Protein AF-A0A838ILA3-F1 (afdb_monomer_lite)

Radius of gyration: 37.64 Å; chains: 1; bounding box: 97×80×105 Å

Structure (mmCIF, N/CA/C/O backbone):
data_AF-A0A838ILA3-F1
#
_entry.id   AF-A0A838ILA3-F1
#
loop_
_atom_site.group_PDB
_atom_site.id
_atom_site.type_symbol
_atom_site.label_atom_id
_atom_site.label_alt_id
_atom_site.label_comp_id
_atom_site.label_asym_id
_atom_site.label_entity_id
_atom_site.label_seq_id
_atom_site.pdbx_PDB_ins_code
_atom_site.Cartn_x
_atom_site.Cartn_y
_atom_site.Cartn_z
_atom_site.occupancy
_atom_site.B_iso_or_equiv
_atom_site.auth_seq_id
_atom_site.auth_comp_id
_atom_site.auth_asym_id
_atom_site.auth_atom_id
_atom_site.pdbx_PDB_model_num
ATOM 1 N N . MET A 1 1 ? -50.253 -50.339 -22.399 1.00 36.72 1 MET A N 1
ATOM 2 C CA . MET A 1 1 ? -50.610 -49.166 -21.583 1.00 36.72 1 MET A CA 1
ATOM 3 C C . MET A 1 1 ? -50.387 -49.603 -20.140 1.00 36.72 1 MET A C 1
ATOM 5 O O . MET A 1 1 ? -51.309 -50.132 -19.540 1.00 36.72 1 MET A O 1
ATOM 9 N N . ALA A 1 2 ? -49.157 -49.682 -19.629 1.00 30.75 2 ALA A N 1
ATOM 10 C CA . ALA A 1 2 ? -47.952 -48.901 -19.946 1.00 30.75 2 ALA A CA 1
ATOM 11 C C . ALA A 1 2 ? -48.162 -47.395 -19.713 1.00 30.75 2 ALA A C 1
ATOM 13 O O . ALA A 1 2 ? -48.963 -46.805 -20.438 1.00 30.75 2 ALA A O 1
ATOM 14 N N . ASP A 1 3 ? -47.416 -46.892 -18.722 1.00 32.03 3 ASP A N 1
ATOM 15 C CA . ASP A 1 3 ? -46.972 -45.511 -18.454 1.00 32.03 3 ASP A CA 1
ATOM 16 C C . ASP A 1 3 ? -48.054 -44.461 -18.108 1.00 32.03 3 ASP A C 1
ATOM 18 O O . ASP A 1 3 ? -49.109 -44.419 -18.734 1.00 32.03 3 ASP A O 1
ATOM 22 N N . ALA A 1 4 ? -47.886 -43.556 -17.129 1.00 42.09 4 ALA A N 1
ATOM 23 C CA . ALA A 1 4 ? -46.901 -43.384 -16.035 1.00 42.09 4 ALA A CA 1
ATOM 24 C C . ALA A 1 4 ? -47.539 -42.500 -14.920 1.00 42.09 4 ALA A C 1
ATOM 26 O O . ALA A 1 4 ? -48.654 -42.011 -15.128 1.00 42.09 4 ALA A O 1
ATOM 27 N N . PRO A 1 5 ? -46.886 -42.271 -13.755 1.00 32.03 5 PRO A N 1
ATOM 28 C CA . PRO A 1 5 ? -46.449 -40.882 -13.493 1.00 32.03 5 PRO A CA 1
ATOM 29 C C . PRO A 1 5 ? -45.165 -40.671 -12.639 1.00 32.03 5 PRO A C 1
ATOM 31 O O . PRO A 1 5 ? -45.026 -41.237 -11.561 1.00 32.03 5 PRO A O 1
ATOM 34 N N . SER A 1 6 ? -44.349 -39.702 -13.092 1.00 36.19 6 SER A N 1
ATOM 35 C CA . SER A 1 6 ? -43.442 -38.763 -12.367 1.00 36.19 6 SER A CA 1
ATOM 36 C C . SER A 1 6 ? -42.241 -39.239 -11.492 1.00 36.19 6 SER A C 1
ATOM 38 O O . SER A 1 6 ? -42.327 -40.294 -10.872 1.00 36.19 6 SER A O 1
ATOM 40 N N . PRO A 1 7 ? -41.131 -38.450 -11.400 1.00 34.56 7 PRO A N 1
ATOM 41 C CA . PRO A 1 7 ? -39.802 -38.952 -10.987 1.00 34.56 7 PRO A CA 1
ATOM 42 C C . PRO A 1 7 ? -39.134 -38.307 -9.721 1.00 34.56 7 PRO A C 1
ATOM 44 O O . PRO A 1 7 ? -39.431 -37.169 -9.370 1.00 34.56 7 PRO A O 1
ATOM 47 N N . ASN A 1 8 ? -38.188 -39.002 -9.048 1.00 41.78 8 ASN A N 1
ATOM 48 C CA . ASN A 1 8 ? -37.448 -38.590 -7.813 1.00 41.78 8 ASN A CA 1
ATOM 49 C C . ASN A 1 8 ? -36.343 -37.537 -7.920 1.00 41.78 8 ASN A C 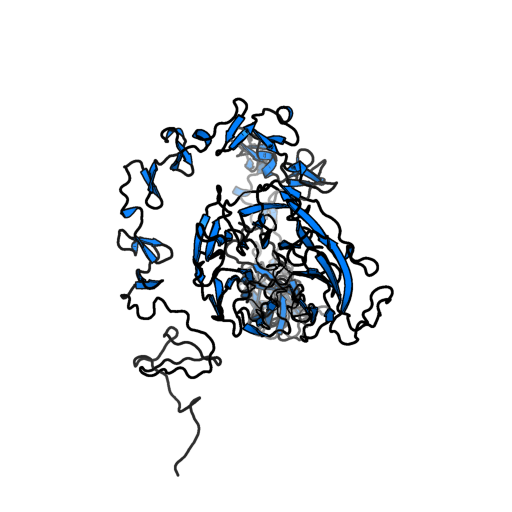1
ATOM 51 O O . ASN A 1 8 ? -35.285 -37.793 -7.374 1.00 41.78 8 ASN A O 1
ATOM 55 N N . ALA A 1 9 ? -36.538 -36.359 -8.511 1.00 45.72 9 ALA A N 1
ATOM 56 C CA . ALA A 1 9 ? -35.588 -35.260 -8.233 1.00 45.72 9 ALA A CA 1
ATOM 57 C C . ALA A 1 9 ? -34.081 -35.684 -8.298 1.00 45.72 9 ALA A C 1
ATOM 59 O O . ALA A 1 9 ? -33.320 -35.429 -7.373 1.00 45.72 9 ALA A O 1
ATOM 60 N N . CYS A 1 10 ? -33.644 -36.479 -9.287 1.00 43.34 10 CYS A N 1
ATOM 61 C CA . CYS A 1 10 ? -34.188 -36.567 -10.649 1.00 43.34 10 CYS A CA 1
ATOM 62 C C . CYS A 1 10 ? -35.048 -37.811 -11.093 1.00 43.34 10 CYS A C 1
ATOM 64 O O . CYS A 1 10 ? -35.648 -37.684 -12.159 1.00 43.34 10 CYS A O 1
ATOM 66 N N . GLY A 1 11 ? -35.136 -38.976 -10.389 1.00 33.31 11 GLY A N 1
ATOM 67 C CA . GLY A 1 11 ? -35.501 -40.366 -10.889 1.00 33.31 11 GLY A CA 1
ATOM 68 C C . GLY A 1 11 ? -36.721 -41.214 -10.322 1.00 33.31 11 GLY A C 1
ATOM 69 O O . GLY A 1 11 ? -37.777 -41.176 -10.939 1.00 33.31 11 GLY A O 1
ATOM 70 N N . GLY A 1 12 ? -36.680 -41.997 -9.206 1.00 32.03 12 GLY A N 1
ATOM 71 C CA . GLY A 1 12 ? -37.843 -42.645 -8.484 1.00 32.03 12 GLY A CA 1
ATOM 72 C C . GLY A 1 12 ? -37.699 -42.931 -6.935 1.00 32.03 12 GLY A C 1
ATOM 73 O O . GLY A 1 12 ? -36.648 -43.389 -6.515 1.00 32.03 12 GLY A O 1
ATOM 74 N N . GLN A 1 13 ? -38.715 -42.610 -6.080 1.00 37.53 13 GLN A N 1
ATOM 75 C CA . GLN A 1 13 ? -38.641 -42.368 -4.590 1.00 37.53 13 GLN A CA 1
ATOM 76 C C . GLN A 1 13 ? -37.921 -43.443 -3.714 1.00 37.53 13 GLN A C 1
ATOM 78 O O . GLN A 1 13 ? -38.191 -44.630 -3.884 1.00 37.53 13 GLN A O 1
ATOM 83 N N . GLY A 1 14 ? -37.129 -43.047 -2.689 1.00 42.78 14 GLY A N 1
ATOM 84 C CA . GLY A 1 14 ? -36.512 -43.966 -1.693 1.00 42.78 14 GLY A CA 1
ATOM 85 C C . GLY A 1 14 ? -35.517 -43.323 -0.690 1.00 42.78 14 GLY A C 1
ATOM 86 O O . GLY A 1 14 ? -35.202 -42.147 -0.827 1.00 42.78 14 GLY A O 1
ATOM 87 N N . VAL A 1 15 ? -35.035 -44.092 0.307 1.00 38.19 15 VAL A N 1
ATOM 88 C CA . VAL A 1 15 ? -33.986 -43.698 1.293 1.00 38.19 15 VAL A CA 1
ATOM 89 C C . VAL A 1 15 ? -32.590 -44.081 0.775 1.00 38.19 15 VAL A C 1
ATOM 91 O O . VAL A 1 15 ? -32.440 -45.136 0.157 1.00 38.19 15 VAL A O 1
ATOM 94 N N . LEU A 1 16 ? -31.579 -43.240 1.023 1.00 44.50 16 LEU A N 1
ATOM 95 C CA . LEU A 1 16 ? -30.204 -43.410 0.530 1.00 44.50 16 LEU A CA 1
ATOM 96 C C . LEU A 1 16 ? -29.299 -44.179 1.509 1.00 44.50 16 LEU A C 1
ATOM 98 O O . LEU A 1 16 ? -29.500 -44.150 2.723 1.00 44.50 16 LEU A O 1
ATOM 102 N N . HIS A 1 17 ? -28.292 -44.863 0.957 1.00 43.69 17 HIS A N 1
ATOM 103 C CA . HIS A 1 17 ? -27.387 -45.741 1.697 1.00 43.69 17 HIS A CA 1
ATOM 104 C C . HIS A 1 17 ? -25.912 -45.505 1.337 1.00 43.69 17 HIS A C 1
ATOM 106 O O . HIS A 1 17 ? -25.575 -45.460 0.155 1.00 43.69 17 HIS A O 1
ATOM 112 N N . PHE A 1 18 ? -25.036 -45.477 2.344 1.00 40.00 18 PHE A N 1
ATOM 113 C CA . PHE A 1 18 ? -23.575 -45.498 2.213 1.00 40.00 18 PHE A CA 1
ATOM 114 C C . PHE A 1 18 ? -23.039 -46.820 2.788 1.00 40.00 18 PHE A C 1
ATOM 116 O O . PHE A 1 18 ? -23.487 -47.268 3.843 1.00 40.00 18 PHE A O 1
ATOM 123 N N . ASN A 1 19 ? -22.158 -47.518 2.060 1.00 37.09 19 ASN A N 1
ATOM 124 C CA . ASN A 1 19 ? -21.635 -48.850 2.428 1.00 37.09 19 ASN A CA 1
ATOM 125 C C . ASN A 1 19 ? -22.693 -49.857 2.953 1.00 37.09 19 ASN A C 1
ATOM 127 O O . ASN A 1 19 ? -22.439 -50.665 3.844 1.00 37.09 19 ASN A O 1
ATOM 131 N N . SER A 1 20 ? -23.885 -49.867 2.343 1.00 41.88 20 SER A N 1
ATOM 132 C CA . SER A 1 20 ? -25.049 -50.708 2.709 1.00 41.88 20 SER A CA 1
ATOM 133 C C . SER A 1 20 ? -25.775 -50.354 4.024 1.00 41.88 20 SER A C 1
ATOM 135 O O . SER A 1 20 ? -26.730 -51.044 4.383 1.00 41.88 20 SER A O 1
ATOM 137 N N . ALA A 1 21 ? -25.401 -49.273 4.713 1.00 40.38 21 ALA A N 1
ATOM 138 C CA . ALA A 1 21 ? -26.119 -48.688 5.854 1.00 40.38 21 ALA A CA 1
ATOM 139 C C . ALA A 1 21 ? -26.796 -47.363 5.449 1.00 40.38 21 ALA A C 1
ATOM 141 O O . ALA A 1 21 ? -26.515 -46.850 4.374 1.00 40.38 21 ALA A O 1
ATOM 142 N N . ALA A 1 22 ? -27.737 -46.835 6.238 1.00 43.97 22 ALA A N 1
ATOM 143 C CA . ALA A 1 22 ? -28.327 -45.516 5.963 1.00 43.97 22 ALA A CA 1
ATOM 144 C C . ALA A 1 22 ? -27.333 -44.405 6.361 1.00 43.97 22 ALA A C 1
ATOM 146 O O . ALA A 1 22 ? -26.721 -44.512 7.423 1.00 43.97 22 ALA A O 1
ATOM 147 N N . ALA A 1 23 ? -27.164 -43.391 5.508 1.00 46.53 23 ALA A N 1
ATOM 148 C CA . ALA A 1 23 ? -26.164 -42.328 5.687 1.00 46.53 23 ALA A CA 1
ATOM 149 C C . ALA A 1 23 ? -26.545 -41.324 6.794 1.00 46.53 23 ALA A C 1
ATOM 151 O O . ALA A 1 23 ? -27.736 -41.092 7.027 1.00 46.53 23 ALA A O 1
ATOM 152 N N . ASN A 1 24 ? -25.547 -40.717 7.445 1.00 42.03 24 ASN A N 1
ATOM 153 C CA . ASN A 1 24 ? -25.726 -39.723 8.516 1.00 42.03 24 ASN A CA 1
ATOM 154 C C . ASN A 1 24 ? -24.882 -38.455 8.269 1.00 42.03 24 ASN A C 1
ATOM 156 O O . ASN A 1 24 ? -24.019 -38.416 7.395 1.00 42.03 24 ASN A O 1
ATOM 160 N N . THR A 1 25 ? -25.115 -37.404 9.058 1.00 34.28 25 THR A N 1
ATOM 161 C CA . THR A 1 25 ? -24.288 -36.187 9.058 1.00 34.28 25 THR A CA 1
ATOM 162 C C . THR A 1 25 ? -22.860 -36.510 9.510 1.00 34.28 25 THR A C 1
ATOM 164 O O . THR A 1 25 ? -22.650 -36.866 10.667 1.00 34.28 25 THR A O 1
ATOM 167 N N . GLY A 1 26 ? -21.892 -36.392 8.594 1.00 40.88 26 GLY A N 1
ATOM 168 C CA . GLY A 1 26 ? -20.470 -36.687 8.828 1.00 40.88 26 GLY A CA 1
ATOM 169 C C . GLY A 1 26 ? -19.815 -37.607 7.786 1.00 40.88 26 GLY A C 1
ATOM 170 O O . GLY A 1 26 ? -18.592 -37.707 7.766 1.00 40.88 26 GLY A O 1
ATOM 171 N N . ASP A 1 27 ? -20.592 -38.256 6.909 1.00 43.84 27 ASP A N 1
ATOM 172 C CA . ASP A 1 27 ? -20.051 -39.063 5.802 1.00 43.84 27 ASP A CA 1
ATOM 173 C C . ASP A 1 27 ? -19.407 -38.168 4.700 1.00 43.84 27 ASP A C 1
ATOM 175 O O . ASP A 1 27 ?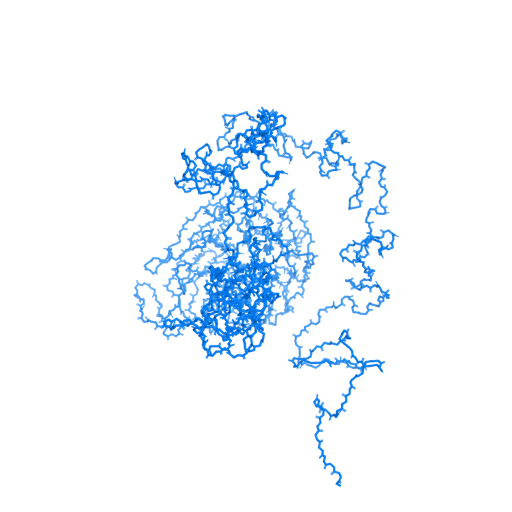 -19.895 -37.061 4.447 1.00 43.84 27 ASP A O 1
ATOM 179 N N . PRO A 1 28 ? -18.320 -38.608 4.024 1.00 41.19 28 PRO A N 1
ATOM 180 C CA . PRO A 1 28 ? -17.438 -37.735 3.239 1.00 41.19 28 PRO A CA 1
ATOM 181 C C . PRO A 1 28 ? -17.971 -37.444 1.827 1.00 41.19 28 PRO A C 1
ATOM 183 O O . PRO A 1 28 ? -17.522 -38.027 0.840 1.00 41.19 28 PRO A O 1
ATOM 186 N N . CYS A 1 29 ? -18.936 -36.533 1.713 1.00 36.94 29 CYS A N 1
ATOM 187 C CA . CYS A 1 29 ? -19.433 -36.032 0.430 1.00 36.94 29 CYS A CA 1
ATOM 188 C C . CYS A 1 29 ? -19.603 -34.498 0.479 1.00 36.94 29 CYS A C 1
ATOM 190 O O . CYS A 1 29 ? -20.035 -33.965 1.498 1.00 36.94 29 CYS A O 1
ATOM 192 N N . GLY A 1 30 ? -19.297 -33.790 -0.619 1.00 40.69 30 GLY A N 1
ATOM 193 C CA . GLY A 1 30 ? -19.411 -32.322 -0.737 1.00 40.69 30 GLY A CA 1
ATOM 194 C C . GLY A 1 30 ? -20.636 -31.844 -1.547 1.00 40.69 30 GLY A C 1
ATOM 195 O O . GLY A 1 30 ? -21.189 -32.629 -2.324 1.00 40.69 30 GLY A O 1
ATOM 196 N N . PRO A 1 31 ? -21.109 -30.593 -1.361 1.00 32.75 31 PRO A N 1
ATOM 197 C CA . PRO A 1 31 ? -22.347 -30.099 -1.971 1.00 32.75 31 PRO A CA 1
ATOM 198 C C . PRO A 1 31 ? -22.172 -29.569 -3.402 1.00 32.75 31 PRO A C 1
ATOM 200 O O . PRO A 1 31 ? -21.228 -28.844 -3.705 1.00 32.75 31 PRO A O 1
ATOM 203 N N . CYS A 1 32 ? -23.163 -29.829 -4.260 1.00 33.59 32 CYS A N 1
ATOM 204 C CA . CYS A 1 32 ? -23.430 -28.981 -5.427 1.00 33.59 32 CYS A CA 1
ATOM 205 C C . CYS A 1 32 ? -24.368 -27.821 -5.037 1.00 33.59 32 CYS A C 1
ATOM 207 O O . CYS A 1 32 ? -25.129 -27.945 -4.079 1.00 33.59 32 CYS A O 1
ATOM 209 N N . GLY A 1 33 ? -24.341 -26.721 -5.801 1.00 38.19 33 GLY A N 1
ATOM 210 C CA . GLY A 1 33 ? -24.884 -25.396 -5.436 1.00 38.19 33 GLY A CA 1
ATOM 211 C C . GLY A 1 33 ? -26.381 -25.243 -5.107 1.00 38.19 33 GLY A C 1
ATOM 212 O O . GLY A 1 33 ? -26.786 -24.132 -4.799 1.00 38.19 33 GLY A O 1
ATOM 213 N N . ASP A 1 34 ? -27.174 -26.320 -5.118 1.00 37.69 34 ASP A N 1
ATOM 214 C CA . ASP A 1 34 ? -28.575 -26.348 -4.651 1.00 37.69 34 ASP A CA 1
ATOM 215 C C . ASP A 1 34 ? -28.773 -27.221 -3.381 1.00 37.69 34 ASP A C 1
ATOM 217 O O . ASP A 1 34 ? -29.902 -27.469 -2.957 1.00 37.69 34 ASP A O 1
ATOM 221 N N . GLY A 1 35 ? -27.690 -27.701 -2.749 1.00 38.25 35 GLY A N 1
ATOM 222 C CA . GLY A 1 35 ? -27.714 -28.167 -1.355 1.00 38.25 35 GLY A CA 1
ATOM 223 C C . GLY A 1 35 ? -27.953 -29.660 -1.071 1.00 38.25 35 GLY A C 1
ATOM 224 O O . GLY A 1 35 ? -28.632 -29.957 -0.095 1.00 38.25 35 GLY A O 1
ATOM 225 N N . HIS A 1 36 ? -27.386 -30.607 -1.840 1.00 28.69 36 HIS A N 1
ATOM 226 C CA . HIS A 1 36 ? -27.116 -31.991 -1.368 1.00 28.69 36 HIS A CA 1
ATOM 227 C C . HIS A 1 36 ? -26.030 -32.727 -2.207 1.00 28.69 36 HIS A C 1
ATOM 229 O O . HIS A 1 36 ? -25.462 -32.148 -3.132 1.00 28.69 36 HIS A O 1
ATOM 235 N N . LEU A 1 37 ? -25.684 -33.969 -1.816 1.00 29.48 37 LEU A N 1
ATOM 236 C CA . LEU A 1 37 ? -24.356 -34.613 -1.965 1.00 29.48 37 LEU A CA 1
ATOM 237 C C . LEU A 1 37 ? -24.290 -35.825 -2.938 1.00 29.48 37 LEU A C 1
ATOM 239 O O . LEU A 1 37 ? -25.283 -36.539 -3.082 1.00 29.48 37 LEU A O 1
ATOM 243 N N . SER A 1 38 ? -23.108 -36.138 -3.510 1.00 31.05 38 SER A N 1
ATOM 244 C CA . SER A 1 38 ? -22.803 -37.417 -4.213 1.00 31.05 38 SER A CA 1
ATOM 245 C C . SER A 1 38 ? -21.288 -37.715 -4.330 1.00 31.05 38 SER A C 1
ATOM 247 O O . SER A 1 38 ? -20.500 -36.779 -4.411 1.00 31.05 38 SER A O 1
ATOM 249 N N . CYS A 1 39 ? -20.891 -38.999 -4.420 1.00 27.19 39 CYS A N 1
ATOM 250 C CA . CYS A 1 39 ? -19.508 -39.471 -4.668 1.00 27.19 39 CYS A CA 1
ATOM 251 C C . CYS A 1 39 ? -19.433 -40.645 -5.678 1.00 27.19 39 CYS A C 1
ATOM 253 O O . CYS A 1 39 ? -20.433 -41.318 -5.931 1.00 27.19 39 CYS A O 1
ATOM 255 N N . ASP A 1 40 ? -18.239 -40.866 -6.244 1.00 40.03 40 ASP A N 1
ATOM 256 C CA . ASP A 1 40 ? -17.980 -41.617 -7.488 1.00 40.03 40 ASP A CA 1
ATOM 257 C C . ASP A 1 40 ? -17.755 -43.141 -7.389 1.00 40.03 40 ASP A C 1
ATOM 259 O O . ASP A 1 40 ? -17.534 -43.721 -6.324 1.00 40.03 40 ASP A O 1
ATOM 263 N N . GLY A 1 41 ? -17.747 -43.785 -8.567 1.00 29.97 41 GLY A N 1
ATOM 264 C CA . GLY A 1 41 ? -17.206 -45.126 -8.805 1.00 29.97 41 GLY A CA 1
ATOM 265 C C . GLY A 1 41 ? -16.051 -45.103 -9.821 1.00 29.97 41 GLY A C 1
ATOM 266 O O . GLY A 1 41 ? -16.159 -44.464 -10.861 1.00 29.97 41 GLY A O 1
ATOM 267 N N . LEU A 1 42 ? -14.972 -45.820 -9.495 1.00 39.16 42 LEU A N 1
ATOM 268 C CA . LEU A 1 42 ? -13.641 -45.820 -10.134 1.00 39.16 42 LEU A CA 1
ATOM 269 C C . LEU A 1 42 ? -13.591 -45.998 -11.675 1.00 39.16 42 LEU A C 1
ATOM 271 O O . LEU A 1 42 ? -14.397 -46.723 -12.256 1.00 39.16 42 LEU A O 1
ATOM 275 N N . ASP A 1 43 ? -12.515 -45.448 -12.262 1.00 38.47 43 ASP A N 1
ATOM 276 C CA . ASP A 1 43 ? -11.960 -45.678 -13.616 1.00 38.47 43 ASP A CA 1
ATOM 277 C C . ASP A 1 43 ? -12.629 -45.011 -14.851 1.00 38.47 43 ASP A C 1
ATOM 279 O O . ASP A 1 43 ? -12.990 -45.709 -15.796 1.00 38.47 43 ASP A O 1
ATOM 283 N N . ASP A 1 44 ? -12.690 -43.668 -14.919 1.00 31.39 44 ASP A N 1
ATOM 284 C CA . ASP A 1 44 ? -12.236 -42.876 -16.099 1.00 31.39 44 ASP A CA 1
ATOM 285 C C . ASP A 1 44 ? -12.368 -41.355 -15.851 1.00 31.39 44 ASP A C 1
ATOM 287 O O . ASP A 1 44 ? -13.461 -40.867 -15.569 1.00 31.39 44 ASP A O 1
ATOM 291 N N . LEU A 1 45 ? -11.294 -40.573 -16.035 1.00 30.02 45 LEU A N 1
ATOM 292 C CA . LEU A 1 45 ? -11.382 -39.102 -16.051 1.00 30.02 45 LEU A CA 1
ATOM 293 C C . LEU A 1 45 ? -10.413 -38.493 -17.077 1.00 30.02 45 LEU A C 1
ATOM 295 O O . LEU A 1 45 ? -9.263 -38.158 -16.800 1.00 30.02 45 LEU A O 1
ATOM 299 N N . GLN A 1 46 ? -10.909 -38.352 -18.308 1.00 27.41 46 GLN A N 1
ATOM 300 C CA . GLN A 1 46 ? -10.365 -37.413 -19.290 1.00 27.41 46 GLN A CA 1
ATOM 301 C C . GLN A 1 46 ? -10.981 -36.036 -19.029 1.00 27.41 46 GLN A C 1
ATOM 303 O O . GLN A 1 46 ? -12.203 -35.896 -19.065 1.00 27.41 46 GLN A O 1
ATOM 308 N N . CYS A 1 47 ? -10.157 -35.010 -18.819 1.00 23.92 47 CYS A N 1
ATOM 309 C CA . CYS A 1 47 ? -10.645 -33.651 -18.595 1.00 23.92 47 CYS A CA 1
ATOM 310 C C . CYS A 1 47 ? -11.363 -33.104 -19.843 1.00 23.92 47 CYS A C 1
ATOM 312 O O . CYS A 1 47 ? -10.729 -32.832 -20.865 1.00 23.92 47 CYS A O 1
ATOM 314 N N . THR A 1 48 ? -12.675 -32.877 -19.752 1.00 26.41 48 THR A N 1
ATOM 315 C CA . THR A 1 48 ? -13.420 -32.044 -20.710 1.00 26.41 48 THR A CA 1
ATOM 316 C C . THR A 1 48 ? -13.749 -30.701 -20.075 1.00 26.41 48 THR A C 1
ATOM 318 O O . THR A 1 48 ? -14.342 -30.655 -19.003 1.00 26.41 48 THR A O 1
ATOM 321 N N . ALA A 1 49 ? -13.362 -29.614 -20.741 1.00 38.00 49 ALA A N 1
ATOM 322 C CA . ALA A 1 49 ? -13.400 -28.261 -20.194 1.00 38.00 49 ALA A CA 1
ATOM 323 C C . ALA A 1 49 ? -14.815 -27.769 -19.828 1.00 38.00 49 ALA A C 1
ATOM 325 O O . ALA A 1 49 ? -15.619 -27.536 -20.731 1.00 38.00 49 ALA A O 1
ATOM 326 N N . ALA A 1 50 ? -15.068 -27.554 -18.528 1.00 34.75 50 ALA A N 1
ATOM 327 C CA . ALA A 1 50 ? -16.089 -26.638 -17.988 1.00 34.75 50 ALA A CA 1
ATOM 328 C C . ALA A 1 50 ? -15.959 -26.398 -16.456 1.00 34.75 50 ALA A C 1
ATOM 330 O O . ALA A 1 50 ? -16.966 -26.302 -15.762 1.00 34.75 50 ALA A O 1
ATOM 331 N N . SER A 1 51 ? -14.741 -26.301 -15.913 1.00 28.52 51 SER A N 1
ATOM 332 C CA . SER A 1 51 ? -14.481 -25.873 -14.524 1.00 28.52 51 SER A CA 1
ATOM 333 C C . SER A 1 51 ? -13.034 -25.391 -14.421 1.00 28.52 51 SER A C 1
ATOM 335 O O . SER A 1 51 ? -12.130 -26.132 -14.808 1.00 28.52 51 SER A O 1
ATOM 337 N N . ILE A 1 52 ? -12.810 -24.153 -13.973 1.00 29.55 52 ILE A N 1
ATOM 338 C CA . ILE A 1 52 ? -11.484 -23.513 -13.980 1.00 29.55 52 ILE A CA 1
ATOM 339 C C . ILE A 1 52 ? -10.992 -23.339 -12.541 1.00 29.55 52 ILE A C 1
ATOM 341 O O . ILE A 1 52 ? -11.140 -22.279 -11.951 1.00 29.55 52 ILE A O 1
ATOM 345 N N . GLU A 1 53 ? -10.363 -24.389 -12.024 1.00 29.22 53 GLU A N 1
ATOM 346 C CA . GLU A 1 53 ? -9.250 -24.291 -11.078 1.00 29.22 53 GLU A CA 1
ATOM 347 C C . GLU A 1 53 ? -8.158 -25.250 -11.581 1.00 29.22 53 GLU A C 1
ATOM 349 O O . GLU A 1 53 ? -8.461 -26.410 -11.884 1.00 29.22 53 GLU A O 1
ATOM 354 N N . PRO A 1 54 ? -6.897 -24.810 -11.731 1.00 30.81 54 PRO A N 1
ATOM 355 C CA . PRO A 1 54 ? -5.788 -25.728 -11.935 1.00 30.81 54 PRO A CA 1
ATOM 356 C C . PRO A 1 54 ? -5.457 -26.395 -10.597 1.00 30.81 54 PRO A C 1
ATOM 358 O O . PRO A 1 54 ? -5.183 -25.713 -9.614 1.00 30.81 54 PRO A O 1
ATOM 361 N N . CYS A 1 55 ? -5.462 -27.728 -10.558 1.00 26.41 55 CYS A N 1
ATOM 362 C CA . CYS A 1 55 ? -5.133 -28.476 -9.348 1.00 26.41 55 CYS A CA 1
ATOM 363 C C . CYS A 1 55 ? -3.747 -28.074 -8.823 1.00 26.41 55 CYS A C 1
ATOM 365 O O . CYS A 1 55 ? -2.731 -28.389 -9.452 1.00 26.41 55 CYS A O 1
ATOM 367 N N . ALA A 1 56 ? -3.704 -27.444 -7.646 1.00 34.16 56 ALA A N 1
ATOM 368 C CA . ALA A 1 56 ? -2.500 -27.447 -6.830 1.00 34.16 56 ALA A CA 1
ATOM 369 C C . ALA A 1 56 ? -2.077 -28.908 -6.622 1.00 34.16 56 ALA A C 1
ATOM 371 O O . ALA A 1 56 ? -2.921 -29.787 -6.426 1.00 34.16 56 ALA A O 1
ATOM 372 N N . GLN A 1 57 ? -0.779 -29.184 -6.725 1.00 39.19 57 GLN A N 1
ATOM 373 C CA . GLN A 1 57 ? -0.283 -30.548 -6.619 1.00 39.19 57 GLN A CA 1
ATOM 374 C C . GLN A 1 57 ? -0.482 -31.021 -5.175 1.00 39.19 57 GLN A C 1
ATOM 376 O O . GLN A 1 57 ? 0.224 -30.578 -4.273 1.00 39.19 57 GLN A O 1
ATOM 381 N N . GLU A 1 58 ? -1.478 -31.878 -4.944 1.00 43.03 58 GLU A N 1
ATOM 382 C CA . GLU A 1 58 ? -1.772 -32.388 -3.609 1.00 43.03 58 GLU A CA 1
ATOM 383 C C . GLU A 1 58 ? -0.592 -33.259 -3.156 1.00 43.03 58 GLU A C 1
ATOM 385 O O . GLU A 1 58 ? -0.406 -34.374 -3.639 1.00 43.03 58 GLU A O 1
ATOM 390 N N . LEU A 1 59 ? 0.243 -32.740 -2.251 1.00 48.22 59 LEU A N 1
ATOM 391 C CA . LEU A 1 59 ? 1.464 -33.425 -1.801 1.00 48.22 59 LEU A CA 1
ATOM 392 C C . LEU A 1 59 ? 1.158 -34.710 -1.011 1.00 48.22 59 LEU A C 1
ATOM 394 O O . LEU A 1 59 ? 1.997 -35.601 -0.932 1.00 48.22 59 LEU A O 1
ATOM 398 N N . CYS A 1 60 ? -0.071 -34.835 -0.506 1.00 55.66 60 CYS A N 1
ATOM 399 C CA . CYS A 1 60 ? -0.630 -36.048 0.091 1.00 55.66 60 CYS A CA 1
ATOM 400 C C . CYS A 1 60 ? -1.358 -36.968 -0.908 1.00 55.66 60 CYS A C 1
ATOM 402 O O . CYS A 1 60 ? -1.806 -38.053 -0.530 1.00 55.66 60 CYS A O 1
ATOM 404 N N . GLY A 1 61 ? -1.451 -36.581 -2.183 1.00 47.25 61 GLY A N 1
ATOM 405 C CA . GLY A 1 61 ? -2.125 -37.335 -3.235 1.00 47.25 61 GLY A CA 1
ATOM 406 C C . GLY A 1 61 ? -1.444 -38.679 -3.498 1.00 47.25 61 GLY A C 1
ATOM 407 O O . GLY A 1 61 ? -0.452 -38.763 -4.223 1.00 47.25 61 GLY A O 1
ATOM 408 N N . GLY A 1 62 ? -1.997 -39.747 -2.916 1.00 60.44 62 GLY A N 1
ATOM 409 C CA . GLY A 1 62 ? -1.452 -41.108 -2.983 1.00 60.44 62 GLY A CA 1
ATOM 410 C C . GLY A 1 62 ? -0.596 -41.534 -1.782 1.00 60.44 62 GLY A C 1
ATOM 411 O O . GLY A 1 62 ? 0.034 -42.591 -1.846 1.00 60.44 62 GLY A O 1
ATOM 412 N N . VAL A 1 63 ? -0.573 -40.755 -0.696 1.00 62.91 63 VAL A N 1
ATOM 413 C CA . VAL A 1 63 ? 0.088 -41.120 0.567 1.00 62.91 63 VAL A CA 1
ATOM 414 C C . VAL A 1 63 ? -0.911 -41.846 1.482 1.00 62.91 63 VAL A C 1
ATOM 416 O O . VAL A 1 63 ? -1.758 -41.225 2.117 1.00 62.91 63 VAL A O 1
ATOM 419 N N . GLU A 1 64 ? -0.826 -43.180 1.548 1.00 76.06 64 GLU A N 1
ATOM 420 C CA . GLU A 1 64 ? -1.625 -43.997 2.479 1.00 76.06 64 GLU A CA 1
ATOM 421 C C . GLU A 1 64 ? -0.974 -44.043 3.875 1.00 76.06 64 GLU A C 1
ATOM 423 O O . GLU A 1 64 ? -0.077 -44.852 4.129 1.00 76.06 64 GLU A O 1
ATOM 428 N N . CYS A 1 65 ? -1.443 -43.189 4.787 1.00 76.81 65 CYS A N 1
ATOM 429 C CA . CYS A 1 65 ? -1.055 -43.219 6.200 1.00 76.81 65 CYS A CA 1
ATOM 430 C C . CYS A 1 65 ? -1.785 -44.322 6.992 1.00 76.81 65 CYS A C 1
ATOM 432 O O . CYS A 1 65 ? -2.815 -44.850 6.557 1.00 76.81 65 CYS A O 1
ATOM 434 N N . GLN A 1 66 ? -1.247 -44.706 8.152 1.00 78.62 66 GLN A N 1
ATOM 435 C CA . GLN A 1 66 ? -1.906 -45.652 9.058 1.00 78.62 66 GLN A CA 1
ATOM 436 C C . GLN A 1 66 ? -3.152 -45.025 9.718 1.00 78.62 66 GLN A C 1
ATOM 438 O O . GLN A 1 66 ? -3.294 -43.804 9.761 1.00 78.62 66 GLN A O 1
ATOM 443 N N . PRO A 1 67 ? -4.079 -45.833 10.269 1.00 62.97 67 PRO A N 1
ATOM 444 C CA . PRO A 1 67 ? -5.111 -45.307 11.160 1.00 62.97 67 PRO A CA 1
ATOM 445 C C . PRO A 1 67 ? -4.463 -44.543 12.326 1.00 62.97 67 PRO A C 1
ATOM 447 O O . PRO A 1 67 ? -3.494 -45.044 12.885 1.00 62.97 67 PRO A O 1
ATOM 450 N N . GLU A 1 68 ? -5.025 -43.382 12.686 1.00 66.81 68 GLU A N 1
ATOM 451 C CA . GLU A 1 68 ? -4.496 -42.420 13.684 1.00 66.81 68 GLU A CA 1
ATOM 452 C C . GLU A 1 68 ? -3.327 -41.530 13.188 1.00 66.81 68 GLU A C 1
ATOM 454 O O . GLU A 1 68 ? -2.862 -40.654 13.917 1.00 66.81 68 GLU A O 1
ATOM 459 N N . GLU A 1 69 ? -2.915 -41.658 11.920 1.00 75.88 69 GLU A N 1
ATOM 460 C CA . GLU A 1 69 ? -2.004 -40.720 11.250 1.00 75.88 69 GLU A CA 1
ATOM 461 C C . GLU A 1 69 ? -2.748 -39.788 10.273 1.00 75.88 69 GLU A C 1
ATOM 463 O O . GLU A 1 69 ? -3.674 -40.195 9.567 1.00 75.88 69 GLU A O 1
ATOM 468 N N . VAL A 1 70 ? -2.298 -38.536 10.182 1.00 74.31 70 VAL A N 1
ATOM 469 C CA . VAL A 1 70 ? -2.759 -37.529 9.215 1.00 74.31 70 VAL A CA 1
ATOM 470 C C . VAL A 1 70 ? -1.609 -37.204 8.264 1.00 74.31 70 VAL A C 1
ATOM 472 O O . VAL A 1 70 ? -0.471 -37.014 8.697 1.00 74.31 70 VAL A O 1
ATOM 475 N N . CYS A 1 71 ? -1.891 -37.134 6.960 1.00 67.25 71 CYS A N 1
ATOM 476 C CA . CYS A 1 71 ? -0.889 -36.684 5.999 1.00 67.25 71 CYS A CA 1
ATOM 477 C C . CYS A 1 71 ? -0.747 -35.159 6.036 1.00 67.25 71 CYS A C 1
ATOM 479 O O . CYS A 1 71 ? -1.725 -34.427 5.871 1.00 67.25 71 CYS A O 1
ATOM 481 N N . TYR A 1 72 ? 0.487 -34.692 6.192 1.00 60.81 72 TYR A N 1
ATOM 482 C CA . TYR A 1 72 ? 0.878 -33.294 6.098 1.00 60.81 72 TYR A CA 1
ATOM 483 C C . TYR A 1 72 ? 2.139 -33.200 5.236 1.00 60.81 72 TYR A C 1
ATOM 485 O O . TYR A 1 72 ? 3.115 -33.905 5.479 1.00 60.81 72 TYR A O 1
ATOM 493 N N . ASP A 1 73 ? 2.116 -32.353 4.205 1.00 60.25 73 ASP A N 1
ATOM 494 C CA . ASP A 1 73 ? 3.264 -32.115 3.312 1.00 60.25 73 ASP A CA 1
ATOM 495 C C . ASP A 1 73 ? 3.910 -33.411 2.757 1.00 60.25 73 ASP A C 1
ATOM 497 O O . ASP A 1 73 ? 5.126 -33.593 2.741 1.00 60.25 73 ASP A O 1
ATOM 501 N N . GLY A 1 74 ? 3.066 -34.378 2.371 1.00 66.62 74 GLY A N 1
ATOM 502 C CA . GLY A 1 74 ? 3.480 -35.679 1.829 1.00 66.62 74 GLY A CA 1
ATOM 503 C C . GLY A 1 74 ? 4.050 -36.682 2.838 1.00 66.62 74 GLY A C 1
ATOM 504 O O . GLY A 1 74 ? 4.511 -37.750 2.434 1.00 66.62 74 GLY A O 1
ATOM 505 N N . ASN A 1 75 ? 4.005 -36.376 4.137 1.00 66.69 75 ASN A N 1
ATOM 506 C CA . ASN A 1 75 ? 4.480 -37.236 5.218 1.00 66.69 75 ASN A CA 1
ATOM 507 C C . ASN A 1 75 ? 3.341 -37.557 6.198 1.00 66.69 75 ASN A C 1
ATOM 509 O O . ASN A 1 75 ? 2.440 -36.749 6.405 1.00 66.69 75 ASN A O 1
ATOM 513 N N . CYS A 1 76 ? 3.376 -38.744 6.801 1.00 79.44 76 CYS A N 1
ATOM 514 C CA . CYS A 1 76 ? 2.378 -39.182 7.777 1.00 79.44 76 CYS A CA 1
ATOM 515 C C . CYS A 1 76 ? 2.835 -38.843 9.196 1.00 79.44 76 CYS A C 1
ATOM 517 O O . CYS A 1 76 ? 3.922 -39.258 9.602 1.00 79.44 76 CYS A O 1
ATOM 519 N N . PHE A 1 77 ? 1.999 -38.131 9.950 1.00 80.12 77 PHE A N 1
ATOM 520 C CA . PHE A 1 77 ? 2.243 -37.798 11.353 1.00 80.12 77 PHE A CA 1
ATOM 521 C C . PHE A 1 77 ? 1.114 -38.343 12.220 1.00 80.12 77 PHE A C 1
ATOM 523 O O . PHE A 1 77 ? -0.054 -38.218 11.860 1.00 80.12 77 PHE A O 1
ATOM 530 N N . VAL A 1 78 ? 1.448 -38.906 13.381 1.00 83.75 78 VAL A N 1
ATOM 531 C CA . VAL A 1 78 ? 0.444 -39.244 14.400 1.00 83.75 78 VAL A CA 1
ATOM 532 C C . VAL A 1 78 ? -0.172 -37.940 14.907 1.00 83.75 78 VAL A C 1
ATOM 534 O O . VAL A 1 78 ? 0.559 -37.020 15.286 1.00 83.75 78 VAL A O 1
ATOM 537 N N . SER A 1 79 ? -1.502 -37.845 14.884 1.00 82.31 79 SER A N 1
ATOM 538 C CA . SER A 1 79 ? -2.214 -36.693 15.448 1.00 82.31 79 SER A CA 1
ATOM 539 C C . SER A 1 79 ? -2.198 -36.740 16.972 1.00 82.31 79 SER A C 1
ATOM 541 O O . SER A 1 79 ? -2.349 -37.819 17.543 1.00 82.31 79 SER A O 1
ATOM 543 N N . CYS A 1 80 ? -2.092 -35.585 17.621 1.00 80.12 80 CYS A N 1
ATOM 544 C CA . CYS A 1 80 ? -2.065 -35.484 19.078 1.00 80.12 80 CYS A CA 1
ATOM 545 C C . CYS A 1 80 ? -2.795 -34.239 19.600 1.00 80.12 80 CYS A C 1
ATOM 547 O O . CYS A 1 80 ? -2.993 -33.249 18.891 1.00 80.12 80 CYS A O 1
ATOM 549 N N . SER A 1 81 ? -3.151 -34.291 20.875 1.00 80.50 81 SER A N 1
ATOM 550 C CA . SER A 1 81 ? -3.742 -33.209 21.668 1.00 80.50 81 SER A CA 1
ATOM 551 C C . SER A 1 81 ? -2.796 -32.766 22.789 1.00 80.50 81 SER A C 1
ATOM 553 O O . SER A 1 81 ? -2.807 -31.602 23.181 1.00 80.50 81 SER A O 1
ATOM 555 N N . ASP A 1 82 ? -1.964 -33.692 23.279 1.00 80.94 82 ASP A N 1
ATOM 556 C CA . ASP A 1 82 ? -0.881 -33.472 24.237 1.00 80.94 82 ASP A CA 1
ATOM 557 C C . ASP A 1 82 ? 0.263 -34.489 24.029 1.00 80.94 82 ASP A C 1
ATOM 559 O O . ASP A 1 82 ? 0.121 -35.469 23.292 1.00 80.94 82 ASP A O 1
ATOM 563 N N . ASP A 1 83 ? 1.414 -34.253 24.669 1.00 75.88 83 ASP A N 1
ATOM 564 C CA . ASP A 1 83 ? 2.627 -35.082 24.540 1.00 75.88 83 ASP A CA 1
ATOM 565 C C . ASP A 1 83 ? 2.420 -36.562 24.908 1.00 75.88 83 ASP A C 1
ATOM 567 O O . ASP A 1 83 ? 3.173 -37.423 24.452 1.00 75.88 83 ASP A O 1
ATOM 571 N N . GLY A 1 84 ? 1.419 -36.882 25.733 1.00 78.69 84 GLY A N 1
ATOM 572 C CA . GLY A 1 84 ? 1.100 -38.245 26.155 1.00 78.69 84 GLY A CA 1
ATOM 573 C C . GLY A 1 84 ? 0.486 -39.111 25.054 1.00 78.69 84 GLY A C 1
ATOM 574 O O . GLY A 1 84 ? 0.495 -40.339 25.179 1.00 78.69 84 GLY A O 1
ATOM 575 N N . GLU A 1 85 ? -0.010 -38.496 23.977 1.00 81.81 85 GLU A N 1
ATOM 576 C CA . GLU A 1 85 ? -0.493 -39.187 22.774 1.00 81.81 85 GLU A CA 1
ATOM 577 C C . GLU A 1 85 ? 0.657 -39.507 21.796 1.00 81.81 85 GLU A C 1
ATOM 579 O O . GLU A 1 85 ? 0.519 -40.368 20.926 1.00 81.81 85 GLU A O 1
ATOM 584 N N . CYS A 1 86 ? 1.831 -38.891 21.981 1.00 81.44 86 CYS A N 1
ATOM 585 C CA . CYS A 1 86 ? 3.016 -39.139 21.169 1.00 81.44 86 CYS A CA 1
ATOM 586 C C . CYS A 1 86 ? 3.884 -40.281 21.709 1.00 81.44 86 CYS A C 1
ATOM 588 O O . CYS A 1 86 ? 4.042 -40.488 22.911 1.00 81.44 86 CYS A O 1
ATOM 590 N N . THR A 1 87 ? 4.498 -41.042 20.797 1.00 82.44 87 THR A N 1
ATOM 591 C CA . THR A 1 87 ? 5.481 -42.066 21.178 1.00 82.44 87 THR A CA 1
ATOM 592 C C . THR A 1 87 ? 6.842 -41.395 21.409 1.00 82.44 87 THR A C 1
ATOM 594 O O . THR A 1 87 ? 7.389 -40.843 20.455 1.00 82.44 87 THR A O 1
ATOM 597 N N . PRO A 1 88 ? 7.444 -41.462 22.615 1.00 74.44 88 PRO A N 1
ATOM 598 C CA . PRO A 1 88 ? 8.758 -40.864 22.859 1.00 74.44 88 PRO A CA 1
ATOM 599 C C . PRO A 1 88 ? 9.815 -41.449 21.903 1.00 74.44 88 PRO A C 1
ATOM 601 O O . PRO A 1 88 ? 9.859 -42.676 21.748 1.00 74.44 88 PRO A O 1
ATOM 604 N N . PRO A 1 89 ? 10.681 -40.629 21.276 1.00 69.94 89 PRO A N 1
ATOM 605 C CA . PRO A 1 89 ? 11.081 -39.270 21.668 1.00 69.94 89 PRO A CA 1
ATOM 606 C C . PRO A 1 89 ? 10.241 -38.107 21.097 1.00 69.94 89 PRO A C 1
ATOM 608 O O . PRO A 1 89 ? 10.675 -36.963 21.193 1.00 69.94 89 PRO A O 1
ATOM 611 N N . SER A 1 90 ? 9.084 -38.355 20.483 1.00 81.00 90 SER A N 1
ATOM 612 C CA . SER A 1 90 ? 8.257 -37.281 19.919 1.00 81.00 90 SER A CA 1
ATOM 613 C C . SER A 1 90 ? 7.428 -36.524 20.963 1.00 81.00 90 SER A C 1
ATOM 615 O O . SER A 1 90 ? 6.971 -37.120 21.938 1.00 81.00 90 SER A O 1
ATOM 617 N N . VAL A 1 91 ? 7.193 -35.235 20.707 1.00 81.19 91 VAL A N 1
ATOM 618 C CA . VAL A 1 91 ? 6.320 -34.320 21.469 1.00 81.19 91 VAL A CA 1
ATOM 619 C C . VAL A 1 91 ? 5.200 -33.785 20.578 1.00 81.19 91 VAL A C 1
ATOM 621 O O . VAL A 1 91 ? 5.304 -33.825 19.347 1.00 81.19 91 VAL A O 1
ATOM 624 N N . CYS A 1 92 ? 4.126 -33.291 21.186 1.00 79.00 92 CYS A N 1
ATOM 625 C CA . CYS A 1 92 ? 2.970 -32.781 20.472 1.00 79.00 92 CYS A CA 1
ATOM 626 C C . CYS A 1 92 ? 3.140 -31.300 20.120 1.00 79.00 92 CYS A C 1
ATOM 628 O O . CYS A 1 92 ? 3.085 -30.422 20.981 1.00 79.00 92 CYS A O 1
ATOM 630 N N . PHE A 1 93 ? 3.302 -31.006 18.831 1.00 69.75 93 PHE A N 1
ATOM 631 C CA . PHE A 1 93 ? 3.440 -29.644 18.324 1.00 69.75 93 PHE A CA 1
ATOM 632 C C . PHE A 1 93 ? 2.436 -29.395 17.197 1.00 69.75 93 PHE A C 1
ATOM 634 O O . PHE A 1 93 ? 2.405 -30.130 16.212 1.00 69.75 93 PHE A O 1
ATOM 641 N N . ASN A 1 94 ? 1.592 -28.365 17.338 1.00 63.88 94 ASN A N 1
ATOM 642 C CA . ASN A 1 94 ? 0.499 -28.060 16.400 1.00 63.88 94 ASN A CA 1
ATOM 643 C C . ASN A 1 94 ? -0.352 -29.297 16.034 1.00 63.88 94 ASN A C 1
ATOM 645 O O . ASN A 1 94 ? -0.647 -29.549 14.866 1.00 63.88 94 ASN A O 1
ATOM 649 N N . SER A 1 95 ? -0.720 -30.076 17.056 1.00 75.88 95 SER A N 1
ATOM 650 C CA . SER A 1 95 ? -1.487 -31.325 16.955 1.00 75.88 95 SER A CA 1
ATOM 651 C C . SER A 1 95 ? -0.851 -32.454 16.131 1.00 75.88 95 SER A C 1
ATOM 653 O O . SER A 1 95 ? -1.543 -33.385 15.715 1.00 75.88 95 SER A O 1
ATOM 655 N N . MET A 1 96 ? 0.468 -32.413 15.927 1.00 81.50 96 MET A N 1
ATOM 656 C CA . MET A 1 96 ? 1.249 -33.472 15.286 1.00 81.50 96 MET A CA 1
ATOM 657 C C . MET A 1 96 ? 2.398 -33.916 16.192 1.00 81.50 96 MET A C 1
ATOM 659 O O . MET A 1 96 ? 3.076 -33.089 16.804 1.00 81.50 96 MET A O 1
ATOM 663 N N . CYS A 1 97 ? 2.661 -35.220 16.240 1.00 81.12 97 CYS A N 1
ATOM 664 C CA . CYS A 1 97 ? 3.840 -35.748 16.915 1.00 81.12 97 CYS A CA 1
ATOM 665 C C . CYS A 1 97 ? 5.097 -35.504 16.074 1.00 81.12 97 CYS A C 1
ATOM 667 O O . CYS A 1 97 ? 5.309 -36.164 15.054 1.00 81.12 97 CYS A O 1
ATOM 669 N N . VAL A 1 98 ? 5.947 -34.582 16.523 1.00 80.56 98 VAL A N 1
ATOM 670 C CA . VAL A 1 98 ? 7.254 -34.274 15.920 1.00 80.56 98 VAL A CA 1
ATOM 671 C C . VAL A 1 98 ? 8.370 -34.804 16.819 1.00 80.56 98 VAL A C 1
ATOM 673 O O . VAL A 1 98 ? 8.200 -34.854 18.033 1.00 80.56 98 VAL A O 1
ATOM 676 N N . GLU A 1 99 ? 9.506 -35.243 16.266 1.00 79.31 99 GLU A N 1
ATOM 677 C CA . GLU A 1 99 ? 10.667 -35.584 17.106 1.00 79.31 99 GLU A CA 1
ATOM 678 C C . GLU A 1 99 ? 11.136 -34.338 17.866 1.00 79.31 99 GLU A C 1
ATOM 680 O O . GLU A 1 99 ? 11.425 -33.317 17.244 1.00 79.31 99 GLU A O 1
ATOM 685 N N . ASP A 1 100 ? 11.223 -34.421 19.196 1.00 75.62 100 ASP A N 1
ATOM 686 C CA . ASP A 1 100 ? 11.792 -33.346 20.003 1.00 75.62 100 ASP A CA 1
ATOM 687 C C . ASP A 1 100 ? 13.301 -33.230 19.704 1.00 75.62 100 ASP A C 1
ATOM 689 O O . ASP A 1 100 ? 14.049 -34.178 19.989 1.00 75.62 100 ASP A O 1
ATOM 693 N N . PRO A 1 101 ? 13.794 -32.084 19.185 1.00 68.94 101 PRO A N 1
ATOM 694 C CA . PRO A 1 101 ? 15.225 -31.861 18.979 1.00 68.94 101 PRO A CA 1
ATOM 695 C C . PRO A 1 101 ? 16.034 -32.048 20.272 1.00 68.94 101 PRO A C 1
ATOM 697 O O . PRO A 1 101 ? 17.215 -32.408 20.237 1.00 68.94 101 PRO A O 1
ATOM 700 N N . CYS A 1 102 ? 15.405 -31.844 21.430 1.00 72.62 102 CYS A N 1
ATOM 701 C CA . CYS A 1 102 ? 16.012 -32.013 22.738 1.00 72.62 102 CYS A CA 1
ATOM 702 C C . CYS A 1 102 ? 16.036 -33.459 23.254 1.00 72.62 102 CYS A C 1
ATOM 704 O O . CYS A 1 102 ? 16.950 -33.814 23.998 1.00 72.62 102 CYS A O 1
ATOM 706 N N . ALA A 1 103 ? 15.153 -34.345 22.793 1.00 70.69 103 ALA A N 1
ATOM 707 C CA . ALA A 1 103 ? 15.118 -35.742 23.231 1.00 70.69 103 ALA A CA 1
ATOM 708 C C . ALA A 1 103 ? 16.287 -36.594 22.690 1.00 70.69 103 ALA A C 1
ATOM 710 O O . ALA A 1 103 ? 16.615 -37.637 23.263 1.00 70.69 103 ALA A O 1
ATOM 711 N N . VAL A 1 104 ? 16.957 -36.141 21.624 1.00 68.50 104 VAL A N 1
ATOM 712 C CA . VAL A 1 104 ? 18.239 -36.699 21.142 1.00 68.50 104 VAL A CA 1
ATOM 713 C C . VAL A 1 104 ? 19.467 -35.928 21.648 1.00 68.50 104 VAL A C 1
ATOM 715 O O . VAL A 1 104 ? 20.600 -36.392 21.484 1.00 68.50 104 VAL A O 1
ATOM 718 N N . THR A 1 105 ? 19.262 -34.781 22.299 1.00 75.38 105 THR A N 1
ATOM 719 C CA . THR A 1 105 ? 20.322 -33.862 22.727 1.00 75.38 105 THR A CA 1
ATOM 720 C C . THR A 1 105 ? 20.650 -34.060 24.207 1.00 75.38 105 THR A C 1
ATOM 722 O O . THR A 1 105 ? 19.989 -33.555 25.110 1.00 75.38 105 THR A O 1
ATOM 725 N N . SER A 1 106 ? 21.718 -34.814 24.470 1.00 80.75 106 SER A N 1
ATOM 726 C CA . SER A 1 106 ? 22.212 -35.078 25.827 1.00 80.75 106 SER A CA 1
ATOM 727 C C . SER A 1 106 ? 22.953 -33.866 26.408 1.00 80.75 106 SER A C 1
ATOM 729 O O . SER A 1 106 ? 24.183 -33.819 26.348 1.00 80.75 106 SER A O 1
ATOM 731 N N . CYS A 1 107 ? 22.224 -32.926 27.008 1.00 80.94 107 CYS A N 1
ATOM 732 C CA . CYS A 1 107 ? 22.812 -31.829 27.781 1.00 80.94 107 CYS A CA 1
ATOM 733 C C . CYS A 1 107 ? 23.385 -32.289 29.133 1.00 80.94 107 CYS A C 1
ATOM 735 O O . CYS A 1 107 ? 23.003 -33.338 29.664 1.00 80.94 107 CYS A O 1
ATOM 737 N N . ASP A 1 108 ? 24.316 -31.510 29.693 1.00 82.62 108 ASP A N 1
ATOM 738 C CA . ASP A 1 108 ? 24.866 -31.778 31.026 1.00 82.62 108 ASP A CA 1
ATOM 739 C C . ASP A 1 108 ? 23.815 -31.525 32.136 1.00 82.62 108 ASP A C 1
ATOM 741 O O . ASP A 1 108 ? 22.858 -30.785 31.922 1.00 82.62 108 ASP A O 1
ATOM 745 N N . PRO A 1 109 ? 23.964 -32.084 33.358 1.00 77.50 109 PRO A N 1
ATOM 746 C CA . PRO A 1 109 ? 22.930 -32.022 34.408 1.00 77.50 109 PRO A CA 1
ATOM 747 C C . PRO A 1 109 ? 22.520 -30.627 34.916 1.00 77.50 109 PRO A C 1
ATOM 749 O O . PRO A 1 109 ? 21.579 -30.537 35.701 1.00 77.50 109 PRO A O 1
ATOM 752 N N . ASN A 1 110 ? 23.236 -29.576 34.510 1.00 74.00 110 ASN A N 1
ATOM 753 C CA . ASN A 1 110 ? 22.980 -28.174 34.858 1.00 74.00 110 ASN A CA 1
ATOM 754 C C . ASN A 1 110 ? 22.555 -27.342 33.628 1.00 74.00 110 ASN A C 1
ATOM 756 O O . ASN A 1 110 ? 22.572 -26.113 33.675 1.00 74.00 110 ASN A O 1
ATOM 760 N N . GLN A 1 111 ? 22.238 -28.006 32.516 1.00 83.00 111 GLN A N 1
ATOM 761 C CA . GLN A 1 111 ? 21.875 -27.385 31.251 1.00 83.00 111 GLN A CA 1
ATOM 762 C C . GLN A 1 111 ? 20.457 -27.772 30.852 1.00 83.00 111 GLN A C 1
ATOM 764 O O . GLN A 1 111 ? 20.066 -28.937 30.944 1.00 83.00 111 GLN A O 1
ATOM 769 N N . ALA A 1 112 ? 19.711 -26.797 30.349 1.00 80.44 112 ALA A N 1
ATOM 770 C CA . ALA A 1 112 ? 18.448 -27.032 29.675 1.00 80.44 112 ALA A CA 1
ATOM 771 C C . ALA A 1 112 ? 18.685 -27.037 28.164 1.00 80.44 112 ALA A C 1
ATOM 773 O O . ALA A 1 112 ? 19.422 -26.205 27.626 1.00 80.44 112 ALA A O 1
ATOM 774 N N . CYS A 1 113 ? 18.053 -27.984 27.476 1.00 78.50 113 CYS A N 1
ATOM 775 C CA . CYS A 1 113 ? 18.004 -27.947 26.027 1.00 78.50 113 CYS A CA 1
ATOM 776 C C . CYS A 1 113 ? 16.908 -26.982 25.573 1.00 78.50 113 CYS A C 1
ATOM 778 O O . CYS A 1 113 ? 15.778 -27.045 26.057 1.00 78.50 113 CYS A O 1
ATOM 780 N N . TYR A 1 114 ? 17.240 -26.132 24.609 1.00 74.50 114 TYR A N 1
ATOM 781 C CA . TYR A 1 114 ? 16.295 -25.325 23.855 1.00 74.50 114 TYR A CA 1
ATOM 782 C C . TYR A 1 114 ? 16.634 -25.464 22.372 1.00 74.50 114 TYR A C 1
ATOM 784 O O . TYR A 1 114 ? 17.767 -25.194 21.978 1.00 74.50 114 TYR A O 1
ATOM 792 N N . ASP A 1 115 ? 15.661 -25.902 21.571 1.00 69.56 115 ASP A N 1
ATOM 793 C CA . ASP A 1 115 ? 15.781 -26.051 20.111 1.00 69.56 115 ASP A CA 1
ATOM 794 C C . ASP A 1 115 ? 17.041 -26.835 19.669 1.00 69.56 115 ASP A C 1
ATOM 796 O O . ASP A 1 115 ? 17.853 -26.400 18.854 1.00 69.56 115 ASP A O 1
ATOM 800 N N . GLY A 1 116 ? 17.274 -27.988 20.312 1.00 75.00 116 GLY A N 1
ATOM 801 C CA . GLY A 1 116 ? 18.415 -28.870 20.030 1.00 75.00 116 GLY A CA 1
ATOM 802 C C . GLY A 1 116 ? 19.783 -28.351 20.501 1.00 75.00 116 GLY A C 1
ATOM 803 O O . GLY A 1 116 ? 20.802 -28.975 20.207 1.00 75.00 116 GLY A O 1
ATOM 804 N N . SER A 1 117 ? 19.831 -27.237 21.239 1.00 77.19 117 SER A N 1
ATOM 805 C CA . SER A 1 117 ? 21.061 -26.650 21.786 1.00 77.19 117 SER A CA 1
ATOM 806 C C . SER A 1 117 ? 21.027 -26.582 23.314 1.00 77.19 117 SER A C 1
ATOM 808 O O . SER A 1 117 ? 20.012 -26.234 23.913 1.00 77.19 117 SER A O 1
ATOM 810 N N . CYS A 1 118 ? 22.146 -26.913 23.960 1.00 84.56 118 CYS A N 1
ATOM 811 C CA . CYS A 1 118 ? 22.272 -26.900 25.418 1.00 84.56 118 CYS A CA 1
ATOM 812 C C . CYS A 1 118 ? 22.733 -25.533 25.926 1.00 84.56 118 CYS A C 1
ATOM 814 O O . CYS A 1 118 ? 23.776 -25.040 25.495 1.00 84.56 118 CYS A O 1
ATOM 816 N N . PHE A 1 119 ? 22.002 -24.972 26.887 1.00 84.50 119 PHE A N 1
ATOM 817 C CA . PHE A 1 119 ? 22.347 -23.723 27.565 1.00 84.50 119 PHE A CA 1
ATOM 818 C C . PHE A 1 119 ? 22.444 -23.962 29.071 1.00 84.50 119 PHE A C 1
ATOM 820 O O . PHE A 1 119 ? 21.603 -24.664 29.638 1.00 84.50 119 PHE A O 1
ATOM 827 N N . ASP A 1 120 ? 23.446 -23.369 29.722 1.00 87.12 120 ASP A N 1
ATOM 828 C CA . ASP A 1 120 ? 23.486 -23.307 31.186 1.00 87.12 120 ASP A CA 1
ATOM 829 C C . ASP A 1 120 ? 22.270 -22.493 31.663 1.00 87.12 120 ASP A C 1
ATOM 831 O O . ASP A 1 120 ? 22.013 -21.397 31.153 1.00 87.12 120 ASP A O 1
ATOM 835 N N . THR A 1 121 ? 21.497 -23.041 32.604 1.00 84.69 121 THR A N 1
ATOM 836 C CA . THR A 1 121 ? 20.343 -22.342 33.191 1.00 84.69 121 THR A CA 1
ATOM 837 C C . THR A 1 121 ? 20.794 -21.375 34.275 1.00 84.69 121 THR A C 1
ATOM 839 O O . THR A 1 121 ? 21.646 -21.737 35.089 1.00 84.69 121 THR A O 1
ATOM 842 N N . CYS A 1 122 ? 20.164 -20.210 34.354 1.00 85.94 122 CYS A N 1
ATOM 843 C CA . CYS A 1 122 ? 20.487 -19.169 35.327 1.00 85.94 122 CYS A CA 1
ATOM 844 C C . CYS A 1 122 ? 19.227 -18.499 35.880 1.00 85.94 122 CYS A C 1
ATOM 846 O O . CYS A 1 122 ? 18.163 -18.579 35.275 1.00 85.94 122 CYS A O 1
ATOM 848 N N . ASN A 1 123 ? 19.363 -17.817 37.015 1.00 82.88 123 ASN A N 1
ATOM 849 C CA . ASN A 1 123 ? 18.367 -16.881 37.550 1.00 82.88 123 ASN A CA 1
ATOM 850 C C . ASN A 1 123 ? 18.945 -15.457 37.641 1.00 82.88 123 ASN A C 1
ATOM 852 O O . ASN A 1 123 ? 18.199 -14.481 37.605 1.00 82.88 123 ASN A O 1
ATOM 856 N N . ASP A 1 124 ? 20.271 -15.342 37.765 1.00 82.31 124 ASP A N 1
ATOM 857 C CA . ASP A 1 124 ? 21.029 -14.096 37.667 1.00 82.31 124 ASP A CA 1
ATOM 858 C C . ASP A 1 124 ? 22.396 -14.327 36.990 1.00 82.31 124 ASP A C 1
ATOM 860 O O . ASP A 1 124 ? 22.820 -15.466 36.778 1.00 82.31 124 ASP A O 1
ATOM 864 N N . ASP A 1 125 ? 23.093 -13.245 36.627 1.00 77.56 125 ASP A N 1
ATOM 865 C CA . ASP A 1 125 ? 24.395 -13.291 35.936 1.00 77.56 125 ASP A CA 1
ATOM 866 C C . ASP A 1 125 ? 25.480 -14.072 36.702 1.00 77.56 125 ASP A C 1
ATOM 868 O O . ASP A 1 125 ? 26.462 -14.519 36.109 1.00 77.56 125 ASP A O 1
ATOM 872 N N . GLY A 1 126 ? 25.333 -14.240 38.020 1.00 81.25 126 GLY A N 1
ATOM 873 C CA . GLY A 1 126 ? 26.256 -14.987 38.871 1.00 81.25 126 GLY A CA 1
ATOM 874 C C . GLY A 1 126 ? 26.172 -16.506 38.701 1.00 81.25 126 GLY A C 1
ATOM 875 O O . GLY A 1 126 ? 27.134 -17.195 39.053 1.00 81.25 126 GLY A O 1
ATOM 876 N N . ASP A 1 127 ? 25.076 -17.020 38.136 1.00 83.94 127 ASP A N 1
ATOM 877 C CA . ASP A 1 127 ? 24.950 -18.423 37.720 1.00 83.94 127 ASP A CA 1
ATOM 878 C C . ASP A 1 127 ? 25.732 -18.702 36.417 1.00 83.94 127 ASP A C 1
ATOM 880 O O . ASP A 1 127 ? 26.096 -19.848 36.139 1.00 83.94 127 ASP A O 1
ATOM 884 N N . CYS A 1 128 ? 26.040 -17.663 35.631 1.00 83.94 128 CYS A N 1
ATOM 885 C CA . CYS A 1 128 ? 26.706 -17.778 34.338 1.00 83.94 128 CYS A CA 1
ATOM 886 C C . CYS A 1 128 ? 28.235 -17.713 34.432 1.00 83.94 128 CYS A C 1
ATOM 888 O O . CYS A 1 128 ? 28.822 -16.991 35.237 1.00 83.94 128 CYS A O 1
ATOM 890 N N . THR A 1 129 ? 28.920 -18.464 33.563 1.00 84.06 129 THR A N 1
ATOM 891 C CA . THR A 1 129 ? 30.384 -18.377 33.456 1.00 84.06 129 THR A CA 1
ATOM 892 C C . THR A 1 129 ? 30.759 -17.139 32.630 1.00 84.06 129 THR A C 1
ATOM 894 O O . THR A 1 129 ? 30.417 -17.103 31.448 1.00 84.06 129 THR A O 1
ATOM 897 N N . PRO A 1 130 ? 31.507 -16.152 33.169 1.00 76.00 130 PRO A N 1
ATOM 898 C CA . PRO A 1 130 ? 31.916 -14.979 32.396 1.00 76.00 130 PRO A CA 1
ATOM 899 C C . PRO A 1 130 ? 32.734 -15.400 31.161 1.00 76.00 130 PRO A C 1
ATOM 901 O O . PRO A 1 130 ? 33.663 -16.206 31.312 1.00 76.00 130 PRO A O 1
ATOM 904 N N . PRO A 1 131 ? 32.446 -14.877 29.954 1.00 70.94 131 PRO A N 1
ATOM 905 C CA . PRO A 1 131 ? 31.751 -13.615 29.662 1.00 70.94 131 PRO A CA 1
ATOM 906 C C . PRO A 1 131 ? 30.218 -13.671 29.513 1.00 70.94 131 PRO A C 1
ATOM 908 O O . PRO A 1 131 ? 29.641 -12.704 29.026 1.00 70.94 131 PRO A O 1
ATOM 911 N N . SER A 1 132 ? 29.550 -14.765 29.874 1.00 82.56 132 SER A N 1
ATOM 912 C CA . SER A 1 132 ? 28.096 -14.871 29.711 1.00 82.56 132 SER A CA 1
ATOM 913 C C . SER A 1 132 ? 27.303 -14.161 30.817 1.00 82.56 132 SER A C 1
ATOM 915 O O . SER A 1 132 ? 27.730 -14.153 31.971 1.00 82.56 132 SER A O 1
ATOM 917 N N . ILE A 1 133 ? 26.135 -13.630 30.452 1.00 81.94 133 ILE A N 1
ATOM 918 C CA . ILE A 1 133 ? 25.106 -13.033 31.325 1.00 81.94 133 ILE A CA 1
ATOM 919 C C . ILE A 1 133 ? 23.817 -13.857 31.274 1.00 81.94 133 ILE A C 1
ATOM 921 O O . ILE A 1 133 ? 23.627 -14.665 30.358 1.00 81.94 133 ILE A O 1
ATOM 925 N N . CYS A 1 134 ? 22.930 -13.652 32.243 1.00 81.19 134 CYS A N 1
ATOM 926 C CA . CYS A 1 134 ? 21.650 -14.334 32.317 1.00 81.19 134 CYS A CA 1
ATOM 927 C C . CYS A 1 134 ? 20.559 -13.574 31.556 1.00 81.19 134 CYS A C 1
ATOM 929 O O . CYS A 1 134 ? 20.233 -12.431 31.873 1.00 81.19 134 CYS A O 1
ATOM 931 N N . PHE A 1 135 ? 19.954 -14.225 30.564 1.00 75.56 135 PHE A N 1
ATOM 932 C CA . PHE A 1 135 ? 18.871 -13.657 29.768 1.00 75.56 135 PHE A CA 1
ATOM 933 C C . PHE A 1 135 ? 17.782 -14.704 29.516 1.00 75.56 135 PHE A C 1
ATOM 935 O O . PHE A 1 135 ? 18.039 -15.733 28.893 1.00 75.56 135 PHE A O 1
ATOM 942 N N . ASN A 1 136 ? 16.557 -14.436 29.987 1.00 73.06 136 ASN A N 1
ATOM 943 C CA . ASN A 1 136 ? 15.415 -15.361 29.921 1.00 73.06 136 ASN A CA 1
ATOM 944 C C . ASN A 1 136 ? 15.788 -16.787 30.380 1.00 73.06 136 ASN A C 1
ATOM 946 O O . ASN A 1 136 ? 15.657 -17.753 29.624 1.00 73.06 136 ASN A O 1
ATOM 950 N N . ASP A 1 137 ? 16.306 -16.869 31.609 1.00 83.06 137 ASP A N 1
ATOM 951 C CA . ASP A 1 137 ? 16.746 -18.077 32.323 1.00 83.06 137 ASP A CA 1
ATOM 952 C C . ASP A 1 137 ? 17.905 -18.867 31.670 1.00 83.06 137 ASP A C 1
ATOM 954 O O . ASP A 1 137 ? 18.182 -20.012 32.042 1.00 83.06 137 ASP A O 1
ATOM 958 N N . LYS A 1 138 ? 18.614 -18.263 30.702 1.00 84.31 138 LYS A N 1
ATOM 959 C CA . LYS A 1 138 ? 19.723 -18.878 29.948 1.00 84.31 138 LYS A CA 1
ATOM 960 C C . LYS A 1 138 ? 20.984 -18.027 29.987 1.00 84.31 138 LYS A C 1
ATOM 962 O O . LYS A 1 138 ? 20.926 -16.813 29.798 1.00 84.31 138 LYS A O 1
ATOM 967 N N . CYS A 1 139 ? 22.136 -18.674 30.113 1.00 84.00 139 CYS A N 1
ATOM 968 C CA . CYS A 1 139 ? 23.417 -18.007 29.925 1.00 84.00 139 CYS A CA 1
ATOM 969 C C . CYS A 1 139 ? 23.714 -17.777 28.439 1.00 84.00 139 CYS A C 1
ATOM 971 O O . CYS A 1 139 ? 23.865 -18.730 27.669 1.00 84.00 139 CYS A O 1
ATOM 973 N N . VAL A 1 140 ? 23.854 -16.511 28.051 1.00 81.94 140 VAL A N 1
ATOM 974 C CA . VAL A 1 140 ? 24.229 -16.061 26.698 1.00 81.94 140 VAL A CA 1
ATOM 975 C C . VAL A 1 140 ? 25.478 -15.183 26.777 1.00 81.94 140 VAL A C 1
ATOM 977 O O . VAL A 1 140 ? 25.678 -14.515 27.788 1.00 81.94 140 VAL A O 1
ATOM 980 N N . GLU A 1 141 ? 26.346 -15.182 25.759 1.00 81.06 141 GLU A N 1
ATOM 981 C CA . GLU A 1 141 ? 27.518 -14.287 25.762 1.00 81.06 141 GLU A CA 1
ATOM 982 C C . GLU A 1 141 ? 27.068 -12.820 25.830 1.00 81.06 141 GLU A C 1
ATOM 984 O O . GLU A 1 141 ? 26.218 -12.403 25.043 1.00 81.06 141 GLU A O 1
ATOM 989 N N . ASP A 1 142 ? 27.639 -12.038 26.753 1.00 75.25 142 ASP A N 1
ATOM 990 C CA . ASP A 1 142 ? 27.340 -10.611 26.878 1.00 75.25 142 ASP A CA 1
ATOM 991 C C . ASP A 1 142 ? 27.748 -9.860 25.594 1.00 75.25 142 ASP A C 1
ATOM 993 O O . ASP A 1 142 ? 28.947 -9.791 25.282 1.00 75.25 142 ASP A O 1
ATOM 997 N N . PRO A 1 143 ? 26.800 -9.235 24.862 1.00 67.06 143 PRO A N 1
ATOM 998 C CA . PRO A 1 143 ? 27.115 -8.442 23.676 1.00 67.06 143 PRO A CA 1
ATOM 999 C C . PRO A 1 143 ? 28.115 -7.311 23.960 1.00 67.06 143 PRO A C 1
ATOM 1001 O O . PRO A 1 143 ? 28.852 -6.895 23.067 1.00 67.06 143 PRO A O 1
ATOM 1004 N N . CYS A 1 144 ? 28.198 -6.836 25.205 1.00 71.94 144 CYS A N 1
ATOM 1005 C CA . CYS A 1 144 ? 29.139 -5.802 25.616 1.00 71.94 144 CYS A CA 1
ATOM 1006 C C . CYS A 1 144 ? 30.590 -6.277 25.777 1.00 71.94 144 CYS A C 1
ATOM 1008 O O . CYS A 1 144 ? 31.494 -5.443 25.823 1.00 71.94 144 CYS A O 1
ATOM 1010 N N . VAL A 1 145 ? 30.867 -7.584 25.782 1.00 70.12 145 VAL A N 1
ATOM 1011 C CA . VAL A 1 145 ? 32.246 -8.105 25.875 1.00 70.12 145 VAL A CA 1
ATOM 1012 C C . VAL A 1 145 ? 33.010 -7.981 24.551 1.00 70.12 145 VAL A C 1
ATOM 1014 O O . VAL A 1 145 ? 34.241 -7.878 24.555 1.00 70.12 145 VAL A O 1
ATOM 1017 N N . VAL A 1 146 ? 32.303 -7.928 23.418 1.00 63.81 146 VAL A N 1
ATOM 1018 C CA . VAL A 1 146 ? 32.892 -7.653 22.093 1.00 63.81 146 VAL A CA 1
ATOM 1019 C C . VAL A 1 146 ? 32.811 -6.175 21.685 1.00 63.81 146 VAL A C 1
ATOM 1021 O O . VAL A 1 146 ? 33.517 -5.762 20.763 1.00 63.81 146 VAL A O 1
ATOM 1024 N N . THR A 1 147 ? 32.014 -5.365 22.388 1.00 70.19 147 THR A N 1
ATOM 1025 C CA . THR A 1 147 ? 31.816 -3.935 22.104 1.00 70.19 147 THR A CA 1
ATOM 1026 C C . THR A 1 147 ? 32.789 -3.061 22.903 1.00 70.19 147 THR A C 1
ATOM 1028 O O . THR A 1 147 ? 32.670 -2.896 24.114 1.00 70.19 147 THR A O 1
ATOM 1031 N N . SER A 1 148 ? 33.756 -2.438 22.222 1.00 79.06 148 SER A N 1
ATOM 1032 C CA . SER A 1 148 ? 34.709 -1.517 22.856 1.00 79.06 148 SER A CA 1
ATOM 1033 C C . SER A 1 148 ? 34.198 -0.069 22.873 1.00 79.06 148 SER A C 1
ATOM 1035 O O . SER A 1 148 ? 34.374 0.653 21.889 1.00 79.06 148 SER A O 1
ATOM 1037 N N . CYS A 1 149 ? 33.615 0.360 23.991 1.00 78.69 149 CYS A N 1
ATOM 1038 C CA . CYS A 1 149 ? 33.208 1.753 24.213 1.00 78.69 149 CYS A CA 1
ATOM 1039 C C . CYS A 1 149 ? 34.372 2.654 24.674 1.00 78.69 149 CYS A C 1
ATOM 1041 O O . CYS A 1 149 ? 35.413 2.165 25.131 1.00 78.69 149 CYS A O 1
ATOM 1043 N N . ASP A 1 150 ? 34.207 3.976 24.556 1.00 81.25 150 ASP A N 1
ATOM 1044 C CA . ASP A 1 150 ? 35.158 4.946 25.120 1.00 81.25 150 ASP A CA 1
ATOM 1045 C C . ASP A 1 150 ? 35.154 4.886 26.667 1.00 81.25 150 ASP A C 1
ATOM 1047 O O . ASP A 1 150 ? 34.123 4.572 27.259 1.00 81.25 150 ASP A O 1
ATOM 1051 N N . PRO A 1 151 ? 36.262 5.192 27.373 1.00 75.94 151 PRO A N 1
ATOM 1052 C CA . PRO A 1 151 ? 36.273 5.299 28.836 1.00 75.94 151 PRO A CA 1
ATOM 1053 C C . PRO A 1 151 ? 35.228 6.225 29.491 1.00 75.94 151 PRO A C 1
ATOM 1055 O O . PRO A 1 151 ? 35.081 6.145 30.712 1.00 75.94 151 PRO A O 1
ATOM 1058 N N . THR A 1 152 ? 34.544 7.105 28.749 1.00 74.00 152 THR A N 1
ATOM 1059 C CA . THR A 1 152 ? 33.402 7.908 29.248 1.00 74.00 152 THR A CA 1
ATOM 1060 C C . THR A 1 152 ? 32.024 7.310 28.939 1.00 74.00 152 THR A C 1
ATOM 1062 O O . THR A 1 152 ? 31.010 7.958 29.190 1.00 74.00 152 THR A O 1
ATOM 1065 N N . GLN A 1 153 ? 31.978 6.097 28.387 1.00 81.81 153 GLN A N 1
ATOM 1066 C CA . GLN A 1 153 ? 30.764 5.440 27.913 1.00 81.81 153 GLN A CA 1
ATOM 1067 C C . GLN A 1 153 ? 30.514 4.113 28.629 1.00 81.81 153 GLN A C 1
ATOM 1069 O O . GLN A 1 153 ? 31.438 3.340 28.897 1.00 81.81 153 GLN A O 1
ATOM 1074 N N . ALA A 1 154 ? 29.243 3.824 28.891 1.00 79.31 154 ALA A N 1
ATOM 1075 C CA . ALA A 1 154 ? 28.781 2.506 29.301 1.00 79.31 154 ALA A CA 1
ATOM 1076 C C . ALA A 1 154 ? 28.288 1.735 28.072 1.00 79.31 154 ALA A C 1
ATOM 1078 O O . ALA A 1 154 ? 27.653 2.308 27.186 1.00 79.31 154 ALA A O 1
ATOM 1079 N N . CYS A 1 155 ? 28.558 0.432 28.026 1.00 76.44 155 CYS A N 1
ATOM 1080 C CA . CYS A 1 155 ? 27.884 -0.440 27.076 1.00 76.44 155 CYS A CA 1
ATOM 1081 C C . CYS A 1 155 ? 26.565 -0.932 27.676 1.00 76.44 155 CYS A C 1
ATOM 1083 O O . CYS A 1 155 ? 26.542 -1.391 28.818 1.00 76.44 155 CYS A O 1
ATOM 1085 N N . TYR A 1 156 ? 25.494 -0.876 26.891 1.00 72.12 156 TYR A N 1
ATOM 1086 C CA . TYR A 1 156 ? 24.205 -1.477 27.205 1.00 72.12 156 TYR A CA 1
ATOM 1087 C C . TYR A 1 156 ? 23.697 -2.234 25.973 1.00 72.12 156 TYR A C 1
ATOM 1089 O O . TYR A 1 156 ? 23.562 -1.655 24.895 1.00 72.12 156 TYR A O 1
ATOM 1097 N N . VAL A 1 157 ? 23.475 -3.547 26.118 1.00 65.75 157 VAL A N 1
ATOM 1098 C CA . VAL A 1 157 ? 22.991 -4.461 25.057 1.00 65.75 157 VAL A CA 1
ATOM 1099 C C . VAL A 1 157 ? 23.779 -4.310 23.737 1.00 65.75 157 VAL A C 1
ATOM 1101 O O . VAL A 1 157 ? 23.226 -4.242 22.645 1.00 65.75 157 VAL A O 1
ATOM 1104 N N . GLY A 1 158 ? 25.110 -4.225 23.837 1.00 71.38 158 GLY A N 1
ATOM 1105 C CA . GLY A 1 158 ? 26.013 -4.135 22.682 1.00 71.38 158 GLY A CA 1
ATOM 1106 C C . GLY A 1 158 ? 26.179 -2.740 22.062 1.00 71.38 158 GLY A C 1
ATOM 1107 O O . GLY A 1 158 ? 26.961 -2.615 21.118 1.00 71.38 158 GLY A O 1
ATOM 1108 N N . SER A 1 159 ? 25.530 -1.703 22.602 1.00 73.19 159 SER A N 1
ATOM 1109 C CA . SER A 1 159 ? 25.634 -0.302 22.156 1.00 73.19 159 SER A CA 1
ATOM 1110 C C . SER A 1 159 ? 26.282 0.590 23.218 1.00 73.19 159 SER A C 1
ATOM 1112 O O . SER A 1 159 ? 26.089 0.376 24.412 1.00 73.19 159 SER A O 1
ATOM 1114 N N . CYS A 1 160 ? 27.048 1.599 22.795 1.00 81.69 160 CYS A N 1
ATOM 1115 C CA . CYS A 1 160 ? 27.752 2.521 23.693 1.00 81.69 160 CYS A CA 1
ATOM 1116 C C . CYS A 1 160 ? 26.958 3.811 23.925 1.00 81.69 160 CYS A C 1
ATOM 1118 O O . CYS A 1 160 ? 26.608 4.488 22.961 1.00 81.69 160 CYS A O 1
ATOM 1120 N N . PHE A 1 161 ? 26.758 4.180 25.190 1.00 82.44 161 PHE A N 1
ATOM 1121 C CA . PHE A 1 161 ? 26.066 5.400 25.609 1.00 82.44 161 PHE A CA 1
ATOM 1122 C C . PHE A 1 161 ? 26.965 6.241 26.517 1.00 82.44 161 PHE A C 1
ATOM 1124 O O . PHE A 1 161 ? 27.652 5.697 27.386 1.00 82.44 161 PHE A O 1
ATOM 1131 N N . ASP A 1 162 ? 26.955 7.564 26.344 1.00 85.81 162 ASP A N 1
ATOM 1132 C CA . ASP A 1 162 ? 27.622 8.482 27.273 1.00 85.81 162 ASP A CA 1
ATOM 1133 C C . ASP A 1 162 ? 26.937 8.403 28.648 1.00 85.81 162 ASP A C 1
ATOM 1135 O O . ASP A 1 162 ? 25.708 8.415 28.741 1.00 85.81 162 ASP A O 1
ATOM 1139 N N . THR A 1 163 ? 27.720 8.294 29.724 1.00 84.44 163 THR A N 1
ATOM 1140 C CA . THR A 1 163 ? 27.170 8.218 31.089 1.00 84.44 163 THR A CA 1
ATOM 1141 C C . THR A 1 163 ? 26.889 9.603 31.660 1.00 84.44 163 THR A C 1
ATOM 1143 O O . THR A 1 163 ? 27.740 10.487 31.548 1.00 84.44 163 THR A O 1
ATOM 1146 N N . CYS A 1 164 ? 25.773 9.761 32.366 1.00 85.44 164 CYS A N 1
ATOM 1147 C CA . CYS A 1 164 ? 25.325 11.029 32.944 1.00 85.44 164 CYS A CA 1
ATOM 1148 C C . CYS A 1 164 ? 24.814 10.869 34.384 1.00 85.44 164 CYS A C 1
ATOM 1150 O O . CYS A 1 164 ? 24.495 9.767 34.831 1.00 85.44 164 CYS A O 1
ATOM 1152 N N . ASN A 1 165 ? 24.712 11.983 35.110 1.00 83.56 165 ASN A N 1
ATOM 1153 C CA . ASN A 1 165 ? 24.040 12.071 36.412 1.00 83.56 165 ASN A CA 1
ATOM 1154 C C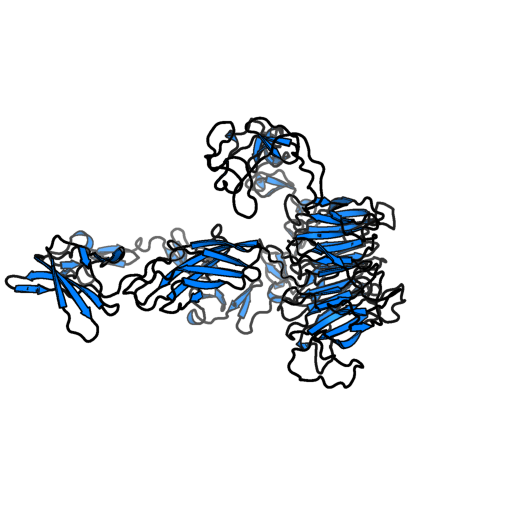 . ASN A 1 165 ? 22.837 13.025 36.368 1.00 83.56 165 ASN A C 1
ATOM 1156 O O . ASN A 1 165 ? 21.890 12.848 37.132 1.00 83.56 165 ASN A O 1
ATOM 1160 N N . ASP A 1 166 ? 22.890 14.030 35.491 1.00 83.50 166 ASP A N 1
ATOM 1161 C CA . ASP A 1 166 ? 21.793 14.930 35.140 1.00 83.50 166 ASP A CA 1
ATOM 1162 C C . ASP A 1 166 ? 21.896 15.349 33.661 1.00 83.50 166 ASP A C 1
ATOM 1164 O O . ASP A 1 166 ? 22.903 15.084 33.001 1.00 83.50 166 ASP A O 1
ATOM 1168 N N . ASP A 1 167 ? 20.852 15.988 33.124 1.00 78.31 167 ASP A N 1
ATOM 1169 C CA . ASP A 1 167 ? 20.768 16.393 31.708 1.00 78.31 167 ASP A CA 1
ATOM 1170 C C . ASP A 1 167 ? 21.912 17.322 31.263 1.00 78.31 167 ASP A C 1
ATOM 1172 O O . ASP A 1 167 ? 22.195 17.434 30.072 1.00 78.31 167 ASP A O 1
ATOM 1176 N N . GLY A 1 168 ? 22.588 17.998 32.200 1.00 80.31 168 GLY A N 1
ATOM 1177 C CA . GLY A 1 168 ? 23.729 18.867 31.924 1.00 80.31 168 GLY A CA 1
ATOM 1178 C C . GLY A 1 168 ? 25.025 18.120 31.594 1.00 80.31 168 GLY A C 1
ATOM 1179 O O . GLY A 1 168 ? 25.939 18.739 31.041 1.00 80.31 168 GLY A O 1
ATOM 1180 N N . ASP A 1 169 ? 25.104 16.820 31.898 1.00 83.25 169 ASP A N 1
ATOM 1181 C CA . ASP A 1 169 ? 26.183 15.936 31.440 1.00 83.25 169 ASP A CA 1
ATOM 1182 C C . ASP A 1 169 ? 25.986 15.513 29.966 1.00 83.25 169 ASP A C 1
ATOM 1184 O O . ASP A 1 169 ? 26.951 15.125 29.303 1.00 83.25 169 ASP A O 1
ATOM 1188 N N . CYS A 1 170 ? 24.763 15.619 29.431 1.00 82.75 170 CYS A N 1
ATOM 1189 C CA . CYS A 1 170 ? 24.418 15.221 28.068 1.00 82.75 170 CYS A CA 1
ATOM 1190 C C . CYS A 1 170 ? 24.560 16.369 27.058 1.00 82.75 170 CYS A C 1
ATOM 1192 O O . CYS A 1 170 ? 24.414 17.551 27.375 1.00 82.75 170 CYS A O 1
ATOM 1194 N N . THR A 1 171 ? 24.854 16.026 25.800 1.00 83.38 171 THR A N 1
ATOM 1195 C CA . THR A 1 171 ? 24.880 17.014 24.711 1.00 83.38 171 THR A CA 1
ATOM 1196 C C . THR A 1 171 ? 23.459 17.186 24.165 1.00 83.38 171 THR A C 1
ATOM 1198 O O . THR A 1 171 ? 22.919 16.214 23.645 1.00 83.38 171 THR A O 1
ATOM 1201 N N . PRO A 1 172 ? 22.845 18.386 24.213 1.00 74.94 172 PRO A N 1
ATOM 1202 C CA . PRO A 1 172 ? 21.494 18.584 23.685 1.00 74.94 172 PRO A CA 1
ATOM 1203 C C . PRO A 1 172 ? 21.408 18.195 22.196 1.00 74.94 172 PRO A C 1
ATOM 1205 O O . PRO A 1 172 ? 22.296 18.593 21.432 1.00 74.94 172 PRO A O 1
ATOM 1208 N N . PRO A 1 173 ? 20.358 17.474 21.755 1.00 69.19 173 PRO A N 1
ATOM 1209 C CA . PRO A 1 173 ? 19.055 17.300 22.410 1.00 69.19 173 PRO A CA 1
ATOM 1210 C C . PRO A 1 173 ? 18.943 16.151 23.430 1.00 69.19 173 PRO A C 1
ATOM 1212 O O . PRO A 1 173 ? 17.844 15.913 23.918 1.00 69.19 173 PRO A O 1
ATOM 1215 N N . SER A 1 174 ? 20.013 15.428 23.754 1.00 81.56 174 SER A N 1
ATOM 1216 C CA . SER A 1 174 ? 19.927 14.275 24.656 1.00 81.56 174 SER A CA 1
ATOM 1217 C C . SER A 1 174 ? 19.745 14.675 26.132 1.00 81.56 174 SER A C 1
ATOM 1219 O O . SER A 1 174 ? 20.332 15.656 26.592 1.00 81.56 174 SER A O 1
ATOM 1221 N N . ILE A 1 175 ? 18.954 13.890 26.869 1.00 82.25 175 ILE A N 1
ATOM 1222 C CA . ILE A 1 175 ? 18.669 13.995 28.312 1.00 82.25 175 ILE A CA 1
ATOM 1223 C C . ILE A 1 175 ? 19.242 12.795 29.070 1.00 82.25 175 ILE A C 1
ATOM 1225 O O . ILE A 1 175 ? 19.586 11.771 28.473 1.00 82.25 175 ILE A O 1
ATOM 1229 N N . CYS A 1 176 ? 19.336 12.906 30.393 1.00 80.94 176 CYS A N 1
ATOM 1230 C CA . CYS A 1 176 ? 19.859 11.849 31.241 1.00 80.94 176 CYS A CA 1
ATOM 1231 C C . CYS A 1 176 ? 18.753 10.905 31.726 1.00 80.94 176 CYS A C 1
ATOM 1233 O O . CYS A 1 176 ? 17.961 11.246 32.605 1.00 80.94 176 CYS A O 1
ATOM 1235 N N . PHE A 1 177 ? 18.736 9.679 31.205 1.00 76.50 177 PHE A N 1
ATOM 1236 C CA . PHE A 1 177 ? 17.781 8.642 31.591 1.00 76.50 177 PHE A CA 1
ATOM 1237 C C . PHE A 1 177 ? 18.516 7.388 32.072 1.00 76.50 177 PHE A C 1
ATOM 1239 O O . PHE A 1 177 ? 19.358 6.841 31.364 1.00 76.50 177 PHE A O 1
ATOM 1246 N N . ASN A 1 178 ? 18.225 6.926 33.293 1.00 72.56 178 ASN A N 1
ATOM 1247 C CA . ASN A 1 178 ? 18.904 5.780 33.922 1.00 72.56 178 ASN A CA 1
ATOM 1248 C C . ASN A 1 178 ? 20.448 5.845 33.839 1.00 72.56 178 ASN A C 1
ATOM 1250 O O . ASN A 1 178 ? 21.113 4.847 33.566 1.00 72.56 178 ASN A O 1
ATOM 1254 N N . ALA A 1 179 ? 21.009 7.034 34.093 1.00 77.81 179 ALA A N 1
ATOM 1255 C CA . ALA A 1 179 ? 22.442 7.350 34.018 1.00 77.81 179 ALA A CA 1
ATOM 1256 C C . ALA A 1 179 ? 23.094 7.208 32.622 1.00 77.81 179 ALA A C 1
ATOM 1258 O O . ALA A 1 179 ? 24.323 7.172 32.514 1.00 77.81 179 ALA A O 1
ATOM 1259 N N . MET A 1 180 ? 22.291 7.180 31.555 1.00 82.88 180 MET A N 1
ATOM 1260 C CA . MET A 1 180 ? 22.728 7.196 30.156 1.00 82.88 180 MET A CA 1
ATOM 1261 C C . MET A 1 180 ? 22.139 8.404 29.422 1.00 82.88 180 MET A C 1
ATOM 1263 O O . MET A 1 180 ? 20.975 8.752 29.623 1.00 82.88 180 MET A O 1
ATOM 1267 N N . CYS A 1 181 ? 22.922 9.027 28.544 1.00 82.12 181 CYS A N 1
ATOM 1268 C CA . CYS A 1 181 ? 22.402 10.036 27.631 1.00 82.12 181 CYS A CA 1
ATOM 1269 C C . CYS A 1 181 ? 21.595 9.370 26.514 1.00 82.12 181 CYS A C 1
ATOM 1271 O O . CYS A 1 181 ? 22.134 8.580 25.736 1.00 82.12 181 CYS A O 1
ATOM 1273 N N . VAL A 1 182 ? 20.312 9.714 26.432 1.00 80.25 182 VAL A N 1
ATOM 1274 C CA . VAL A 1 182 ? 19.382 9.284 25.379 1.00 80.25 182 VAL A CA 1
ATOM 1275 C C . VAL A 1 182 ? 18.751 10.516 24.745 1.00 80.25 182 VAL A C 1
ATOM 1277 O O . VAL A 1 182 ? 18.551 11.519 25.427 1.00 80.25 182 VAL A O 1
ATOM 1280 N N . ASP A 1 183 ? 18.449 10.478 23.450 1.00 82.62 183 ASP A N 1
ATOM 1281 C CA . ASP A 1 183 ? 17.805 11.615 22.785 1.00 82.62 183 ASP A CA 1
ATOM 1282 C C . ASP A 1 183 ? 16.436 11.906 23.405 1.00 82.62 183 ASP A C 1
ATOM 1284 O O . ASP A 1 183 ? 15.645 10.983 23.597 1.00 82.62 183 ASP A O 1
ATOM 1288 N N . ASP A 1 184 ? 16.164 13.174 23.739 1.00 76.88 184 ASP A N 1
ATOM 1289 C CA . ASP A 1 184 ? 14.890 13.566 24.344 1.00 76.88 184 ASP A CA 1
ATOM 1290 C C . ASP A 1 184 ? 13.738 13.303 23.362 1.00 76.88 184 ASP A C 1
ATOM 1292 O O . ASP A 1 184 ? 13.614 14.012 22.352 1.00 76.88 184 ASP A O 1
ATOM 1296 N N . PRO A 1 185 ? 12.851 12.327 23.641 1.00 66.50 185 PRO A N 1
ATOM 1297 C CA . PRO A 1 185 ? 11.743 12.024 22.746 1.00 66.50 185 PRO A CA 1
ATOM 1298 C C . PRO A 1 185 ? 10.759 13.201 22.632 1.00 66.50 185 PRO A C 1
ATOM 1300 O O . PRO A 1 185 ? 10.027 13.291 21.648 1.00 66.50 185 PRO A O 1
ATOM 1303 N N . CYS A 1 186 ? 10.768 14.158 23.567 1.00 70.62 186 CYS A N 1
ATOM 1304 C CA . CYS A 1 186 ? 9.953 15.367 23.484 1.00 70.62 186 CYS A CA 1
ATOM 1305 C C . CYS A 1 186 ? 10.460 16.425 22.493 1.00 70.62 186 CYS A C 1
ATOM 1307 O O . CYS A 1 186 ? 9.713 17.350 22.176 1.00 70.62 186 CYS A O 1
ATOM 1309 N N . VAL A 1 187 ? 11.671 16.294 21.939 1.00 66.81 187 VAL A N 1
ATOM 1310 C CA . VAL A 1 187 ? 12.175 17.219 20.902 1.00 66.81 187 VAL A CA 1
ATOM 1311 C C . VAL A 1 187 ? 11.498 16.991 19.543 1.00 66.81 187 VAL A C 1
ATOM 1313 O O . VAL A 1 187 ? 11.443 17.911 18.726 1.00 66.81 187 VAL A O 1
ATOM 1316 N N . VAL A 1 188 ? 10.935 15.798 19.316 1.00 59.66 188 VAL A N 1
ATOM 1317 C CA . VAL A 1 188 ? 10.174 15.443 18.102 1.00 59.66 188 VAL A CA 1
ATOM 1318 C C . VAL A 1 188 ? 8.660 15.316 18.334 1.00 59.66 188 VAL A C 1
ATOM 1320 O O . VAL A 1 188 ? 7.894 15.332 17.372 1.00 59.66 188 VAL A O 1
ATOM 1323 N N . THR A 1 189 ? 8.201 15.248 19.588 1.00 69.69 189 THR A N 1
ATOM 1324 C CA . THR A 1 189 ? 6.771 15.155 19.928 1.00 69.69 189 THR A CA 1
ATOM 1325 C C . THR A 1 189 ? 6.105 16.535 19.987 1.00 69.69 189 THR A C 1
ATOM 1327 O O . THR A 1 189 ? 6.303 17.312 20.920 1.00 69.69 189 THR A O 1
ATOM 1330 N N . SER A 1 190 ? 5.246 16.826 19.007 1.00 77.00 190 SER A N 1
ATOM 1331 C CA . SER A 1 190 ? 4.447 18.058 18.959 1.00 77.00 190 SER A CA 1
ATOM 1332 C C . SER A 1 190 ? 3.112 17.906 19.701 1.00 77.00 190 SER A C 1
ATOM 1334 O O . SER A 1 190 ? 2.141 17.421 19.123 1.00 77.00 190 SER A O 1
ATOM 1336 N N . CYS A 1 191 ? 3.037 18.385 20.942 1.00 75.88 191 CYS A N 1
ATOM 1337 C CA . CYS A 1 191 ? 1.792 18.418 21.720 1.00 75.88 191 CYS A CA 1
ATOM 1338 C C . CYS A 1 191 ? 0.914 19.646 21.416 1.00 75.88 191 CYS A C 1
ATOM 1340 O O . CYS A 1 191 ? 1.394 20.647 20.875 1.00 75.88 191 CYS A O 1
ATOM 1342 N N . ASP A 1 192 ? -0.373 19.585 21.779 1.00 79.19 192 ASP A N 1
ATOM 1343 C CA . ASP A 1 192 ? -1.271 20.748 21.722 1.00 79.19 192 ASP A CA 1
ATOM 1344 C C . ASP A 1 192 ? -0.756 21.889 22.635 1.00 79.19 192 ASP A C 1
ATOM 1346 O O . ASP A 1 192 ? -0.152 21.608 23.671 1.00 79.19 192 ASP A O 1
ATOM 1350 N N . PRO A 1 193 ? -0.990 23.179 22.321 1.00 75.19 193 PRO A N 1
ATOM 1351 C CA . PRO A 1 193 ? -0.706 24.295 23.227 1.00 75.19 193 PRO A CA 1
ATOM 1352 C C . PRO A 1 193 ? -1.235 24.181 24.671 1.00 75.19 193 PRO A C 1
ATOM 1354 O O . PRO A 1 193 ? -0.741 24.920 25.527 1.00 75.19 193 PRO A O 1
ATOM 1357 N N . THR A 1 194 ? -2.222 23.323 24.964 1.00 71.69 194 THR A N 1
ATOM 1358 C CA . THR A 1 194 ? -2.687 23.029 26.338 1.00 71.69 194 THR A CA 1
ATOM 1359 C C . THR A 1 194 ? -2.029 21.804 26.985 1.00 71.69 194 THR A C 1
ATOM 1361 O O . THR A 1 194 ? -2.391 21.445 28.107 1.00 71.69 194 THR A O 1
ATOM 1364 N N . GLN A 1 195 ? -1.073 21.166 26.312 1.00 81.31 195 GLN A N 1
ATOM 1365 C CA . GLN A 1 195 ? -0.423 19.925 26.730 1.00 81.31 195 GLN A CA 1
ATOM 1366 C C . GLN A 1 195 ? 1.085 20.099 26.946 1.00 81.31 195 GLN A C 1
ATOM 1368 O O . GLN A 1 195 ? 1.755 20.880 26.268 1.00 81.31 195 GLN A O 1
ATOM 1373 N N . ALA A 1 196 ? 1.635 19.332 27.883 1.00 77.69 196 ALA A N 1
ATOM 1374 C CA . ALA A 1 196 ? 3.070 19.188 28.092 1.00 77.69 196 ALA A CA 1
ATOM 1375 C C . ALA A 1 196 ? 3.532 17.826 27.563 1.00 77.69 196 ALA A C 1
ATOM 1377 O O . ALA A 1 196 ? 2.861 16.817 27.777 1.00 77.69 196 ALA A O 1
ATOM 1378 N N . CYS A 1 197 ? 4.689 17.787 26.899 1.00 74.56 197 CYS A N 1
ATOM 1379 C CA . CYS A 1 197 ? 5.334 16.516 26.597 1.00 74.56 197 CYS A CA 1
ATOM 1380 C C . CYS A 1 197 ? 6.108 16.013 27.818 1.00 74.56 197 CYS A C 1
ATOM 1382 O O . CYS A 1 197 ? 6.870 16.767 28.427 1.00 74.56 197 CYS A O 1
ATOM 1384 N N . TYR A 1 198 ? 5.953 14.730 28.129 1.00 71.75 198 TYR A N 1
ATOM 1385 C CA . TYR A 1 198 ? 6.775 14.006 29.087 1.00 71.75 198 TYR A CA 1
ATOM 1386 C C . TYR A 1 198 ? 7.106 12.622 28.516 1.00 71.75 198 TYR A C 1
ATOM 1388 O O . TYR A 1 198 ? 6.209 11.863 28.153 1.00 71.75 198 TYR A O 1
ATOM 1396 N N . VAL A 1 199 ? 8.403 12.316 28.381 1.00 63.44 199 VAL A N 1
ATOM 1397 C CA . VAL A 1 199 ? 8.929 11.048 27.825 1.00 63.44 199 VAL A CA 1
ATOM 1398 C C . VAL A 1 199 ? 8.248 10.662 26.492 1.00 63.44 199 VAL A C 1
ATOM 1400 O O . VAL A 1 199 ? 7.805 9.537 26.279 1.00 63.44 199 VAL A O 1
ATOM 1403 N N . GLY A 1 200 ? 8.118 11.634 25.583 1.00 68.25 200 GLY A N 1
ATOM 1404 C CA . GLY A 1 200 ? 7.567 11.433 24.238 1.00 68.25 200 GLY A CA 1
ATOM 1405 C C . GLY A 1 200 ? 6.042 11.346 24.152 1.00 68.25 200 GLY A C 1
ATOM 1406 O O . GLY A 1 200 ? 5.524 11.198 23.047 1.00 68.25 200 GLY A O 1
ATOM 1407 N N . SER A 1 201 ? 5.322 11.467 25.272 1.00 70.94 201 SER A N 1
ATOM 1408 C CA . SER A 1 201 ? 3.854 11.447 25.333 1.00 70.94 201 SER A CA 1
ATOM 1409 C C . SER A 1 201 ? 3.290 12.798 25.776 1.00 70.94 201 SER A C 1
ATOM 1411 O O . SER A 1 201 ? 3.890 13.485 26.600 1.00 70.94 201 SER A O 1
ATOM 1413 N N . CYS A 1 202 ? 2.132 13.182 25.236 1.00 78.81 202 CYS A N 1
ATOM 1414 C CA . CYS A 1 202 ? 1.467 14.444 25.557 1.00 78.81 202 CYS A CA 1
ATOM 1415 C C . CYS A 1 202 ? 0.443 14.267 26.681 1.00 78.81 202 CYS A C 1
ATOM 1417 O O . CYS A 1 202 ? -0.442 13.418 26.580 1.00 78.81 202 CYS A O 1
ATOM 1419 N N . PHE A 1 203 ? 0.535 15.103 27.714 1.00 81.94 203 PHE A N 1
ATOM 1420 C CA . PHE A 1 203 ? -0.379 15.124 28.856 1.00 81.94 203 PHE A CA 1
ATOM 1421 C C . PHE A 1 203 ? -1.038 16.497 28.979 1.00 81.94 203 PHE A C 1
ATOM 1423 O O . PHE A 1 203 ? -0.368 17.521 28.831 1.00 81.94 203 PHE A O 1
ATOM 1430 N N . ASP A 1 204 ? -2.339 16.532 29.271 1.00 85.12 204 ASP A N 1
ATOM 1431 C CA . ASP A 1 204 ? -3.064 17.783 29.515 1.00 85.12 204 ASP A CA 1
ATOM 1432 C C . ASP A 1 204 ? -2.470 18.522 30.718 1.00 85.12 204 ASP A C 1
ATOM 1434 O O . ASP A 1 204 ? -2.188 17.916 31.756 1.00 85.12 204 ASP A O 1
ATOM 1438 N N . THR A 1 205 ? -2.257 19.833 30.574 1.00 83.62 205 THR A N 1
ATOM 1439 C CA . THR A 1 205 ? -1.728 20.653 31.670 1.00 83.62 205 THR A CA 1
ATOM 1440 C C . THR A 1 205 ? -2.824 21.031 32.661 1.00 83.62 205 THR A C 1
ATOM 1442 O O . THR A 1 205 ? -3.948 21.345 32.276 1.00 83.62 205 THR A O 1
ATOM 1445 N N . CYS A 1 206 ? -2.486 21.028 33.948 1.00 84.69 206 CYS A N 1
ATOM 1446 C CA . CYS A 1 206 ? -3.426 21.256 35.047 1.00 84.69 206 CYS A CA 1
ATOM 1447 C C . CYS A 1 206 ? -2.802 22.096 36.167 1.00 84.69 206 CYS A C 1
ATOM 1449 O O . CYS A 1 206 ? -1.578 22.193 36.283 1.00 84.69 206 CYS A O 1
ATOM 1451 N N . ASN A 1 207 ? -3.643 22.684 37.015 1.00 83.69 207 ASN A N 1
ATOM 1452 C CA . ASN A 1 207 ? -3.240 23.364 38.251 1.00 83.69 207 ASN A CA 1
ATOM 1453 C C . ASN A 1 207 ? -3.820 22.672 39.495 1.00 83.69 207 ASN A C 1
ATOM 1455 O O . ASN A 1 207 ? -3.208 22.731 40.562 1.00 83.69 207 ASN A O 1
ATOM 1459 N N . ASP A 1 208 ? -4.985 22.035 39.359 1.00 83.38 208 ASP A N 1
ATOM 1460 C CA . ASP A 1 208 ? -5.594 21.150 40.352 1.00 83.38 208 ASP A CA 1
ATOM 1461 C C . ASP A 1 208 ? -6.398 20.022 39.678 1.00 83.38 208 ASP A C 1
ATOM 1463 O O . ASP A 1 208 ? -6.574 20.012 38.458 1.00 83.38 208 ASP A O 1
ATOM 1467 N N . ASP A 1 209 ? -6.858 19.045 40.464 1.00 76.44 209 ASP A N 1
ATOM 1468 C CA . ASP A 1 209 ? -7.563 17.849 39.971 1.00 76.44 209 ASP A CA 1
ATOM 1469 C C . ASP A 1 209 ? -8.859 18.166 39.204 1.00 76.44 209 ASP A C 1
ATOM 1471 O O . ASP A 1 209 ? -9.337 17.331 38.440 1.00 76.44 209 ASP A O 1
ATOM 1475 N N . GLY A 1 210 ? -9.440 19.358 39.387 1.00 76.75 210 GLY A N 1
ATOM 1476 C CA . GLY A 1 210 ? -10.638 19.800 38.674 1.00 76.75 210 GLY A CA 1
ATOM 1477 C C . GLY A 1 210 ? -10.389 20.188 37.213 1.00 76.75 210 GLY A C 1
ATOM 1478 O O . GLY A 1 210 ? -11.348 20.233 36.440 1.00 76.75 210 GLY A O 1
ATOM 1479 N N . ASP A 1 211 ? -9.132 20.433 36.830 1.00 80.44 211 ASP A N 1
ATOM 1480 C CA . ASP A 1 211 ? -8.724 20.615 35.430 1.00 80.44 211 ASP A CA 1
ATOM 1481 C C . ASP A 1 211 ? -8.653 19.263 34.679 1.00 80.44 211 ASP A C 1
ATOM 1483 O O . ASP A 1 211 ? -8.681 19.236 33.448 1.00 80.44 211 ASP A O 1
ATOM 1487 N N . CYS A 1 212 ? -8.590 18.137 35.402 1.00 80.12 212 CYS A N 1
ATOM 1488 C CA . CYS A 1 212 ? -8.439 16.795 34.842 1.00 80.12 212 CYS A CA 1
ATOM 1489 C C . CYS A 1 212 ? -9.781 16.060 34.705 1.00 80.12 212 CYS A C 1
ATOM 1491 O O . CYS A 1 212 ? -10.671 16.162 35.549 1.00 80.12 212 CYS A O 1
ATOM 1493 N N . THR A 1 213 ? -9.939 15.264 33.642 1.00 79.50 213 THR A N 1
ATOM 1494 C CA . THR A 1 213 ? -11.114 14.392 33.493 1.00 79.50 213 THR A CA 1
ATOM 1495 C C . THR A 1 213 ? -10.985 13.171 34.417 1.00 79.50 213 THR A C 1
ATOM 1497 O O . THR A 1 213 ? -10.022 12.415 34.282 1.00 79.50 213 THR A O 1
ATOM 1500 N N . PRO A 1 214 ? -11.929 12.922 35.351 1.00 69.88 214 PRO A N 1
ATOM 1501 C CA . PRO A 1 214 ? -11.856 11.752 36.225 1.00 69.88 214 PRO A CA 1
ATOM 1502 C C . PRO A 1 214 ? -11.796 10.450 35.405 1.00 69.88 214 PRO A C 1
ATOM 1504 O O . PRO A 1 214 ? -12.573 10.314 34.455 1.00 69.88 214 PRO A O 1
ATOM 1507 N N . PRO A 1 215 ? -10.920 9.482 35.746 1.00 64.75 215 PRO A N 1
ATOM 1508 C CA . PRO A 1 215 ? -10.213 9.322 37.024 1.00 64.75 215 PRO A CA 1
ATOM 1509 C C . PRO A 1 215 ? -8.798 9.941 37.092 1.00 64.75 215 PRO A C 1
ATOM 1511 O O . PRO A 1 215 ? -8.029 9.575 37.980 1.00 64.75 215 PRO A O 1
ATOM 1514 N N . LEU A 1 216 ? -8.422 10.831 36.169 1.00 76.31 216 LEU A N 1
ATOM 1515 C CA . LEU A 1 216 ? -7.116 11.501 36.198 1.00 76.31 216 LEU A CA 1
ATOM 1516 C C . LEU A 1 216 ? -7.053 12.559 37.312 1.00 76.31 216 LEU A C 1
ATOM 1518 O O . LEU A 1 216 ? -8.059 13.191 37.635 1.00 76.31 216 LEU A O 1
ATOM 1522 N N . VAL A 1 217 ? -5.858 12.772 37.861 1.00 78.94 217 VAL A N 1
ATOM 1523 C CA . VAL A 1 217 ? -5.557 13.778 38.897 1.00 78.94 217 VAL A CA 1
ATOM 1524 C C . VAL A 1 217 ? -4.327 14.598 38.501 1.00 78.94 217 VAL A C 1
ATOM 1526 O O . VAL A 1 217 ? -3.548 14.186 37.635 1.00 78.94 217 VAL A O 1
ATOM 1529 N N . CYS A 1 218 ? -4.149 15.768 39.109 1.00 79.62 218 CYS A N 1
ATOM 1530 C CA . CYS A 1 218 ? -3.121 16.719 38.712 1.00 79.62 218 CYS A CA 1
ATOM 1531 C C . CYS A 1 218 ? -1.798 16.494 39.456 1.00 79.62 218 CYS A C 1
ATOM 1533 O O . CYS A 1 218 ? -1.677 16.765 40.652 1.00 79.62 218 CYS A O 1
ATOM 1535 N N . TYR A 1 219 ? -0.761 16.067 38.733 1.00 76.25 219 TYR A N 1
ATOM 1536 C CA . TYR A 1 219 ? 0.573 15.826 39.281 1.00 76.25 219 TYR A CA 1
ATOM 1537 C C . TYR A 1 219 ? 1.648 16.537 38.452 1.00 76.25 219 TYR A C 1
ATOM 1539 O O . TYR A 1 219 ? 1.711 16.390 37.236 1.00 76.25 219 TYR A O 1
ATOM 1547 N N . ASN A 1 220 ? 2.504 17.339 39.097 1.00 75.31 220 ASN A N 1
ATOM 1548 C CA . ASN A 1 220 ? 3.542 18.149 38.433 1.00 75.31 220 ASN A CA 1
ATOM 1549 C C . ASN A 1 220 ? 3.031 19.005 37.245 1.00 75.31 220 ASN A C 1
ATOM 1551 O O . ASN A 1 220 ? 3.752 19.245 36.276 1.00 75.31 220 ASN A O 1
ATOM 1555 N N . ASN A 1 221 ? 1.811 19.540 37.372 1.00 79.25 221 ASN A N 1
ATOM 1556 C CA . ASN A 1 221 ? 1.066 20.290 36.349 1.00 79.25 221 ASN A CA 1
ATOM 1557 C C . ASN A 1 221 ? 0.627 19.462 35.123 1.00 79.25 221 ASN A C 1
ATOM 1559 O O . ASN A 1 221 ? 0.374 20.043 34.068 1.00 79.25 221 ASN A O 1
ATOM 1563 N N . MET A 1 222 ? 0.529 18.135 35.247 1.00 81.62 222 MET A N 1
ATOM 1564 C CA . MET A 1 222 ? 0.048 17.215 34.210 1.00 81.62 222 MET A CA 1
ATOM 1565 C C . MET A 1 222 ? -1.075 16.318 34.749 1.00 81.62 222 MET A C 1
ATOM 1567 O O . MET A 1 222 ? -0.989 15.826 35.876 1.00 81.62 222 MET A O 1
ATOM 1571 N N . CYS A 1 223 ? -2.110 16.069 33.949 1.00 81.88 223 CYS A N 1
ATOM 1572 C CA . CYS A 1 223 ? -3.150 15.098 34.280 1.00 81.88 223 CYS A CA 1
ATOM 1573 C C . CYS A 1 223 ? -2.636 13.669 34.074 1.00 81.88 223 CYS A C 1
ATOM 1575 O O . CYS A 1 223 ? -2.370 13.257 32.943 1.00 81.88 223 CYS A O 1
ATOM 1577 N N . VAL A 1 224 ? -2.518 12.901 35.159 1.00 77.12 224 VAL A N 1
ATOM 1578 C CA . VAL A 1 224 ? -2.011 11.518 35.146 1.00 77.12 224 VAL A CA 1
ATOM 1579 C C . VAL A 1 224 ? -2.978 10.560 35.843 1.00 77.12 224 VAL A C 1
ATOM 1581 O O . VAL A 1 224 ? -3.785 10.960 36.683 1.00 77.12 224 VAL A O 1
ATOM 1584 N N . GLY A 1 225 ? -2.903 9.273 35.494 1.00 71.31 225 GLY A N 1
ATOM 1585 C CA . GLY A 1 225 ? -3.623 8.221 36.213 1.00 71.31 225 GLY A CA 1
ATOM 1586 C C . GLY A 1 225 ? -3.033 8.004 37.608 1.00 71.31 225 GLY A C 1
ATOM 1587 O O . GLY A 1 225 ? -1.816 8.074 37.780 1.00 71.31 225 GLY A O 1
ATOM 1588 N N . GLY A 1 226 ? -3.882 7.714 38.599 1.00 58.75 226 GLY A N 1
ATOM 1589 C CA . GLY A 1 226 ? -3.472 7.587 40.006 1.00 58.75 226 GLY A CA 1
ATOM 1590 C C . GLY A 1 226 ? -2.360 6.560 40.272 1.00 58.75 226 GLY A C 1
ATOM 1591 O O . GLY A 1 226 ? -1.582 6.743 41.206 1.00 58.75 226 GLY A O 1
ATOM 1592 N N . ASP A 1 227 ? -2.235 5.538 39.420 1.00 59.53 227 ASP A N 1
ATOM 1593 C CA . ASP A 1 227 ? -1.204 4.496 39.519 1.00 59.53 227 ASP A CA 1
ATOM 1594 C C . ASP A 1 227 ? 0.212 5.018 39.197 1.00 59.53 227 ASP A C 1
ATOM 1596 O O . ASP A 1 227 ? 1.194 4.557 39.779 1.00 59.53 227 ASP A O 1
ATOM 1600 N N . ILE A 1 228 ? 0.332 6.027 38.320 1.00 59.75 228 ILE A N 1
ATOM 1601 C CA . ILE A 1 228 ? 1.623 6.618 37.909 1.00 59.75 228 ILE A CA 1
ATOM 1602 C C . ILE A 1 228 ? 2.289 7.361 39.076 1.00 59.75 228 ILE A C 1
ATOM 1604 O O . ILE A 1 228 ? 3.513 7.375 39.193 1.00 59.75 228 ILE A O 1
ATOM 1608 N N . ILE A 1 229 ? 1.494 7.936 39.981 1.00 63.09 229 ILE A N 1
ATOM 1609 C CA . ILE A 1 229 ? 1.976 8.747 41.112 1.00 63.09 229 ILE A CA 1
ATOM 1610 C C . ILE A 1 229 ? 2.721 7.884 42.144 1.00 63.09 229 ILE A C 1
ATOM 1612 O O . ILE A 1 229 ? 3.552 8.388 42.898 1.00 63.09 229 ILE A O 1
ATOM 1616 N N . CYS A 1 230 ? 2.470 6.574 42.161 1.00 62.22 230 CYS A N 1
ATOM 1617 C CA . CYS A 1 230 ? 3.079 5.647 43.107 1.00 62.22 230 CYS A CA 1
ATOM 1618 C C . CYS A 1 230 ? 4.424 5.048 42.650 1.00 62.22 230 CYS A C 1
ATOM 1620 O O . CYS A 1 230 ? 5.033 4.328 43.442 1.00 62.22 230 CYS A O 1
ATOM 1622 N N . LEU A 1 231 ? 4.928 5.354 41.442 1.00 58.06 231 LEU A N 1
ATOM 1623 C CA . LEU A 1 231 ? 6.202 4.797 40.943 1.00 58.06 231 LEU A CA 1
ATOM 1624 C C . LEU A 1 231 ? 7.413 5.126 41.842 1.00 58.06 231 LEU A C 1
ATOM 1626 O O . LEU A 1 231 ? 8.272 4.270 42.038 1.00 58.06 231 LEU A O 1
ATOM 1630 N N . ASP A 1 232 ? 7.450 6.330 42.424 1.00 57.12 232 ASP A N 1
ATOM 1631 C CA . ASP A 1 232 ? 8.558 6.815 43.267 1.00 57.12 232 ASP A CA 1
ATOM 1632 C C . ASP A 1 232 ? 8.258 6.773 44.785 1.00 57.12 232 ASP A C 1
ATOM 1634 O O . ASP A 1 232 ? 9.074 7.201 45.610 1.00 57.12 232 ASP A O 1
ATOM 1638 N N . VAL A 1 233 ? 7.091 6.263 45.200 1.00 64.00 233 VAL A N 1
ATOM 1639 C CA . VAL A 1 233 ? 6.623 6.346 46.597 1.00 64.00 233 VAL A CA 1
ATOM 1640 C C . VAL A 1 233 ? 6.951 5.071 47.383 1.00 64.00 233 VAL A C 1
ATOM 1642 O O . VAL A 1 233 ? 6.221 4.083 47.383 1.00 64.00 233 VAL A O 1
ATOM 1645 N N . GLN A 1 234 ? 8.059 5.109 48.127 1.00 66.12 234 GLN A N 1
ATOM 1646 C CA . GLN A 1 234 ? 8.466 4.047 49.058 1.00 66.12 234 GLN A CA 1
ATOM 1647 C C . GLN A 1 234 ? 7.649 4.087 50.365 1.00 66.12 234 GLN A C 1
ATOM 1649 O O . GLN A 1 234 ? 8.003 4.805 51.307 1.00 66.12 234 GLN A O 1
ATOM 1654 N N . CYS A 1 235 ? 6.579 3.292 50.452 1.00 68.75 235 CYS A N 1
ATOM 1655 C CA . CYS A 1 235 ? 5.754 3.211 51.661 1.00 68.75 235 CYS A CA 1
ATOM 1656 C C . CYS A 1 235 ? 6.340 2.314 52.774 1.00 68.75 235 CYS A C 1
ATOM 1658 O O . CYS A 1 235 ? 6.994 1.305 52.493 1.00 68.75 235 CYS A O 1
ATOM 1660 N N . PRO A 1 236 ? 6.114 2.651 54.063 1.00 71.75 236 PRO A N 1
ATOM 1661 C CA . PRO A 1 236 ? 6.476 1.791 55.190 1.00 71.75 236 PRO A CA 1
ATOM 1662 C C . PRO A 1 236 ? 5.792 0.407 55.154 1.00 71.75 236 PRO A C 1
ATOM 1664 O O . PRO A 1 236 ? 4.677 0.289 54.646 1.00 71.75 236 PRO A O 1
ATOM 1667 N N . PRO A 1 237 ? 6.386 -0.637 55.768 1.00 58.16 237 PRO A N 1
ATOM 1668 C CA . PRO A 1 237 ? 5.748 -1.950 55.876 1.00 58.16 237 PRO A CA 1
ATOM 1669 C C . PRO A 1 237 ? 4.391 -1.879 56.594 1.00 58.16 237 PRO A C 1
ATOM 1671 O O . PRO A 1 237 ? 4.319 -1.345 57.702 1.00 58.16 237 PRO A O 1
ATOM 1674 N N . GLY A 1 238 ? 3.347 -2.452 55.987 1.00 64.94 238 GLY A N 1
ATOM 1675 C CA . GLY A 1 238 ? 1.961 -2.348 56.465 1.00 64.94 238 GLY A CA 1
ATOM 1676 C C . GLY A 1 238 ? 1.194 -1.137 55.915 1.00 64.94 238 GLY A C 1
ATOM 1677 O O . GLY A 1 238 ? 0.194 -0.732 56.510 1.00 64.94 238 GLY A O 1
ATOM 1678 N N . SER A 1 239 ? 1.683 -0.521 54.833 1.00 76.06 239 SER A N 1
ATOM 1679 C CA . SER A 1 239 ? 0.965 0.507 54.080 1.00 76.06 239 SER A CA 1
ATOM 1680 C C . SER A 1 239 ? 1.218 0.401 52.578 1.00 76.06 239 SER A C 1
ATOM 1682 O O . SER A 1 239 ? 2.343 0.133 52.149 1.00 76.06 239 SER A O 1
ATOM 1684 N N . THR A 1 240 ? 0.183 0.697 51.800 1.00 70.62 240 THR A N 1
ATOM 1685 C CA . THR A 1 240 ? 0.173 0.707 50.335 1.00 70.62 240 THR A CA 1
ATOM 1686 C C . THR A 1 240 ? 0.061 2.151 49.832 1.00 70.62 240 THR A C 1
ATOM 1688 O O . THR A 1 240 ? -0.603 2.981 50.454 1.00 70.62 240 THR A O 1
ATOM 1691 N N . CYS A 1 241 ? 0.721 2.480 48.717 1.00 69.81 241 CYS A N 1
ATOM 1692 C CA . CYS A 1 241 ? 0.556 3.786 48.075 1.00 69.81 241 CYS A CA 1
ATOM 1693 C C . CYS A 1 241 ? -0.783 3.843 47.330 1.00 69.81 241 CYS A C 1
ATOM 1695 O O . CYS A 1 241 ? -1.068 2.970 46.512 1.00 69.81 241 CYS A O 1
ATOM 1697 N N . VAL A 1 242 ? -1.580 4.881 47.583 1.00 68.44 242 VAL A N 1
ATOM 1698 C CA . VAL A 1 242 ? -2.796 5.198 46.824 1.00 68.44 242 VAL A CA 1
ATOM 1699 C C . VAL A 1 242 ? -2.777 6.692 46.511 1.00 68.44 242 VAL A C 1
ATOM 1701 O O . VAL A 1 242 ? -2.712 7.513 47.422 1.00 68.44 242 VAL A O 1
ATOM 1704 N N . ALA A 1 243 ? -2.805 7.044 45.221 1.00 61.72 243 ALA A N 1
ATOM 1705 C CA . ALA A 1 243 ? -2.763 8.430 44.730 1.00 61.72 243 ALA A CA 1
ATOM 1706 C C . ALA A 1 243 ? -1.595 9.284 45.287 1.00 61.72 243 ALA A C 1
ATOM 1708 O O . ALA A 1 243 ? -1.717 10.496 45.443 1.00 61.72 243 ALA A O 1
ATOM 1709 N N . GLY A 1 244 ? -0.452 8.652 45.582 1.00 65.88 244 GLY A N 1
ATOM 1710 C CA . GLY A 1 244 ? 0.753 9.305 46.110 1.00 65.88 244 GLY A CA 1
ATOM 1711 C C . GLY A 1 244 ? 0.886 9.332 47.637 1.00 65.88 244 GLY A C 1
ATOM 1712 O O . GLY A 1 244 ? 1.970 9.636 48.133 1.00 65.88 244 GLY A O 1
ATOM 1713 N N . ASP A 1 245 ? -0.160 8.966 48.384 1.00 67.88 245 ASP A N 1
ATOM 1714 C CA . ASP A 1 245 ? -0.131 8.873 49.848 1.00 67.88 245 ASP A CA 1
ATOM 1715 C C . ASP A 1 245 ? -0.008 7.414 50.320 1.00 67.88 245 ASP A C 1
ATOM 1717 O O . ASP A 1 245 ? -0.656 6.506 49.799 1.00 67.88 245 ASP A O 1
ATOM 1721 N N . CYS A 1 246 ? 0.798 7.180 51.360 1.00 75.19 246 CYS A N 1
ATOM 1722 C CA . CYS A 1 246 ? 0.913 5.868 52.000 1.00 75.19 246 CYS A CA 1
ATOM 1723 C C . CYS A 1 246 ? -0.218 5.653 53.012 1.00 75.19 246 CYS A C 1
ATOM 1725 O O . CYS A 1 246 ? -0.189 6.209 54.116 1.00 75.19 246 CYS A O 1
ATOM 1727 N N . VAL A 1 247 ? -1.187 4.811 52.660 1.00 77.00 247 VAL A N 1
ATOM 1728 C CA . VAL A 1 247 ? -2.322 4.432 53.513 1.00 77.00 247 VAL A CA 1
ATOM 1729 C C . VAL A 1 247 ? -2.087 3.063 54.150 1.00 77.00 247 VAL A C 1
ATOM 1731 O O . VAL A 1 247 ? -1.603 2.145 53.499 1.00 77.00 247 VAL A O 1
ATOM 1734 N N . LEU A 1 248 ? -2.389 2.927 55.446 1.00 65.94 248 LEU A N 1
ATOM 1735 C CA . LEU A 1 248 ? -2.214 1.669 56.185 1.00 65.94 248 LEU A CA 1
ATOM 1736 C C . LEU A 1 248 ? -3.140 0.572 55.642 1.00 65.94 248 LEU A C 1
ATOM 1738 O O . LEU A 1 248 ? -4.316 0.835 55.395 1.00 65.94 248 LEU A O 1
ATOM 1742 N N . ASP A 1 249 ? -2.622 -0.653 55.541 1.00 66.81 249 ASP A N 1
ATOM 1743 C CA . ASP A 1 249 ? -3.351 -1.796 54.969 1.00 66.81 249 ASP A CA 1
ATOM 1744 C C . ASP A 1 249 ? -4.547 -2.239 55.845 1.00 66.81 249 ASP A C 1
ATOM 1746 O O . ASP A 1 249 ? -5.515 -2.803 55.337 1.00 66.81 249 ASP A O 1
ATOM 1750 N N . ASP A 1 250 ? -4.514 -1.936 57.153 1.00 70.81 250 ASP A N 1
ATOM 1751 C CA . ASP A 1 250 ? -5.677 -1.979 58.051 1.00 70.81 250 ASP A CA 1
ATOM 1752 C C . ASP A 1 250 ? -5.857 -0.612 58.760 1.00 70.81 250 ASP A C 1
ATOM 1754 O O . ASP A 1 250 ? -5.069 -0.252 59.645 1.00 70.81 250 ASP A O 1
ATOM 1758 N N . PRO A 1 251 ? -6.897 0.178 58.421 1.00 65.69 251 PRO A N 1
ATOM 1759 C CA . PRO A 1 251 ? -7.147 1.481 59.043 1.00 65.69 251 PRO A CA 1
ATOM 1760 C C . PRO A 1 251 ? -7.666 1.399 60.493 1.00 65.69 251 PRO A C 1
ATOM 1762 O O . PRO A 1 251 ? -7.754 2.428 61.169 1.00 65.69 251 PRO A O 1
ATOM 1765 N N . CYS A 1 252 ? -8.011 0.213 61.003 1.00 69.25 252 CYS A N 1
ATOM 1766 C CA . CYS A 1 252 ? -8.489 0.001 62.370 1.00 69.25 252 CYS A CA 1
ATOM 1767 C C . CYS A 1 252 ? -7.386 -0.364 63.377 1.00 69.25 252 CYS A C 1
ATOM 1769 O O . CYS A 1 252 ? -7.617 -0.241 64.583 1.00 69.25 252 CYS A O 1
ATOM 1771 N N . ASP A 1 253 ? -6.176 -0.709 62.929 1.00 70.50 253 ASP A N 1
ATOM 1772 C CA . ASP A 1 253 ? -5.079 -1.217 63.777 1.00 70.50 253 ASP A CA 1
ATOM 1773 C C . ASP A 1 253 ? -4.572 -0.203 64.837 1.00 70.50 253 ASP A C 1
ATOM 1775 O O . ASP A 1 253 ? -3.900 -0.552 65.812 1.00 70.50 253 ASP A O 1
ATOM 1779 N N . SER A 1 254 ? -4.938 1.078 64.694 1.00 64.25 254 SER A N 1
ATOM 1780 C CA . SER A 1 254 ? -4.636 2.157 65.652 1.00 64.25 254 SER A CA 1
ATOM 1781 C C . SER A 1 254 ? -5.854 2.698 66.424 1.00 64.25 254 SER A C 1
ATOM 1783 O O . SER A 1 254 ? -5.708 3.599 67.258 1.00 64.25 254 SER A O 1
ATOM 1785 N N . ILE A 1 255 ? -7.058 2.154 66.201 1.00 66.88 255 ILE A N 1
ATOM 1786 C CA . ILE A 1 255 ? -8.323 2.724 66.692 1.00 66.88 255 ILE A CA 1
ATOM 1787 C C . ILE A 1 255 ? -8.930 1.873 67.810 1.00 66.88 255 ILE A C 1
ATOM 1789 O O . ILE A 1 255 ? -9.518 0.818 67.599 1.00 66.88 255 ILE A O 1
ATOM 1793 N N . THR A 1 256 ? -8.866 2.386 69.041 1.00 68.94 256 THR A N 1
ATOM 1794 C CA . THR A 1 256 ? -9.570 1.787 70.186 1.00 68.94 256 THR A CA 1
ATOM 1795 C C . THR A 1 256 ? -10.976 2.377 70.331 1.00 68.94 256 THR A C 1
ATOM 1797 O O . THR A 1 256 ? -11.149 3.477 70.864 1.00 68.94 256 THR A O 1
ATOM 1800 N N . CYS A 1 257 ? -11.994 1.639 69.886 1.00 71.62 257 CYS A N 1
ATOM 1801 C CA . CYS A 1 257 ? -13.394 2.016 70.085 1.00 71.62 257 CYS A CA 1
ATOM 1802 C C . CYS A 1 257 ? -13.825 1.918 71.562 1.00 71.62 257 CYS A C 1
ATOM 1804 O O . CYS A 1 257 ? -13.240 1.193 72.368 1.00 71.62 257 CYS A O 1
ATOM 1806 N N . LYS A 1 258 ? -14.851 2.693 71.938 1.00 70.00 258 LYS A N 1
ATOM 1807 C CA . LYS A 1 258 ? -15.441 2.647 73.288 1.00 70.00 258 LYS A CA 1
ATOM 1808 C C . LYS A 1 258 ? -16.295 1.387 73.461 1.00 70.00 258 LYS A C 1
ATOM 1810 O O . LYS A 1 258 ? -16.786 0.835 72.486 1.00 70.00 258 LYS A O 1
ATOM 1815 N N . GLU A 1 259 ? -16.495 0.987 74.716 1.00 53.66 259 GLU A N 1
ATOM 1816 C CA . GLU A 1 259 ? -17.375 -0.117 75.125 1.00 53.66 259 GLU A CA 1
ATOM 1817 C C . GLU A 1 259 ? -18.751 -0.017 74.424 1.00 53.66 259 GLU A C 1
ATOM 1819 O O . GLU A 1 259 ? -19.393 1.034 74.497 1.00 53.66 259 GLU A O 1
ATOM 1824 N N . GLY A 1 260 ? -19.153 -1.075 73.705 1.00 58.84 260 GLY A N 1
ATOM 1825 C CA . GLY A 1 260 ? -20.360 -1.116 72.859 1.00 58.84 260 GLY A CA 1
ATOM 1826 C C . GLY A 1 260 ? -20.178 -0.709 71.384 1.00 58.84 260 GLY A C 1
ATOM 1827 O O . GLY A 1 260 ? -21.172 -0.522 70.684 1.00 58.84 260 GLY A O 1
ATOM 1828 N N . LYS A 1 261 ? -18.937 -0.533 70.894 1.00 73.38 261 LYS A N 1
ATOM 1829 C CA . LYS A 1 261 ? -18.643 -0.207 69.484 1.00 73.38 261 LYS A CA 1
ATOM 1830 C C . LYS A 1 261 ? -17.508 -1.044 68.882 1.00 73.38 261 LYS A C 1
ATOM 1832 O O . LYS A 1 261 ? -16.507 -1.292 69.554 1.00 73.38 261 LYS A O 1
ATOM 1837 N N . ILE A 1 262 ? -17.618 -1.369 67.592 1.00 67.00 262 ILE A N 1
ATOM 1838 C CA . ILE A 1 262 ? -16.595 -2.070 66.786 1.00 67.00 262 ILE A CA 1
ATOM 1839 C C . ILE A 1 262 ? -15.991 -1.149 65.716 1.00 67.00 262 ILE A C 1
ATOM 1841 O O . ILE A 1 262 ? -16.676 -0.249 65.232 1.00 67.00 262 ILE A O 1
ATOM 1845 N N . CYS A 1 263 ? -14.720 -1.354 65.351 1.00 70.81 263 CYS A N 1
ATOM 1846 C CA . CYS A 1 263 ? -14.076 -0.599 64.271 1.00 70.81 263 CYS A CA 1
ATOM 1847 C C . CYS A 1 263 ? -14.309 -1.272 62.913 1.00 70.81 263 CYS A C 1
ATOM 1849 O O . CYS A 1 263 ? -14.163 -2.489 62.804 1.00 70.81 263 CYS A O 1
ATOM 1851 N N . ARG A 1 264 ? -14.624 -0.480 61.885 1.00 66.81 264 ARG A N 1
ATOM 1852 C CA . ARG A 1 264 ? -14.550 -0.863 60.469 1.00 66.81 264 ARG A CA 1
ATOM 1853 C C . ARG A 1 264 ? -14.155 0.364 59.650 1.00 66.81 264 ARG A C 1
ATOM 1855 O O . ARG A 1 264 ? -14.583 1.463 59.992 1.00 66.81 264 ARG A O 1
ATOM 1862 N N . ASP A 1 265 ? -13.344 0.198 58.610 1.00 68.00 265 ASP A N 1
ATOM 1863 C CA . ASP A 1 265 ? -12.982 1.270 57.664 1.00 68.00 265 ASP A CA 1
ATOM 1864 C C . ASP A 1 265 ? -12.428 2.550 58.346 1.00 68.00 265 ASP A C 1
ATOM 1866 O O . ASP A 1 265 ? -12.654 3.671 57.895 1.00 68.00 265 ASP A O 1
ATOM 1870 N N . GLY A 1 266 ? -11.745 2.401 59.490 1.00 71.50 266 GLY A N 1
ATOM 1871 C CA . GLY A 1 266 ? -11.230 3.524 60.284 1.00 71.50 266 GLY A CA 1
ATOM 1872 C C . GLY A 1 266 ? -12.258 4.244 61.183 1.00 71.50 266 GLY A C 1
ATOM 1873 O O . GLY A 1 266 ? -11.959 5.313 61.717 1.00 71.50 266 GLY A O 1
ATOM 1874 N N . ALA A 1 267 ? -13.464 3.697 61.384 1.00 70.62 267 ALA A N 1
ATOM 1875 C CA . ALA A 1 267 ? -14.541 4.317 62.169 1.00 70.62 267 ALA A CA 1
ATOM 1876 C C . ALA A 1 267 ? -15.252 3.340 63.134 1.00 70.62 267 ALA A C 1
ATOM 1878 O O . ALA A 1 267 ? -15.308 2.138 62.901 1.00 70.62 267 ALA A O 1
ATOM 1879 N N . CYS A 1 268 ? -15.817 3.861 64.235 1.00 74.38 268 CYS A N 1
ATOM 1880 C CA . CYS A 1 268 ? -16.457 3.061 65.294 1.00 74.38 268 CYS A CA 1
ATOM 1881 C C . CYS A 1 268 ? -18.000 3.023 65.201 1.00 74.38 268 CYS A C 1
ATOM 1883 O O . CYS A 1 268 ? -18.660 4.029 65.494 1.00 74.38 268 CYS A O 1
ATOM 1885 N N . PHE A 1 269 ? -18.575 1.849 64.927 1.00 66.25 269 PHE A N 1
ATOM 1886 C CA . PHE A 1 269 ? -20.017 1.597 64.741 1.00 66.25 269 PHE A CA 1
ATOM 1887 C C . PHE A 1 269 ? -20.674 0.898 65.950 1.00 66.25 269 PHE A C 1
ATOM 1889 O O . PHE A 1 269 ? -19.980 0.238 66.718 1.00 66.25 269 PHE A O 1
ATOM 1896 N N . ASP A 1 270 ? -21.992 1.069 66.139 1.00 60.00 270 ASP A N 1
ATOM 1897 C CA . ASP A 1 270 ? -22.767 0.557 67.292 1.00 60.00 270 ASP A CA 1
ATOM 1898 C C . ASP A 1 270 ? -23.327 -0.875 67.116 1.00 60.00 270 ASP A C 1
ATOM 1900 O O . ASP A 1 270 ? -23.616 -1.336 66.014 1.00 60.00 270 ASP A O 1
ATOM 1904 N N . GLU A 1 271 ? -23.546 -1.551 68.247 1.00 55.03 271 GLU A N 1
ATOM 1905 C CA . GLU A 1 271 ? -23.823 -2.994 68.430 1.00 55.03 271 GLU A CA 1
ATOM 1906 C C . GLU A 1 271 ? -25.204 -3.524 67.933 1.00 55.03 271 GLU A C 1
ATOM 1908 O O . GLU A 1 271 ? -25.540 -4.686 68.180 1.00 55.03 271 GLU A O 1
ATOM 1913 N N . CYS A 1 272 ? -26.039 -2.732 67.230 1.00 60.88 272 CYS A N 1
ATOM 1914 C CA . CYS A 1 272 ? -27.391 -3.195 66.822 1.00 60.88 272 CYS A CA 1
ATOM 1915 C C . CYS A 1 272 ? -27.366 -4.357 65.813 1.00 60.88 272 CYS A C 1
ATOM 1917 O O . CYS A 1 272 ? -28.312 -5.143 65.751 1.00 60.88 272 CYS A O 1
ATOM 1919 N N . LEU A 1 273 ? -26.276 -4.475 65.046 1.00 56.53 273 LEU A N 1
ATOM 1920 C CA . LEU A 1 273 ? -26.098 -5.481 63.997 1.00 56.53 273 LEU A CA 1
ATOM 1921 C C . LEU A 1 273 ? -25.959 -6.917 64.537 1.00 56.53 273 LEU A C 1
ATOM 1923 O O . LEU A 1 273 ? -26.161 -7.857 63.775 1.00 56.53 273 LEU A O 1
ATOM 1927 N N . GLU A 1 274 ? -25.662 -7.102 65.830 1.00 51.00 274 GLU A N 1
ATOM 1928 C CA . GLU A 1 274 ? -25.549 -8.435 66.453 1.00 51.00 274 GLU A CA 1
ATOM 1929 C C . GLU A 1 274 ? -26.712 -8.791 67.394 1.00 51.00 274 GLU A C 1
ATOM 1931 O O . GLU A 1 274 ? -26.948 -9.969 67.663 1.00 51.00 274 GLU A O 1
ATOM 1936 N N . THR A 1 275 ? -27.455 -7.802 67.905 1.00 55.09 275 THR A N 1
ATOM 1937 C CA . THR A 1 275 ? -28.506 -8.023 68.922 1.00 55.09 275 THR A CA 1
ATOM 1938 C C . THR A 1 275 ? -29.934 -8.022 68.378 1.00 55.09 275 THR A C 1
ATOM 1940 O O . THR A 1 275 ? -30.818 -8.584 69.027 1.00 55.09 275 THR A O 1
ATOM 1943 N N . GLY A 1 276 ? -30.153 -7.467 67.181 1.00 53.81 276 GLY A N 1
ATOM 1944 C CA . GLY A 1 276 ? -31.460 -7.418 66.524 1.00 53.81 276 GLY A CA 1
ATOM 1945 C C . GLY A 1 276 ? -32.416 -6.366 67.102 1.00 53.81 276 GLY A C 1
ATOM 1946 O O . GLY A 1 276 ? -32.282 -5.907 68.237 1.00 53.81 276 GLY A O 1
ATOM 1947 N N . CYS A 1 277 ? -33.403 -5.975 66.296 1.00 59.72 277 CYS A N 1
ATOM 1948 C CA . CYS A 1 277 ? -34.475 -5.068 66.704 1.00 59.72 277 CYS A CA 1
ATOM 1949 C C . CYS A 1 277 ? -35.715 -5.846 67.197 1.00 59.72 277 CYS A C 1
ATOM 1951 O O . CYS A 1 277 ? -35.874 -7.020 66.858 1.00 59.72 277 CYS A O 1
ATOM 1953 N N . PRO A 1 278 ? -36.600 -5.228 68.007 1.00 59.41 278 PRO A N 1
ATOM 1954 C CA . PRO A 1 278 ? -37.887 -5.823 68.374 1.00 59.41 278 PRO A CA 1
ATOM 1955 C C . PRO A 1 278 ? -38.778 -6.090 67.151 1.00 59.41 278 PRO A C 1
ATOM 1957 O O . PRO A 1 278 ? -38.723 -5.329 66.185 1.00 59.41 278 PRO A O 1
ATOM 1960 N N . ASP A 1 279 ? -39.639 -7.112 67.235 1.00 51.66 279 ASP A N 1
ATOM 1961 C CA . ASP A 1 279 ? -40.573 -7.505 66.168 1.00 51.66 279 ASP A CA 1
ATOM 1962 C C . ASP A 1 279 ? -41.330 -6.296 65.572 1.00 51.66 279 ASP A C 1
ATOM 1964 O O . ASP A 1 279 ? -41.941 -5.509 66.305 1.00 51.66 279 ASP A O 1
ATOM 1968 N N . GLY A 1 280 ? -41.294 -6.159 64.240 1.00 56.59 280 GLY A N 1
ATOM 1969 C CA . GLY A 1 280 ? -41.883 -5.032 63.505 1.00 56.59 280 GLY A CA 1
ATOM 1970 C C . GLY A 1 280 ? -41.012 -3.766 63.459 1.00 56.59 280 GLY A C 1
ATOM 1971 O O . GLY A 1 280 ? -41.553 -2.655 63.392 1.00 56.59 280 GLY A O 1
ATOM 1972 N N . SER A 1 281 ? -39.683 -3.900 63.563 1.00 63.22 281 SER A N 1
ATOM 1973 C CA . SER A 1 281 ? -38.741 -2.800 63.330 1.00 63.22 281 SER A CA 1
ATOM 1974 C C . SER A 1 281 ? -37.380 -3.244 62.776 1.00 63.22 281 SER A C 1
ATOM 1976 O O . SER A 1 281 ? -36.833 -4.271 63.180 1.00 63.22 281 SER A O 1
ATOM 1978 N N . THR A 1 282 ? -36.788 -2.409 61.920 1.00 58.78 282 THR A N 1
ATOM 1979 C CA . THR A 1 282 ? -35.509 -2.632 61.221 1.00 58.78 282 THR A CA 1
ATOM 1980 C C . THR A 1 282 ? -34.427 -1.657 61.719 1.00 58.78 282 THR A C 1
ATOM 1982 O O . THR A 1 282 ? -34.727 -0.490 61.982 1.00 58.78 282 THR A O 1
ATOM 1985 N N . CYS A 1 283 ? -33.159 -2.087 61.867 1.00 54.81 283 CYS A N 1
ATOM 1986 C CA . CYS A 1 283 ? -32.085 -1.174 62.307 1.00 54.81 283 CYS A CA 1
ATOM 1987 C C . CYS A 1 283 ? -31.630 -0.249 61.165 1.00 54.81 283 CYS A C 1
ATOM 1989 O O . CYS A 1 283 ? -31.211 -0.708 60.104 1.00 54.81 283 CYS A O 1
ATOM 1991 N N . GLN A 1 284 ? -31.667 1.057 61.417 1.00 63.12 284 GLN A N 1
ATOM 1992 C CA . GLN A 1 284 ? -31.128 2.121 60.570 1.00 63.12 284 GLN A CA 1
ATOM 1993 C C . GLN A 1 284 ? -30.033 2.906 61.327 1.00 63.12 284 GLN A C 1
ATOM 1995 O O . GLN A 1 284 ? -29.871 2.706 62.533 1.00 63.12 284 GLN A O 1
ATOM 2000 N N . PRO A 1 285 ? -29.285 3.828 60.680 1.00 47.81 285 PRO A N 1
ATOM 2001 C CA . PRO A 1 285 ? -28.189 4.566 61.325 1.00 47.81 285 PRO A CA 1
ATOM 2002 C C . PRO A 1 285 ? -28.559 5.371 62.586 1.00 47.81 285 PRO A C 1
ATOM 2004 O O . PRO A 1 285 ? -27.670 5.713 63.361 1.00 47.81 285 PRO A O 1
ATOM 2007 N N . GLU A 1 286 ? -29.846 5.663 62.810 1.00 52.94 286 GLU A N 1
ATOM 2008 C CA . GLU A 1 286 ? -30.349 6.351 64.013 1.00 52.94 286 GLU A CA 1
ATOM 2009 C C . GLU A 1 286 ? -31.011 5.410 65.051 1.00 52.94 286 GLU A C 1
ATOM 2011 O O . GLU A 1 286 ? -31.443 5.868 66.111 1.00 52.94 286 GLU A O 1
ATOM 2016 N N . GLY A 1 287 ? -31.069 4.096 64.790 1.00 60.06 287 GLY A N 1
ATOM 2017 C CA . GLY A 1 287 ? -31.659 3.074 65.667 1.00 60.06 287 GLY A CA 1
ATOM 2018 C C . GLY A 1 287 ? -32.722 2.205 64.980 1.00 60.06 287 GLY A C 1
ATOM 2019 O O . GLY A 1 287 ? -32.852 2.210 63.760 1.00 60.06 287 GLY A O 1
ATOM 2020 N N . CYS A 1 288 ? -33.490 1.441 65.764 1.00 58.44 288 CYS A N 1
ATOM 2021 C CA . CYS A 1 288 ? -34.599 0.626 65.250 1.00 58.44 288 CYS A CA 1
ATOM 2022 C C . CYS A 1 288 ? -35.795 1.506 64.845 1.00 58.44 288 CYS A C 1
ATOM 2024 O O . CYS A 1 288 ? -36.333 2.240 65.680 1.00 58.44 288 CYS A O 1
ATOM 2026 N N . VAL A 1 289 ? -36.236 1.398 63.591 1.00 62.06 289 VAL A N 1
ATOM 2027 C CA . VAL A 1 289 ? -37.372 2.141 63.015 1.00 62.06 289 VAL A CA 1
ATOM 2028 C C . VAL A 1 289 ? -38.499 1.163 62.690 1.00 62.06 289 VAL A C 1
ATOM 2030 O O . VAL A 1 289 ? -38.228 0.061 62.229 1.00 62.06 289 VAL A O 1
ATOM 2033 N N . LYS A 1 290 ? -39.755 1.532 62.970 1.00 58.59 290 LYS A N 1
ATOM 2034 C CA . LYS A 1 290 ? -40.917 0.648 62.771 1.00 58.59 290 LYS A CA 1
ATOM 2035 C C . LYS A 1 290 ? -41.158 0.390 61.278 1.00 58.59 290 LYS A C 1
ATOM 2037 O O . LYS A 1 290 ? -41.141 1.348 60.509 1.00 58.59 290 LYS A O 1
ATOM 2042 N N . ASP A 1 291 ? -41.419 -0.861 60.909 1.00 59.84 291 ASP A N 1
ATOM 2043 C CA . ASP A 1 291 ? -41.547 -1.272 59.506 1.00 59.84 291 ASP A CA 1
ATOM 2044 C C . ASP A 1 291 ? -42.784 -0.656 58.816 1.00 59.84 291 ASP A C 1
ATOM 2046 O O . ASP A 1 291 ? -43.848 -0.478 59.422 1.00 59.84 291 ASP A O 1
ATOM 2050 N N . GLU A 1 292 ? -42.617 -0.318 57.537 1.00 59.09 292 GLU A N 1
ATOM 2051 C CA . GLU A 1 292 ? -43.645 0.215 56.636 1.00 59.09 292 GLU A CA 1
ATOM 2052 C C . GLU A 1 292 ? -44.346 -0.955 55.911 1.00 59.09 292 GLU A C 1
ATOM 2054 O O . GLU A 1 292 ? -43.718 -1.985 55.666 1.00 59.09 292 GLU A O 1
ATOM 2059 N N . LEU A 1 293 ? -45.647 -0.851 55.597 1.00 64.12 293 LEU A N 1
ATOM 2060 C CA . LEU A 1 293 ? -46.386 -1.952 54.953 1.00 64.12 293 LEU A CA 1
ATOM 2061 C C . LEU A 1 293 ? -45.882 -2.161 53.520 1.00 64.12 293 LEU A C 1
ATOM 2063 O O . LEU A 1 293 ? -46.211 -1.388 52.620 1.00 64.12 293 LEU A O 1
ATOM 2067 N N . LEU A 1 294 ? -45.083 -3.209 53.315 1.00 64.06 294 LEU A N 1
ATOM 2068 C CA . LEU A 1 294 ? -44.399 -3.424 52.045 1.00 64.06 294 LEU A CA 1
ATOM 2069 C C . LEU A 1 294 ? -45.367 -3.883 50.932 1.00 64.06 294 LEU A C 1
ATOM 2071 O O . LEU A 1 294 ? -46.211 -4.757 51.176 1.00 64.06 294 LEU A O 1
ATOM 2075 N N . PRO A 1 295 ? -45.230 -3.344 49.703 1.00 69.75 295 PRO A N 1
ATOM 2076 C CA . PRO A 1 295 ? -45.872 -3.895 48.509 1.00 69.75 295 PRO A CA 1
ATOM 2077 C C . PRO A 1 295 ? -45.331 -5.301 48.180 1.00 69.75 295 PRO A C 1
ATOM 2079 O O . PRO A 1 295 ? -44.351 -5.743 48.790 1.00 69.75 295 PRO A O 1
ATOM 2082 N N . PRO A 1 296 ? -45.931 -6.017 47.210 1.00 69.56 296 PRO A N 1
ATOM 2083 C CA . PRO A 1 296 ? -45.296 -7.182 46.596 1.00 69.56 296 PRO A CA 1
ATOM 2084 C C . PRO A 1 296 ? -43.894 -6.820 46.097 1.00 69.56 296 PRO A C 1
ATOM 2086 O O . PRO A 1 296 ? -43.709 -5.800 45.424 1.00 69.56 296 PRO A O 1
ATOM 2089 N N . ALA A 1 297 ? -42.901 -7.636 46.444 1.00 58.16 297 ALA A N 1
ATOM 2090 C CA . ALA A 1 297 ? -41.536 -7.436 45.979 1.00 58.16 297 ALA A CA 1
ATOM 2091 C C . ALA A 1 297 ? -41.355 -8.063 44.589 1.00 58.16 297 ALA A C 1
ATOM 2093 O O . ALA A 1 297 ? -42.025 -9.035 44.249 1.00 58.16 297 ALA A O 1
ATOM 2094 N N . ARG A 1 298 ? -40.420 -7.512 43.803 1.00 61.12 298 ARG A N 1
ATOM 2095 C CA . ARG A 1 298 ? -39.910 -8.108 42.556 1.00 61.12 298 ARG A CA 1
ATOM 2096 C C . ARG A 1 298 ? -41.014 -8.605 41.605 1.00 61.12 298 ARG A C 1
ATOM 2098 O O . ARG A 1 298 ? -41.189 -9.799 41.390 1.00 61.12 298 ARG A O 1
ATOM 2105 N N . PHE A 1 299 ? -41.747 -7.650 41.045 1.00 64.12 299 PHE A N 1
ATOM 2106 C CA . PHE A 1 299 ? -42.760 -7.896 40.024 1.00 64.12 299 PHE A CA 1
ATOM 2107 C C . PHE A 1 299 ? -42.100 -8.287 38.693 1.00 64.12 299 PHE A C 1
ATOM 2109 O O . PHE A 1 299 ? -41.230 -7.566 38.203 1.00 64.12 299 PHE A O 1
ATOM 2116 N N . ILE A 1 300 ? -42.506 -9.418 38.121 1.00 63.56 300 ILE A N 1
ATOM 2117 C CA . ILE A 1 300 ? -42.044 -9.925 36.826 1.00 63.56 300 ILE A CA 1
ATOM 2118 C C . ILE A 1 300 ? -43.273 -10.086 35.928 1.00 63.56 300 ILE A C 1
ATOM 2120 O O . ILE A 1 300 ? -44.281 -10.658 36.336 1.00 63.56 300 ILE A O 1
ATOM 2124 N N . CYS A 1 301 ? -43.192 -9.567 34.704 1.00 64.31 301 CYS A N 1
ATOM 2125 C CA . CYS A 1 301 ? -44.198 -9.778 33.671 1.00 64.31 301 CYS A CA 1
ATOM 2126 C C . CYS A 1 301 ? -43.577 -10.568 32.516 1.00 64.31 301 CYS A C 1
ATOM 2128 O O . CYS A 1 301 ? -42.649 -10.075 31.872 1.00 64.31 301 CYS A O 1
ATOM 2130 N N . GLU A 1 302 ? -44.120 -11.748 32.224 1.00 61.38 302 GLU A N 1
ATOM 2131 C CA . GLU A 1 302 ? -43.715 -12.586 31.092 1.00 61.38 302 GLU A CA 1
ATOM 2132 C C . GLU A 1 302 ? -44.869 -12.761 30.093 1.00 61.38 302 GLU A C 1
ATOM 2134 O O . GLU A 1 302 ? -46.041 -12.875 30.465 1.00 61.38 302 GLU A O 1
ATOM 2139 N N . THR A 1 303 ? -44.542 -12.815 28.799 1.00 58.47 303 THR A N 1
ATOM 2140 C CA . THR A 1 303 ? -45.494 -13.175 27.739 1.00 58.47 303 THR A CA 1
ATOM 2141 C C . THR A 1 303 ? -45.269 -14.620 27.306 1.00 58.47 303 THR A C 1
ATOM 2143 O O . THR A 1 303 ? -44.167 -15.015 26.932 1.00 58.47 303 THR A O 1
ATOM 2146 N N . VAL A 1 304 ? -46.330 -15.431 27.323 1.00 56.00 304 VAL A N 1
ATOM 2147 C CA . VAL A 1 304 ? -46.288 -16.832 26.879 1.00 56.00 304 VAL A CA 1
ATOM 2148 C C . VAL A 1 304 ? -47.333 -17.029 25.782 1.00 56.00 304 VAL A C 1
ATOM 2150 O O . VAL A 1 304 ? -48.485 -17.400 26.021 1.00 56.00 304 VAL A O 1
ATOM 2153 N N . GLY A 1 305 ? -46.936 -16.740 24.542 1.00 60.59 305 GLY A N 1
ATOM 2154 C CA . GLY A 1 305 ? -47.835 -16.741 23.387 1.00 60.59 305 GLY A CA 1
ATOM 2155 C C . GLY A 1 305 ? -48.761 -15.521 23.394 1.00 60.59 305 GLY A C 1
ATOM 2156 O O . GLY A 1 305 ? -48.297 -14.397 23.270 1.00 60.59 305 GLY A O 1
ATOM 2157 N N . THR A 1 306 ? -50.074 -15.732 23.522 1.00 58.03 306 THR A N 1
ATOM 2158 C CA . THR A 1 306 ? -51.081 -14.647 23.583 1.00 58.03 306 THR A CA 1
ATOM 2159 C C . THR A 1 306 ? -51.548 -14.340 25.009 1.00 58.03 306 THR A C 1
ATOM 2161 O O . THR A 1 306 ? -52.624 -13.774 25.194 1.00 58.03 306 THR A O 1
ATOM 2164 N N . VAL A 1 307 ? -50.807 -14.807 26.013 1.00 62.44 307 VAL A N 1
ATOM 2165 C CA . VAL A 1 307 ? -51.200 -14.799 27.425 1.00 62.44 307 VAL A CA 1
ATOM 2166 C C . VAL A 1 307 ? -50.126 -14.074 28.225 1.00 62.44 307 VAL A C 1
ATOM 2168 O O . VAL A 1 307 ? -48.938 -14.347 28.043 1.00 62.44 307 VAL A O 1
ATOM 2171 N N . LEU A 1 308 ? -50.550 -13.169 29.105 1.00 68.38 308 LEU A N 1
ATOM 2172 C CA . LEU A 1 308 ? -49.667 -12.449 30.019 1.00 68.38 308 LEU A CA 1
ATOM 2173 C C . LEU A 1 308 ? -49.638 -13.170 31.368 1.00 68.38 308 LEU A C 1
ATOM 2175 O O . LEU A 1 308 ? -50.695 -13.542 31.889 1.00 68.38 308 LEU A O 1
ATOM 2179 N N . VAL A 1 309 ? -48.452 -13.350 31.937 1.00 76.38 309 VAL A N 1
ATOM 2180 C CA . VAL A 1 309 ? -48.263 -13.888 33.287 1.00 76.38 309 VAL A CA 1
ATOM 2181 C C . VAL A 1 309 ? -47.619 -12.807 34.145 1.00 76.38 309 VAL A C 1
ATOM 2183 O O . VAL A 1 309 ? -46.614 -12.214 33.758 1.00 76.38 309 VAL A O 1
ATOM 2186 N N . LEU A 1 310 ? -48.239 -12.527 35.288 1.00 78.81 310 LEU A N 1
ATOM 2187 C CA . LEU A 1 310 ? -47.725 -11.627 36.313 1.00 78.81 310 LEU A CA 1
ATOM 2188 C C . LEU A 1 310 ? -47.253 -12.484 37.485 1.00 78.81 310 LEU A C 1
ATOM 2190 O O . LEU A 1 310 ? -48.076 -13.190 38.062 1.00 78.81 310 LEU A O 1
ATOM 2194 N N . ASP A 1 311 ? -45.981 -12.400 37.852 1.00 80.69 311 ASP A N 1
ATOM 2195 C CA . ASP A 1 311 ? -45.383 -13.087 39.000 1.00 80.69 311 ASP A CA 1
ATOM 2196 C C . ASP A 1 311 ? -44.842 -12.061 40.011 1.00 80.69 311 ASP A C 1
ATOM 2198 O O . ASP A 1 311 ? -44.344 -10.996 39.637 1.00 80.69 311 ASP A O 1
ATOM 2202 N N . TRP A 1 312 ? -44.946 -12.357 41.309 1.00 81.12 312 TRP A N 1
ATOM 2203 C CA . TRP A 1 312 ? -44.450 -11.488 42.385 1.00 81.12 312 TRP A CA 1
ATOM 2204 C C . TRP A 1 312 ? -43.920 -12.283 43.584 1.00 81.12 312 TRP A C 1
ATOM 2206 O O . TRP A 1 312 ? -44.433 -13.347 43.927 1.00 81.12 312 TRP A O 1
ATOM 2216 N N . GLU A 1 313 ? -42.904 -11.763 44.276 1.00 78.38 313 GLU A N 1
ATOM 2217 C CA . GLU A 1 313 ? -42.426 -12.365 45.525 1.00 78.38 313 GLU A CA 1
ATOM 2218 C C . GLU A 1 313 ? -43.386 -12.029 46.694 1.00 78.38 313 GLU A C 1
ATOM 2220 O O . GLU A 1 313 ? -43.873 -10.894 46.785 1.00 78.38 313 GLU A O 1
ATOM 2225 N N . PRO A 1 314 ? -43.669 -12.977 47.619 1.00 74.69 314 PRO A N 1
ATOM 2226 C CA . PRO A 1 314 ? -44.589 -12.734 48.726 1.00 74.69 314 PRO A CA 1
ATOM 2227 C C . PRO A 1 314 ? -44.114 -11.610 49.652 1.00 74.69 314 PRO A C 1
ATOM 2229 O O . PRO A 1 314 ? -43.028 -11.704 50.237 1.00 74.69 314 PRO A O 1
ATOM 2232 N N . SER A 1 315 ? -44.957 -10.600 49.865 1.00 70.94 315 SER A N 1
ATOM 2233 C CA . SER A 1 315 ? -44.666 -9.486 50.768 1.00 70.94 315 SER A CA 1
ATOM 2234 C C . SER A 1 315 ? -44.354 -9.970 52.189 1.00 70.94 315 SER A C 1
ATOM 2236 O O . SER A 1 315 ? -45.096 -10.767 52.764 1.00 70.94 315 SER A O 1
ATOM 2238 N N . GLN A 1 316 ? -43.261 -9.473 52.774 1.00 64.25 316 GLN A N 1
ATOM 2239 C CA . GLN A 1 316 ? -42.836 -9.818 54.135 1.00 64.25 316 GLN A CA 1
ATOM 2240 C C . GLN A 1 316 ? -43.111 -8.644 55.082 1.00 64.25 316 GLN A C 1
ATOM 2242 O O . GLN A 1 316 ? -42.415 -7.634 55.030 1.00 64.25 316 GLN A O 1
ATOM 2247 N N . THR A 1 317 ? -44.105 -8.771 55.963 1.00 63.47 317 THR A N 1
ATOM 2248 C CA . THR A 1 317 ? -44.367 -7.805 57.047 1.00 63.47 317 THR A CA 1
ATOM 2249 C C . THR A 1 317 ? -44.759 -8.536 58.337 1.00 63.47 317 THR A C 1
ATOM 2251 O O . THR A 1 317 ? -44.913 -9.758 58.344 1.00 63.47 317 THR A O 1
ATOM 2254 N N . SER A 1 318 ? -44.904 -7.804 59.446 1.00 60.59 318 SER A N 1
ATOM 2255 C CA . SER A 1 318 ? -45.359 -8.363 60.729 1.00 60.59 318 SER A CA 1
ATOM 2256 C C . SER A 1 318 ? -46.883 -8.504 60.865 1.00 60.59 318 SER A C 1
ATOM 2258 O O . SER A 1 318 ? -47.338 -9.080 61.854 1.00 60.59 318 SER A O 1
ATOM 2260 N N . ASP A 1 319 ? -47.663 -7.954 59.931 1.00 68.69 319 ASP A N 1
ATOM 2261 C CA . ASP A 1 319 ? -49.131 -7.990 59.940 1.00 68.69 319 ASP A CA 1
ATOM 2262 C C . ASP A 1 319 ? -49.664 -9.136 59.052 1.00 68.69 319 ASP A C 1
ATOM 2264 O O . ASP A 1 319 ? -48.985 -9.617 58.144 1.00 68.69 319 ASP A O 1
ATOM 2268 N N . GLU A 1 320 ? -50.881 -9.622 59.321 1.00 80.94 320 GLU A N 1
ATOM 2269 C CA . GLU A 1 320 ? -51.448 -10.781 58.612 1.00 80.94 320 GLU A CA 1
ATOM 2270 C C . GLU A 1 320 ? -51.861 -10.396 57.180 1.00 80.94 320 GLU A C 1
ATOM 2272 O O . GLU A 1 320 ? -52.848 -9.689 56.974 1.00 80.94 320 GLU A O 1
ATOM 2277 N N . LEU A 1 321 ? -51.097 -10.862 56.186 1.00 82.81 321 LEU A N 1
ATOM 2278 C CA . LEU A 1 321 ? -51.451 -10.792 54.766 1.00 82.81 321 LEU A CA 1
ATOM 2279 C C . LEU A 1 321 ? -52.661 -11.700 54.492 1.00 82.81 321 LEU A C 1
ATOM 2281 O O . LEU A 1 321 ? -52.601 -12.905 54.744 1.00 82.81 321 LEU A O 1
ATOM 2285 N N . ILE A 1 322 ? -53.741 -11.131 53.952 1.00 87.06 322 ILE A N 1
ATOM 2286 C CA . ILE A 1 322 ? -55.022 -11.830 53.751 1.00 87.06 322 ILE A CA 1
ATOM 2287 C C . ILE A 1 322 ? -55.437 -12.004 52.288 1.00 87.06 322 ILE A C 1
ATOM 2289 O O . ILE A 1 322 ? -56.261 -12.877 52.026 1.00 87.06 322 ILE A O 1
ATOM 2293 N N . ALA A 1 323 ? -54.890 -11.217 51.355 1.00 89.00 323 ALA A N 1
ATOM 2294 C CA . ALA A 1 323 ? -55.107 -11.351 49.910 1.00 89.00 323 ALA A CA 1
ATOM 2295 C C . ALA A 1 323 ? -54.086 -10.522 49.106 1.00 89.00 323 ALA A C 1
ATOM 2297 O O . ALA A 1 323 ? -53.428 -9.635 49.656 1.00 89.00 323 ALA A O 1
ATOM 2298 N N . TYR A 1 324 ? -54.035 -10.747 47.792 1.00 89.56 324 TYR A N 1
ATOM 2299 C CA . TYR A 1 324 ? -53.510 -9.784 46.816 1.00 89.56 324 TYR A CA 1
ATOM 2300 C C . TYR A 1 324 ? -54.639 -9.306 45.895 1.00 89.56 324 TYR A C 1
ATOM 2302 O O . TYR A 1 324 ? -55.475 -10.112 45.483 1.00 89.56 324 TYR A O 1
ATOM 2310 N N . ARG A 1 325 ? -54.664 -8.018 45.534 1.00 90.06 325 ARG A N 1
ATOM 2311 C CA . ARG A 1 325 ? -55.604 -7.473 44.534 1.00 90.06 325 ARG A CA 1
ATOM 2312 C C . ARG A 1 325 ? -54.873 -7.162 43.238 1.00 90.06 325 ARG A C 1
ATOM 2314 O O . ARG A 1 325 ? -53.855 -6.474 43.257 1.00 90.06 325 ARG A O 1
ATOM 2321 N N . VAL A 1 326 ? -55.407 -7.663 42.125 1.00 87.06 326 VAL A N 1
ATOM 2322 C CA . VAL A 1 326 ? -54.871 -7.455 40.774 1.00 87.06 326 VAL A CA 1
ATOM 2323 C C . VAL A 1 326 ? -55.729 -6.418 40.055 1.00 87.06 326 VAL A C 1
ATOM 2325 O O . VAL A 1 326 ? -56.954 -6.552 39.991 1.00 87.06 326 VAL A O 1
ATOM 2328 N N . TYR A 1 327 ? -55.094 -5.392 39.497 1.00 83.00 327 TYR A N 1
ATOM 2329 C CA . TYR A 1 327 ? -55.761 -4.271 38.838 1.00 83.00 327 TYR A CA 1
ATOM 2330 C C . TYR A 1 327 ? -55.393 -4.160 37.365 1.00 83.00 327 TYR A C 1
ATOM 2332 O O . TYR A 1 327 ? -54.259 -4.423 36.980 1.00 83.00 327 TYR A O 1
ATOM 2340 N N . GLU A 1 328 ? -56.344 -3.665 36.580 1.00 79.75 328 GLU A N 1
ATOM 2341 C CA . GLU A 1 328 ? -56.174 -3.169 35.220 1.00 79.75 328 GLU A CA 1
ATOM 2342 C C . GLU A 1 328 ? -56.295 -1.637 35.219 1.00 79.75 328 GLU A C 1
ATOM 2344 O O . GLU A 1 328 ? -57.243 -1.061 35.766 1.00 79.75 328 GLU A O 1
ATOM 2349 N N . VAL A 1 329 ? -55.323 -0.963 34.612 1.00 73.50 329 VAL A N 1
ATOM 2350 C CA . VAL A 1 329 ? -55.237 0.496 34.497 1.00 73.50 329 VAL A CA 1
ATOM 2351 C C . VAL A 1 329 ? -55.127 0.856 33.026 1.00 73.50 329 VAL A C 1
ATOM 2353 O O . VAL A 1 329 ? -54.258 0.351 32.327 1.00 73.50 329 VAL A O 1
ATOM 2356 N N . VAL A 1 330 ? -55.973 1.771 32.561 1.00 71.81 330 VAL A N 1
ATOM 2357 C CA . VAL A 1 330 ? -55.905 2.314 31.199 1.00 71.81 330 VAL A CA 1
ATOM 2358 C C . VAL A 1 330 ? -55.815 3.825 31.305 1.00 71.81 330 VAL A C 1
ATOM 2360 O O . VAL A 1 330 ? -56.596 4.440 32.039 1.00 71.81 330 VAL A O 1
ATOM 2363 N N . ASP A 1 331 ? -54.870 4.432 30.593 1.00 62.03 331 ASP A N 1
ATOM 2364 C CA . ASP A 1 331 ? -54.580 5.856 30.745 1.00 62.03 331 ASP A CA 1
ATOM 2365 C C . ASP A 1 331 ? -55.805 6.733 30.428 1.00 62.03 331 ASP A C 1
ATOM 2367 O O . ASP A 1 331 ? -56.405 6.682 29.352 1.00 62.03 331 ASP A O 1
ATOM 2371 N N . GLY A 1 332 ? -56.209 7.550 31.404 1.00 57.25 332 GLY A N 1
ATOM 2372 C CA . GLY A 1 332 ? -57.404 8.395 31.317 1.00 57.25 332 GLY A CA 1
ATOM 2373 C C . GLY A 1 332 ? -58.746 7.698 31.598 1.00 57.25 332 GLY A C 1
ATOM 2374 O O . GLY A 1 332 ? -59.784 8.367 31.530 1.00 57.25 332 GLY A O 1
ATOM 2375 N N . LEU A 1 333 ? -58.759 6.410 31.956 1.00 70.50 333 LEU A N 1
ATOM 2376 C CA . LEU A 1 333 ? -59.942 5.676 32.427 1.00 70.50 333 LEU A CA 1
ATOM 2377 C C . LEU A 1 333 ? -59.835 5.313 33.925 1.00 70.50 333 LEU A C 1
ATOM 2379 O O . LEU A 1 333 ? -58.757 5.389 34.512 1.00 70.50 333 LEU A O 1
ATOM 2383 N N . PRO A 1 334 ? -60.949 4.950 34.594 1.00 71.81 334 PRO A N 1
ATOM 2384 C CA . PRO A 1 334 ? -60.904 4.461 35.970 1.00 71.81 334 PRO A CA 1
ATOM 2385 C C . PRO A 1 334 ? -60.229 3.089 36.053 1.00 71.81 334 PRO A C 1
ATOM 2387 O O . PRO A 1 334 ? -60.572 2.197 35.282 1.00 71.81 334 PRO A O 1
ATOM 2390 N N . THR A 1 335 ? -59.353 2.907 37.041 1.00 74.94 335 THR A N 1
ATOM 2391 C CA . THR A 1 335 ? -58.774 1.609 37.410 1.00 74.94 335 THR A CA 1
ATOM 2392 C C . THR A 1 335 ? -59.860 0.571 37.712 1.00 74.94 335 THR A C 1
ATOM 2394 O O . THR A 1 335 ? -60.836 0.862 38.413 1.00 74.94 335 THR A O 1
ATOM 2397 N N . VAL A 1 336 ? -59.676 -0.648 37.209 1.00 81.62 336 VAL A N 1
ATOM 2398 C CA . VAL A 1 336 ? -60.586 -1.790 37.362 1.00 81.62 336 VAL A CA 1
ATOM 2399 C C . VAL A 1 336 ? -59.896 -2.867 38.202 1.00 81.62 336 VAL A C 1
ATOM 2401 O O . VAL A 1 336 ? -58.728 -3.159 37.986 1.00 81.62 336 VAL A O 1
ATOM 2404 N N . VAL A 1 337 ? -60.603 -3.470 39.163 1.00 86.94 337 VAL A N 1
ATOM 2405 C CA . VAL A 1 337 ? -60.126 -4.693 39.839 1.00 86.94 337 VAL A CA 1
ATOM 2406 C C . VAL A 1 337 ? -60.417 -5.876 38.919 1.00 86.94 337 VAL A C 1
ATOM 2408 O O . VAL A 1 337 ? -61.580 -6.080 38.559 1.00 86.94 337 VAL A O 1
ATOM 2411 N N . LEU A 1 338 ? -59.389 -6.638 38.549 1.00 83.88 338 LEU A N 1
ATOM 2412 C CA . LEU A 1 338 ? -59.533 -7.874 37.780 1.00 83.88 338 LEU A CA 1
ATOM 2413 C C . LEU A 1 338 ? -59.893 -9.052 38.685 1.00 83.88 338 LEU A C 1
ATOM 2415 O O . LEU A 1 338 ? -60.852 -9.769 38.399 1.00 83.88 338 LEU A O 1
ATOM 2419 N N . ASP A 1 339 ? -59.141 -9.234 39.772 1.00 88.31 339 ASP A N 1
ATOM 2420 C CA . ASP A 1 339 ? -59.340 -10.334 40.717 1.00 88.31 339 ASP A CA 1
ATOM 2421 C C . ASP A 1 339 ? -58.772 -10.019 42.111 1.00 88.31 339 ASP A C 1
ATOM 2423 O O . ASP A 1 339 ? -57.959 -9.105 42.287 1.00 88.31 339 ASP A O 1
ATOM 2427 N N . GLU A 1 340 ? -59.192 -10.805 43.099 1.00 90.94 340 GLU A N 1
ATOM 2428 C CA . GLU A 1 340 ? -58.641 -10.830 44.456 1.00 90.94 340 GLU A CA 1
ATOM 2429 C C . GLU A 1 340 ? -58.223 -12.271 44.771 1.00 90.94 340 GLU A C 1
ATOM 2431 O O . GLU A 1 340 ? -59.063 -13.170 44.858 1.00 90.94 340 GLU A O 1
ATOM 2436 N N . VAL A 1 341 ? -56.915 -12.497 44.894 1.00 88.56 341 VAL A N 1
ATOM 2437 C CA . VAL A 1 341 ? -56.317 -13.836 44.969 1.00 88.56 341 VAL A CA 1
ATOM 2438 C C . VAL A 1 341 ? -55.808 -14.165 46.373 1.00 88.56 341 VAL A C 1
ATOM 2440 O O . VAL A 1 341 ? -55.503 -13.282 47.177 1.00 88.56 341 VAL A O 1
ATOM 2443 N N . ASP A 1 342 ? -55.736 -15.465 46.664 1.00 86.25 342 ASP A N 1
ATOM 2444 C CA . ASP A 1 342 ? -55.313 -16.012 47.959 1.00 86.25 342 ASP A CA 1
ATOM 2445 C C . ASP A 1 342 ? -53.897 -15.525 48.345 1.00 86.25 342 ASP A C 1
ATOM 2447 O O . ASP A 1 342 ? -53.036 -15.423 47.471 1.00 86.25 342 ASP A O 1
ATOM 2451 N N . PRO A 1 343 ? -53.598 -15.256 49.630 1.00 83.94 343 PRO A N 1
ATOM 2452 C CA . PRO A 1 343 ? -52.288 -14.751 50.056 1.00 83.94 343 PRO A CA 1
ATOM 2453 C C . PRO A 1 343 ? -51.132 -15.746 49.833 1.00 83.94 343 PRO A C 1
ATOM 2455 O O . PRO A 1 343 ? -49.968 -15.363 49.943 1.00 83.94 343 PRO A O 1
ATOM 2458 N N . THR A 1 344 ? -51.421 -17.014 49.511 1.00 81.62 344 THR A N 1
ATOM 2459 C CA . THR A 1 344 ? -50.424 -18.005 49.066 1.00 81.62 344 THR A CA 1
ATOM 2460 C C . THR A 1 344 ? -50.190 -18.016 47.551 1.00 81.62 344 THR A C 1
ATOM 2462 O O . THR A 1 344 ? -49.278 -18.703 47.088 1.00 81.62 344 THR A O 1
ATOM 2465 N N . GLN A 1 345 ? -50.983 -17.274 46.772 1.00 84.94 345 GLN A N 1
ATOM 2466 C CA . GLN A 1 345 ? -50.839 -17.148 45.326 1.00 84.94 345 GLN A CA 1
ATOM 2467 C C . GLN A 1 345 ? -49.891 -15.992 44.983 1.00 84.94 345 GLN A C 1
ATOM 2469 O O . GLN A 1 345 ? -50.084 -14.857 45.410 1.00 84.94 345 GLN A O 1
ATOM 2474 N N . THR A 1 346 ? -48.866 -16.306 44.195 1.00 84.50 346 THR A N 1
ATOM 2475 C CA . THR A 1 346 ? -47.777 -15.397 43.791 1.00 84.50 346 THR A CA 1
ATOM 2476 C C . THR A 1 346 ? -47.742 -15.148 42.284 1.00 84.50 346 THR A C 1
ATOM 2478 O O . THR A 1 346 ? -46.749 -14.645 41.770 1.00 84.50 346 THR A O 1
ATOM 2481 N N . SER A 1 347 ? -48.788 -15.575 41.570 1.00 83.31 347 SER A N 1
ATOM 2482 C CA . SER A 1 347 ? -48.874 -15.476 40.117 1.00 83.31 347 SER A CA 1
ATOM 2483 C C . SER A 1 347 ? -50.307 -15.273 39.627 1.00 83.31 347 SER A C 1
ATOM 2485 O O . SER A 1 347 ? -51.267 -15.734 40.255 1.00 83.31 347 SER A O 1
ATOM 2487 N N . TYR A 1 348 ? -50.482 -14.590 38.496 1.00 85.12 348 TYR A N 1
ATOM 2488 C CA . TYR A 1 348 ? -51.779 -14.359 37.858 1.00 85.12 348 TYR A CA 1
ATOM 2489 C C . TYR A 1 348 ? -51.670 -14.402 36.331 1.00 85.12 348 TYR A C 1
ATOM 2491 O O . TYR A 1 348 ? -50.672 -13.973 35.761 1.00 85.12 348 TYR A O 1
ATOM 2499 N N . VAL A 1 349 ? -52.700 -14.927 35.661 1.00 81.94 349 VAL A N 1
ATOM 2500 C CA . VAL A 1 349 ? -52.678 -15.220 34.219 1.00 81.94 349 VAL A CA 1
ATOM 2501 C C . VAL A 1 349 ? -53.808 -14.474 33.511 1.00 81.94 349 VAL A C 1
ATOM 2503 O O . VAL A 1 349 ? -54.982 -14.743 33.764 1.00 81.94 349 VAL A O 1
ATOM 2506 N N . ILE A 1 350 ? -53.457 -13.578 32.588 1.00 78.56 350 ILE A N 1
ATOM 2507 C CA . ILE A 1 350 ? -54.394 -12.764 31.801 1.00 78.56 350 ILE A CA 1
ATOM 2508 C C . ILE A 1 350 ? -54.489 -13.352 30.392 1.00 78.56 350 ILE A C 1
ATOM 2510 O O . ILE A 1 350 ? -53.519 -13.371 29.634 1.00 78.56 350 ILE A O 1
ATOM 2514 N N . SER A 1 351 ? -55.670 -13.867 30.047 1.00 67.88 351 SER A N 1
ATOM 2515 C CA . SER A 1 351 ? -55.895 -14.686 28.848 1.00 67.88 351 SER A CA 1
ATOM 2516 C C . SER A 1 351 ? -56.337 -13.924 27.592 1.00 67.88 351 SER A C 1
ATOM 2518 O O . SER A 1 351 ? -56.281 -14.500 26.506 1.00 67.88 351 SER A O 1
ATOM 2520 N N . GLU A 1 352 ? -56.763 -12.665 27.716 1.00 64.25 352 GLU A N 1
ATOM 2521 C CA . GLU A 1 352 ? -57.101 -11.773 26.596 1.00 64.25 352 GLU A CA 1
ATOM 2522 C C . GLU A 1 352 ? -56.617 -10.346 26.915 1.00 64.25 352 GLU A C 1
ATOM 2524 O O . GLU A 1 352 ? -57.280 -9.617 27.649 1.00 64.25 352 GLU A O 1
ATOM 2529 N N . VAL A 1 353 ? -55.465 -9.936 26.368 1.00 59.19 353 VAL A N 1
ATOM 2530 C CA . VAL A 1 353 ? -55.009 -8.531 26.408 1.00 59.19 353 VAL A CA 1
ATOM 2531 C C . VAL A 1 353 ? -55.676 -7.781 25.252 1.00 59.19 353 VAL A C 1
ATOM 2533 O O . VAL A 1 353 ? -55.551 -8.181 24.094 1.00 59.19 353 VAL A O 1
ATOM 2536 N N . VAL A 1 354 ? -56.447 -6.736 25.566 1.00 52.84 354 VAL A N 1
ATOM 2537 C CA . VAL A 1 354 ? -57.437 -6.159 24.631 1.00 52.84 354 VAL A CA 1
ATOM 2538 C C . VAL A 1 354 ? -56.911 -4.952 23.841 1.00 52.84 354 VAL A C 1
ATOM 2540 O O . VAL A 1 354 ? -57.395 -4.677 22.744 1.00 52.84 354 VAL A O 1
ATOM 2543 N N . ASP A 1 355 ? -55.938 -4.228 24.393 1.00 52.00 355 ASP A N 1
ATOM 2544 C CA . ASP A 1 355 ? -55.327 -3.021 23.827 1.00 52.00 355 ASP A CA 1
ATOM 2545 C C . ASP A 1 355 ? -53.891 -2.896 24.376 1.00 52.00 355 ASP A C 1
ATOM 2547 O O . ASP A 1 355 ? -53.594 -3.426 25.446 1.00 52.00 355 ASP A O 1
ATOM 2551 N N . ALA A 1 356 ? -52.993 -2.209 23.666 1.00 50.88 356 ALA A N 1
ATOM 2552 C CA . ALA A 1 356 ? -51.620 -1.987 24.126 1.00 50.88 356 ALA A CA 1
ATOM 2553 C C . ALA A 1 356 ? -51.505 -0.869 25.182 1.00 50.88 356 ALA A C 1
ATOM 2555 O O . ALA A 1 356 ? -50.461 -0.715 25.804 1.00 50.88 356 ALA A O 1
ATOM 2556 N N . SER A 1 357 ? -52.569 -0.090 25.399 1.00 53.38 357 SER A N 1
ATOM 2557 C CA . SER A 1 357 ? -52.623 1.046 26.336 1.00 53.38 357 SER A CA 1
ATOM 2558 C C . SER A 1 357 ? -53.000 0.678 27.785 1.00 53.38 357 SER A C 1
ATOM 2560 O O . SER A 1 357 ? -53.536 1.509 28.525 1.00 53.38 357 SER A O 1
ATOM 2562 N N . VAL A 1 358 ? -52.726 -0.566 28.191 1.00 60.53 358 VAL A N 1
ATOM 2563 C CA . VAL A 1 358 ? -53.162 -1.161 29.463 1.00 60.53 358 VAL A CA 1
ATOM 2564 C C . VAL A 1 358 ? -51.961 -1.548 30.334 1.00 60.53 358 VAL A C 1
ATOM 2566 O O . VAL A 1 358 ? -51.058 -2.242 29.877 1.00 60.53 358 VAL A O 1
ATOM 2569 N N . TYR A 1 359 ? -51.979 -1.148 31.606 1.00 66.12 359 TYR A N 1
ATOM 2570 C CA . TYR A 1 359 ? -50.997 -1.525 32.627 1.00 66.12 359 TYR A CA 1
ATOM 2571 C C . TYR A 1 359 ? -51.663 -2.343 33.737 1.00 66.12 359 TYR A C 1
ATOM 2573 O O . TYR A 1 359 ? -52.820 -2.098 34.084 1.00 66.12 359 TYR A O 1
ATOM 2581 N N . TYR A 1 360 ? -50.920 -3.269 34.343 1.00 76.31 360 TYR A N 1
ATOM 2582 C CA . TYR A 1 360 ? -51.413 -4.107 35.438 1.00 76.31 360 TYR A CA 1
ATOM 2583 C C . TYR A 1 360 ? -50.657 -3.824 36.741 1.00 76.31 360 TYR A C 1
ATOM 2585 O O . TYR A 1 360 ? -49.447 -3.610 36.720 1.00 76.31 360 TYR A O 1
ATOM 2593 N N . LEU A 1 361 ? -51.371 -3.805 37.871 1.00 76.00 361 LEU A N 1
ATOM 2594 C CA . LEU A 1 361 ? -50.811 -3.555 39.209 1.00 76.00 361 LEU A CA 1
ATOM 2595 C C . LEU A 1 361 ? -51.193 -4.685 40.170 1.00 76.00 361 LEU A C 1
ATOM 2597 O O . LEU A 1 361 ? -52.282 -5.247 40.042 1.00 76.00 361 LEU A O 1
ATOM 2601 N N . VAL A 1 362 ? -50.368 -4.928 41.192 1.00 83.00 362 VAL A N 1
ATOM 2602 C CA . VAL A 1 362 ? -50.728 -5.782 42.336 1.00 83.00 362 VAL A CA 1
ATOM 2603 C C . VAL A 1 362 ? -50.508 -5.024 43.650 1.00 83.00 362 VAL A C 1
ATOM 2605 O O . VAL A 1 362 ? -49.450 -4.425 43.858 1.00 83.00 362 VAL A O 1
ATOM 2608 N N . THR A 1 363 ? -51.504 -5.046 44.542 1.00 85.44 363 THR A N 1
ATOM 2609 C CA . THR A 1 363 ? -51.391 -4.564 45.934 1.00 85.44 363 THR A CA 1
ATOM 2610 C C . THR A 1 363 ? -51.493 -5.733 46.912 1.00 85.44 363 THR A C 1
ATOM 2612 O O . THR A 1 363 ? -52.169 -6.732 46.648 1.00 85.44 363 THR A O 1
ATOM 2615 N N . ALA A 1 364 ? -50.815 -5.615 48.053 1.00 85.62 364 ALA A N 1
ATOM 2616 C CA . ALA A 1 364 ? -50.943 -6.542 49.172 1.00 85.62 364 ALA A CA 1
ATOM 2617 C C . ALA A 1 364 ? -52.037 -6.047 50.130 1.00 85.62 364 ALA A C 1
ATOM 2619 O O . ALA A 1 364 ? -52.041 -4.873 50.507 1.00 85.62 364 ALA A O 1
ATOM 2620 N N . VAL A 1 365 ? -52.953 -6.927 50.540 1.00 86.94 365 VAL A N 1
ATOM 2621 C CA . VAL A 1 365 ? -54.042 -6.605 51.476 1.00 86.94 365 VAL A CA 1
ATOM 2622 C C . VAL A 1 365 ? -53.728 -7.205 52.846 1.00 86.94 365 VAL A C 1
ATOM 2624 O O . VAL A 1 365 ? -53.601 -8.424 52.980 1.00 86.94 365 VAL A O 1
ATOM 2627 N N . TYR A 1 366 ? -53.637 -6.360 53.872 1.00 83.06 366 TYR A N 1
ATOM 2628 C CA . TYR A 1 366 ? -53.302 -6.751 55.244 1.00 83.06 366 TYR A CA 1
ATOM 2629 C C . TYR A 1 366 ? -54.475 -6.546 56.208 1.00 83.06 366 TYR A C 1
ATOM 2631 O O . TYR A 1 366 ? -55.198 -5.547 56.138 1.00 83.06 366 TYR A O 1
ATOM 2639 N N . ALA A 1 367 ? -54.627 -7.460 57.166 1.00 80.06 367 ALA A N 1
ATOM 2640 C CA . ALA A 1 367 ? -55.548 -7.318 58.288 1.00 80.06 367 ALA A CA 1
ATOM 2641 C C . ALA A 1 367 ? -54.890 -6.533 59.435 1.00 80.06 367 ALA A C 1
ATOM 2643 O O . ALA A 1 367 ? -54.160 -7.089 60.259 1.00 80.06 367 ALA A O 1
ATOM 2644 N N . VAL A 1 368 ? -55.193 -5.237 59.538 1.00 74.56 368 VAL A N 1
ATOM 2645 C CA . VAL A 1 368 ? -54.656 -4.356 60.587 1.00 74.56 368 VAL A CA 1
ATOM 2646 C C . VAL A 1 368 ? -55.717 -4.159 61.675 1.00 74.56 368 VAL A C 1
ATOM 2648 O O . VAL A 1 368 ? -56.461 -3.177 61.728 1.00 74.56 368 VAL A O 1
ATOM 2651 N N . GLY A 1 369 ? -55.812 -5.136 62.579 1.00 73.50 369 GLY A N 1
ATOM 2652 C CA . GLY A 1 369 ? -56.753 -5.119 63.703 1.00 73.50 369 GLY A CA 1
ATOM 2653 C C . GLY A 1 369 ? -58.164 -5.581 63.325 1.00 73.50 369 GLY A C 1
ATOM 2654 O O . GLY A 1 369 ? -58.461 -6.769 63.416 1.00 73.50 369 GLY A O 1
ATOM 2655 N N . THR A 1 370 ? -59.060 -4.650 62.983 1.00 71.31 370 THR A N 1
ATOM 2656 C CA . THR A 1 370 ? -60.419 -4.964 62.474 1.00 71.31 370 THR A CA 1
ATOM 2657 C C . THR A 1 370 ? -60.682 -4.422 61.076 1.00 71.31 370 THR A C 1
ATOM 2659 O O . THR A 1 370 ? -61.770 -4.644 60.548 1.00 71.31 370 THR A O 1
ATOM 2662 N N . ASP A 1 371 ? -59.716 -3.699 60.515 1.00 72.25 371 ASP A N 1
ATOM 2663 C CA . ASP A 1 371 ? -59.824 -3.013 59.238 1.00 72.25 371 ASP A CA 1
ATOM 2664 C C . ASP A 1 371 ? -58.854 -3.662 58.236 1.00 72.25 371 ASP A C 1
ATOM 2666 O O . ASP A 1 371 ? -57.776 -4.132 58.610 1.00 72.25 371 ASP A O 1
ATOM 2670 N N . GLU A 1 372 ? -59.247 -3.695 56.965 1.00 83.25 372 GLU A N 1
ATOM 2671 C CA . GLU A 1 372 ? -58.385 -4.114 55.857 1.00 83.25 372 GLU A CA 1
ATOM 2672 C C . GLU A 1 372 ? -57.635 -2.888 55.330 1.00 83.25 372 GLU A C 1
ATOM 2674 O O . GLU A 1 372 ? -58.243 -1.835 55.106 1.00 83.25 372 GLU A O 1
ATOM 2679 N N . VAL A 1 373 ? -56.322 -3.012 55.140 1.00 81.81 373 VAL A N 1
ATOM 2680 C CA . VAL A 1 373 ? -55.459 -1.936 54.636 1.00 81.81 373 VAL A CA 1
ATOM 2681 C C . VAL A 1 373 ? -54.636 -2.477 53.474 1.00 81.81 373 VAL A C 1
ATOM 2683 O O . VAL A 1 373 ? -53.981 -3.509 53.603 1.00 81.81 373 VAL A O 1
ATOM 2686 N N . GLU A 1 374 ? -54.678 -1.784 52.341 1.00 82.94 374 GLU A N 1
ATOM 2687 C CA . GLU A 1 374 ? -53.832 -2.099 51.189 1.00 82.94 374 GLU A CA 1
ATOM 2688 C C . GLU A 1 374 ? -52.468 -1.412 51.303 1.00 82.94 374 GLU A C 1
ATOM 2690 O O . GLU A 1 374 ? -52.363 -0.304 51.839 1.00 82.94 374 GLU A O 1
ATOM 2695 N N . SER A 1 375 ? -51.430 -2.066 50.783 1.00 80.44 375 SER A N 1
ATOM 2696 C CA . SER A 1 375 ? -50.140 -1.433 50.511 1.00 80.44 375 SER A CA 1
ATOM 2697 C C . SER A 1 375 ? -50.258 -0.381 49.402 1.00 80.44 375 SER A C 1
ATOM 2699 O O . SER A 1 375 ? -51.209 -0.377 48.619 1.00 80.44 375 SER A O 1
ATOM 2701 N N . GLU A 1 376 ? -49.220 0.441 49.249 1.00 75.69 376 GLU A N 1
ATOM 2702 C CA . GLU A 1 376 ? -48.946 1.067 47.949 1.00 75.69 376 GLU A CA 1
ATOM 2703 C C . GLU A 1 376 ? -48.819 -0.025 46.856 1.00 75.69 376 GLU A C 1
ATOM 2705 O O . GLU A 1 376 ? -48.499 -1.180 47.172 1.00 75.69 376 GLU A O 1
ATOM 2710 N N . PRO A 1 377 ? -49.082 0.276 45.573 1.00 70.75 377 PRO A N 1
ATOM 2711 C CA . PRO A 1 377 ? -48.860 -0.677 44.488 1.00 70.75 377 PRO A CA 1
ATOM 2712 C C . PRO A 1 377 ? -47.366 -0.974 44.294 1.00 70.75 377 PRO A C 1
ATOM 2714 O O . PRO A 1 377 ? -46.503 -0.140 44.575 1.00 70.75 377 PRO A O 1
ATOM 2717 N N . SER A 1 378 ? -47.055 -2.161 43.767 1.00 69.31 378 SER A N 1
ATOM 2718 C CA . SER A 1 378 ? -45.706 -2.497 43.292 1.00 69.31 378 SER A CA 1
ATOM 2719 C C . SER A 1 378 ? -45.198 -1.444 42.292 1.00 69.31 378 SER A C 1
ATOM 2721 O O . SER A 1 378 ? -45.925 -1.063 41.372 1.00 69.31 378 SER A O 1
ATOM 2723 N N . ASN A 1 379 ? -43.961 -0.965 42.477 1.00 53.84 379 ASN A N 1
ATOM 2724 C CA . ASN A 1 379 ? -43.413 0.156 41.705 1.00 53.84 379 ASN A CA 1
ATOM 2725 C C . ASN A 1 379 ? -43.376 -0.145 40.191 1.00 53.84 379 ASN A C 1
ATOM 2727 O O . ASN A 1 379 ? -43.072 -1.260 39.777 1.00 53.84 379 ASN A O 1
ATOM 2731 N N . VAL A 1 380 ? -43.726 0.861 39.387 1.00 53.56 380 VAL A N 1
ATOM 2732 C CA . VAL A 1 380 ? -44.291 0.683 38.037 1.00 53.56 380 VAL A CA 1
ATOM 2733 C C . VAL A 1 380 ? -43.238 0.479 36.942 1.00 53.56 380 VAL A C 1
ATOM 2735 O O . VAL A 1 380 ? -42.274 1.235 36.852 1.00 53.56 380 VAL A O 1
ATOM 2738 N N . GLY A 1 381 ? -43.511 -0.458 36.032 1.00 47.19 381 GLY A N 1
ATOM 2739 C CA . GLY A 1 381 ? -42.861 -0.603 34.728 1.00 47.19 381 GLY A CA 1
ATOM 2740 C C . GLY A 1 381 ? -43.590 -1.664 33.900 1.00 47.19 381 GLY A C 1
ATOM 2741 O O . GLY A 1 381 ? -44.002 -2.682 34.449 1.00 47.19 381 GLY A O 1
ATOM 2742 N N . GLY A 1 382 ? -43.810 -1.415 32.606 1.00 55.38 382 GLY A N 1
ATOM 2743 C CA . GLY A 1 382 ? -44.359 -2.422 31.688 1.00 55.38 382 GLY A CA 1
ATOM 2744 C C . GLY A 1 382 ? -43.433 -3.635 31.523 1.00 55.38 382 GLY A C 1
ATOM 2745 O O . GLY A 1 382 ? -42.325 -3.670 32.048 1.00 55.38 382 GLY A O 1
ATOM 2746 N N . CYS A 1 383 ? -43.873 -4.647 30.785 1.00 55.00 383 CYS A N 1
ATOM 2747 C CA . CYS A 1 383 ? -43.081 -5.862 30.602 1.00 55.00 383 CYS A CA 1
ATOM 2748 C C . CYS A 1 383 ? -41.774 -5.541 29.846 1.00 55.00 383 CYS A C 1
ATOM 2750 O O . CYS A 1 383 ? -41.775 -4.718 28.920 1.00 55.00 383 CYS A O 1
ATOM 2752 N N . LEU A 1 384 ? -40.659 -6.165 30.249 1.00 58.16 384 LEU A N 1
ATOM 2753 C CA . LEU A 1 384 ? -39.414 -6.077 29.480 1.00 58.16 384 LEU A CA 1
ATOM 2754 C C . LEU A 1 384 ? -39.677 -6.603 28.062 1.00 58.16 384 LEU A C 1
ATOM 2756 O O . LEU A 1 384 ? -40.455 -7.550 27.900 1.00 58.16 384 LEU A O 1
ATOM 2760 N N . PRO A 1 385 ? -39.086 -5.983 27.030 1.00 62.44 385 PRO A N 1
ATOM 2761 C CA . PRO A 1 385 ? -39.324 -6.424 25.673 1.00 62.44 385 PRO A CA 1
ATOM 2762 C C . PRO A 1 385 ? -38.701 -7.810 25.461 1.00 62.44 385 PRO A C 1
ATOM 2764 O O . PRO A 1 385 ? -37.669 -8.147 26.039 1.00 62.44 385 PRO A O 1
ATOM 2767 N N . THR A 1 386 ? -39.346 -8.628 24.636 1.00 65.75 386 THR A N 1
ATOM 2768 C CA . THR A 1 386 ? -38.844 -9.943 24.229 1.00 65.75 386 THR A CA 1
ATOM 2769 C C . THR A 1 386 ? -37.634 -9.804 23.307 1.00 65.75 386 THR A C 1
ATOM 2771 O O . THR A 1 386 ? -37.544 -8.849 22.532 1.00 65.75 386 THR A O 1
ATOM 2774 N N . GLU A 1 387 ? -36.689 -10.745 23.393 1.00 68.44 387 GLU A N 1
ATOM 2775 C CA . GLU A 1 387 ? -35.533 -10.769 22.489 1.00 68.44 387 GLU A CA 1
ATOM 2776 C C . GLU A 1 387 ? -35.964 -10.922 21.019 1.00 68.44 387 GLU A C 1
ATOM 2778 O O . GLU A 1 387 ? -36.921 -11.654 20.746 1.00 68.44 387 GLU A O 1
ATOM 2783 N N . PRO A 1 388 ? -35.252 -10.285 20.070 1.00 71.81 388 PRO A N 1
ATOM 2784 C CA . PRO A 1 388 ? -35.523 -10.450 18.649 1.00 71.81 388 PRO A CA 1
ATOM 2785 C C . PRO A 1 388 ? -35.118 -11.847 18.175 1.00 71.81 388 PRO A C 1
ATOM 2787 O O . PRO A 1 388 ? -33.961 -12.254 18.305 1.00 71.81 388 PRO A O 1
ATOM 2790 N N . SER A 1 389 ? -36.060 -12.576 17.584 1.00 75.19 389 SER A N 1
ATOM 2791 C CA . SER A 1 389 ? -35.818 -13.895 17.010 1.00 75.19 389 SER A CA 1
ATOM 2792 C C . SER A 1 389 ? -35.367 -13.818 15.547 1.00 75.19 389 SER A C 1
ATOM 2794 O O . SER A 1 389 ? -35.365 -12.763 14.909 1.00 75.19 389 SER A O 1
ATOM 2796 N N . ASN A 1 390 ? -34.930 -14.967 15.018 1.00 77.44 390 ASN A N 1
ATOM 2797 C CA . ASN A 1 390 ? -34.454 -15.124 13.640 1.00 77.44 390 ASN A CA 1
ATOM 2798 C C . ASN A 1 390 ? -33.361 -14.117 13.227 1.00 77.44 390 ASN A C 1
ATOM 2800 O O . ASN A 1 390 ? -33.260 -13.766 12.052 1.00 77.44 390 ASN A O 1
ATOM 2804 N N . LEU A 1 391 ? -32.520 -13.690 14.181 1.00 81.19 391 LEU A N 1
ATOM 2805 C CA . LEU A 1 391 ? -31.344 -12.869 13.904 1.00 81.19 391 LEU A CA 1
ATOM 2806 C C . LEU A 1 391 ? -30.430 -13.581 12.900 1.00 81.19 391 LEU A C 1
ATOM 2808 O O . LEU A 1 391 ? -29.845 -14.629 13.177 1.00 81.19 391 LEU A O 1
ATOM 2812 N N . ALA A 1 392 ? -30.318 -12.975 11.728 1.00 78.81 392 ALA A N 1
ATOM 2813 C CA . ALA A 1 392 ? -29.510 -13.408 10.610 1.00 78.81 392 ALA A CA 1
ATOM 2814 C C . ALA A 1 392 ? -28.600 -12.265 10.152 1.00 78.81 392 ALA A C 1
ATOM 2816 O O . ALA A 1 392 ? -28.842 -11.084 10.421 1.00 78.81 392 ALA A O 1
ATOM 2817 N N . VAL A 1 393 ? -27.548 -12.629 9.427 1.00 80.06 393 VAL A N 1
ATOM 2818 C CA . VAL A 1 393 ? -26.604 -11.687 8.833 1.00 80.06 393 VAL A CA 1
ATOM 2819 C C . VAL A 1 393 ? -26.374 -12.036 7.370 1.00 80.06 393 VAL A C 1
ATOM 2821 O O . VAL A 1 393 ? -26.073 -13.178 7.028 1.00 80.06 393 VAL A O 1
ATOM 2824 N N . GLU A 1 394 ? -26.508 -11.036 6.509 1.00 74.88 394 GLU A N 1
ATOM 2825 C CA . GLU A 1 394 ? -26.112 -11.093 5.107 1.00 74.88 394 GLU A CA 1
ATOM 2826 C C . GLU A 1 394 ? -24.831 -10.264 4.947 1.00 74.88 394 GLU A C 1
ATOM 2828 O O . GLU A 1 394 ? -24.826 -9.042 5.114 1.00 74.88 394 GLU A O 1
ATOM 2833 N N . VAL A 1 395 ? -23.712 -10.941 4.689 1.00 62.00 395 VAL A N 1
ATOM 2834 C CA . VAL A 1 395 ? -22.406 -10.302 4.469 1.00 62.00 395 VAL A CA 1
ATOM 2835 C C . VAL A 1 395 ? -22.293 -9.924 2.992 1.00 62.00 395 VAL A C 1
ATOM 2837 O O . VAL A 1 395 ? -22.532 -10.764 2.127 1.00 62.00 395 VAL A O 1
ATOM 2840 N N . GLY A 1 396 ? -21.924 -8.676 2.697 1.00 49.66 396 GLY A N 1
ATOM 2841 C CA . GLY A 1 396 ? -21.784 -8.176 1.328 1.00 49.66 396 GLY A CA 1
ATOM 2842 C C . GLY A 1 396 ? -20.609 -7.213 1.151 1.00 49.66 396 GLY A C 1
ATOM 2843 O O . GLY A 1 396 ? -19.947 -6.821 2.109 1.00 49.66 396 GLY A O 1
ATOM 2844 N N . ASP A 1 397 ? -20.375 -6.787 -0.091 1.00 45.19 397 ASP A N 1
ATOM 2845 C CA . ASP A 1 397 ? -19.135 -6.124 -0.551 1.00 45.19 397 ASP A CA 1
ATOM 2846 C C . ASP A 1 397 ? -18.784 -4.774 0.115 1.00 45.19 397 ASP A C 1
ATOM 2848 O O . ASP A 1 397 ? -17.765 -4.165 -0.200 1.00 45.19 397 ASP A O 1
ATOM 2852 N N . GLN A 1 398 ? -19.639 -4.262 1.003 1.00 45.03 398 GLN A N 1
ATOM 2853 C CA . GLN A 1 398 ? -19.482 -2.968 1.681 1.00 45.03 398 GLN A CA 1
ATOM 2854 C C . GLN A 1 398 ? -19.838 -3.012 3.180 1.00 45.03 398 GLN A C 1
ATOM 2856 O O . GLN A 1 398 ? -20.012 -1.961 3.798 1.00 45.03 398 GLN A O 1
ATOM 2861 N N . GLY A 1 399 ? -19.991 -4.202 3.769 1.00 61.69 399 GLY A N 1
ATOM 2862 C CA . GLY A 1 399 ? -20.360 -4.364 5.177 1.00 61.69 399 GLY A CA 1
ATOM 2863 C C . GLY A 1 399 ? -21.279 -5.559 5.422 1.00 61.69 399 GLY A C 1
ATOM 2864 O O . GLY A 1 399 ? -21.413 -6.443 4.579 1.00 61.69 399 GLY A O 1
ATOM 2865 N N . ALA A 1 400 ? -21.941 -5.576 6.575 1.00 69.06 400 ALA A N 1
ATOM 2866 C CA . ALA A 1 400 ? -22.885 -6.633 6.938 1.00 69.06 400 ALA A CA 1
ATOM 2867 C C . ALA A 1 400 ? -24.285 -6.055 7.162 1.00 69.06 400 ALA A C 1
ATOM 2869 O O . ALA A 1 400 ? -24.434 -5.028 7.822 1.00 69.06 400 ALA A O 1
ATOM 2870 N N . ALA A 1 401 ? -25.315 -6.701 6.625 1.00 77.19 401 ALA A N 1
ATOM 2871 C CA . ALA A 1 401 ? -26.705 -6.394 6.925 1.00 77.19 401 ALA A CA 1
ATOM 2872 C C . ALA A 1 401 ? -27.221 -7.384 7.975 1.00 77.19 401 ALA A C 1
ATOM 2874 O O . ALA A 1 401 ? -27.309 -8.581 7.713 1.00 77.19 401 ALA A O 1
ATOM 2875 N N . LEU A 1 402 ? -27.559 -6.889 9.163 1.00 81.56 402 LEU A N 1
ATOM 2876 C CA . LEU A 1 402 ? -28.314 -7.648 10.155 1.00 81.56 402 LEU A CA 1
ATOM 2877 C C . LEU A 1 402 ? -29.797 -7.583 9.803 1.00 81.56 402 LEU A C 1
ATOM 2879 O O . LEU A 1 402 ? -30.303 -6.506 9.477 1.00 81.56 402 LEU A O 1
ATOM 2883 N N . VAL A 1 403 ? -30.486 -8.713 9.916 1.00 83.06 403 VAL A N 1
ATOM 2884 C CA . VAL A 1 403 ? -31.936 -8.838 9.734 1.00 83.06 403 VAL A CA 1
ATOM 2885 C C . VAL A 1 403 ? -32.484 -9.683 10.877 1.00 83.06 403 VAL A C 1
ATOM 2887 O O . VAL A 1 403 ? -31.893 -10.702 11.219 1.00 83.06 403 VAL A O 1
ATOM 2890 N N . PHE A 1 404 ? -33.582 -9.260 11.491 1.00 82.00 404 PHE A N 1
ATOM 2891 C CA . PHE A 1 404 ? -34.216 -9.958 12.613 1.00 82.00 404 PHE A CA 1
ATOM 2892 C C . PHE A 1 404 ? -35.717 -9.671 12.634 1.00 82.00 404 PHE A C 1
ATOM 2894 O O . PHE A 1 404 ? -36.170 -8.651 12.102 1.00 82.00 404 PHE A O 1
ATOM 2901 N N . ASP A 1 405 ? -36.497 -10.566 13.228 1.00 79.31 405 ASP A N 1
ATOM 2902 C CA . ASP A 1 405 ? -37.949 -10.417 13.270 1.00 79.31 405 ASP A CA 1
ATOM 2903 C C . ASP A 1 405 ? -38.369 -9.391 14.335 1.00 79.31 405 ASP A C 1
ATOM 2905 O O . ASP A 1 405 ? -37.702 -9.189 15.354 1.00 79.31 405 ASP A O 1
ATOM 2909 N N . ASN A 1 406 ? -39.473 -8.687 14.073 1.00 71.06 406 ASN A N 1
ATOM 2910 C CA . ASN A 1 406 ? -40.000 -7.684 14.994 1.00 71.06 406 ASN A CA 1
ATOM 2911 C C . ASN A 1 406 ? -40.886 -8.343 16.060 1.00 71.06 406 ASN A C 1
ATOM 2913 O O . ASN A 1 406 ? -42.115 -8.260 16.010 1.00 71.06 406 ASN A O 1
ATOM 2917 N N . ASP A 1 407 ? -40.258 -8.992 17.037 1.00 64.44 407 ASP A N 1
ATOM 2918 C CA . ASP A 1 407 ? -40.941 -9.702 18.126 1.00 64.44 407 ASP A CA 1
ATOM 2919 C C . ASP A 1 407 ? -41.473 -8.778 19.238 1.00 64.44 407 ASP A C 1
ATOM 2921 O O . ASP A 1 407 ? -41.637 -9.194 20.387 1.00 64.44 407 ASP A O 1
ATOM 2925 N N . SER A 1 408 ? -41.799 -7.519 18.917 1.00 55.94 408 SER A N 1
ATOM 2926 C CA . SER A 1 408 ? -42.557 -6.645 19.812 1.00 55.94 408 SER A CA 1
ATOM 2927 C C . SER A 1 408 ? -44.005 -7.142 19.918 1.00 55.94 408 SER A C 1
ATOM 2929 O O . SER A 1 408 ? -44.885 -6.744 19.149 1.00 55.94 408 SER A O 1
ATOM 2931 N N . GLY A 1 409 ? -44.241 -8.054 20.862 1.00 50.16 409 GLY A N 1
ATOM 2932 C CA . GLY A 1 409 ? -45.557 -8.615 21.154 1.00 50.16 409 GLY A CA 1
ATOM 2933 C C . GLY A 1 409 ? -46.619 -7.554 21.501 1.00 50.16 409 GLY A C 1
ATOM 2934 O O . GLY A 1 409 ? -46.294 -6.416 21.859 1.00 50.16 409 GLY A O 1
ATOM 2935 N N . PRO A 1 410 ? -47.916 -7.907 21.413 1.00 44.47 410 PRO A N 1
ATOM 2936 C CA . PRO A 1 410 ? -49.003 -6.976 21.700 1.00 44.47 410 PRO A CA 1
ATOM 2937 C C . PRO A 1 410 ? -48.928 -6.477 23.152 1.00 44.47 410 PRO A C 1
ATOM 2939 O O . PRO A 1 410 ? -49.070 -7.265 24.084 1.00 44.47 410 PRO A O 1
ATOM 2942 N N . GLY A 1 411 ? -48.730 -5.166 23.331 1.00 47.69 411 GLY A N 1
ATOM 2943 C CA . GLY A 1 411 ? -48.620 -4.519 24.649 1.00 47.69 411 GLY A CA 1
ATOM 2944 C C . GLY A 1 411 ? -47.309 -3.774 24.920 1.00 47.69 411 GLY A C 1
ATOM 2945 O O . GLY A 1 411 ? -47.182 -3.156 25.973 1.00 47.69 411 GLY A O 1
ATOM 2946 N N . ILE A 1 412 ? -46.340 -3.797 23.999 1.00 50.97 412 ILE A N 1
ATOM 2947 C CA . ILE A 1 412 ? -45.021 -3.176 24.201 1.00 50.97 412 ILE A CA 1
ATOM 2948 C C . ILE A 1 412 ? -44.923 -1.865 23.401 1.00 50.97 412 ILE A C 1
ATOM 2950 O O . ILE A 1 412 ? -44.890 -1.875 22.171 1.00 50.97 412 ILE A O 1
ATOM 2954 N N . PHE A 1 413 ? -44.866 -0.721 24.091 1.00 45.12 413 PHE A N 1
ATOM 2955 C CA . PHE A 1 413 ? -44.621 0.582 23.457 1.00 45.12 413 PHE A CA 1
ATOM 2956 C C . PHE A 1 413 ? -43.130 0.809 23.161 1.00 45.12 413 PHE A C 1
ATOM 2958 O O . PHE A 1 413 ? -42.276 0.503 23.986 1.00 45.12 413 PHE A O 1
ATOM 2965 N N . PHE A 1 414 ? -42.860 1.419 21.999 1.00 49.31 414 PHE A N 1
ATOM 2966 C CA . PHE A 1 414 ? -41.561 1.942 21.546 1.00 49.31 414 PHE A CA 1
ATOM 2967 C C . PHE A 1 414 ? -40.363 1.005 21.741 1.00 49.31 414 PHE A C 1
ATOM 2969 O O . PHE A 1 414 ? -39.477 1.254 22.553 1.00 49.31 414 PHE A O 1
ATOM 2976 N N . THR A 1 415 ? -40.311 -0.033 20.907 1.00 53.75 415 THR A N 1
ATOM 2977 C CA . THR A 1 415 ? -39.144 -0.912 20.804 1.00 53.75 415 THR A CA 1
ATOM 2978 C C . THR A 1 415 ? -38.052 -0.242 19.968 1.00 53.75 415 THR A C 1
ATOM 2980 O O . THR A 1 415 ? -38.160 -0.145 18.743 1.00 53.75 415 THR A O 1
ATOM 2983 N N . TYR A 1 416 ? -36.995 0.226 20.627 1.00 57.06 416 TYR A N 1
ATOM 2984 C CA . TYR A 1 416 ? -35.731 0.579 19.985 1.00 57.06 416 TYR A CA 1
ATOM 2985 C C . TYR A 1 416 ? -34.833 -0.655 19.961 1.00 57.06 416 TYR A C 1
ATOM 2987 O O . TYR A 1 416 ? -34.784 -1.404 20.934 1.00 57.06 416 TYR A O 1
ATOM 2995 N N . TYR A 1 417 ? -34.097 -0.854 18.873 1.00 65.38 417 TYR A N 1
ATOM 2996 C CA . TYR A 1 417 ? -33.096 -1.913 18.792 1.00 65.38 417 TYR A CA 1
ATOM 2997 C C . TYR A 1 417 ? -31.715 -1.303 19.000 1.00 65.38 417 TYR A C 1
ATOM 2999 O O . TYR A 1 417 ? -31.326 -0.394 18.263 1.00 65.38 417 TYR A O 1
ATOM 3007 N N . ALA A 1 418 ? -30.983 -1.786 20.001 1.00 61.34 418 ALA A N 1
ATOM 3008 C CA . ALA A 1 418 ? -29.588 -1.423 20.214 1.00 61.34 418 ALA A CA 1
ATOM 3009 C C . ALA A 1 418 ? -28.700 -2.542 19.669 1.00 61.34 418 ALA A C 1
ATOM 3011 O O . ALA A 1 418 ? -28.806 -3.697 20.091 1.00 61.34 418 ALA A O 1
ATOM 3012 N N . VAL A 1 419 ? -27.834 -2.192 18.718 1.00 64.44 419 VAL A N 1
ATOM 3013 C CA . VAL A 1 419 ? -26.865 -3.112 18.124 1.00 64.44 419 VAL A CA 1
ATOM 3014 C C . VAL A 1 419 ? -25.474 -2.804 18.658 1.00 64.44 419 VAL A C 1
ATOM 3016 O O . VAL A 1 419 ? -25.006 -1.665 18.580 1.00 64.44 419 VAL A O 1
ATOM 3019 N N . TYR A 1 420 ? -24.818 -3.842 19.170 1.00 66.31 420 TYR A N 1
ATOM 3020 C CA . TYR A 1 420 ? -23.447 -3.810 19.668 1.00 66.31 420 TYR A CA 1
ATOM 3021 C C . TYR A 1 420 ? -22.599 -4.712 18.779 1.00 66.31 420 TYR A C 1
ATOM 3023 O O . TYR A 1 420 ? -22.865 -5.909 18.701 1.00 66.31 420 TYR A O 1
ATOM 3031 N N . ALA A 1 421 ? -21.575 -4.161 18.130 1.00 60.00 421 ALA A N 1
ATOM 3032 C CA . ALA A 1 421 ? -20.624 -4.933 17.333 1.00 60.00 421 ALA A CA 1
ATOM 3033 C C . ALA A 1 421 ? -19.196 -4.723 17.852 1.00 60.00 421 ALA A C 1
ATOM 3035 O O . ALA A 1 421 ? -18.790 -3.589 18.123 1.00 60.00 421 ALA A O 1
ATOM 3036 N N . ALA A 1 422 ? -18.436 -5.812 17.966 1.00 60.56 422 ALA A N 1
ATOM 3037 C CA . ALA A 1 422 ? -17.015 -5.797 18.304 1.00 60.56 422 ALA A CA 1
ATOM 3038 C C . ALA A 1 422 ? -16.248 -6.832 17.471 1.00 60.56 422 ALA A C 1
ATOM 3040 O O . ALA A 1 422 ? -16.795 -7.867 17.088 1.00 60.56 422 ALA A O 1
ATOM 3041 N N . GLY A 1 423 ? -14.977 -6.537 17.188 1.00 56.72 423 GLY A N 1
ATOM 3042 C CA . GLY A 1 423 ? -14.056 -7.510 16.608 1.00 56.72 423 GLY A CA 1
ATOM 3043 C C . GLY A 1 423 ? -13.564 -8.475 17.686 1.00 56.72 423 GLY A C 1
ATOM 3044 O O . GLY A 1 423 ? -13.125 -8.011 18.733 1.00 56.72 423 GLY A O 1
ATOM 3045 N N . ARG A 1 424 ? -13.658 -9.777 17.394 1.00 53.34 424 ARG A N 1
ATOM 3046 C CA . ARG A 1 424 ? -13.176 -10.959 18.139 1.00 53.34 424 ARG A CA 1
ATOM 3047 C C . ARG A 1 424 ? -13.280 -10.934 19.679 1.00 53.34 424 ARG A C 1
ATOM 3049 O O . ARG A 1 424 ? -12.536 -10.248 20.369 1.00 53.34 424 ARG A O 1
ATOM 3056 N N . PHE A 1 425 ? -14.126 -11.809 20.223 1.00 39.50 425 PHE A N 1
ATOM 3057 C CA . PHE A 1 425 ? -14.362 -11.938 21.670 1.00 39.50 425 PHE A CA 1
ATOM 3058 C C . PHE A 1 425 ? -13.161 -12.485 22.477 1.00 39.50 425 PHE A C 1
ATOM 3060 O O . PHE A 1 425 ? -13.076 -12.266 23.684 1.00 39.50 425 PHE A O 1
ATOM 3067 N N . ASP A 1 426 ? -12.226 -13.167 21.810 1.00 39.50 426 ASP A N 1
ATOM 3068 C CA . ASP A 1 426 ? -11.184 -14.010 22.422 1.00 39.50 426 ASP A CA 1
ATOM 3069 C C . ASP A 1 426 ? -10.089 -13.250 23.213 1.00 39.50 426 ASP A C 1
ATOM 3071 O O . ASP A 1 426 ? -9.324 -13.874 23.945 1.00 39.50 426 ASP A O 1
ATOM 3075 N N . GLU A 1 427 ? -9.991 -11.920 23.076 1.00 39.03 427 GLU A N 1
ATOM 3076 C CA . GLU A 1 427 ? -8.916 -11.086 23.662 1.00 39.03 427 GLU A CA 1
ATOM 3077 C C . GLU A 1 427 ? -9.442 -9.908 24.520 1.00 39.03 427 GLU A C 1
ATOM 3079 O O . GLU A 1 427 ? -8.715 -8.961 24.827 1.00 39.03 427 GLU A O 1
ATOM 3084 N N . LEU A 1 428 ? -10.721 -9.925 24.912 1.00 41.34 428 LEU A N 1
ATOM 3085 C CA . LEU A 1 428 ? -11.387 -8.750 25.485 1.00 41.34 428 LEU A CA 1
ATOM 3086 C C . LEU A 1 428 ? -11.285 -8.656 27.020 1.00 41.34 428 LEU A C 1
ATOM 3088 O O . LEU A 1 428 ? -12.021 -9.301 27.766 1.00 41.34 428 LEU A O 1
ATOM 3092 N N . GLY A 1 429 ? -10.411 -7.764 27.497 1.00 38.56 429 GLY A N 1
ATOM 3093 C CA . GLY A 1 429 ? -10.480 -7.220 28.859 1.00 38.56 429 GLY A CA 1
ATOM 3094 C C . GLY A 1 429 ? -11.666 -6.249 29.051 1.00 38.56 429 GLY A C 1
ATOM 3095 O O . GLY A 1 429 ? -12.290 -5.833 28.076 1.00 38.56 429 GLY A O 1
ATOM 3096 N N . PRO A 1 430 ? -11.970 -5.808 30.290 1.00 34.59 430 PRO A N 1
ATOM 3097 C CA . PRO A 1 430 ? -13.189 -5.052 30.639 1.00 34.59 430 PRO A CA 1
ATOM 3098 C C . PRO A 1 430 ? -13.248 -3.586 30.136 1.00 34.59 430 PRO A C 1
ATOM 3100 O O . PRO A 1 430 ? -13.919 -2.752 30.737 1.00 34.59 430 PRO A O 1
ATOM 3103 N N . GLN A 1 431 ? -12.531 -3.247 29.062 1.00 35.97 431 GLN A N 1
ATOM 3104 C CA . GLN A 1 431 ? -12.391 -1.892 28.500 1.00 35.97 431 GLN A CA 1
ATOM 3105 C C . GLN A 1 431 ? -12.803 -1.802 27.015 1.00 35.97 431 GLN A C 1
ATOM 3107 O O . GLN A 1 431 ? -12.576 -0.780 26.365 1.00 35.97 431 GLN A O 1
ATOM 3112 N N . THR A 1 432 ? -13.395 -2.855 26.439 1.00 42.09 432 THR A N 1
ATOM 3113 C CA . THR A 1 432 ? -13.755 -2.879 25.013 1.00 42.09 432 THR A CA 1
ATOM 3114 C C . THR A 1 432 ? -14.815 -1.836 24.670 1.00 42.09 432 THR A C 1
ATOM 3116 O O . THR A 1 432 ? -15.921 -1.822 25.211 1.00 42.09 432 THR A O 1
ATOM 3119 N N . LYS A 1 433 ? -14.482 -0.964 23.718 1.00 41.31 433 LYS A N 1
ATOM 3120 C CA . LYS A 1 433 ? -15.329 0.150 23.296 1.00 41.31 433 LYS A CA 1
ATOM 3121 C C . LYS A 1 433 ? -16.300 -0.302 22.201 1.00 41.31 433 LYS A C 1
ATOM 3123 O O . LYS A 1 433 ? -15.961 -0.281 21.022 1.00 41.31 433 LYS A O 1
ATOM 3128 N N . PHE A 1 434 ? -17.503 -0.714 22.593 1.00 50.38 434 PHE A N 1
ATOM 3129 C CA . PHE A 1 434 ? -18.573 -1.047 21.650 1.00 50.38 434 PHE A CA 1
ATOM 3130 C C . PHE A 1 434 ? -19.140 0.217 20.988 1.00 50.38 434 PHE A C 1
ATOM 3132 O O . PHE A 1 434 ? -19.479 1.188 21.668 1.00 50.38 434 PHE A O 1
ATOM 3139 N N . SER A 1 435 ? -19.304 0.186 19.665 1.00 54.12 435 SER A N 1
ATOM 3140 C CA . SER A 1 435 ? -20.101 1.183 18.944 1.00 54.12 435 SER A CA 1
ATOM 3141 C C . SER A 1 435 ? -21.578 0.827 19.077 1.00 54.12 435 SER A C 1
ATOM 3143 O O . SER A 1 435 ? -22.016 -0.175 18.515 1.00 54.12 435 SER A O 1
ATOM 3145 N N . VAL A 1 436 ? -22.340 1.637 19.816 1.00 54.09 436 VAL A N 1
ATOM 3146 C CA . VAL A 1 436 ? -23.792 1.459 19.960 1.00 54.09 436 VAL A CA 1
ATOM 3147 C C . VAL A 1 436 ? -24.501 2.139 18.794 1.00 54.09 436 VAL A C 1
ATOM 3149 O O . VAL A 1 436 ? -24.481 3.365 18.676 1.00 54.09 436 VAL A O 1
ATOM 3152 N N . LEU A 1 437 ? -25.146 1.342 17.946 1.00 60.00 437 LEU A N 1
ATOM 3153 C CA . LEU A 1 437 ? -26.022 1.815 16.875 1.00 60.00 437 LEU A CA 1
ATOM 3154 C C . LEU A 1 437 ? -27.473 1.579 17.299 1.00 60.00 437 LEU A C 1
ATOM 3156 O O . LEU A 1 437 ? -27.883 0.435 17.489 1.00 60.00 437 LEU A O 1
ATOM 3160 N N . SER A 1 438 ? -28.247 2.654 17.464 1.00 57.34 438 SER A N 1
ATOM 3161 C CA . SER A 1 438 ? -29.678 2.569 17.763 1.00 57.34 438 SER A CA 1
ATOM 3162 C C . SER A 1 438 ? -30.514 2.644 16.487 1.00 57.34 438 SER A C 1
ATOM 3164 O O . SER A 1 438 ? -30.306 3.506 15.630 1.00 57.34 438 SER A O 1
ATOM 3166 N N . VAL A 1 439 ? -31.481 1.736 16.363 1.00 62.34 439 VAL A N 1
ATOM 3167 C CA . VAL A 1 439 ? -32.364 1.620 15.198 1.00 62.34 439 VAL A CA 1
ATOM 3168 C C . VAL A 1 439 ? -33.815 1.719 15.637 1.00 62.34 439 VAL A C 1
ATOM 3170 O O . VAL A 1 439 ? -34.259 1.027 16.553 1.00 62.34 439 VAL A O 1
ATOM 3173 N N . VAL A 1 440 ? -34.559 2.581 14.946 1.00 58.56 440 VAL A N 1
ATOM 3174 C CA . VAL A 1 440 ? -36.016 2.675 15.057 1.00 58.56 440 VAL A CA 1
ATOM 3175 C C . VAL A 1 440 ? -36.612 1.841 13.931 1.00 58.56 440 VAL A C 1
ATOM 3177 O O . VAL A 1 440 ? -36.439 2.182 12.762 1.00 58.56 440 VAL A O 1
ATOM 3180 N N . CYS A 1 441 ? -37.297 0.754 14.272 1.00 61.88 441 CYS A N 1
ATOM 3181 C CA . CYS A 1 441 ? -38.053 -0.028 13.297 1.00 61.88 441 CYS A CA 1
ATOM 3182 C C . CYS A 1 441 ? -39.457 0.582 13.110 1.00 61.88 441 CYS A C 1
ATOM 3184 O O . CYS A 1 441 ? -40.000 1.190 14.036 1.00 61.88 441 CYS A O 1
ATOM 3186 N N . GLU A 1 442 ? -40.049 0.469 11.917 1.00 58.19 442 GLU A N 1
ATOM 3187 C CA . GLU A 1 442 ? -41.416 0.961 11.695 1.00 58.19 442 GLU A CA 1
ATOM 3188 C C . GLU A 1 442 ? -42.425 0.096 12.469 1.00 58.19 442 GLU A C 1
ATOM 3190 O O . GLU A 1 442 ? -42.337 -1.128 12.457 1.00 58.19 442 GLU A O 1
ATOM 3195 N N . ALA A 1 443 ? -43.409 0.726 13.120 1.00 52.41 443 ALA A N 1
ATOM 3196 C CA . ALA A 1 443 ? -44.304 0.059 14.077 1.00 52.41 443 ALA A CA 1
ATOM 3197 C C . ALA A 1 443 ? -45.158 -1.092 13.496 1.00 52.41 443 ALA A C 1
ATOM 3199 O O . ALA A 1 443 ? -45.632 -1.930 14.256 1.00 52.41 443 ALA A O 1
ATOM 3200 N N . ASP A 1 444 ? -45.337 -1.138 12.171 1.00 57.12 444 ASP A N 1
ATOM 3201 C CA . ASP A 1 444 ? -46.081 -2.184 11.452 1.00 57.12 444 ASP A CA 1
ATOM 3202 C C . ASP A 1 444 ? -45.159 -3.169 10.687 1.00 57.12 444 ASP A C 1
ATOM 3204 O O . ASP A 1 444 ? -45.643 -4.033 9.948 1.00 57.12 444 ASP A O 1
ATOM 3208 N N . ALA A 1 445 ? -43.830 -3.039 10.798 1.00 59.12 445 ALA A N 1
ATOM 3209 C CA . ALA A 1 445 ? -42.885 -3.906 10.098 1.00 59.12 445 ALA A CA 1
ATOM 3210 C C . ALA A 1 445 ? -42.790 -5.279 10.780 1.00 59.12 445 ALA A C 1
ATOM 3212 O O . ALA A 1 445 ? -42.552 -5.365 11.979 1.00 59.12 445 ALA A O 1
ATOM 3213 N N . LEU A 1 446 ? -42.931 -6.362 10.008 1.00 68.06 446 LEU A N 1
ATOM 3214 C CA . LEU A 1 446 ? -42.747 -7.739 10.501 1.00 68.06 446 LEU A CA 1
ATOM 3215 C C . LEU A 1 446 ? -41.272 -8.104 10.724 1.00 68.06 446 LEU A C 1
ATOM 3217 O O . LEU A 1 446 ? -40.977 -9.054 11.440 1.00 68.06 446 LEU A O 1
ATOM 3221 N N . GLN A 1 447 ? -40.360 -7.375 10.083 1.00 73.81 447 GLN A N 1
ATOM 3222 C CA . GLN A 1 447 ? -38.936 -7.669 10.065 1.00 73.81 447 GLN A CA 1
ATOM 3223 C C . GLN A 1 447 ? -38.150 -6.358 10.035 1.00 73.81 447 GLN A C 1
ATOM 3225 O O . GLN A 1 447 ? -38.524 -5.417 9.328 1.00 73.81 447 GLN A O 1
ATOM 3230 N N . CYS A 1 448 ? -37.079 -6.302 10.813 1.00 74.88 448 CYS A N 1
ATOM 3231 C CA . CYS A 1 448 ? -36.224 -5.142 11.013 1.00 74.88 448 CYS A CA 1
ATOM 3232 C C . CYS A 1 448 ? -34.816 -5.439 10.481 1.00 74.88 448 CYS A C 1
ATOM 3234 O O . CYS A 1 448 ? -34.416 -6.597 10.364 1.00 74.88 448 CYS A O 1
ATOM 3236 N N . GLY A 1 449 ? -34.043 -4.398 10.162 1.00 76.19 449 GLY A N 1
ATOM 3237 C CA . GLY A 1 449 ? -32.667 -4.590 9.717 1.00 76.19 449 GLY A CA 1
ATOM 3238 C C . GLY A 1 449 ? -31.780 -3.360 9.858 1.00 76.19 449 GLY A C 1
ATOM 3239 O O . GLY A 1 449 ? -32.259 -2.225 9.885 1.00 76.19 449 GLY A O 1
ATOM 3240 N N . LEU A 1 450 ? -30.473 -3.605 9.944 1.00 77.50 450 LEU A N 1
ATOM 3241 C CA . LEU A 1 450 ? -29.424 -2.594 10.078 1.00 77.50 450 LEU A CA 1
ATOM 3242 C C . LEU A 1 450 ? -28.241 -2.939 9.179 1.00 77.50 450 LEU A C 1
ATOM 3244 O O . LEU A 1 450 ? -27.766 -4.071 9.183 1.00 77.50 450 LEU A O 1
ATOM 3248 N N . ARG A 1 451 ? -27.702 -1.939 8.479 1.00 72.94 451 ARG A N 1
ATOM 3249 C CA . ARG A 1 451 ? -26.421 -2.052 7.782 1.00 72.94 451 ARG A CA 1
ATOM 3250 C C . ARG A 1 451 ? -25.279 -1.597 8.693 1.00 72.94 451 ARG A C 1
ATOM 3252 O O . ARG A 1 451 ? -25.283 -0.466 9.172 1.00 72.94 451 ARG A O 1
ATOM 3259 N N . LEU A 1 452 ? -24.309 -2.477 8.908 1.00 67.94 452 LEU A N 1
ATOM 3260 C CA . LEU A 1 452 ? -23.041 -2.200 9.574 1.00 67.94 452 LEU A CA 1
ATOM 3261 C C . LEU A 1 452 ? -22.006 -1.805 8.517 1.00 67.94 452 LEU A C 1
ATOM 3263 O O . LEU A 1 452 ? -21.648 -2.618 7.664 1.00 67.94 452 LEU A O 1
ATOM 3267 N N . GLU A 1 453 ? -21.530 -0.564 8.578 1.00 63.69 453 GLU A N 1
ATOM 3268 C CA . GLU A 1 453 ? -20.534 0.002 7.658 1.00 63.69 453 GLU A CA 1
ATOM 3269 C C . GLU A 1 453 ? -19.195 0.241 8.380 1.00 63.69 453 GLU A C 1
ATOM 3271 O O . GLU A 1 453 ? -19.146 0.339 9.606 1.00 63.69 453 GLU A O 1
ATOM 3276 N N . GLY A 1 454 ? -18.093 0.328 7.627 1.00 54.94 454 GLY A N 1
ATOM 3277 C CA . GLY A 1 454 ? -16.755 0.574 8.191 1.00 54.94 454 GLY A CA 1
ATOM 3278 C C . GLY A 1 454 ? -16.104 -0.635 8.880 1.00 54.94 454 GLY A C 1
ATOM 3279 O O . GLY A 1 454 ? -15.138 -0.467 9.622 1.00 54.94 454 GLY A O 1
ATOM 3280 N N . LEU A 1 455 ? -16.617 -1.846 8.645 1.00 58.94 455 LEU A N 1
ATOM 3281 C CA . LEU A 1 455 ? -16.025 -3.086 9.148 1.00 58.94 455 LEU A CA 1
ATOM 3282 C C . LEU A 1 455 ? -14.696 -3.397 8.438 1.00 58.94 455 LEU A C 1
ATOM 3284 O O . LEU A 1 455 ? -14.559 -3.196 7.231 1.00 58.94 455 LEU A O 1
ATOM 3288 N N . LEU A 1 456 ? -13.726 -3.926 9.184 1.00 53.28 456 LEU A N 1
ATOM 3289 C CA . LEU A 1 456 ? -12.448 -4.389 8.646 1.00 53.28 456 LEU A CA 1
ATOM 3290 C C . LEU A 1 456 ? -12.652 -5.692 7.848 1.00 53.28 456 LEU A C 1
ATOM 3292 O O . LEU A 1 456 ? -13.456 -6.530 8.265 1.00 53.28 456 LEU A O 1
ATOM 3296 N N . PRO A 1 457 ? -11.939 -5.903 6.727 1.00 53.66 457 PRO A N 1
ATOM 3297 C CA . PRO A 1 457 ? -11.975 -7.164 5.984 1.00 53.66 457 PRO A CA 1
ATOM 3298 C C . PRO A 1 457 ? -11.278 -8.298 6.754 1.00 53.66 457 PRO A C 1
ATOM 3300 O O . PRO A 1 457 ? -10.455 -8.039 7.636 1.00 53.66 457 PRO A O 1
ATOM 3303 N N . ASP A 1 458 ? -11.598 -9.550 6.412 1.00 55.78 458 ASP A N 1
ATOM 3304 C CA . ASP A 1 458 ? -11.028 -10.775 7.001 1.00 55.78 458 ASP A CA 1
ATOM 3305 C C . ASP A 1 458 ? -11.060 -10.790 8.548 1.00 55.78 458 ASP A C 1
ATOM 3307 O O . ASP A 1 458 ? -10.186 -11.362 9.208 1.00 55.78 458 ASP A O 1
ATOM 3311 N N . THR A 1 459 ? -12.065 -10.137 9.141 1.00 51.03 459 THR A N 1
ATOM 3312 C CA . THR A 1 459 ? -12.188 -9.930 10.589 1.00 51.03 459 THR A CA 1
ATOM 3313 C C . THR A 1 459 ? -13.455 -10.601 11.110 1.00 51.03 459 THR A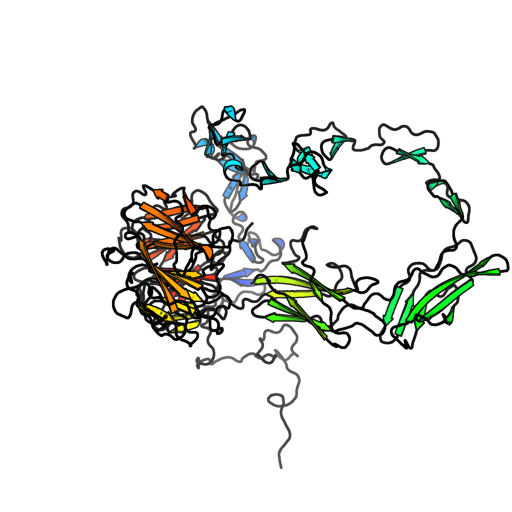 C 1
ATOM 3315 O O . THR A 1 459 ? -14.540 -10.440 10.551 1.00 51.03 459 THR A O 1
ATOM 3318 N N . TYR A 1 460 ? -13.313 -11.366 12.195 1.00 61.62 460 TYR A N 1
ATOM 3319 C CA . TYR A 1 460 ? -14.444 -11.960 12.903 1.00 61.62 460 TYR A CA 1
ATOM 3320 C C . TYR A 1 460 ? -15.129 -10.909 13.771 1.00 61.62 460 TYR A C 1
ATOM 3322 O O . TYR A 1 460 ? -14.494 -10.304 14.641 1.00 61.62 460 TYR A O 1
ATOM 3330 N N . TYR A 1 461 ? -16.426 -10.732 13.548 1.00 68.31 461 TYR A N 1
ATOM 3331 C CA . TYR A 1 461 ? -17.291 -9.851 14.316 1.00 68.31 461 TYR A CA 1
ATOM 3332 C C . TYR A 1 461 ? -18.360 -10.656 15.045 1.00 68.31 461 TYR A C 1
ATOM 3334 O O . TYR A 1 461 ? -18.997 -11.531 14.458 1.00 68.31 461 TYR A O 1
ATOM 3342 N N . THR A 1 462 ? -18.596 -10.293 16.303 1.00 73.88 462 THR A N 1
ATOM 3343 C CA . THR A 1 462 ? -19.778 -10.711 17.061 1.00 73.88 462 THR A CA 1
ATOM 3344 C C . THR A 1 462 ? -20.708 -9.503 17.141 1.00 73.88 462 THR A C 1
ATOM 3346 O O . THR A 1 462 ? -20.294 -8.434 17.605 1.00 73.88 462 THR A O 1
ATOM 3349 N N . ALA A 1 463 ? -21.945 -9.651 16.667 1.00 75.00 463 ALA A N 1
ATOM 3350 C CA . ALA A 1 463 ? -22.983 -8.632 16.779 1.00 75.00 463 ALA A CA 1
ATOM 3351 C C . ALA A 1 463 ? -24.113 -9.114 17.693 1.00 75.00 463 ALA A C 1
ATOM 3353 O O . ALA A 1 463 ? -24.670 -10.187 17.475 1.00 75.00 463 ALA A O 1
ATOM 3354 N N . PHE A 1 464 ? -24.468 -8.293 18.678 1.00 77.25 464 PHE A N 1
ATOM 3355 C CA . PHE A 1 464 ? -25.601 -8.499 19.580 1.00 77.25 464 PHE A CA 1
ATOM 3356 C C . PHE A 1 464 ? -26.718 -7.532 19.212 1.00 77.25 464 PHE A C 1
ATOM 3358 O O . PHE A 1 464 ? -26.447 -6.351 18.966 1.00 77.25 464 PHE A O 1
ATOM 3365 N N . VAL A 1 465 ? -27.962 -8.007 19.228 1.00 77.25 465 VAL A N 1
ATOM 3366 C CA . VAL A 1 465 ? -29.152 -7.165 19.060 1.00 77.25 465 VAL A CA 1
ATOM 3367 C C . VAL A 1 465 ? -30.045 -7.343 20.280 1.00 77.25 465 VAL A C 1
ATOM 3369 O O . VAL A 1 465 ? -30.499 -8.449 20.559 1.00 77.25 465 VAL A O 1
ATOM 3372 N N . VAL A 1 466 ? -30.316 -6.249 20.990 1.00 74.56 466 VAL A N 1
ATOM 3373 C CA . VAL A 1 466 ? -31.260 -6.232 22.118 1.00 74.56 466 VAL A CA 1
ATOM 3374 C C . VAL A 1 466 ? -32.412 -5.279 21.828 1.00 74.56 466 VAL A C 1
ATOM 3376 O O . VAL A 1 466 ? -32.225 -4.229 21.204 1.00 74.56 466 VAL A O 1
ATOM 3379 N N . THR A 1 467 ? -33.606 -5.636 22.289 1.00 72.88 467 THR A N 1
ATOM 3380 C CA . THR A 1 467 ? -34.765 -4.740 22.299 1.00 72.88 467 THR A CA 1
ATOM 3381 C C . THR A 1 467 ? -34.729 -3.870 23.552 1.00 72.88 467 THR A C 1
ATOM 3383 O O . THR A 1 467 ? -34.323 -4.317 24.624 1.00 72.88 467 THR A O 1
ATOM 3386 N N . GLN A 1 468 ? -35.153 -2.615 23.428 1.00 69.75 468 GLN A N 1
ATOM 3387 C CA . GLN A 1 468 ? -35.203 -1.641 24.515 1.00 69.75 468 GLN A CA 1
ATOM 3388 C C . GLN A 1 468 ? -36.519 -0.861 24.479 1.00 69.75 468 GLN A C 1
ATOM 3390 O O . GLN A 1 468 ? -36.946 -0.424 23.411 1.00 69.75 468 GLN A O 1
ATOM 3395 N N . ASN A 1 469 ? -37.130 -0.648 25.642 1.00 63.31 469 ASN A N 1
ATOM 3396 C CA . ASN A 1 469 ? -38.272 0.248 25.833 1.00 63.31 469 ASN A CA 1
ATOM 3397 C C . ASN A 1 469 ? -38.025 1.192 27.030 1.00 63.31 469 ASN A C 1
ATOM 3399 O O . ASN A 1 469 ? -36.941 1.191 27.616 1.00 63.31 469 ASN A O 1
ATOM 3403 N N . ASP A 1 470 ? -39.032 1.981 27.418 1.00 59.22 470 ASP A N 1
ATOM 3404 C CA . ASP A 1 470 ? -38.953 2.916 28.558 1.00 59.22 470 ASP A CA 1
ATOM 3405 C C . ASP A 1 470 ? -38.752 2.232 29.936 1.00 59.22 470 ASP A C 1
ATOM 3407 O O . ASP A 1 470 ? -38.583 2.920 30.944 1.00 59.22 470 ASP A O 1
ATOM 3411 N N . VAL A 1 471 ? -38.778 0.894 30.002 1.00 58.91 471 VAL A N 1
ATOM 3412 C CA . VAL A 1 471 ? -38.611 0.095 31.229 1.00 58.91 471 VAL A CA 1
ATOM 3413 C C . VAL A 1 471 ? -37.215 -0.522 31.322 1.00 58.91 471 VAL A C 1
ATOM 3415 O O . VAL A 1 471 ? -36.634 -0.560 32.405 1.00 58.91 471 VAL A O 1
ATOM 3418 N N . GLY A 1 472 ? -36.663 -0.999 30.204 1.00 60.78 472 GLY A N 1
ATOM 3419 C CA . GLY A 1 472 ? -35.345 -1.630 30.168 1.00 60.78 472 GLY A CA 1
ATOM 3420 C C . GLY A 1 472 ? -35.014 -2.303 28.836 1.00 60.78 472 GLY A C 1
ATOM 3421 O O . GLY A 1 472 ? -35.725 -2.144 27.842 1.00 60.78 472 GLY A O 1
ATOM 3422 N N . THR A 1 473 ? -33.907 -3.047 28.826 1.00 63.91 473 THR A N 1
ATOM 3423 C CA . THR A 1 473 ? -33.479 -3.912 27.717 1.00 63.91 473 THR A CA 1
ATOM 3424 C C . THR A 1 473 ? -33.907 -5.362 27.950 1.00 63.91 473 THR A C 1
ATOM 3426 O O . THR A 1 473 ? -34.052 -5.788 29.095 1.00 63.91 473 THR A O 1
ATOM 3429 N N . SER A 1 474 ? -34.078 -6.140 26.880 1.00 66.12 474 SER A N 1
ATOM 3430 C CA . SER A 1 474 ? -34.414 -7.573 26.956 1.00 66.12 474 SER A CA 1
ATOM 3431 C C . SER A 1 474 ? -33.372 -8.433 27.679 1.00 66.12 474 SER A C 1
ATOM 3433 O O . SER A 1 474 ? -33.704 -9.473 28.241 1.00 66.12 474 SER A O 1
ATOM 3435 N N . SER A 1 475 ? -32.110 -8.005 27.653 1.00 67.75 475 SER A N 1
ATOM 3436 C CA . SER A 1 475 ? -30.952 -8.698 28.225 1.00 67.75 475 SER A CA 1
ATOM 3437 C C . SER A 1 475 ? -29.827 -7.701 28.544 1.00 67.75 475 SER A C 1
ATOM 3439 O O . SER A 1 475 ? -29.915 -6.516 28.197 1.00 67.75 475 SER A O 1
ATOM 3441 N N . GLU A 1 476 ? -28.774 -8.158 29.233 1.00 62.41 476 GLU A N 1
ATOM 3442 C CA . GLU A 1 476 ? -27.565 -7.366 29.511 1.00 62.41 476 GLU A CA 1
ATOM 3443 C C . GLU A 1 476 ? -26.502 -7.617 28.420 1.00 62.41 476 GLU A C 1
ATOM 3445 O O . GLU A 1 476 ? -25.900 -8.701 28.381 1.00 62.41 476 GLU A O 1
ATOM 3450 N N . PRO A 1 477 ? -26.225 -6.645 27.529 1.00 56.84 477 PRO A N 1
ATOM 3451 C CA . PRO A 1 477 ? -25.139 -6.760 26.563 1.00 56.84 477 PRO A CA 1
ATOM 3452 C C . PRO A 1 477 ? -23.775 -6.528 27.245 1.00 56.84 477 PRO A C 1
ATOM 3454 O O . PRO A 1 477 ? -23.674 -5.675 28.129 1.00 56.84 477 PRO A O 1
ATOM 3457 N N . PRO A 1 478 ? -22.700 -7.231 26.838 1.00 52.94 478 PRO A N 1
ATOM 3458 C CA . PRO A 1 478 ? -22.616 -8.225 25.762 1.00 52.94 478 PRO A CA 1
ATOM 3459 C C . PRO A 1 478 ? -22.753 -9.680 26.270 1.00 52.94 478 PRO A C 1
ATOM 3461 O O . PRO A 1 478 ? -22.178 -10.589 25.681 1.00 52.94 478 PRO A O 1
ATOM 3464 N N . VAL A 1 479 ? -23.426 -9.918 27.404 1.00 53.09 479 VAL A N 1
ATOM 3465 C CA . VAL A 1 479 ? -23.311 -11.185 28.158 1.00 53.09 479 VAL A CA 1
ATOM 3466 C C . VAL A 1 479 ? -24.456 -12.165 27.884 1.00 53.09 479 VAL A C 1
ATOM 3468 O O . VAL A 1 479 ? -24.234 -13.373 27.905 1.00 53.09 479 VAL A O 1
ATOM 3471 N N . THR A 1 480 ? -25.682 -11.677 27.661 1.00 56.03 480 THR A N 1
ATOM 3472 C CA . THR A 1 480 ? -26.893 -12.530 27.640 1.00 56.03 480 THR A CA 1
ATOM 3473 C C . THR A 1 480 ? -27.841 -12.304 26.456 1.00 56.03 480 THR A C 1
ATOM 3475 O O . THR A 1 480 ? -28.964 -12.795 26.495 1.00 56.03 480 THR A O 1
ATOM 3478 N N . GLY A 1 481 ? -27.403 -11.592 25.412 1.00 59.88 481 GLY A N 1
ATOM 3479 C CA . GLY A 1 481 ? -28.247 -11.229 24.267 1.00 59.88 481 GLY A CA 1
ATOM 3480 C C . GLY A 1 481 ? -28.199 -12.183 23.071 1.00 59.88 481 GLY A C 1
ATOM 3481 O O . GLY A 1 481 ? -27.167 -12.803 22.807 1.00 59.88 481 GLY A O 1
ATOM 3482 N N . SER A 1 482 ? -29.282 -12.224 22.290 1.00 71.44 482 SER A N 1
ATOM 3483 C CA . SER A 1 482 ? -29.297 -12.814 20.944 1.00 71.44 482 SER A CA 1
ATOM 3484 C C . SER A 1 482 ? -28.190 -12.220 20.061 1.00 71.44 482 SER A C 1
ATOM 3486 O O . SER A 1 482 ? -28.099 -11.003 19.863 1.00 71.44 482 SER A O 1
ATOM 3488 N N . TYR A 1 483 ? -27.326 -13.099 19.546 1.00 75.50 483 TYR A N 1
ATOM 3489 C CA . TYR A 1 483 ? -26.104 -12.732 18.835 1.00 75.50 483 TYR A CA 1
ATOM 3490 C C . TYR A 1 483 ? -25.930 -13.505 17.530 1.00 75.50 483 TYR A C 1
ATOM 3492 O O . TYR A 1 483 ? -26.460 -14.603 17.351 1.00 75.50 483 TYR A O 1
ATOM 3500 N N . VAL A 1 484 ? -25.138 -12.930 16.630 1.00 76.12 484 VAL A N 1
ATOM 3501 C CA . VAL A 1 484 ? -24.648 -13.598 15.427 1.00 76.12 484 VAL A CA 1
ATOM 3502 C C . VAL A 1 484 ? -23.161 -13.312 15.250 1.00 76.12 484 VAL A C 1
ATOM 3504 O O . VAL A 1 484 ? -22.702 -12.179 15.407 1.00 76.12 484 VAL A O 1
ATOM 3507 N N . GLU A 1 485 ? -22.405 -14.356 14.929 1.00 75.31 485 GLU A N 1
ATOM 3508 C CA . GLU A 1 485 ? -21.000 -14.251 14.552 1.00 75.31 485 GLU A CA 1
ATOM 3509 C C . GLU A 1 485 ? -20.868 -14.325 13.038 1.00 75.31 485 GLU A C 1
ATOM 3511 O O . GLU A 1 485 ? -21.512 -15.148 12.383 1.00 75.31 485 GLU A O 1
ATOM 3516 N N . PHE A 1 486 ? -20.024 -13.468 12.474 1.00 65.00 486 PHE A N 1
ATOM 3517 C CA . PHE A 1 486 ? -19.748 -13.472 11.047 1.00 65.00 486 PHE A CA 1
ATOM 3518 C C . PHE A 1 486 ? -18.316 -13.052 10.741 1.00 65.00 486 PHE A C 1
ATOM 3520 O O . PHE A 1 486 ? -17.703 -12.238 11.431 1.00 65.00 486 PHE A O 1
ATOM 3527 N N . LEU A 1 487 ? -17.801 -13.615 9.654 1.00 59.75 487 LEU A N 1
ATOM 3528 C CA . LEU A 1 487 ? -16.554 -13.206 9.035 1.00 59.75 487 LEU A CA 1
ATOM 3529 C C . LEU A 1 487 ? -16.881 -12.240 7.896 1.00 59.75 487 LEU A C 1
ATOM 3531 O O . LEU A 1 487 ? -17.651 -12.582 6.997 1.00 59.75 487 LEU A O 1
ATOM 3535 N N . THR A 1 488 ? -16.282 -11.053 7.903 1.00 53.22 488 THR A N 1
ATOM 3536 C CA . THR A 1 488 ? -16.315 -10.165 6.737 1.00 53.22 488 THR A CA 1
ATOM 3537 C C . THR A 1 488 ? -15.511 -10.786 5.598 1.00 53.22 488 THR A C 1
ATOM 3539 O O . THR A 1 488 ? -14.282 -10.843 5.637 1.00 53.22 488 THR A O 1
ATOM 3542 N N . THR A 1 489 ? -16.199 -11.271 4.565 1.00 44.75 489 THR A N 1
ATOM 3543 C CA . THR A 1 489 ? -15.541 -11.815 3.375 1.00 44.75 489 THR A CA 1
ATOM 3544 C C . THR A 1 489 ? -15.048 -10.697 2.469 1.00 44.75 489 THR A C 1
ATOM 3546 O O . THR A 1 489 ? -15.722 -9.688 2.262 1.00 44.75 489 THR A O 1
ATOM 3549 N N . LYS A 1 490 ? -13.871 -10.908 1.888 1.00 46.72 490 LYS A N 1
ATOM 3550 C CA . LYS A 1 490 ? -13.174 -9.973 1.008 1.00 46.72 490 LYS A CA 1
ATOM 3551 C C . LYS A 1 490 ? -13.842 -9.830 -0.367 1.00 46.72 490 LYS A C 1
ATOM 3553 O O . LYS A 1 490 ? -13.346 -10.349 -1.366 1.00 46.72 490 LYS A O 1
ATOM 3558 N N . GLY A 1 491 ? -14.923 -9.055 -0.429 1.00 42.88 491 GLY A N 1
ATOM 3559 C CA . GLY A 1 491 ? -15.235 -8.293 -1.638 1.00 42.88 491 GLY A CA 1
ATOM 3560 C C . GLY A 1 491 ? -14.079 -7.319 -1.865 1.00 42.88 491 GLY A C 1
ATOM 3561 O O . GLY A 1 491 ? -13.857 -6.419 -1.054 1.00 42.88 491 GLY A O 1
ATOM 3562 N N . ASN A 1 492 ? -13.266 -7.544 -2.898 1.00 50.94 492 ASN A N 1
ATOM 3563 C CA . ASN A 1 492 ? -12.041 -6.775 -3.095 1.00 50.94 492 ASN A CA 1
ATOM 3564 C C . ASN A 1 492 ? -12.414 -5.403 -3.674 1.00 50.94 492 ASN A C 1
ATOM 3566 O O . ASN A 1 492 ? -12.465 -5.223 -4.886 1.00 50.94 492 ASN A O 1
ATOM 3570 N N . VAL A 1 493 ? -12.688 -4.419 -2.818 1.00 60.09 493 VAL A N 1
ATOM 3571 C CA . VAL A 1 493 ? -12.826 -3.009 -3.214 1.00 60.09 493 VAL A CA 1
ATOM 3572 C C . VAL A 1 493 ? -11.490 -2.317 -2.945 1.00 60.09 493 VAL A C 1
ATOM 3574 O O . VAL A 1 493 ? -11.263 -1.756 -1.876 1.00 60.09 493 VAL A O 1
ATOM 3577 N N . SER A 1 494 ? -10.564 -2.403 -3.905 1.00 72.69 494 SER A N 1
ATOM 3578 C CA . SER A 1 494 ? -9.244 -1.770 -3.816 1.00 72.69 494 SER A CA 1
ATOM 3579 C C . SER A 1 494 ? -8.948 -0.924 -5.047 1.00 72.69 494 SER A C 1
ATOM 3581 O O . SER A 1 494 ? -9.188 -1.332 -6.184 1.00 72.69 494 SER A O 1
ATOM 3583 N N . GLN A 1 495 ? -8.324 0.236 -4.830 1.00 84.88 495 GLN A N 1
ATOM 3584 C CA . GLN A 1 495 ? -7.846 1.088 -5.921 1.00 84.88 495 GLN A CA 1
ATOM 3585 C C . GLN A 1 495 ? -6.749 0.407 -6.772 1.00 84.88 495 GLN A C 1
ATOM 3587 O O . GLN A 1 495 ? -6.525 0.805 -7.918 1.00 84.88 495 GLN A O 1
ATOM 3592 N N . ALA A 1 496 ? -6.120 -0.650 -6.236 1.00 89.38 496 ALA A N 1
ATOM 3593 C CA . ALA A 1 496 ? -5.095 -1.472 -6.880 1.00 89.38 496 ALA A CA 1
ATOM 3594 C C . ALA A 1 496 ? -5.624 -2.794 -7.485 1.00 89.38 496 ALA A C 1
ATOM 3596 O O . ALA A 1 496 ? -4.826 -3.673 -7.812 1.00 89.38 496 ALA A O 1
ATOM 3597 N N . ASN A 1 497 ? -6.948 -2.957 -7.632 1.00 89.31 497 ASN A N 1
ATOM 3598 C CA . ASN A 1 497 ? -7.557 -4.151 -8.240 1.00 89.31 497 ASN A CA 1
ATOM 3599 C C . ASN A 1 497 ? -7.159 -4.375 -9.698 1.00 89.31 497 ASN A C 1
ATOM 3601 O O . ASN A 1 497 ? -6.993 -5.514 -10.116 1.00 89.31 497 ASN A O 1
ATOM 3605 N N . HIS A 1 498 ? -7.038 -3.301 -10.475 1.00 95.25 498 HIS A N 1
ATOM 3606 C CA . HIS A 1 498 ? -6.729 -3.386 -11.896 1.00 95.25 498 HIS A CA 1
ATOM 3607 C C . HIS A 1 498 ? -5.227 -3.246 -12.109 1.00 95.25 498 HIS A C 1
ATOM 3609 O O . HIS A 1 498 ? -4.617 -2.242 -11.738 1.00 95.25 498 HIS A O 1
ATOM 3615 N N . TRP A 1 499 ? -4.627 -4.253 -12.724 1.00 96.62 499 TRP A N 1
ATOM 3616 C CA . TRP A 1 499 ? -3.230 -4.273 -13.128 1.00 96.62 499 TRP A CA 1
ATOM 3617 C C . TRP A 1 499 ? -3.171 -4.329 -14.643 1.00 96.62 499 TRP A C 1
ATOM 3619 O O . TRP A 1 499 ? -3.742 -5.227 -15.244 1.00 96.62 499 TRP A O 1
ATOM 3629 N N . PHE A 1 500 ? -2.422 -3.430 -15.269 1.00 95.62 500 PHE A N 1
ATOM 3630 C CA . PHE A 1 500 ? -2.171 -3.462 -16.707 1.00 95.62 500 PHE A CA 1
ATOM 3631 C C . PHE A 1 500 ? -0.692 -3.210 -16.949 1.00 95.62 500 PHE A C 1
ATOM 3633 O O . PHE A 1 500 ? -0.141 -2.242 -16.430 1.00 95.62 500 PHE A O 1
ATOM 3640 N N . PHE A 1 501 ? -0.040 -4.075 -17.714 1.00 94.19 501 PHE A N 1
ATOM 3641 C CA . PHE A 1 501 ? 1.411 -4.073 -17.906 1.00 94.19 501 PHE A CA 1
ATOM 3642 C C . PHE A 1 501 ? 1.770 -4.811 -19.202 1.00 94.19 501 PHE A C 1
ATOM 3644 O O . PHE A 1 501 ? 0.887 -5.307 -19.905 1.00 94.19 501 PHE A O 1
ATOM 3651 N N . GLY A 1 502 ? 3.059 -4.859 -19.543 1.00 90.75 502 GLY A N 1
ATOM 3652 C CA . GLY A 1 502 ? 3.552 -5.617 -20.692 1.00 90.75 502 GLY A CA 1
ATOM 3653 C C . GLY A 1 502 ? 2.889 -5.242 -22.024 1.00 90.75 502 GLY A C 1
ATOM 3654 O O . GLY A 1 502 ? 2.605 -4.073 -22.314 1.00 90.75 502 GLY A O 1
ATOM 3655 N N . SER A 1 503 ? 2.630 -6.258 -22.849 1.00 90.25 503 SER A N 1
ATOM 3656 C CA . SER A 1 503 ? 2.031 -6.117 -24.178 1.00 90.25 503 SER A CA 1
ATOM 3657 C C . SER A 1 503 ? 0.534 -6.461 -24.196 1.00 90.25 503 SER A C 1
ATOM 3659 O O . SER A 1 503 ? 0.156 -7.560 -24.592 1.00 90.25 503 SER A O 1
ATOM 3661 N N . ARG A 1 504 ? -0.331 -5.484 -23.878 1.00 91.38 504 ARG A N 1
ATOM 3662 C CA . ARG A 1 504 ? -1.814 -5.569 -23.948 1.00 91.38 504 ARG A CA 1
ATOM 3663 C C . ARG A 1 504 ? -2.494 -6.500 -22.942 1.00 91.38 504 ARG A C 1
ATOM 3665 O O . ARG A 1 504 ? -3.644 -6.890 -23.151 1.00 91.38 504 ARG A O 1
ATOM 3672 N N . ILE A 1 505 ? -1.812 -6.835 -21.855 1.00 93.00 505 ILE A N 1
ATOM 3673 C CA . ILE A 1 505 ? -2.311 -7.738 -20.813 1.00 93.00 505 ILE A CA 1
ATOM 3674 C C . ILE A 1 505 ? -2.684 -6.977 -19.537 1.00 93.00 505 ILE A C 1
ATOM 3676 O O . ILE A 1 505 ? -2.417 -5.775 -19.392 1.00 93.00 505 ILE A O 1
ATOM 3680 N N . GLY A 1 506 ? -3.293 -7.703 -18.608 1.00 94.56 506 GLY A N 1
ATOM 3681 C CA . GLY A 1 506 ? -3.577 -7.257 -17.261 1.00 94.56 506 GLY A CA 1
ATOM 3682 C C . GLY A 1 506 ? -4.161 -8.347 -16.373 1.00 94.56 506 GLY A C 1
ATOM 3683 O O . GLY A 1 506 ? -4.423 -9.465 -16.821 1.00 94.56 506 GLY A O 1
ATOM 3684 N N . LEU A 1 507 ? -4.381 -7.984 -15.114 1.00 95.56 507 LEU A N 1
ATOM 3685 C CA . LEU A 1 507 ? -5.062 -8.778 -14.097 1.00 95.56 507 LEU A CA 1
ATOM 3686 C C . LEU A 1 507 ? -6.126 -7.903 -13.424 1.00 95.56 507 LEU A C 1
ATOM 3688 O O . LEU A 1 507 ? -5.882 -6.723 -13.175 1.00 95.56 507 LEU A O 1
ATOM 3692 N N . ASP A 1 508 ? -7.280 -8.479 -13.120 1.00 93.50 508 ASP A N 1
ATOM 3693 C CA . ASP A 1 508 ? -8.284 -7.901 -12.231 1.00 93.50 508 ASP A CA 1
ATOM 3694 C C . ASP A 1 508 ? -8.389 -8.766 -10.969 1.00 93.50 508 ASP A C 1
ATOM 3696 O O . ASP A 1 508 ? -8.578 -9.977 -11.058 1.00 93.50 508 ASP A O 1
ATOM 3700 N N . PHE A 1 509 ? -8.237 -8.142 -9.802 1.00 88.56 509 PHE A N 1
ATOM 3701 C CA . PHE A 1 509 ? -8.339 -8.776 -8.486 1.00 88.56 509 PHE A CA 1
ATOM 3702 C C . PHE A 1 509 ? -9.699 -8.545 -7.801 1.00 88.56 509 PHE A C 1
ATOM 3704 O O . PHE A 1 509 ? -9.856 -8.934 -6.640 1.00 88.56 509 PHE A O 1
ATOM 3711 N N . SER A 1 510 ? -10.677 -7.921 -8.471 1.00 81.38 510 SER A N 1
ATOM 3712 C CA . SER A 1 510 ? -11.996 -7.561 -7.916 1.00 81.38 510 SER A CA 1
ATOM 3713 C C . SER A 1 510 ? -12.752 -8.732 -7.270 1.00 81.38 510 SER A C 1
ATOM 3715 O O . SER A 1 510 ? -13.431 -8.552 -6.260 1.00 81.38 510 SER A O 1
ATOM 3717 N N . THR A 1 511 ? -12.576 -9.951 -7.787 1.00 75.00 511 THR A N 1
ATOM 3718 C CA . THR A 1 511 ? -13.192 -11.193 -7.282 1.00 75.00 511 THR A CA 1
ATOM 3719 C C . THR A 1 511 ? -12.412 -11.863 -6.141 1.00 75.00 511 THR A C 1
ATOM 3721 O O . THR A 1 511 ? -12.752 -12.970 -5.729 1.00 75.00 511 THR A O 1
ATOM 3724 N N . GLY A 1 512 ? -11.342 -11.236 -5.644 1.00 69.75 512 GLY A N 1
ATOM 3725 C CA . GLY A 1 512 ? -10.449 -11.794 -4.620 1.00 69.75 512 GLY A CA 1
ATOM 3726 C C . GLY A 1 512 ? -9.309 -12.664 -5.169 1.00 69.75 512 GLY A C 1
ATOM 3727 O O . GLY A 1 512 ? -8.337 -12.894 -4.452 1.00 69.75 512 GLY A O 1
ATOM 3728 N N . GLN A 1 513 ? -9.383 -13.090 -6.435 1.00 75.38 513 GLN A N 1
ATOM 3729 C CA . GLN A 1 513 ? -8.337 -13.828 -7.156 1.00 75.38 513 GLN A CA 1
ATOM 3730 C C . GLN A 1 513 ? -7.948 -13.092 -8.455 1.00 75.38 513 GLN A C 1
ATOM 3732 O O . GLN A 1 513 ? -8.790 -12.391 -9.013 1.00 75.38 513 GLN A O 1
ATOM 3737 N N . PRO A 1 514 ? -6.712 -13.248 -8.972 1.00 86.62 514 PRO A N 1
ATOM 3738 C CA . PRO A 1 514 ? -6.303 -12.661 -10.250 1.00 86.62 514 PRO A CA 1
ATOM 3739 C C . PRO A 1 514 ? -7.039 -13.285 -11.446 1.00 86.62 514 PRO A C 1
ATOM 3741 O O . PRO A 1 514 ? -6.815 -14.444 -11.799 1.00 86.62 514 PRO A O 1
ATOM 3744 N N . VAL A 1 515 ? -7.847 -12.487 -12.141 1.00 88.06 515 VAL A N 1
ATOM 3745 C CA . VAL A 1 515 ? -8.477 -12.836 -13.422 1.00 88.06 515 VAL A CA 1
ATOM 3746 C C . VAL A 1 515 ? -7.749 -12.121 -14.559 1.00 88.06 515 VAL A C 1
ATOM 3748 O O . VAL A 1 515 ? -7.592 -10.904 -14.531 1.00 88.06 515 VAL A O 1
ATOM 3751 N N . ALA A 1 516 ? -7.308 -12.853 -15.583 1.00 89.12 516 ALA A N 1
ATOM 3752 C CA . ALA A 1 516 ? -6.628 -12.252 -16.731 1.00 89.12 516 ALA A CA 1
ATOM 3753 C C . ALA A 1 516 ? -7.572 -11.357 -17.557 1.00 89.12 516 ALA A C 1
ATOM 3755 O O . ALA A 1 516 ? -8.661 -11.775 -17.958 1.00 89.12 516 ALA A O 1
ATOM 3756 N N . VAL A 1 517 ? -7.121 -10.136 -17.849 1.00 93.25 517 VAL A N 1
ATOM 3757 C CA . VAL A 1 517 ? -7.827 -9.114 -18.643 1.00 93.25 517 VAL A CA 1
ATOM 3758 C C . VAL A 1 517 ? -6.892 -8.526 -19.708 1.00 93.25 517 VAL A C 1
ATOM 3760 O O . VAL A 1 517 ? -5.691 -8.794 -19.723 1.00 93.25 517 VAL A O 1
ATOM 3763 N N . THR A 1 518 ? -7.430 -7.732 -20.634 1.00 91.94 518 THR A N 1
ATOM 3764 C CA . THR A 1 518 ? -6.660 -7.086 -21.713 1.00 91.94 518 THR A CA 1
ATOM 3765 C C . THR A 1 518 ? -6.597 -5.573 -21.543 1.00 91.94 518 THR A C 1
ATOM 3767 O O . THR A 1 518 ? -7.484 -4.992 -20.926 1.00 91.94 518 THR A O 1
ATOM 3770 N N . SER A 1 519 ? -5.596 -4.932 -22.150 1.00 91.38 519 SER A N 1
ATOM 3771 C CA . SER A 1 519 ? -5.466 -3.469 -22.201 1.00 91.38 519 SER A CA 1
ATOM 3772 C C . SER A 1 519 ? -5.031 -2.953 -23.577 1.00 91.38 519 SER A C 1
ATOM 3774 O O . SER A 1 519 ? -4.412 -3.659 -24.383 1.00 91.38 519 SER A O 1
ATOM 3776 N N . ALA A 1 520 ? -5.299 -1.680 -23.869 1.00 91.12 520 ALA A N 1
ATOM 3777 C CA . ALA A 1 520 ? -4.875 -1.059 -25.122 1.00 91.12 520 ALA A CA 1
ATOM 3778 C C . ALA A 1 520 ? -3.364 -0.795 -25.214 1.00 91.12 520 ALA A C 1
ATOM 3780 O O . ALA A 1 520 ? -2.856 -0.604 -26.330 1.00 91.12 520 ALA A O 1
ATOM 3781 N N . MET A 1 521 ? -2.661 -0.741 -24.078 1.00 89.69 521 MET A N 1
ATOM 3782 C CA . MET A 1 521 ? -1.282 -0.259 -24.012 1.00 89.69 521 MET A CA 1
ATOM 3783 C C . MET A 1 521 ? -0.223 -1.337 -24.257 1.00 89.69 521 MET A C 1
ATOM 3785 O O . MET A 1 521 ? -0.486 -2.535 -24.255 1.00 89.69 521 MET A O 1
ATOM 3789 N N . VAL A 1 522 ? 0.999 -0.869 -24.509 1.00 89.19 522 VAL A N 1
ATOM 3790 C CA . VAL A 1 522 ? 2.201 -1.691 -24.662 1.00 89.19 522 VAL A CA 1
ATOM 3791 C C . VAL A 1 522 ? 3.360 -0.949 -24.003 1.00 89.19 522 VAL A C 1
ATOM 3793 O O . VAL A 1 522 ? 3.567 0.232 -24.307 1.00 89.19 522 VAL A O 1
ATOM 3796 N N . THR A 1 523 ? 4.103 -1.633 -23.137 1.00 88.94 523 THR A N 1
ATOM 3797 C CA . THR A 1 523 ? 5.383 -1.184 -22.566 1.00 88.94 523 THR A CA 1
ATOM 3798 C C . THR A 1 523 ? 6.180 -2.372 -22.030 1.00 88.94 523 THR A C 1
ATOM 3800 O O . THR A 1 523 ? 5.605 -3.390 -21.662 1.00 88.94 523 THR A O 1
ATOM 3803 N N . SER A 1 524 ? 7.503 -2.243 -21.975 1.00 88.25 524 SER A N 1
ATOM 3804 C CA . SER A 1 524 ? 8.384 -3.161 -21.241 1.00 88.25 524 SER A CA 1
ATOM 3805 C C . SER A 1 524 ? 8.542 -2.780 -19.763 1.00 88.25 524 SER A C 1
ATOM 3807 O O . SER A 1 524 ? 8.939 -3.618 -18.961 1.00 88.25 524 SER A O 1
ATOM 3809 N N . GLY A 1 525 ? 8.270 -1.522 -19.415 1.00 88.75 525 GLY A N 1
ATOM 3810 C CA . GLY A 1 525 ? 8.549 -0.927 -18.110 1.00 88.75 525 GLY A CA 1
ATOM 3811 C C . GLY A 1 525 ? 7.316 -0.829 -17.220 1.00 88.75 525 GLY A C 1
ATOM 3812 O O . GLY A 1 525 ? 6.224 -1.271 -17.580 1.00 88.75 525 GLY A O 1
ATOM 3813 N N . GLY A 1 526 ? 7.505 -0.252 -16.037 1.00 91.38 526 GLY A N 1
ATOM 3814 C CA . GLY A 1 526 ? 6.439 -0.056 -15.065 1.00 91.38 526 GLY A CA 1
ATOM 3815 C C . GLY A 1 526 ? 5.314 0.823 -15.596 1.00 91.38 526 GLY A C 1
ATOM 3816 O O . GLY A 1 526 ? 5.516 1.706 -16.430 1.00 91.38 526 GLY A O 1
ATOM 3817 N N . THR A 1 527 ? 4.114 0.595 -15.088 1.00 94.69 527 THR A N 1
ATOM 3818 C CA . THR A 1 527 ? 2.906 1.338 -15.465 1.00 94.69 527 THR A CA 1
ATOM 3819 C C . THR A 1 527 ? 2.310 2.030 -14.249 1.00 94.69 527 THR A C 1
ATOM 3821 O O . THR A 1 527 ? 2.757 1.830 -13.122 1.00 94.69 527 THR A O 1
ATOM 3824 N N . ALA A 1 528 ? 1.277 2.840 -14.460 1.00 95.56 528 ALA A N 1
ATOM 3825 C CA . ALA A 1 528 ? 0.382 3.229 -13.379 1.00 95.56 528 ALA A CA 1
ATOM 3826 C C . ALA A 1 528 ? -1.056 2.922 -13.779 1.00 95.56 528 ALA A C 1
ATOM 3828 O O . ALA A 1 528 ? -1.451 3.174 -14.919 1.00 95.56 528 ALA A O 1
ATOM 3829 N N . VAL A 1 529 ? -1.829 2.404 -12.830 1.00 96.44 529 VAL A N 1
ATOM 3830 C CA . VAL A 1 529 ? -3.269 2.175 -12.958 1.00 96.44 529 VAL A CA 1
ATOM 3831 C C . VAL A 1 529 ? -3.949 2.874 -11.789 1.00 96.44 529 VAL A C 1
ATOM 3833 O O . VAL A 1 529 ? -3.431 2.859 -10.673 1.00 96.44 529 VAL A O 1
ATOM 3836 N N . MET A 1 530 ? -5.086 3.510 -12.047 1.00 94.62 530 MET A N 1
ATOM 3837 C CA . MET A 1 530 ? -5.905 4.147 -11.027 1.00 94.62 530 MET A CA 1
ATOM 3838 C C . MET A 1 530 ? -7.333 3.629 -11.137 1.00 94.62 530 MET A C 1
ATOM 3840 O O . MET A 1 530 ? -7.974 3.764 -12.182 1.00 94.62 530 MET A O 1
ATOM 3844 N N . SER A 1 531 ? -7.825 3.061 -10.039 1.00 91.00 531 SER A N 1
ATOM 3845 C CA . SER A 1 531 ? -9.239 2.737 -9.856 1.00 91.00 531 SER A CA 1
ATOM 3846 C C . SER A 1 531 ? -9.851 3.680 -8.814 1.00 91.00 531 SER A C 1
ATOM 3848 O O . SER A 1 531 ? -9.151 4.171 -7.923 1.00 91.00 531 SER A O 1
ATOM 3850 N N . GLY A 1 532 ? -11.145 3.962 -8.926 1.00 83.31 532 GLY A N 1
ATOM 3851 C CA . GLY A 1 532 ? -11.882 4.804 -7.988 1.00 83.31 532 GLY A CA 1
ATOM 3852 C C . GLY A 1 532 ? -12.026 4.159 -6.604 1.00 83.31 532 GLY A C 1
ATOM 3853 O O . GLY A 1 532 ? -11.690 2.986 -6.427 1.00 83.31 532 GLY A O 1
ATOM 3854 N N . PRO A 1 533 ? -12.551 4.895 -5.606 1.00 77.94 533 PRO A N 1
ATOM 3855 C CA . PRO A 1 533 ? -12.816 4.353 -4.269 1.00 77.94 533 PRO A CA 1
ATOM 3856 C C . PRO A 1 533 ? -13.787 3.161 -4.253 1.00 77.94 533 PRO A C 1
ATOM 3858 O O . PRO A 1 533 ? -13.794 2.399 -3.295 1.00 77.94 533 PRO A O 1
ATOM 3861 N N . ASP A 1 534 ? -14.586 2.981 -5.309 1.00 72.94 534 ASP A N 1
ATOM 3862 C CA . ASP A 1 534 ? -15.471 1.831 -5.529 1.00 72.94 534 ASP A CA 1
ATOM 3863 C C . ASP A 1 534 ? -14.788 0.658 -6.264 1.00 72.94 534 ASP A C 1
ATOM 3865 O O . ASP A 1 534 ? -15.455 -0.287 -6.684 1.00 72.94 534 ASP A O 1
ATOM 3869 N N . GLY A 1 535 ? -13.465 0.714 -6.442 1.00 79.75 535 GLY A N 1
ATOM 3870 C CA . GLY A 1 535 ? -12.660 -0.320 -7.088 1.00 79.75 535 GLY A CA 1
ATOM 3871 C C . GLY A 1 535 ? -12.750 -0.350 -8.616 1.00 79.75 535 GLY A C 1
ATOM 3872 O O . GLY A 1 535 ? -12.030 -1.139 -9.229 1.00 79.75 535 GLY A O 1
ATOM 3873 N N . LYS A 1 536 ? -13.575 0.493 -9.259 1.00 85.12 536 LYS A N 1
ATOM 3874 C CA . LYS A 1 536 ? -13.701 0.529 -10.727 1.00 85.12 536 LYS A CA 1
ATOM 3875 C C . LYS A 1 536 ? -12.520 1.224 -11.380 1.00 85.12 536 LYS A C 1
ATOM 3877 O O . LYS A 1 536 ? -12.087 2.274 -10.915 1.00 85.12 536 LYS A O 1
ATOM 3882 N N . LEU A 1 537 ? -12.040 0.679 -12.493 1.00 92.25 537 LEU A N 1
ATOM 3883 C CA . LEU A 1 537 ? -11.021 1.319 -13.318 1.00 92.25 537 LEU A CA 1
ATOM 3884 C C . LEU A 1 537 ? -11.445 2.739 -13.733 1.00 92.25 537 LEU A C 1
ATOM 3886 O O . LEU A 1 537 ? -12.579 2.942 -14.155 1.00 92.25 537 LEU A O 1
ATOM 3890 N N . LEU A 1 538 ? -10.517 3.696 -13.654 1.00 92.25 538 LEU A N 1
ATOM 3891 C CA . LEU A 1 538 ? -10.710 5.066 -14.139 1.00 92.25 538 LEU A CA 1
ATOM 3892 C C . LEU A 1 538 ? -9.779 5.388 -15.307 1.00 92.25 538 LEU A C 1
ATOM 3894 O O . LEU A 1 538 ? -10.219 5.853 -16.355 1.00 92.25 538 LEU A O 1
ATOM 3898 N N . PHE A 1 539 ? -8.478 5.160 -15.120 1.00 95.06 539 PHE A N 1
ATOM 3899 C CA . PHE A 1 539 ? -7.468 5.377 -16.152 1.00 95.06 539 PHE A CA 1
ATOM 3900 C C . PHE A 1 539 ? -6.189 4.590 -15.858 1.00 95.06 539 PHE A C 1
ATOM 3902 O O . PHE A 1 539 ? -5.940 4.141 -14.736 1.00 95.06 539 PHE A O 1
ATOM 3909 N N . TYR A 1 540 ? -5.334 4.471 -16.867 1.00 95.75 540 TYR A N 1
ATOM 3910 C CA . TYR A 1 540 ? -3.995 3.902 -16.735 1.00 95.75 540 TYR A CA 1
ATOM 3911 C C . TYR A 1 540 ? -3.014 4.533 -17.731 1.00 95.75 540 TYR A C 1
ATOM 3913 O O . TYR A 1 540 ? -3.399 5.241 -18.662 1.00 95.75 540 TYR A O 1
ATOM 3921 N N . THR A 1 541 ? -1.718 4.309 -17.530 1.00 94.06 541 THR A N 1
ATOM 3922 C CA . THR A 1 541 ? -0.653 4.868 -18.373 1.00 94.06 541 THR A CA 1
ATOM 3923 C C . THR A 1 541 ? 0.536 3.927 -18.513 1.00 94.06 541 THR A C 1
ATOM 3925 O O . THR A 1 541 ? 0.933 3.247 -17.565 1.00 94.06 541 THR A O 1
ATOM 3928 N N . ASN A 1 542 ? 1.138 3.947 -19.705 1.00 90.81 542 ASN A N 1
ATOM 3929 C CA . ASN A 1 542 ? 2.356 3.208 -20.032 1.00 90.81 542 ASN A CA 1
ATOM 3930 C C . ASN A 1 542 ? 3.660 3.949 -19.694 1.00 90.81 542 ASN A C 1
ATOM 3932 O O . ASN A 1 542 ? 4.732 3.472 -20.058 1.00 90.81 542 ASN A O 1
ATOM 3936 N N . GLY A 1 543 ? 3.588 5.120 -19.054 1.00 86.56 543 GLY A N 1
ATOM 3937 C CA . GLY A 1 543 ? 4.759 5.828 -18.522 1.00 86.56 543 GLY A CA 1
ATOM 3938 C C . GLY A 1 543 ? 5.731 6.415 -19.554 1.00 86.56 543 GLY A C 1
ATOM 3939 O O . GLY A 1 543 ? 6.722 7.011 -19.150 1.00 86.56 543 GLY A O 1
ATOM 3940 N N . GLY A 1 544 ? 5.455 6.298 -20.859 1.00 77.00 544 GLY A N 1
ATOM 3941 C CA . GLY A 1 544 ? 6.192 6.946 -21.953 1.00 77.00 544 GLY A CA 1
ATOM 3942 C C . GLY A 1 544 ? 7.182 6.059 -22.735 1.00 77.00 544 GLY A C 1
ATOM 3943 O O . GLY A 1 544 ? 7.170 4.845 -22.584 1.00 77.00 544 GLY A O 1
ATOM 3944 N N . PRO A 1 545 ? 7.927 6.635 -23.701 1.00 62.12 545 PRO A N 1
ATOM 3945 C CA . PRO A 1 545 ? 8.198 6.005 -25.010 1.00 62.12 545 PRO A CA 1
ATOM 3946 C C . PRO A 1 545 ? 9.380 5.006 -25.042 1.00 62.12 545 PRO A C 1
ATOM 3948 O O . PRO A 1 545 ? 10.222 5.098 -24.146 1.00 62.12 545 PRO A O 1
ATOM 3951 N N . PRO A 1 546 ? 9.510 4.141 -26.096 1.00 49.53 546 PRO A N 1
ATOM 3952 C CA . PRO A 1 546 ? 8.931 4.295 -27.451 1.00 49.53 546 PRO A CA 1
ATOM 3953 C C . PRO A 1 546 ? 8.225 3.077 -28.114 1.00 49.53 546 PRO A C 1
ATOM 3955 O O . PRO A 1 546 ? 8.581 1.922 -27.920 1.00 49.53 546 PRO A O 1
ATOM 3958 N N . GLY A 1 547 ? 7.307 3.357 -29.057 1.00 55.12 547 GLY A N 1
ATOM 3959 C CA . GLY A 1 547 ? 6.877 2.403 -30.107 1.00 55.12 547 GLY A CA 1
ATOM 3960 C C . GLY A 1 547 ? 5.379 2.410 -30.447 1.00 55.12 547 GLY A C 1
ATOM 3961 O O . GLY A 1 547 ? 5.000 2.202 -31.598 1.00 55.12 547 GLY A O 1
ATOM 3962 N N . ASN A 1 548 ? 4.542 2.713 -29.459 1.00 59.94 548 ASN A N 1
ATOM 3963 C CA . ASN A 1 548 ? 3.081 2.849 -29.534 1.00 59.94 548 ASN A CA 1
ATOM 3964 C C . ASN A 1 548 ? 2.677 4.241 -28.991 1.00 59.94 548 ASN A C 1
ATOM 3966 O O . ASN A 1 548 ? 3.570 4.971 -28.548 1.00 59.94 548 ASN A O 1
ATOM 3970 N N . PRO A 1 549 ? 1.397 4.679 -29.032 1.00 70.25 549 PRO A N 1
ATOM 3971 C CA . PRO A 1 549 ? 1.008 5.926 -28.371 1.00 70.25 549 PRO A CA 1
ATOM 3972 C C . PRO A 1 549 ? 1.361 5.882 -26.875 1.00 70.25 549 PRO A C 1
ATOM 3974 O O . PRO A 1 549 ? 0.761 5.137 -26.106 1.00 70.25 549 PRO A O 1
ATOM 3977 N N . ALA A 1 550 ? 2.358 6.677 -26.482 1.00 84.00 550 ALA A N 1
ATOM 3978 C CA . ALA A 1 550 ? 2.622 7.025 -25.092 1.00 84.00 550 ALA A CA 1
ATOM 3979 C C . ALA A 1 550 ? 1.457 7.891 -24.608 1.00 84.00 550 ALA A C 1
ATOM 3981 O O . ALA A 1 550 ? 1.215 8.958 -25.183 1.00 84.00 550 ALA A O 1
ATOM 3982 N N . ALA A 1 551 ? 0.691 7.413 -23.632 1.00 90.25 551 ALA A N 1
ATOM 3983 C CA . ALA A 1 551 ? -0.602 8.006 -23.326 1.00 90.25 551 ALA A CA 1
ATOM 3984 C C . ALA A 1 551 ? -1.128 7.655 -21.933 1.00 90.25 551 ALA A C 1
ATOM 3986 O O . ALA A 1 551 ? -0.804 6.611 -21.367 1.00 90.25 551 ALA A O 1
ATOM 3987 N N . ILE A 1 552 ? -2.011 8.527 -21.447 1.00 92.12 552 ILE A N 1
ATOM 3988 C CA . ILE A 1 552 ? -3.037 8.180 -20.466 1.00 92.12 552 ILE A CA 1
ATOM 3989 C C . ILE A 1 552 ? -4.242 7.653 -21.253 1.00 92.12 552 ILE A C 1
ATOM 3991 O O . ILE A 1 552 ? -4.715 8.310 -22.189 1.00 92.12 552 ILE A O 1
ATOM 3995 N N . PHE A 1 553 ? -4.704 6.465 -20.889 1.00 92.25 553 PHE A N 1
ATOM 3996 C CA . PHE A 1 553 ? -5.854 5.766 -21.454 1.00 92.25 553 PHE A CA 1
ATOM 3997 C C . PHE A 1 553 ? -6.982 5.753 -20.423 1.00 92.25 553 PHE A C 1
ATOM 3999 O O . PHE A 1 553 ? -6.705 5.600 -19.232 1.00 92.25 553 PHE A O 1
ATOM 4006 N N . GLY A 1 554 ? -8.224 5.910 -20.876 1.00 91.44 554 GLY A N 1
ATOM 4007 C CA . GLY A 1 554 ? -9.402 5.758 -20.021 1.00 91.44 554 GLY A CA 1
ATOM 4008 C C . GLY A 1 554 ? -9.750 4.293 -19.767 1.00 91.44 554 GLY A C 1
ATOM 4009 O O . GLY A 1 554 ? -9.132 3.383 -20.323 1.00 91.44 554 GLY A O 1
ATOM 4010 N N . ASP A 1 555 ? -10.785 4.082 -18.964 1.00 90.12 555 ASP A N 1
ATOM 4011 C CA . ASP A 1 555 ? -11.465 2.796 -18.782 1.00 90.12 555 ASP A CA 1
ATOM 4012 C C . ASP A 1 555 ? -11.953 2.169 -20.105 1.00 90.12 555 ASP A C 1
ATOM 4014 O O . ASP A 1 555 ? -11.964 0.948 -20.251 1.00 90.12 555 ASP A O 1
ATOM 4018 N N . ASP A 1 556 ? -12.284 2.997 -21.101 1.00 88.25 556 ASP A N 1
ATOM 4019 C CA . ASP A 1 556 ? -12.721 2.594 -22.444 1.00 88.25 556 ASP A CA 1
ATOM 4020 C C . ASP A 1 556 ? -11.584 2.267 -23.438 1.00 88.25 556 ASP A C 1
ATOM 4022 O O . ASP A 1 556 ? -11.788 2.315 -24.656 1.00 88.25 556 ASP A O 1
ATOM 4026 N N . ASP A 1 557 ? -10.382 1.944 -22.944 1.00 90.31 557 ASP A N 1
ATOM 4027 C CA . ASP A 1 557 ? -9.178 1.592 -23.724 1.00 90.31 557 ASP A CA 1
ATOM 4028 C C . ASP A 1 557 ? -8.636 2.724 -24.636 1.00 90.31 557 ASP A C 1
ATOM 4030 O O . ASP A 1 557 ? -7.610 2.574 -25.313 1.00 90.31 557 ASP A O 1
ATOM 4034 N N . ALA A 1 558 ? -9.299 3.882 -24.701 1.00 88.12 558 ALA A N 1
ATOM 4035 C CA . ALA A 1 558 ? -8.969 4.946 -25.641 1.00 88.12 558 ALA A CA 1
ATOM 4036 C C . ALA A 1 558 ? -8.166 6.092 -24.998 1.00 88.12 558 ALA A C 1
ATOM 4038 O O . ALA A 1 558 ? -8.295 6.429 -23.823 1.00 88.12 558 ALA A O 1
ATOM 4039 N N . VAL A 1 559 ? -7.298 6.704 -25.810 1.00 88.44 559 VAL A N 1
ATOM 4040 C CA . VAL A 1 559 ? -6.346 7.737 -25.375 1.00 88.44 559 VAL A CA 1
ATOM 4041 C C . VAL A 1 559 ? -7.077 9.000 -24.918 1.00 88.44 559 VAL A C 1
ATOM 4043 O O . VAL A 1 559 ? -7.693 9.688 -25.734 1.00 88.44 559 VAL A O 1
ATOM 4046 N N . MET A 1 560 ? -6.933 9.331 -23.634 1.00 86.88 560 MET A N 1
ATOM 4047 C CA . MET A 1 560 ? -7.360 10.601 -23.038 1.00 86.88 560 MET A CA 1
ATOM 4048 C C . MET A 1 560 ? -6.354 11.712 -23.352 1.00 86.88 560 MET A C 1
ATOM 4050 O O . MET A 1 560 ? -6.736 12.825 -23.712 1.00 86.88 560 MET A O 1
ATOM 4054 N N . TRP A 1 561 ? -5.054 11.415 -23.226 1.00 88.19 561 TRP A N 1
ATOM 4055 C CA . TRP A 1 561 ? -3.992 12.408 -23.399 1.00 88.19 561 TRP A CA 1
ATOM 4056 C C . TRP A 1 561 ? -2.673 11.782 -23.878 1.00 88.19 561 TRP A C 1
ATOM 4058 O O . TRP A 1 561 ? -2.248 10.774 -23.310 1.00 88.19 561 TRP A O 1
ATOM 4068 N N . PRO A 1 562 ? -1.989 12.361 -24.885 1.00 87.62 562 PRO A N 1
ATOM 4069 C CA . PRO A 1 562 ? -0.658 11.925 -25.291 1.00 87.62 562 PRO A CA 1
ATOM 4070 C C . PRO A 1 562 ? 0.406 12.413 -24.297 1.00 87.62 562 PRO A C 1
ATOM 4072 O O . PRO A 1 562 ? 0.493 13.599 -23.978 1.00 87.62 562 PRO A O 1
ATOM 4075 N N . ILE A 1 563 ? 1.254 11.499 -23.843 1.00 85.56 563 ILE A N 1
ATOM 4076 C CA . ILE A 1 563 ? 2.350 11.777 -22.913 1.00 85.56 563 ILE A CA 1
ATOM 4077 C C . ILE A 1 563 ? 3.594 12.233 -23.690 1.00 85.56 563 ILE A C 1
ATOM 4079 O O . ILE A 1 563 ? 3.937 11.664 -24.729 1.00 85.56 563 ILE A O 1
ATOM 4083 N N . VAL A 1 564 ? 4.278 13.266 -23.185 1.00 74.94 564 VAL A N 1
ATOM 4084 C CA . VAL A 1 564 ? 5.454 13.887 -23.838 1.00 74.94 564 VAL A CA 1
ATOM 4085 C C . VAL A 1 564 ? 6.799 13.464 -23.239 1.00 74.94 564 VAL A C 1
ATOM 4087 O O . VAL A 1 564 ? 7.841 13.686 -23.849 1.00 74.94 564 VAL A O 1
ATOM 4090 N N . SER A 1 565 ? 6.779 12.837 -22.067 1.00 72.06 565 SER A N 1
ATOM 4091 C CA . SER A 1 565 ? 7.929 12.482 -21.229 1.00 72.06 565 SER A CA 1
ATOM 4092 C C . SER A 1 565 ? 7.804 11.052 -20.730 1.00 72.06 565 SER A C 1
ATOM 4094 O O . SER A 1 565 ? 6.687 10.583 -20.536 1.00 72.06 565 SER A O 1
ATOM 4096 N N . GLY A 1 566 ? 8.906 10.365 -20.453 1.00 74.50 566 GLY A N 1
ATOM 4097 C CA . GLY A 1 566 ? 8.791 9.036 -19.871 1.00 74.50 566 GLY A CA 1
ATOM 4098 C C . GLY A 1 566 ? 9.951 8.106 -20.153 1.00 74.50 566 GLY A C 1
ATOM 4099 O O . GLY A 1 566 ? 10.875 8.475 -20.872 1.00 74.50 566 GLY A O 1
ATOM 4100 N N . CYS A 1 567 ? 9.856 6.871 -19.665 1.00 79.69 567 CYS A N 1
ATOM 4101 C CA . CYS A 1 567 ? 10.843 5.836 -19.948 1.00 79.69 567 CYS A CA 1
ATOM 4102 C C . CYS A 1 567 ? 10.237 4.428 -19.925 1.00 79.69 567 CYS A C 1
ATOM 4104 O O . CYS A 1 567 ? 10.061 3.856 -18.851 1.00 79.69 567 CYS A O 1
ATOM 4106 N N . SER A 1 568 ? 10.002 3.817 -21.092 1.00 74.62 568 SER A N 1
ATOM 4107 C CA . SER A 1 568 ? 9.490 2.436 -21.176 1.00 74.62 568 SER A CA 1
ATOM 4108 C C . SER A 1 568 ? 10.469 1.361 -20.682 1.00 74.62 568 SER A C 1
ATOM 4110 O O . SER A 1 568 ? 10.137 0.182 -20.712 1.00 74.62 568 SER A O 1
ATOM 4112 N N . GLU A 1 569 ? 11.687 1.730 -20.288 1.00 75.88 569 GLU A N 1
ATOM 4113 C CA . GLU A 1 569 ? 12.706 0.821 -19.739 1.00 75.88 569 GLU A CA 1
ATOM 4114 C C . GLU A 1 569 ? 12.829 0.934 -18.204 1.00 75.88 569 GLU A C 1
ATOM 4116 O O . GLU A 1 569 ? 13.511 0.130 -17.578 1.00 75.88 569 GLU A O 1
ATOM 4121 N N . SER A 1 570 ? 12.151 1.906 -17.577 1.00 87.69 570 SER A N 1
ATOM 4122 C CA . SER A 1 570 ? 12.118 2.081 -16.117 1.00 87.69 570 SER A CA 1
ATOM 4123 C C . SER A 1 570 ? 11.133 1.099 -15.478 1.00 87.69 570 SER A C 1
ATOM 4125 O O . SER A 1 570 ? 9.981 1.036 -15.907 1.00 87.69 570 SER A O 1
ATOM 4127 N N . LEU A 1 571 ? 11.525 0.380 -14.417 1.00 90.31 571 LEU A N 1
ATOM 4128 C CA . LEU A 1 571 ? 10.604 -0.490 -13.662 1.00 90.31 571 LEU A CA 1
ATOM 4129 C C . LEU A 1 571 ? 9.522 0.304 -12.909 1.00 90.31 571 LEU A C 1
ATOM 4131 O O . LEU A 1 571 ? 8.496 -0.260 -12.544 1.00 90.31 571 LEU A O 1
ATOM 4135 N N . GLN A 1 572 ? 9.720 1.612 -12.718 1.00 93.00 572 GLN A N 1
ATOM 4136 C CA . GLN A 1 572 ? 8.763 2.537 -12.105 1.00 93.00 572 GLN A CA 1
ATOM 4137 C C . GLN A 1 572 ? 8.546 3.765 -12.999 1.00 93.00 572 GLN A C 1
ATOM 4139 O O . GLN A 1 572 ? 8.691 4.908 -12.569 1.00 93.00 572 GLN A O 1
ATOM 4144 N N . ALA A 1 573 ? 8.224 3.539 -14.278 1.00 91.56 573 ALA A N 1
ATOM 4145 C CA . ALA A 1 573 ? 8.085 4.619 -15.259 1.00 91.56 573 ALA A CA 1
ATOM 4146 C C . ALA A 1 573 ? 6.963 5.621 -14.937 1.00 91.56 573 ALA A C 1
ATOM 4148 O O . ALA A 1 573 ? 7.022 6.771 -15.377 1.00 91.56 573 ALA A O 1
ATOM 4149 N N . ALA A 1 574 ? 5.948 5.200 -14.177 1.00 94.25 574 ALA A N 1
ATOM 4150 C CA . ALA A 1 574 ? 4.853 6.041 -13.714 1.00 94.25 574 ALA A CA 1
ATOM 4151 C C . ALA A 1 574 ? 4.392 5.666 -12.296 1.00 94.25 574 ALA A C 1
ATOM 4153 O O . ALA A 1 574 ? 4.766 4.616 -11.780 1.00 94.25 574 ALA A O 1
ATOM 4154 N N . ILE A 1 575 ? 3.568 6.518 -11.682 1.00 96.25 575 ILE A N 1
ATOM 4155 C CA . ILE A 1 575 ? 2.696 6.204 -10.534 1.00 96.25 575 ILE A CA 1
ATOM 4156 C C . ILE A 1 575 ? 1.453 7.103 -10.604 1.00 96.25 575 ILE A C 1
ATOM 4158 O O . ILE A 1 575 ? 1.518 8.185 -11.191 1.00 96.25 575 ILE A O 1
ATOM 4162 N N . ALA A 1 576 ? 0.331 6.688 -10.016 1.00 96.69 576 ALA A N 1
ATOM 4163 C CA . ALA A 1 576 ? -0.876 7.509 -9.922 1.00 96.69 576 ALA A CA 1
ATOM 4164 C C . ALA A 1 576 ? -1.380 7.606 -8.473 1.00 96.69 576 ALA A C 1
ATOM 4166 O O . ALA A 1 576 ? -1.302 6.634 -7.721 1.00 96.69 576 ALA A O 1
ATOM 4167 N N . ILE A 1 577 ? -1.914 8.771 -8.096 1.00 96.06 577 ILE A N 1
ATOM 4168 C CA . ILE A 1 577 ? -2.539 9.042 -6.789 1.00 96.06 577 ILE A CA 1
ATOM 4169 C C . ILE A 1 577 ? -3.874 9.793 -6.947 1.00 96.06 577 ILE A C 1
ATOM 4171 O O . ILE A 1 577 ? -4.024 10.553 -7.907 1.00 96.06 577 ILE A O 1
ATOM 4175 N N . PRO A 1 578 ? -4.835 9.642 -6.019 1.00 93.00 578 PRO A N 1
ATOM 4176 C CA . PRO A 1 578 ? -5.946 10.582 -5.872 1.00 93.00 578 PRO A CA 1
ATOM 4177 C C . PRO A 1 578 ? -5.483 11.893 -5.212 1.00 93.00 578 PRO A C 1
ATOM 4179 O O . PRO A 1 578 ? -4.607 11.885 -4.343 1.00 93.00 578 PRO A O 1
ATOM 4182 N N . LEU A 1 579 ? -6.100 13.020 -5.581 1.00 91.00 579 LEU A N 1
ATOM 4183 C CA . LEU A 1 579 ? -5.925 14.306 -4.896 1.00 91.00 579 LEU A CA 1
ATOM 4184 C C . LEU A 1 579 ? -6.868 14.377 -3.695 1.00 91.00 579 LEU A C 1
ATOM 4186 O O . LEU A 1 579 ? -7.996 14.844 -3.785 1.00 91.00 579 LEU A O 1
ATOM 4190 N N . LEU A 1 580 ? -6.399 13.885 -2.552 1.00 87.38 580 LEU A N 1
ATOM 4191 C CA . LEU A 1 580 ? -7.185 13.819 -1.320 1.00 87.38 580 LEU A CA 1
ATOM 4192 C C . LEU A 1 580 ? -7.703 15.207 -0.903 1.00 87.38 580 LEU A C 1
ATOM 4194 O O . LEU A 1 580 ? -6.937 16.162 -0.821 1.00 87.38 580 LEU A O 1
ATOM 4198 N N . GLY A 1 581 ? -9.014 15.320 -0.675 1.00 83.38 581 GLY A N 1
ATOM 4199 C CA . GLY A 1 581 ? -9.710 16.602 -0.482 1.00 83.38 581 GLY A CA 1
ATOM 4200 C C . GLY A 1 581 ? -10.330 17.194 -1.758 1.00 83.38 581 GLY A C 1
ATOM 4201 O O . GLY A 1 581 ? -11.083 18.161 -1.664 1.00 83.38 581 GLY A O 1
ATOM 4202 N N . LEU A 1 582 ? -10.074 16.604 -2.932 1.00 83.31 582 LEU A N 1
ATOM 4203 C CA . LEU A 1 582 ? -10.768 16.879 -4.192 1.00 83.31 582 LEU A CA 1
ATOM 4204 C C . LEU A 1 582 ? -11.289 15.570 -4.800 1.00 83.31 582 LEU A C 1
ATOM 4206 O O . LEU A 1 582 ? -10.551 14.831 -5.452 1.00 83.31 582 LEU A O 1
ATOM 4210 N N . ASP A 1 583 ? -12.583 15.305 -4.614 1.00 83.06 583 ASP A N 1
ATOM 4211 C CA . ASP A 1 583 ? -13.278 14.201 -5.283 1.00 83.06 583 ASP A CA 1
ATOM 4212 C C . ASP A 1 583 ? -13.019 14.216 -6.794 1.00 83.06 583 ASP A C 1
ATOM 4214 O O . ASP A 1 583 ? -12.929 15.278 -7.416 1.00 83.06 583 ASP A O 1
ATOM 4218 N N . ASP A 1 584 ? -12.956 13.029 -7.396 1.00 84.56 584 ASP A N 1
ATOM 4219 C CA . ASP A 1 584 ? -12.866 12.832 -8.847 1.00 84.56 584 ASP A CA 1
ATOM 4220 C C . ASP A 1 584 ? -11.605 13.431 -9.517 1.00 84.56 584 ASP A C 1
ATOM 4222 O O . ASP A 1 584 ? -11.503 13.439 -10.747 1.00 84.56 584 ASP A O 1
ATOM 4226 N N . HIS A 1 585 ? -10.619 13.878 -8.725 1.00 88.94 585 HIS A N 1
ATOM 4227 C CA . HIS A 1 585 ? -9.335 14.413 -9.183 1.00 88.94 585 HIS A CA 1
ATOM 4228 C C . HIS A 1 585 ? -8.162 13.499 -8.798 1.00 88.94 585 HIS A C 1
ATOM 4230 O O . HIS A 1 585 ? -8.055 13.000 -7.676 1.00 88.94 585 HIS A O 1
ATOM 4236 N N . TYR A 1 586 ? -7.236 13.312 -9.735 1.00 93.94 586 TYR A N 1
ATOM 4237 C CA . TYR A 1 586 ? -6.110 12.384 -9.637 1.00 93.94 586 TYR A CA 1
ATOM 4238 C C . TYR A 1 586 ? -4.865 12.985 -10.296 1.00 93.94 586 TYR A C 1
ATOM 4240 O O . TYR A 1 586 ? -4.971 13.847 -11.169 1.00 93.94 586 TYR A O 1
ATOM 4248 N N . VAL A 1 587 ? -3.673 12.508 -9.935 1.00 95.94 587 VAL A N 1
ATOM 4249 C CA . VAL A 1 587 ? -2.415 12.876 -10.607 1.00 95.94 587 VAL A CA 1
ATOM 4250 C C . VAL A 1 587 ? -1.651 11.628 -11.008 1.00 95.94 587 VAL A C 1
ATOM 4252 O O . VAL A 1 587 ? -1.393 10.762 -10.175 1.00 95.94 587 VAL A O 1
ATOM 4255 N N . ALA A 1 588 ? -1.243 11.568 -12.273 1.00 95.75 588 ALA A N 1
ATOM 4256 C CA . ALA A 1 588 ? -0.238 10.634 -12.759 1.00 95.75 588 ALA A CA 1
ATOM 4257 C C . ALA A 1 588 ? 1.125 11.335 -12.840 1.00 95.75 588 ALA A C 1
ATOM 4259 O O . ALA A 1 588 ? 1.242 12.388 -13.469 1.00 95.75 588 ALA A O 1
ATOM 4260 N N . PHE A 1 589 ? 2.158 10.739 -12.252 1.00 95.19 589 PHE A N 1
ATOM 4261 C CA . PHE A 1 589 ? 3.553 11.155 -12.404 1.00 95.19 589 PHE A CA 1
ATOM 4262 C C . PHE A 1 589 ? 4.280 10.189 -13.344 1.00 95.19 589 PHE A C 1
ATOM 4264 O O . PHE A 1 589 ? 3.977 8.998 -13.348 1.00 95.19 589 PHE A O 1
ATOM 4271 N N . THR A 1 590 ? 5.244 10.684 -14.123 1.00 92.19 590 THR A N 1
ATOM 4272 C CA . THR A 1 590 ? 6.091 9.878 -15.026 1.00 92.19 590 THR A CA 1
ATOM 4273 C C . THR A 1 590 ? 7.569 10.217 -14.845 1.00 92.19 590 THR A C 1
ATOM 4275 O O . THR A 1 590 ? 7.898 11.407 -14.850 1.00 92.19 590 THR A O 1
ATOM 4278 N N . THR A 1 591 ? 8.454 9.219 -14.775 1.00 89.25 591 THR A N 1
ATOM 4279 C CA . THR A 1 591 ? 9.921 9.411 -14.765 1.00 89.25 591 THR A CA 1
ATOM 4280 C C . THR A 1 591 ? 10.489 9.571 -16.173 1.00 89.25 591 THR A C 1
ATOM 4282 O O . THR A 1 591 ? 10.052 8.853 -17.067 1.00 89.25 591 THR A O 1
ATOM 4285 N N . ASP A 1 592 ? 11.530 10.380 -16.371 1.00 83.25 592 ASP A N 1
ATOM 4286 C CA . ASP A 1 592 ? 12.398 10.263 -17.562 1.00 83.25 592 ASP A CA 1
ATOM 4287 C C . ASP A 1 592 ? 13.602 9.335 -17.262 1.00 83.25 592 ASP A C 1
ATOM 4289 O O . ASP A 1 592 ? 13.701 8.778 -16.167 1.00 83.25 592 ASP A O 1
ATOM 4293 N N . CYS A 1 593 ? 14.511 9.108 -18.213 1.00 78.25 593 CYS A N 1
ATOM 4294 C CA . CYS A 1 593 ? 15.702 8.279 -17.986 1.00 78.25 593 CYS A CA 1
ATOM 4295 C C . CYS A 1 593 ? 16.907 8.640 -18.868 1.00 78.25 593 CYS A C 1
ATOM 4297 O O . CYS A 1 593 ? 16.809 9.399 -19.838 1.00 78.25 593 CYS A O 1
ATOM 4299 N N . GLU A 1 594 ? 18.065 8.048 -18.548 1.00 74.12 594 GLU A N 1
ATOM 4300 C CA . GLU A 1 594 ? 19.327 8.276 -19.265 1.00 74.12 594 GLU A CA 1
ATOM 4301 C C . GLU A 1 594 ? 19.246 7.870 -20.748 1.00 74.12 594 GLU A C 1
ATOM 4303 O O . GLU A 1 594 ? 19.800 8.567 -21.601 1.00 74.12 594 GLU A O 1
ATOM 4308 N N . ALA A 1 595 ? 18.487 6.820 -21.089 1.00 73.25 595 ALA A N 1
ATOM 4309 C CA . ALA A 1 595 ? 18.266 6.397 -22.477 1.00 73.25 595 ALA A CA 1
ATOM 4310 C C . ALA A 1 595 ? 17.638 7.511 -23.344 1.00 73.25 595 ALA A C 1
ATOM 4312 O O . ALA A 1 595 ? 17.995 7.677 -24.511 1.00 73.25 595 ALA A O 1
ATOM 4313 N N . ASN A 1 596 ? 16.782 8.342 -22.740 1.00 73.81 596 ASN A N 1
ATOM 4314 C CA . ASN A 1 596 ? 16.189 9.539 -23.344 1.00 73.81 596 ASN A CA 1
ATOM 4315 C C . ASN A 1 596 ? 16.999 10.822 -23.058 1.00 73.81 596 ASN A C 1
ATOM 4317 O O . ASN A 1 596 ? 16.565 11.929 -23.382 1.00 73.81 596 ASN A O 1
ATOM 4321 N N . SER A 1 597 ? 18.193 10.686 -22.466 1.00 74.81 597 SER A N 1
ATOM 4322 C CA . SER A 1 597 ? 19.096 11.766 -22.035 1.00 74.81 597 SER A CA 1
ATOM 4323 C C . SER A 1 597 ? 18.428 12.819 -21.139 1.00 74.81 597 SER A C 1
ATOM 4325 O O . SER A 1 597 ? 18.851 13.976 -21.137 1.00 74.81 597 SER A O 1
ATOM 4327 N N . PHE A 1 598 ? 17.378 12.421 -20.411 1.00 76.56 598 PHE A N 1
ATOM 4328 C CA . PHE A 1 598 ? 16.510 13.292 -19.609 1.00 76.56 598 PHE A CA 1
ATOM 4329 C C . PHE A 1 598 ? 15.988 14.537 -20.363 1.00 76.56 598 PHE A C 1
ATOM 4331 O O . PHE A 1 598 ? 15.790 15.603 -19.777 1.00 76.56 598 PHE A O 1
ATOM 4338 N N . VAL A 1 599 ? 15.818 14.439 -21.690 1.00 74.00 599 VAL A N 1
ATOM 4339 C CA . VAL A 1 599 ? 15.531 15.593 -22.566 1.00 74.00 599 VAL A CA 1
ATOM 4340 C C . VAL A 1 599 ? 14.180 16.237 -22.263 1.00 74.00 599 VAL A C 1
ATOM 4342 O O . VAL A 1 599 ? 14.038 17.447 -22.451 1.00 74.00 599 VAL A O 1
ATOM 4345 N N . ASN A 1 600 ? 13.206 15.449 -21.807 1.00 77.19 600 ASN A N 1
ATOM 4346 C CA . ASN A 1 600 ? 11.878 15.949 -21.468 1.00 77.19 600 ASN A CA 1
ATOM 4347 C C . ASN A 1 600 ? 11.715 16.113 -19.952 1.00 77.19 600 ASN A C 1
ATOM 4349 O O . ASN A 1 600 ? 10.997 17.009 -19.524 1.00 77.19 600 ASN A O 1
ATOM 4353 N N . GLY A 1 601 ? 12.408 15.308 -19.146 1.00 83.56 601 GLY A N 1
ATOM 4354 C CA . GLY A 1 601 ? 12.310 15.312 -17.693 1.00 83.56 601 GLY A CA 1
ATOM 4355 C C . GLY A 1 601 ? 11.015 14.694 -17.172 1.00 83.56 601 GLY A C 1
ATOM 4356 O O . GLY A 1 601 ? 10.058 14.439 -17.907 1.00 83.56 601 GLY A O 1
ATOM 4357 N N . SER A 1 602 ? 10.990 14.449 -15.868 1.00 88.19 602 SER A N 1
ATOM 4358 C CA . SER A 1 602 ? 9.835 13.873 -15.185 1.00 88.19 602 SER A CA 1
ATOM 4359 C C . SER A 1 602 ? 8.671 14.862 -15.155 1.00 88.19 602 SER A C 1
ATOM 4361 O O . SER A 1 602 ? 8.887 16.057 -14.961 1.00 88.19 602 SER A O 1
ATOM 4363 N N . HIS A 1 603 ? 7.444 14.380 -15.334 1.00 90.38 603 HIS A N 1
ATOM 4364 C CA . HIS A 1 603 ? 6.235 15.207 -15.447 1.00 90.38 603 HIS A CA 1
ATOM 4365 C C . HIS A 1 603 ? 5.110 14.719 -14.535 1.00 90.38 603 HIS A C 1
ATOM 4367 O O . HIS A 1 603 ? 5.082 13.552 -14.144 1.00 90.38 603 HIS A O 1
ATOM 4373 N N . TYR A 1 604 ? 4.162 15.615 -14.266 1.00 93.12 604 TYR A N 1
ATOM 4374 C CA . TYR A 1 604 ? 2.852 15.305 -13.705 1.00 93.12 604 TYR A CA 1
ATOM 4375 C C . TYR A 1 604 ? 1.737 15.599 -14.725 1.00 93.12 604 TYR A C 1
ATOM 4377 O O . TYR A 1 604 ? 1.877 16.471 -15.591 1.00 93.12 604 TYR A O 1
ATOM 4385 N N . TYR A 1 605 ? 0.612 14.901 -14.580 1.00 93.06 605 TYR A N 1
ATOM 4386 C CA . TYR A 1 605 ? -0.618 15.070 -15.353 1.00 93.06 605 TYR A CA 1
ATOM 4387 C C . TYR A 1 605 ? -1.814 14.966 -14.396 1.00 93.06 605 TYR A C 1
ATOM 4389 O O . TYR A 1 605 ? -2.032 13.908 -13.806 1.00 93.06 605 TYR A O 1
ATOM 4397 N N . VAL A 1 606 ? -2.577 16.049 -14.221 1.00 93.88 606 VAL A N 1
ATOM 4398 C CA . VAL A 1 606 ? -3.809 16.058 -13.414 1.00 93.88 606 VAL A CA 1
ATOM 4399 C C . VAL A 1 606 ? -4.959 15.553 -14.274 1.00 93.88 606 VAL A C 1
ATOM 4401 O O . VAL A 1 606 ? -5.279 16.172 -15.292 1.00 93.88 606 VAL A O 1
ATOM 4404 N N . VAL A 1 607 ? -5.578 14.454 -13.858 1.00 92.62 607 VAL A N 1
ATOM 4405 C CA . VAL A 1 607 ? -6.761 13.848 -14.477 1.00 92.62 607 VAL A CA 1
ATOM 4406 C C . VAL A 1 607 ? -7.974 14.178 -13.611 1.00 92.62 607 VAL A C 1
ATOM 4408 O O . VAL A 1 607 ? -7.934 13.961 -12.403 1.00 92.62 607 VAL A O 1
ATOM 4411 N N . ALA A 1 608 ? -9.047 14.682 -14.214 1.00 89.50 608 ALA A N 1
ATOM 4412 C CA . ALA A 1 608 ? -10.305 14.948 -13.522 1.00 89.50 608 ALA A CA 1
ATOM 4413 C C . ALA A 1 608 ? -11.491 14.331 -14.268 1.00 89.50 608 ALA A C 1
ATOM 4415 O O . ALA A 1 608 ? -11.511 14.309 -15.503 1.00 89.50 608 ALA A O 1
ATOM 4416 N N . PHE A 1 609 ? -12.481 13.865 -13.512 1.00 82.44 609 PHE A N 1
ATOM 4417 C CA . PHE A 1 609 ? -13.750 13.345 -14.016 1.00 82.44 609 PHE A CA 1
ATOM 4418 C C . PHE A 1 609 ? -14.873 14.311 -13.609 1.00 82.44 609 PHE A C 1
ATOM 4420 O O . PHE A 1 609 ? -14.998 14.673 -12.443 1.00 82.44 609 PHE A O 1
ATOM 4427 N N . GLU A 1 610 ? -15.669 14.788 -14.570 1.00 67.81 610 GLU A N 1
ATOM 4428 C CA . GLU A 1 610 ? -16.799 15.677 -14.267 1.00 67.81 610 GLU A CA 1
ATOM 4429 C C . GLU A 1 610 ? -18.004 14.866 -13.762 1.00 67.81 610 GLU A C 1
ATOM 4431 O O . GLU A 1 610 ? -18.462 13.940 -14.432 1.00 67.81 610 GLU A O 1
ATOM 4436 N N . LYS A 1 611 ? -18.571 15.266 -12.615 1.00 52.91 611 LYS A N 1
ATOM 4437 C CA . LYS A 1 611 ? -19.969 14.958 -12.264 1.00 52.91 611 LYS A CA 1
ATOM 4438 C C . LYS A 1 611 ? -20.896 15.706 -13.240 1.00 52.91 611 LYS A C 1
ATOM 4440 O O . LYS A 1 611 ? -20.573 16.822 -13.637 1.00 52.91 611 LYS A O 1
ATOM 4445 N N . GLU A 1 612 ? -22.052 15.133 -13.597 1.00 45.28 612 GLU A N 1
ATOM 4446 C CA . GLU A 1 612 ? -22.948 15.587 -14.695 1.00 45.28 612 GLU A CA 1
ATOM 4447 C C . GLU A 1 612 ? -23.518 17.035 -14.591 1.00 45.28 612 GLU A C 1
ATOM 4449 O O . GLU A 1 612 ? -24.262 17.475 -15.469 1.00 45.28 612 GLU A O 1
ATOM 4454 N N . ASP A 1 613 ? -23.159 17.820 -13.570 1.00 37.44 613 ASP A N 1
ATOM 4455 C CA . ASP A 1 613 ? -23.769 19.111 -13.209 1.00 37.44 613 ASP A CA 1
ATOM 4456 C C . ASP A 1 613 ? -23.041 20.371 -13.749 1.00 37.44 613 ASP A C 1
ATOM 4458 O O . ASP A 1 613 ? -22.921 21.396 -13.074 1.00 37.44 613 ASP A O 1
ATOM 4462 N N . GLY A 1 614 ? -22.610 20.346 -15.013 1.00 38.53 614 GLY A N 1
ATOM 4463 C CA . GLY A 1 614 ? -22.627 21.524 -15.905 1.00 38.53 614 GLY A CA 1
ATOM 4464 C C . GLY A 1 614 ? -21.807 22.787 -15.560 1.00 38.53 614 GLY A C 1
ATOM 4465 O O . GLY A 1 614 ? -22.017 23.824 -16.201 1.00 38.53 614 GLY A O 1
ATOM 4466 N N . VAL A 1 615 ? -20.874 22.757 -14.604 1.00 36.09 615 VAL A N 1
ATOM 4467 C CA . VAL A 1 615 ? -19.948 23.874 -14.314 1.00 36.09 615 VAL A CA 1
ATOM 4468 C C . VAL A 1 615 ? -18.672 23.781 -15.151 1.00 36.09 615 VAL A C 1
ATOM 4470 O O . VAL A 1 615 ? -17.607 23.413 -14.667 1.00 36.09 615 VAL A O 1
ATOM 4473 N N . GLY A 1 616 ? -18.778 24.174 -16.422 1.00 37.47 616 GLY A N 1
ATOM 4474 C CA . GLY A 1 616 ? -17.652 24.142 -17.356 1.00 37.47 616 GLY A CA 1
ATOM 4475 C C . GLY A 1 616 ? -16.428 24.927 -16.863 1.00 37.47 616 GLY A C 1
ATOM 4476 O O . GLY A 1 616 ? -16.496 26.141 -16.639 1.00 37.47 616 GLY A O 1
ATOM 4477 N N . PHE A 1 617 ? -15.292 24.235 -16.754 1.00 40.12 617 PHE A N 1
ATOM 4478 C CA . PHE A 1 617 ? -13.999 24.827 -16.417 1.00 40.12 617 PHE A CA 1
ATOM 4479 C C . PHE A 1 617 ? -13.639 25.973 -17.377 1.00 40.12 617 PHE A C 1
ATOM 4481 O O . PHE A 1 617 ? -13.741 25.851 -18.602 1.00 40.12 617 PHE A O 1
ATOM 4488 N N . ASN A 1 618 ? -13.166 27.100 -16.832 1.00 35.81 618 ASN A N 1
ATOM 4489 C CA . ASN A 1 618 ? -12.694 28.227 -17.640 1.00 35.81 618 ASN A CA 1
ATOM 4490 C C . ASN A 1 618 ? -11.409 27.838 -18.392 1.00 35.81 618 ASN A C 1
ATOM 4492 O O . ASN A 1 618 ? -10.307 27.950 -17.857 1.00 35.81 618 ASN A O 1
ATOM 4496 N N . GLN A 1 619 ? -11.558 27.410 -19.650 1.00 43.75 619 GLN A N 1
ATOM 4497 C CA . GLN A 1 619 ? -10.467 27.005 -20.544 1.00 43.75 619 GLN A CA 1
ATOM 4498 C C . GLN A 1 619 ? -9.543 28.178 -20.904 1.00 43.75 619 GLN A C 1
ATOM 4500 O O . GLN A 1 619 ? -9.616 28.753 -21.993 1.00 43.75 619 GLN A O 1
ATOM 4505 N N . GLN A 1 620 ? -8.638 28.533 -19.994 1.00 35.97 620 GLN A N 1
ATOM 4506 C CA . GLN A 1 620 ? -7.628 29.553 -20.245 1.00 35.97 620 GLN A CA 1
ATOM 4507 C C . GLN A 1 620 ? -6.226 29.140 -19.781 1.00 35.97 620 GLN A C 1
ATOM 4509 O O . GLN A 1 620 ? -5.551 29.934 -19.133 1.00 35.97 620 GLN A O 1
ATOM 4514 N N . SER A 1 621 ? -5.771 27.936 -20.178 1.00 37.28 621 SER A N 1
ATOM 4515 C CA . SER A 1 621 ? -4.370 27.680 -20.611 1.00 37.28 621 SER A CA 1
ATOM 4516 C C . SER A 1 621 ? -4.057 26.267 -21.148 1.00 37.28 621 SER A C 1
ATOM 4518 O O . SER A 1 621 ? -2.981 26.099 -21.716 1.00 37.28 621 SER A O 1
ATOM 4520 N N . VAL A 1 622 ? -4.950 25.271 -21.060 1.00 40.19 622 VAL A N 1
ATOM 4521 C CA . VAL A 1 622 ? -4.693 23.915 -21.602 1.00 40.19 622 VAL A CA 1
ATOM 4522 C C . VAL A 1 622 ? -5.563 23.629 -22.829 1.00 40.19 622 VAL A C 1
ATOM 4524 O O . VAL A 1 622 ? -6.769 23.866 -22.828 1.00 40.19 622 VAL A O 1
ATOM 4527 N N . SER A 1 623 ? -4.947 23.130 -23.904 1.00 34.12 623 SER A N 1
ATOM 4528 C CA . SER A 1 623 ? -5.623 22.773 -25.156 1.00 34.12 623 SER A CA 1
ATOM 4529 C C . SER A 1 623 ? -6.234 21.369 -25.090 1.00 34.12 623 SER A C 1
ATOM 4531 O O . SER A 1 623 ? -5.789 20.462 -25.793 1.00 34.12 623 SER A O 1
ATOM 4533 N N . GLY A 1 624 ? -7.249 21.206 -24.246 1.00 39.88 624 GLY A N 1
ATOM 4534 C CA . GLY A 1 624 ? -8.067 20.002 -24.138 1.00 39.88 624 GLY A CA 1
ATOM 4535 C C . GLY A 1 624 ? -9.518 20.400 -23.899 1.00 39.88 624 GLY A C 1
ATOM 4536 O O . GLY A 1 624 ? -9.829 21.038 -22.898 1.00 39.88 624 GLY A O 1
ATOM 4537 N N . SER A 1 625 ? -10.410 20.069 -24.831 1.00 35.91 625 SER A N 1
ATOM 4538 C CA . SER A 1 625 ? -11.846 20.173 -24.579 1.00 35.91 625 SER A CA 1
ATOM 4539 C C . SER A 1 625 ? -12.273 18.978 -23.735 1.00 35.91 625 SER A C 1
ATOM 4541 O O . SER A 1 625 ? -12.246 17.857 -24.249 1.00 35.91 625 SER A O 1
ATOM 4543 N N . VAL A 1 626 ? -12.696 19.217 -22.491 1.00 43.94 626 VAL A N 1
ATOM 4544 C CA . VAL A 1 626 ? -13.432 18.208 -21.716 1.00 43.94 626 VAL A CA 1
ATOM 4545 C C . VAL A 1 626 ? -14.626 17.748 -22.558 1.00 43.94 626 VAL A C 1
ATOM 4547 O O . VAL A 1 626 ? -15.263 18.560 -23.236 1.00 43.94 626 VAL A O 1
ATOM 4550 N N . SER A 1 627 ? -14.863 16.439 -22.599 1.00 40.69 627 SER A N 1
ATOM 4551 C CA . SER A 1 627 ? -15.951 15.856 -23.384 1.00 40.69 627 SER A CA 1
ATOM 4552 C C . SER A 1 627 ? -17.120 15.484 -22.476 1.00 40.69 627 SER A C 1
ATOM 4554 O O . SER A 1 627 ? -16.887 14.867 -21.439 1.00 40.69 627 SER A O 1
ATOM 4556 N N . ASP A 1 628 ? -18.350 15.795 -22.907 1.00 43.75 628 ASP A N 1
ATOM 4557 C CA . ASP A 1 628 ? -19.640 15.489 -22.245 1.00 43.75 628 ASP A CA 1
ATOM 4558 C C . ASP A 1 628 ? -19.936 13.964 -22.153 1.00 43.75 628 ASP A C 1
ATOM 4560 O O . ASP A 1 628 ? -21.019 13.505 -22.514 1.00 43.75 628 ASP A O 1
ATOM 4564 N N . SER A 1 629 ? -18.957 13.128 -21.793 1.00 48.03 629 SER A N 1
ATOM 4565 C CA . SER A 1 629 ? -19.047 11.663 -21.906 1.00 48.03 629 SER A CA 1
ATOM 4566 C C . SER A 1 629 ? -18.630 10.879 -20.660 1.00 48.03 629 SER A C 1
ATOM 4568 O O . SER A 1 629 ? -18.563 9.657 -20.724 1.00 48.03 629 SER A O 1
ATOM 4570 N N . GLY A 1 630 ? -18.327 11.548 -19.541 1.00 59.75 630 GLY A N 1
ATOM 4571 C CA . GLY A 1 630 ? -17.916 10.898 -18.285 1.00 59.75 630 GLY A CA 1
ATOM 4572 C C . GLY A 1 630 ? -16.506 10.286 -18.291 1.00 59.75 630 GLY A C 1
ATOM 4573 O O . GLY A 1 630 ? -15.996 9.932 -17.238 1.00 59.75 630 GLY A O 1
ATOM 4574 N N . ARG A 1 631 ? -15.830 10.236 -19.447 1.00 68.81 631 ARG A N 1
ATOM 4575 C CA . ARG A 1 631 ? -14.516 9.594 -19.671 1.00 68.81 631 ARG A CA 1
ATOM 4576 C C . ARG A 1 631 ? -13.304 10.281 -19.019 1.00 68.81 631 ARG A C 1
ATOM 4578 O O . ARG A 1 631 ? -12.170 9.893 -19.278 1.00 68.81 631 ARG A O 1
ATOM 4585 N N . GLY A 1 632 ? -13.528 11.338 -18.242 1.00 77.00 632 GLY A N 1
ATOM 4586 C CA . GLY A 1 632 ? -12.480 12.195 -17.689 1.00 77.00 632 GLY A CA 1
ATOM 4587 C C . GLY A 1 632 ? -11.675 12.983 -18.732 1.00 77.00 632 GLY A C 1
ATOM 4588 O O . GLY A 1 632 ? -11.862 12.868 -19.946 1.00 77.00 632 GLY A O 1
ATOM 4589 N N . SER A 1 633 ? -10.766 13.828 -18.251 1.00 84.94 633 SER A N 1
ATOM 4590 C CA . SER A 1 633 ? -9.798 14.564 -19.072 1.00 84.94 633 SER A CA 1
ATOM 4591 C C . SER A 1 633 ? -8.542 14.873 -18.267 1.00 84.94 633 SER A C 1
ATOM 4593 O O . SER A 1 633 ? -8.613 15.111 -17.063 1.00 84.94 633 SER A O 1
ATOM 4595 N N . VAL A 1 634 ? -7.393 14.975 -18.941 1.00 88.62 634 VAL A N 1
ATOM 4596 C CA . VAL A 1 634 ? -6.263 15.724 -18.375 1.00 88.62 634 VAL A CA 1
ATOM 4597 C C . VAL A 1 634 ? -6.623 17.208 -18.398 1.00 88.62 634 VAL A C 1
ATOM 4599 O O . VAL A 1 634 ? -7.021 17.727 -19.445 1.00 88.62 634 VAL A O 1
ATOM 4602 N N . ILE A 1 635 ? -6.517 17.871 -17.248 1.00 87.00 635 ILE A N 1
ATOM 4603 C CA . ILE A 1 635 ? -6.858 19.293 -17.070 1.00 87.00 635 ILE A CA 1
ATOM 4604 C C . ILE A 1 635 ? -5.644 20.168 -16.745 1.00 87.00 635 ILE A C 1
ATOM 4606 O O . ILE A 1 635 ? -5.670 21.362 -17.032 1.00 87.00 635 ILE A O 1
ATOM 4610 N N . ASP A 1 636 ? -4.561 19.579 -16.231 1.00 88.81 636 ASP A N 1
ATOM 4611 C CA . ASP A 1 636 ? -3.272 20.249 -16.053 1.00 88.81 636 ASP A CA 1
ATOM 4612 C C . ASP A 1 636 ? -2.099 19.287 -16.294 1.00 88.81 636 ASP A C 1
ATOM 4614 O O . ASP A 1 636 ? -2.227 18.074 -16.140 1.00 88.81 636 ASP A O 1
ATOM 4618 N N . SER A 1 637 ? -0.940 19.822 -16.673 1.00 89.06 637 SER A N 1
ATOM 4619 C CA . SER A 1 637 ? 0.317 19.068 -16.740 1.00 89.06 637 SER A CA 1
ATOM 4620 C C . SER A 1 637 ? 1.526 19.991 -16.574 1.00 89.06 637 SER A C 1
ATOM 4622 O O . SER A 1 637 ? 1.454 21.206 -16.814 1.00 89.06 637 SER A O 1
ATOM 4624 N N . GLY A 1 638 ? 2.657 19.424 -16.164 1.00 87.31 638 GLY A N 1
ATOM 4625 C CA . GLY A 1 638 ? 3.881 20.195 -15.974 1.00 87.31 638 GLY A CA 1
ATOM 4626 C C . GLY A 1 638 ? 5.111 19.355 -15.660 1.00 87.31 638 GLY A C 1
ATOM 4627 O O . GLY A 1 638 ? 5.020 18.176 -15.329 1.00 87.31 638 GLY A O 1
ATOM 4628 N N . LEU A 1 639 ? 6.270 20.000 -15.780 1.00 87.88 639 LEU A N 1
ATOM 4629 C CA . LEU A 1 639 ? 7.575 19.440 -15.445 1.00 87.88 639 LEU A CA 1
ATOM 4630 C C . LEU A 1 639 ? 7.762 19.401 -13.920 1.00 87.88 639 LEU A C 1
ATOM 4632 O O . LEU A 1 639 ? 7.544 20.408 -13.249 1.00 87.88 639 LEU A O 1
ATOM 4636 N N . VAL A 1 640 ? 8.219 18.260 -13.407 1.00 88.38 640 VAL A N 1
ATOM 4637 C CA . VAL A 1 640 ? 8.602 18.029 -12.004 1.00 88.38 640 VAL A CA 1
ATOM 4638 C C . VAL A 1 640 ? 10.103 18.283 -11.819 1.00 88.38 640 VAL A C 1
ATOM 4640 O O . VAL A 1 640 ? 10.502 19.031 -10.934 1.00 88.38 640 VAL A O 1
ATOM 4643 N N . GLY A 1 641 ? 10.943 17.705 -12.686 1.00 83.06 641 GLY A N 1
ATOM 4644 C CA . GLY A 1 641 ? 12.405 17.819 -12.612 1.00 83.06 641 GLY A CA 1
ATOM 4645 C C . GLY A 1 641 ? 13.119 17.139 -13.783 1.00 83.06 641 GLY A C 1
ATOM 4646 O O . GLY A 1 641 ? 12.490 16.444 -14.579 1.00 83.06 641 GLY A O 1
ATOM 4647 N N . LEU A 1 642 ? 14.431 17.356 -13.915 1.00 79.44 642 LEU A N 1
ATOM 4648 C CA . LEU A 1 642 ? 15.227 16.950 -15.091 1.00 79.44 642 LEU A CA 1
ATOM 4649 C C . LEU A 1 642 ? 16.211 15.797 -14.822 1.00 79.44 642 LEU A C 1
ATOM 4651 O O . LEU A 1 642 ? 17.002 15.463 -15.697 1.00 79.44 642 LEU A O 1
ATOM 4655 N N . ASP A 1 643 ? 16.221 15.224 -13.623 1.00 76.12 643 ASP A N 1
ATOM 4656 C CA . ASP A 1 643 ? 17.263 14.288 -13.177 1.00 76.12 643 ASP A CA 1
ATOM 4657 C C . ASP A 1 643 ? 16.737 13.093 -12.366 1.00 76.12 643 ASP A C 1
ATOM 4659 O O . ASP A 1 643 ? 17.519 12.266 -11.895 1.00 76.12 643 ASP A O 1
ATOM 4663 N N . PHE A 1 644 ? 15.414 12.952 -12.263 1.00 80.56 644 PHE A N 1
ATOM 4664 C CA . PHE A 1 644 ? 14.773 11.781 -11.667 1.00 80.56 644 PHE A CA 1
ATOM 4665 C C . PHE A 1 644 ? 14.581 10.695 -12.722 1.00 80.56 644 PHE A C 1
ATOM 4667 O O . PHE A 1 644 ? 13.975 10.948 -13.768 1.00 80.56 644 PHE A O 1
ATOM 4674 N N . GLY A 1 645 ? 15.071 9.490 -12.433 1.00 70.38 645 GLY A N 1
ATOM 4675 C CA . GLY A 1 645 ? 14.913 8.337 -13.312 1.00 70.38 645 GLY A CA 1
ATOM 4676 C C . GLY A 1 645 ? 15.041 7.012 -12.575 1.00 70.38 645 GLY A C 1
ATOM 4677 O O . GLY A 1 645 ? 15.878 6.869 -11.683 1.00 70.38 645 GLY A O 1
ATOM 4678 N N . GLY A 1 646 ? 14.197 6.056 -12.964 1.00 78.00 646 GLY A N 1
ATOM 4679 C CA . GLY A 1 646 ? 14.200 4.677 -12.467 1.00 78.00 646 GLY A CA 1
ATOM 4680 C C . GLY A 1 646 ? 13.487 4.450 -11.129 1.00 78.00 646 GLY A C 1
ATOM 4681 O O . GLY A 1 646 ? 12.819 3.435 -10.976 1.00 78.00 646 GLY A O 1
ATOM 4682 N N . ALA A 1 647 ? 13.554 5.404 -10.196 1.00 89.94 647 ALA A N 1
ATOM 4683 C CA . ALA A 1 647 ? 12.942 5.297 -8.868 1.00 89.94 647 ALA A CA 1
ATOM 4684 C C . ALA A 1 647 ? 11.866 6.371 -8.624 1.00 89.94 647 ALA A C 1
ATOM 4686 O O . ALA A 1 647 ? 12.161 7.571 -8.578 1.00 89.94 647 ALA A O 1
ATOM 4687 N N . LEU A 1 648 ? 10.623 5.913 -8.442 1.00 94.25 648 LEU A N 1
ATOM 4688 C CA . LEU A 1 648 ? 9.433 6.722 -8.165 1.00 94.25 648 LEU A CA 1
ATOM 4689 C C . LEU A 1 648 ? 8.458 5.939 -7.273 1.00 94.25 648 LEU A C 1
ATOM 4691 O O . LEU A 1 648 ? 7.892 4.928 -7.695 1.00 94.25 648 LEU A O 1
ATOM 4695 N N . ALA A 1 649 ? 8.217 6.445 -6.064 1.00 97.12 649 ALA A N 1
ATOM 4696 C CA . ALA A 1 649 ? 7.212 5.920 -5.143 1.00 97.12 649 ALA A CA 1
ATOM 4697 C C . ALA A 1 649 ? 6.280 7.021 -4.631 1.00 97.12 649 ALA A C 1
ATOM 4699 O O . ALA A 1 649 ? 6.584 8.212 -4.687 1.00 97.12 649 ALA A O 1
ATOM 4700 N N . ALA A 1 650 ? 5.146 6.588 -4.089 1.00 97.56 650 ALA A N 1
ATOM 4701 C CA . ALA A 1 650 ? 4.242 7.417 -3.313 1.00 97.56 650 ALA A CA 1
ATOM 4702 C C . ALA A 1 650 ? 3.871 6.697 -2.012 1.00 97.56 650 ALA A C 1
ATOM 4704 O O . ALA A 1 650 ? 3.940 5.465 -1.939 1.00 97.56 650 ALA A O 1
ATOM 4705 N N . VAL A 1 651 ? 3.461 7.456 -1.001 1.00 95.50 651 VAL A N 1
ATOM 4706 C CA . VAL A 1 651 ? 2.901 6.942 0.256 1.00 95.50 651 VAL A CA 1
ATOM 4707 C C . VAL A 1 651 ? 1.979 7.998 0.871 1.00 95.50 651 VAL A C 1
ATOM 4709 O O . VAL A 1 651 ? 2.272 9.190 0.758 1.00 95.50 651 VAL A O 1
ATOM 4712 N N . ARG A 1 652 ? 0.851 7.626 1.488 1.00 90.19 652 ARG A N 1
ATOM 4713 C CA . ARG A 1 652 ? -0.043 8.629 2.101 1.00 90.19 652 ARG A CA 1
ATOM 4714 C C . ARG A 1 652 ? 0.635 9.275 3.314 1.00 90.19 652 ARG A C 1
ATOM 4716 O O . ARG A 1 652 ? 1.171 8.569 4.166 1.00 90.19 652 ARG A O 1
ATOM 4723 N N . HIS A 1 653 ? 0.559 10.595 3.419 1.00 88.25 653 HIS A N 1
ATOM 4724 C CA . HIS A 1 653 ? 1.020 11.375 4.569 1.00 88.25 653 HIS A CA 1
ATOM 4725 C C . HIS A 1 653 ? 0.339 10.914 5.876 1.00 88.25 653 HIS A C 1
ATOM 4727 O O . HIS A 1 653 ? -0.780 10.390 5.844 1.00 88.25 653 HIS A O 1
ATOM 4733 N N . VAL A 1 654 ? 0.992 11.098 7.030 1.00 83.94 654 VAL A N 1
ATOM 4734 C CA . VAL A 1 654 ? 0.493 10.594 8.329 1.00 83.94 654 VAL A CA 1
ATOM 4735 C C . VAL A 1 654 ? -0.873 11.172 8.735 1.00 83.94 654 VAL A C 1
ATOM 4737 O O . VAL A 1 654 ? -1.692 10.448 9.290 1.00 83.94 654 VAL A O 1
ATOM 4740 N N . ASN A 1 655 ? -1.169 12.431 8.386 1.00 78.44 655 ASN A N 1
ATOM 4741 C CA . ASN A 1 655 ? -2.481 13.059 8.638 1.00 78.44 655 ASN A CA 1
ATOM 4742 C C . ASN A 1 655 ? -3.628 12.500 7.767 1.00 78.44 655 ASN A C 1
ATOM 4744 O O . ASN A 1 655 ? -4.783 12.846 7.987 1.00 78.44 655 ASN A O 1
ATOM 4748 N N . GLY A 1 656 ? -3.326 11.678 6.758 1.00 81.12 656 GLY A N 1
ATOM 4749 C CA . GLY A 1 656 ? -4.318 11.091 5.861 1.00 81.12 656 GLY A CA 1
ATOM 4750 C C . GLY A 1 656 ? -4.844 11.995 4.735 1.00 81.12 656 GLY A C 1
ATOM 4751 O O . GLY A 1 656 ? -5.615 11.490 3.916 1.00 81.12 656 GLY A O 1
ATOM 4752 N N . GLU A 1 657 ? -4.419 13.263 4.651 1.00 82.19 657 GLU A N 1
ATOM 4753 C CA . GLU A 1 657 ? -4.955 14.301 3.740 1.00 82.19 657 GLU A CA 1
ATOM 4754 C C . GLU A 1 657 ? -4.120 14.530 2.465 1.00 82.19 657 GLU A C 1
ATOM 4756 O O . GLU A 1 657 ? -4.493 15.331 1.611 1.00 82.19 657 GLU A O 1
ATOM 4761 N N . GLY A 1 658 ? -2.988 13.845 2.306 1.00 88.06 658 GLY A N 1
ATOM 4762 C CA . GLY A 1 658 ? -2.116 13.988 1.137 1.00 88.06 658 GLY A CA 1
ATOM 4763 C C . GLY A 1 658 ? -1.223 12.774 0.912 1.00 88.06 658 GLY A C 1
ATOM 4764 O O . GLY A 1 658 ? -1.258 11.810 1.677 1.00 88.06 658 GLY A O 1
ATOM 4765 N N . TYR A 1 659 ? -0.402 12.828 -0.130 1.00 95.81 659 TYR A N 1
ATOM 4766 C CA . TYR A 1 659 ? 0.630 11.844 -0.441 1.00 95.81 659 TYR A CA 1
ATOM 4767 C C . TYR A 1 659 ? 2.004 12.508 -0.480 1.00 95.81 659 TYR A C 1
ATOM 4769 O O . TYR A 1 659 ? 2.167 13.566 -1.086 1.00 95.81 659 TYR A O 1
ATOM 4777 N N . TRP A 1 660 ? 3.001 11.846 0.103 1.00 97.75 660 TRP A N 1
ATOM 4778 C CA . TRP A 1 660 ? 4.392 12.070 -0.264 1.00 97.75 660 TRP A CA 1
ATOM 4779 C C . TRP A 1 660 ? 4.650 11.394 -1.609 1.00 97.75 660 TRP A C 1
ATOM 4781 O O . TRP A 1 660 ? 4.388 10.199 -1.758 1.00 97.75 660 TRP A O 1
ATOM 4791 N N . ILE A 1 661 ? 5.185 12.142 -2.568 1.00 97.88 661 ILE A N 1
ATOM 4792 C CA . ILE A 1 661 ? 5.813 11.629 -3.788 1.00 97.88 661 ILE A CA 1
ATOM 4793 C C . ILE A 1 661 ? 7.322 11.657 -3.564 1.00 97.88 661 ILE A C 1
ATOM 4795 O O . ILE A 1 661 ? 7.868 12.712 -3.247 1.00 97.88 661 ILE A O 1
ATOM 4799 N N . ILE A 1 662 ? 7.991 10.516 -3.727 1.00 97.62 662 ILE A N 1
ATOM 4800 C CA . ILE A 1 662 ? 9.434 10.367 -3.526 1.00 97.62 662 ILE A CA 1
ATOM 4801 C C . ILE A 1 662 ? 10.084 10.008 -4.861 1.00 97.62 662 ILE A C 1
ATOM 4803 O O . ILE A 1 662 ? 9.722 9.012 -5.496 1.00 97.62 662 ILE A O 1
ATOM 4807 N N . MET A 1 663 ? 11.062 10.812 -5.272 1.00 93.25 663 MET A N 1
ATOM 4808 C CA . MET A 1 663 ? 11.852 10.616 -6.489 1.00 93.25 663 MET A CA 1
ATOM 4809 C C . MET A 1 663 ? 13.343 10.656 -6.155 1.00 93.25 663 MET A C 1
ATOM 4811 O O . MET A 1 663 ? 13.771 11.462 -5.333 1.00 93.25 663 MET A O 1
ATOM 4815 N N . TYR A 1 664 ? 14.151 9.810 -6.795 1.00 91.88 664 TYR A N 1
ATOM 4816 C CA . TYR A 1 664 ? 15.596 9.760 -6.548 1.00 91.88 664 TYR A CA 1
ATOM 4817 C C . TYR A 1 664 ? 16.397 10.333 -7.726 1.00 91.88 664 TYR A C 1
ATOM 4819 O O . TYR A 1 664 ? 16.201 9.942 -8.882 1.00 91.88 664 TYR A O 1
ATOM 4827 N N . SER A 1 665 ? 17.324 11.247 -7.428 1.00 86.75 665 SER A N 1
ATOM 4828 C CA . SER A 1 665 ? 18.307 11.763 -8.380 1.00 86.75 665 SER A CA 1
ATOM 4829 C C . SER A 1 665 ? 19.605 10.965 -8.292 1.00 86.75 665 SER A C 1
ATOM 4831 O O . SER A 1 665 ? 20.432 11.176 -7.404 1.00 86.75 665 SER A O 1
ATOM 4833 N N . ASN A 1 666 ? 19.831 10.098 -9.283 1.00 79.94 666 ASN A N 1
ATOM 4834 C CA . ASN A 1 666 ? 21.079 9.336 -9.438 1.00 79.94 666 ASN A CA 1
ATOM 4835 C C . ASN A 1 666 ? 22.321 10.236 -9.558 1.00 79.94 666 ASN A C 1
ATOM 4837 O O . ASN A 1 666 ? 23.439 9.809 -9.292 1.00 79.94 666 ASN A O 1
ATOM 4841 N N . ARG A 1 667 ? 22.141 11.488 -9.997 1.00 77.75 667 ARG A N 1
ATOM 4842 C CA . ARG A 1 667 ? 23.240 12.429 -10.234 1.00 77.75 667 ARG A CA 1
ATOM 4843 C C . ARG A 1 667 ? 23.788 13.045 -8.948 1.00 77.75 667 ARG A C 1
ATOM 4845 O O . ARG A 1 667 ? 24.964 13.409 -8.910 1.00 77.75 667 ARG A O 1
ATOM 4852 N N . PHE A 1 668 ? 22.925 13.228 -7.954 1.00 80.38 668 PHE A N 1
ATOM 4853 C CA . PHE A 1 668 ? 23.254 13.897 -6.695 1.00 80.38 668 PHE A CA 1
ATOM 4854 C C . PHE A 1 668 ? 23.177 12.962 -5.482 1.00 80.38 668 PHE A C 1
ATOM 4856 O O . PHE A 1 668 ? 23.602 13.357 -4.402 1.00 80.38 668 PHE A O 1
ATOM 4863 N N . SER A 1 669 ? 22.694 11.729 -5.676 1.00 85.88 669 SER A N 1
ATOM 4864 C CA . SER A 1 669 ? 22.377 10.766 -4.616 1.00 85.88 669 SER A CA 1
ATOM 4865 C C . SER A 1 669 ? 21.395 11.346 -3.594 1.00 85.88 669 SER A C 1
ATOM 4867 O O . SER A 1 669 ? 21.579 11.247 -2.378 1.00 85.88 669 SER A O 1
ATOM 4869 N N . THR A 1 670 ? 20.357 11.998 -4.124 1.00 89.12 670 THR A N 1
ATOM 4870 C CA . THR A 1 670 ? 19.371 12.775 -3.368 1.00 89.12 670 THR A CA 1
ATOM 4871 C C . THR A 1 670 ? 17.974 12.204 -3.566 1.00 89.12 670 THR A C 1
ATOM 4873 O O . THR A 1 670 ? 17.518 12.042 -4.700 1.00 89.12 670 THR A O 1
ATOM 4876 N N . PHE A 1 671 ? 17.273 11.947 -2.465 1.00 94.88 671 PHE A N 1
ATOM 4877 C CA . PHE A 1 671 ? 15.824 11.790 -2.461 1.00 94.88 671 PHE A CA 1
ATOM 4878 C C . PHE A 1 671 ? 15.179 13.170 -2.414 1.00 94.88 671 PHE A C 1
ATOM 4880 O O . PHE A 1 671 ? 15.441 13.945 -1.494 1.00 94.88 671 PHE A O 1
ATOM 4887 N N . HIS A 1 672 ? 14.329 13.445 -3.393 1.00 93.44 672 HIS A N 1
ATOM 4888 C CA . HIS A 1 672 ? 13.463 14.610 -3.440 1.00 93.44 672 HIS A CA 1
ATOM 4889 C C . HIS A 1 672 ? 12.054 14.174 -3.063 1.00 93.44 672 HIS A C 1
ATOM 4891 O O . HIS A 1 672 ? 11.528 13.206 -3.626 1.00 93.44 672 HIS A O 1
ATOM 4897 N N . THR A 1 673 ? 11.450 14.882 -2.116 1.00 96.06 673 THR A N 1
ATOM 4898 C CA . THR A 1 673 ? 10.088 14.616 -1.658 1.00 96.06 673 THR A CA 1
ATOM 4899 C C . THR A 1 673 ? 9.172 15.784 -1.990 1.00 96.06 673 THR A C 1
ATOM 4901 O O . THR A 1 673 ? 9.572 16.946 -1.957 1.00 96.06 673 THR A O 1
ATOM 4904 N N . PHE A 1 674 ? 7.926 15.476 -2.339 1.00 95.31 674 PHE A N 1
ATOM 4905 C CA . PHE A 1 674 ? 6.886 16.468 -2.594 1.00 95.31 674 PHE A CA 1
ATOM 4906 C C . PHE A 1 674 ? 5.618 16.053 -1.859 1.00 95.31 674 PHE A C 1
ATOM 4908 O O . PHE A 1 674 ? 5.178 14.912 -2.008 1.00 95.31 674 PHE A O 1
ATOM 4915 N N . LEU A 1 675 ? 5.025 16.962 -1.089 1.00 94.81 675 LEU A N 1
ATOM 4916 C CA . LEU A 1 675 ? 3.687 16.777 -0.546 1.00 94.81 675 LEU A CA 1
ATOM 4917 C C . LEU A 1 675 ? 2.666 17.162 -1.621 1.00 94.81 675 LEU A C 1
ATOM 4919 O O . LEU A 1 675 ? 2.809 18.178 -2.307 1.00 94.81 675 LEU A O 1
ATOM 4923 N N . VAL A 1 676 ? 1.658 16.311 -1.805 1.00 95.81 676 VAL A N 1
ATOM 4924 C CA . VAL A 1 676 ? 0.609 16.497 -2.809 1.00 95.81 676 VAL A CA 1
ATOM 4925 C C . VAL A 1 676 ? -0.748 16.164 -2.199 1.00 95.81 676 VAL A C 1
ATOM 4927 O O . VAL A 1 676 ? -1.010 15.022 -1.818 1.00 95.81 676 VAL A O 1
ATOM 4930 N N . SER A 1 677 ? -1.624 17.159 -2.129 1.00 91.06 677 SER A N 1
ATOM 4931 C CA . SER A 1 677 ? -2.999 17.058 -1.630 1.00 91.06 677 SER A CA 1
ATOM 4932 C C . SER A 1 677 ? -3.955 17.865 -2.517 1.00 91.06 677 SER A C 1
ATOM 4934 O O . SER A 1 677 ? -3.545 18.524 -3.475 1.00 91.06 677 SER A O 1
ATOM 4936 N N . GLY A 1 678 ? -5.246 17.861 -2.191 1.00 87.56 678 GLY A N 1
ATOM 4937 C CA . GLY A 1 678 ? -6.237 18.723 -2.831 1.00 87.56 678 GLY A CA 1
ATOM 4938 C C . GLY A 1 678 ? -5.944 20.220 -2.668 1.00 87.56 678 GLY A C 1
ATOM 4939 O O . GLY A 1 678 ? -6.246 20.989 -3.578 1.00 87.56 678 GLY A O 1
ATOM 4940 N N . SER A 1 679 ? -5.293 20.651 -1.576 1.00 87.81 679 SER A N 1
ATOM 4941 C CA . SER A 1 679 ? -4.882 22.058 -1.408 1.00 87.81 679 SER A CA 1
ATOM 4942 C C . SER A 1 679 ? -3.731 22.463 -2.329 1.00 87.81 679 SER A C 1
ATOM 4944 O O . SER A 1 679 ? -3.596 23.644 -2.646 1.00 87.81 679 SER A O 1
ATOM 4946 N N . SER A 1 680 ? -2.946 21.495 -2.809 1.00 86.44 680 SER A N 1
ATOM 4947 C CA . SER A 1 680 ? -1.881 21.709 -3.791 1.00 86.44 680 SER A CA 1
ATOM 4948 C C . SER A 1 680 ? -2.420 22.039 -5.196 1.00 86.44 680 SER A C 1
ATOM 4950 O O . SER A 1 680 ? -1.651 22.436 -6.072 1.00 86.44 680 SER A O 1
ATOM 4952 N N . PHE A 1 681 ? -3.726 21.884 -5.452 1.00 89.56 681 PHE A N 1
ATOM 4953 C CA . PHE A 1 681 ? -4.367 22.229 -6.724 1.00 89.56 681 PHE A CA 1
ATOM 4954 C C . PHE A 1 681 ? -5.136 23.559 -6.622 1.00 89.56 681 PHE A C 1
ATOM 4956 O O . PHE A 1 681 ? -6.324 23.590 -6.303 1.00 89.56 681 PHE A O 1
ATOM 4963 N N . ASP A 1 682 ? -4.463 24.674 -6.931 1.00 83.12 682 ASP A N 1
ATOM 4964 C CA . ASP A 1 682 ? -5.046 26.025 -6.907 1.00 83.12 682 ASP A CA 1
ATOM 4965 C C . ASP A 1 682 ? -5.239 26.591 -8.324 1.00 83.12 682 ASP A C 1
ATOM 4967 O O . ASP A 1 682 ? -4.411 26.413 -9.217 1.00 83.12 682 ASP A O 1
ATOM 4971 N N . GLN A 1 683 ? -6.352 27.296 -8.542 1.00 78.81 683 GLN A N 1
ATOM 4972 C CA . GLN A 1 683 ? -6.690 27.991 -9.799 1.00 78.81 683 GLN A CA 1
ATOM 4973 C C . GLN A 1 683 ? -6.528 27.149 -11.087 1.00 78.81 683 GLN A C 1
ATOM 4975 O O . GLN A 1 683 ? -6.252 27.687 -12.161 1.00 78.81 683 GLN A O 1
ATOM 4980 N N . GLY A 1 684 ? -6.742 25.831 -11.002 1.00 77.62 684 GLY A N 1
ATOM 4981 C CA . GLY A 1 684 ? -6.617 24.910 -12.138 1.00 77.62 684 GLY A CA 1
ATOM 4982 C C . GLY A 1 684 ? -5.179 24.479 -12.453 1.00 77.62 684 GLY A C 1
ATOM 4983 O O . GLY A 1 684 ? -4.906 24.053 -13.575 1.00 77.62 684 GLY A O 1
ATOM 4984 N N . ARG A 1 685 ? -4.251 24.625 -11.503 1.00 81.56 685 ARG A N 1
ATOM 4985 C CA . ARG A 1 685 ? -2.836 24.258 -11.626 1.00 81.56 685 ARG A CA 1
ATOM 4986 C C . ARG A 1 685 ? -2.397 23.452 -10.410 1.00 81.56 685 ARG A C 1
ATOM 4988 O O . ARG A 1 685 ? -2.647 23.862 -9.281 1.00 81.56 685 ARG A O 1
ATOM 4995 N N . LEU A 1 686 ? -1.681 22.351 -10.631 1.00 87.88 686 LEU A N 1
ATOM 4996 C CA . LEU A 1 686 ? -0.996 21.663 -9.538 1.00 87.88 686 LEU A CA 1
ATOM 4997 C C . LEU A 1 686 ? 0.293 22.412 -9.182 1.00 87.88 686 LEU A C 1
ATOM 4999 O O . LEU A 1 686 ? 1.124 22.701 -10.049 1.00 87.88 686 LEU A O 1
ATOM 5003 N N . VAL A 1 687 ? 0.462 22.710 -7.900 1.00 88.25 687 VAL A N 1
ATOM 5004 C CA . VAL A 1 687 ? 1.671 23.282 -7.310 1.00 88.25 687 VAL A CA 1
ATOM 5005 C C . VAL A 1 687 ? 2.253 22.226 -6.383 1.00 88.25 687 VAL A C 1
ATOM 5007 O O . VAL A 1 687 ? 1.695 21.956 -5.331 1.00 88.25 687 VAL A O 1
ATOM 5010 N N . LEU A 1 688 ? 3.363 21.603 -6.779 1.00 87.19 688 LEU A N 1
ATOM 5011 C CA . LEU A 1 688 ? 4.0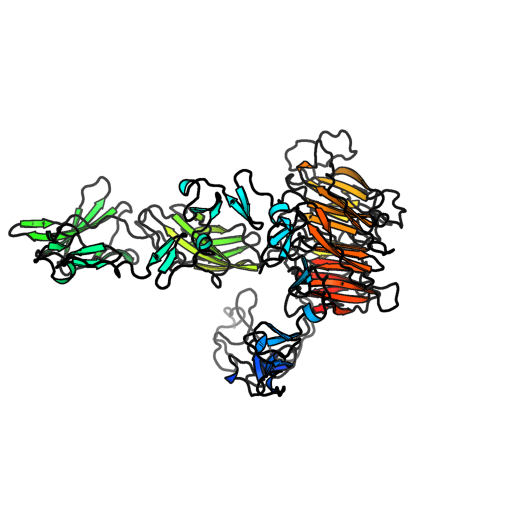30 20.612 -5.933 1.00 87.19 688 LEU A CA 1
ATOM 5012 C C . LEU A 1 688 ? 4.673 21.313 -4.734 1.00 87.19 688 LEU A C 1
ATOM 5014 O O . LEU A 1 688 ? 5.491 22.219 -4.917 1.00 87.19 688 LEU A O 1
ATOM 5018 N N . GLU A 1 689 ? 4.310 20.896 -3.525 1.00 90.69 689 GLU A N 1
ATOM 5019 C CA . GLU A 1 689 ? 4.842 21.454 -2.284 1.00 90.69 689 GLU A CA 1
ATOM 5020 C C . GLU A 1 689 ? 6.139 20.702 -1.936 1.00 90.69 689 GLU A C 1
ATOM 5022 O O . GLU A 1 689 ? 6.085 19.502 -1.668 1.00 90.69 689 GLU A O 1
ATOM 5027 N N . PRO A 1 690 ? 7.327 21.334 -2.000 1.00 90.06 690 PRO A N 1
ATOM 5028 C CA . PRO A 1 690 ? 8.584 20.628 -1.779 1.00 90.06 690 PRO A CA 1
ATOM 5029 C C . PRO A 1 690 ? 8.746 20.243 -0.306 1.00 90.06 690 PRO A C 1
ATOM 5031 O O . PRO A 1 690 ? 8.671 21.096 0.582 1.00 90.06 690 PRO A O 1
ATOM 5034 N N . GLY A 1 691 ? 9.009 18.961 -0.070 1.00 90.75 691 GLY A N 1
ATOM 5035 C CA . GLY A 1 691 ? 9.500 18.440 1.197 1.00 90.75 691 GLY A CA 1
ATOM 5036 C C . GLY A 1 691 ? 11.026 18.581 1.326 1.00 90.75 691 GLY A C 1
ATOM 5037 O O . GLY A 1 691 ? 11.668 19.283 0.537 1.00 90.75 691 GLY A O 1
ATOM 5038 N N . PRO A 1 692 ? 11.627 17.950 2.346 1.00 88.50 692 PRO A N 1
ATOM 5039 C CA . PRO A 1 692 ? 13.064 17.997 2.583 1.00 88.50 692 PRO A CA 1
ATOM 5040 C C . PRO A 1 692 ? 13.853 17.074 1.639 1.00 88.50 692 PRO A C 1
ATOM 5042 O O . PRO A 1 692 ? 13.654 15.858 1.608 1.00 88.50 692 PRO A O 1
ATOM 5045 N N . ASP A 1 693 ? 14.830 17.653 0.938 1.00 92.50 693 ASP A N 1
ATOM 5046 C CA . ASP A 1 693 ? 15.828 16.908 0.164 1.00 92.50 693 ASP A CA 1
ATOM 5047 C C . ASP A 1 693 ? 16.775 16.134 1.098 1.00 92.50 693 ASP A C 1
ATOM 5049 O O . ASP A 1 693 ? 17.442 16.721 1.955 1.00 92.50 693 ASP A O 1
ATOM 5053 N N . SER A 1 694 ? 16.899 14.821 0.894 1.00 94.38 694 SER A N 1
ATOM 5054 C CA . SER A 1 694 ? 17.753 13.936 1.703 1.00 94.38 694 SER A CA 1
ATOM 5055 C C . SER A 1 694 ? 18.895 13.379 0.845 1.00 94.38 694 SER A C 1
ATOM 5057 O O . SER A 1 694 ? 18.655 12.590 -0.065 1.00 94.38 694 SER A O 1
ATOM 5059 N N . THR A 1 695 ? 20.138 13.817 1.084 1.00 92.38 695 THR A N 1
ATOM 5060 C CA . THR A 1 695 ? 21.311 13.504 0.234 1.00 92.38 695 THR A CA 1
ATOM 5061 C C . THR A 1 695 ? 22.337 12.642 0.963 1.00 92.38 695 THR A C 1
ATOM 5063 O O . THR A 1 695 ? 22.725 12.974 2.083 1.00 92.38 695 THR A O 1
ATOM 5066 N N . PHE A 1 696 ? 22.833 11.588 0.308 1.00 89.25 696 PHE A N 1
ATOM 5067 C CA . PHE A 1 696 ? 23.738 10.603 0.907 1.00 89.25 696 PHE A CA 1
ATOM 5068 C C . PHE A 1 696 ? 24.942 10.278 0.016 1.00 89.25 696 PHE A C 1
ATOM 5070 O O . PHE A 1 696 ? 24.802 10.085 -1.189 1.00 89.25 696 PHE A O 1
ATOM 5077 N N . ASP A 1 697 ? 26.126 10.121 0.615 1.00 87.69 697 ASP A N 1
ATOM 5078 C CA . ASP A 1 697 ? 27.267 9.496 -0.067 1.00 87.69 697 ASP A CA 1
ATOM 5079 C C . ASP A 1 697 ? 27.141 7.971 0.038 1.00 87.69 697 ASP A C 1
ATOM 5081 O O . ASP A 1 697 ? 27.670 7.342 0.952 1.00 87.69 697 ASP A O 1
ATOM 5085 N N . LEU A 1 698 ? 26.365 7.382 -0.875 1.00 83.50 698 LEU A N 1
ATOM 5086 C CA . LEU A 1 698 ? 26.116 5.938 -0.891 1.00 83.50 698 LEU A CA 1
ATOM 5087 C C . LEU A 1 698 ? 27.320 5.125 -1.404 1.00 83.50 698 LEU A C 1
ATOM 5089 O O . LEU A 1 698 ? 27.320 3.904 -1.278 1.00 83.50 698 LEU A O 1
ATOM 5093 N N . GLY A 1 699 ? 28.333 5.757 -2.010 1.00 75.00 699 GLY A N 1
ATOM 5094 C CA . GLY A 1 699 ? 29.478 5.063 -2.620 1.00 75.00 699 GLY A CA 1
ATOM 5095 C C . GLY A 1 699 ? 29.158 4.216 -3.868 1.00 75.00 699 GLY A C 1
ATOM 5096 O O . GLY A 1 699 ? 30.064 3.602 -4.430 1.00 75.00 699 GLY A O 1
ATOM 5097 N N . SER A 1 700 ? 27.899 4.194 -4.315 1.00 73.69 700 SER A N 1
ATOM 5098 C CA . SER A 1 700 ? 27.417 3.487 -5.507 1.00 73.69 700 SER A CA 1
ATOM 5099 C C . SER A 1 700 ? 27.569 4.326 -6.787 1.00 73.69 700 SER A C 1
ATOM 5101 O O . SER A 1 700 ? 27.618 5.558 -6.754 1.00 73.69 700 SER A O 1
ATOM 5103 N N . THR A 1 701 ? 27.641 3.644 -7.933 1.00 70.94 701 THR A N 1
ATOM 5104 C CA . THR A 1 701 ? 27.554 4.235 -9.283 1.00 70.94 701 THR A CA 1
ATOM 5105 C C . THR A 1 701 ? 26.367 3.707 -10.092 1.00 70.94 701 THR A C 1
ATOM 5107 O O . THR A 1 701 ? 26.208 4.055 -11.265 1.00 70.94 701 THR A O 1
ATOM 5110 N N . GLY A 1 702 ? 25.556 2.843 -9.487 1.00 71.69 702 GLY A N 1
ATOM 5111 C CA . GLY A 1 702 ? 24.410 2.198 -10.092 1.00 71.69 702 GLY A CA 1
ATOM 5112 C C . GLY A 1 702 ? 23.249 3.163 -10.265 1.00 71.69 702 GLY A C 1
ATOM 5113 O O . GLY A 1 702 ? 22.971 4.016 -9.426 1.00 71.69 702 GLY A O 1
ATOM 5114 N N . HIS A 1 703 ? 22.531 2.987 -11.367 1.00 79.31 703 HIS A N 1
ATOM 5115 C CA . HIS A 1 703 ? 21.240 3.630 -11.543 1.00 79.31 703 HIS A CA 1
ATOM 5116 C C . HIS A 1 703 ? 20.198 2.956 -10.655 1.00 79.31 703 HIS A C 1
ATOM 5118 O O . HIS A 1 703 ? 20.175 1.726 -10.551 1.00 79.31 703 HIS A O 1
ATOM 5124 N N . ALA A 1 704 ? 19.331 3.765 -10.056 1.00 79.25 704 ALA A N 1
ATOM 5125 C CA . ALA A 1 704 ? 18.180 3.297 -9.317 1.00 79.25 704 ALA A CA 1
ATOM 5126 C C . ALA A 1 704 ? 17.233 2.542 -10.247 1.00 79.25 704 ALA A C 1
ATOM 5128 O O . ALA A 1 704 ? 16.830 3.056 -11.289 1.00 79.25 704 ALA A O 1
ATOM 5129 N N . ALA A 1 705 ? 16.907 1.316 -9.862 1.00 86.00 705 ALA A N 1
ATOM 5130 C CA . ALA A 1 705 ? 15.996 0.448 -10.587 1.00 86.00 705 ALA A CA 1
ATOM 5131 C C . ALA A 1 705 ? 14.594 0.467 -9.968 1.00 86.00 705 ALA A C 1
ATOM 5133 O O . ALA A 1 705 ? 13.610 0.382 -10.697 1.00 86.00 705 ALA A O 1
ATOM 5134 N N . MET A 1 706 ? 14.500 0.589 -8.638 1.00 92.75 706 MET A N 1
ATOM 5135 C CA . MET A 1 706 ? 13.229 0.557 -7.917 1.00 92.75 706 MET A CA 1
ATOM 5136 C C . MET A 1 706 ? 13.357 1.168 -6.512 1.00 92.75 706 MET A C 1
ATOM 5138 O O . MET A 1 706 ? 14.364 0.964 -5.834 1.00 92.75 706 MET A O 1
ATOM 5142 N N . ILE A 1 707 ? 12.323 1.877 -6.054 1.00 96.12 707 ILE A N 1
ATOM 5143 C CA . ILE A 1 707 ? 12.181 2.376 -4.676 1.00 96.12 707 ILE A CA 1
ATOM 5144 C C . ILE A 1 707 ? 10.818 1.963 -4.097 1.00 96.12 707 ILE A C 1
ATOM 5146 O O . ILE A 1 707 ? 9.782 2.098 -4.752 1.00 96.12 707 ILE A O 1
ATOM 5150 N N . ARG A 1 708 ? 10.791 1.449 -2.867 1.00 96.81 708 ARG A N 1
ATOM 5151 C CA . ARG A 1 708 ? 9.558 1.055 -2.156 1.00 96.81 708 ARG A CA 1
ATOM 5152 C C . ARG A 1 708 ? 9.584 1.556 -0.725 1.00 96.81 708 ARG A C 1
ATOM 5154 O O . ARG A 1 708 ? 10.653 1.657 -0.135 1.00 96.81 708 ARG A O 1
ATOM 5161 N N . LEU A 1 709 ? 8.409 1.807 -0.157 1.00 96.69 709 LEU A N 1
ATOM 5162 C CA . LEU A 1 709 ? 8.251 1.978 1.283 1.00 96.69 709 LEU A CA 1
ATOM 5163 C C . LEU A 1 709 ? 7.524 0.774 1.887 1.00 96.69 709 LEU A C 1
ATOM 5165 O O . LEU A 1 709 ? 6.764 0.077 1.205 1.00 96.69 709 LEU A O 1
ATOM 5169 N N . SER A 1 710 ? 7.756 0.535 3.173 1.00 93.62 710 SER A N 1
ATOM 5170 C CA . SER A 1 710 ? 6.972 -0.421 3.952 1.00 93.62 710 SER A CA 1
ATOM 5171 C C . SER A 1 710 ? 5.526 0.079 4.126 1.00 93.62 710 SER A C 1
ATOM 5173 O O . SER A 1 710 ? 5.302 1.291 4.154 1.00 93.62 710 SER A O 1
ATOM 5175 N N . PRO A 1 711 ? 4.526 -0.807 4.294 1.00 87.81 711 PRO A N 1
ATOM 5176 C CA . PRO A 1 711 ? 3.141 -0.385 4.537 1.00 87.81 711 PRO A CA 1
ATOM 5177 C C . PRO A 1 711 ? 2.923 0.536 5.762 1.00 87.81 711 PRO A C 1
ATOM 5179 O O . PRO A 1 711 ? 2.055 1.403 5.710 1.00 87.81 711 PRO A O 1
ATOM 5182 N N . ASN A 1 712 ? 3.730 0.436 6.834 1.00 83.06 712 ASN A N 1
ATOM 5183 C CA . ASN A 1 712 ? 3.720 1.391 7.971 1.00 83.06 712 ASN A CA 1
ATOM 5184 C C . ASN A 1 712 ? 4.474 2.688 7.685 1.00 83.06 712 ASN A C 1
ATOM 5186 O O . ASN A 1 712 ? 4.476 3.576 8.534 1.00 83.06 712 ASN A O 1
ATOM 5190 N N . LYS A 1 713 ? 5.079 2.834 6.502 1.00 90.19 713 LYS A N 1
ATOM 5191 C CA . LYS A 1 713 ? 5.737 4.066 6.057 1.00 90.19 713 LYS A CA 1
ATOM 5192 C C . LYS A 1 713 ? 7.000 4.414 6.855 1.00 90.19 713 LYS A C 1
ATOM 5194 O O . LYS A 1 713 ? 7.520 5.501 6.682 1.00 90.19 713 LYS A O 1
ATOM 5199 N N . LEU A 1 714 ? 7.509 3.520 7.708 1.00 89.69 714 LEU A N 1
ATOM 5200 C CA . LEU A 1 714 ? 8.678 3.783 8.568 1.00 89.69 714 LEU A CA 1
ATOM 5201 C C . LEU A 1 714 ? 10.012 3.345 7.946 1.00 89.69 714 LEU A C 1
ATOM 5203 O O . LEU A 1 714 ? 11.084 3.615 8.498 1.00 89.69 714 LEU A O 1
ATOM 5207 N N . ARG A 1 715 ? 9.963 2.619 6.825 1.00 94.25 715 ARG A N 1
ATOM 5208 C CA . ARG A 1 715 ? 11.132 2.125 6.097 1.00 94.25 715 ARG A CA 1
ATOM 5209 C C . ARG A 1 715 ? 10.995 2.393 4.609 1.00 94.25 715 ARG A C 1
ATOM 5211 O O . ARG A 1 715 ? 9.898 2.336 4.053 1.00 94.25 715 ARG A O 1
ATOM 5218 N N . LEU A 1 716 ? 12.131 2.630 3.971 1.00 97.75 716 LEU A N 1
ATOM 5219 C CA . LEU A 1 716 ? 12.260 2.852 2.538 1.00 97.75 716 LEU A CA 1
ATOM 5220 C C . LEU A 1 716 ? 13.421 2.003 2.017 1.00 97.75 716 LEU A C 1
ATOM 5222 O O . LEU A 1 716 ? 14.519 2.065 2.554 1.00 97.75 716 LEU A O 1
ATOM 5226 N N . ALA A 1 717 ? 13.184 1.202 0.983 1.00 97.44 717 ALA A N 1
ATOM 5227 C CA . ALA A 1 717 ? 14.201 0.396 0.316 1.00 97.44 717 ALA A CA 1
ATOM 5228 C C . ALA A 1 717 ? 14.492 0.963 -1.079 1.00 97.44 717 ALA A C 1
ATOM 5230 O O . ALA A 1 717 ? 13.567 1.324 -1.812 1.00 97.44 717 ALA A O 1
ATOM 5231 N N . LEU A 1 718 ? 15.772 1.013 -1.447 1.00 95.56 718 LEU A N 1
ATOM 5232 C CA . LEU A 1 718 ? 16.265 1.461 -2.748 1.00 95.56 718 LEU A CA 1
ATOM 5233 C C . LEU A 1 718 ? 17.129 0.363 -3.378 1.00 95.56 718 LEU A C 1
ATOM 5235 O O . LEU A 1 718 ? 18.154 -0.027 -2.815 1.00 95.56 718 LEU A O 1
ATOM 5239 N N . ALA A 1 719 ? 16.735 -0.090 -4.567 1.00 93.19 719 ALA A N 1
ATOM 5240 C CA . ALA A 1 719 ? 17.574 -0.898 -5.442 1.00 93.19 719 ALA A CA 1
ATOM 5241 C C . ALA A 1 719 ? 18.377 0.012 -6.375 1.00 93.19 719 ALA A C 1
ATOM 5243 O O . ALA A 1 719 ? 17.793 0.708 -7.213 1.00 93.19 719 ALA A O 1
ATOM 5244 N N . LEU A 1 720 ? 19.704 -0.018 -6.256 1.00 87.75 720 LEU A N 1
ATOM 5245 C CA . LEU A 1 720 ? 20.629 0.458 -7.281 1.00 87.75 720 LEU A CA 1
ATOM 5246 C C . LEU A 1 720 ? 21.222 -0.770 -7.979 1.00 87.75 720 LEU A C 1
ATOM 5248 O O . LEU A 1 720 ? 21.546 -1.761 -7.330 1.00 87.75 720 LEU A O 1
ATOM 5252 N N . ASN A 1 721 ? 21.431 -0.700 -9.294 1.00 78.25 721 ASN A N 1
ATOM 5253 C CA . ASN A 1 721 ? 21.911 -1.849 -10.079 1.00 78.25 721 ASN A CA 1
ATOM 5254 C C . ASN A 1 721 ? 23.294 -2.409 -9.658 1.00 78.25 721 ASN A C 1
ATOM 5256 O O . ASN A 1 721 ? 23.713 -3.427 -10.201 1.00 78.25 721 ASN A O 1
ATOM 5260 N N . ASP A 1 722 ? 24.015 -1.753 -8.741 1.00 84.19 722 ASP A N 1
ATOM 5261 C CA . ASP A 1 722 ? 25.265 -2.233 -8.135 1.00 84.19 722 ASP A CA 1
ATOM 5262 C C . ASP A 1 722 ? 25.215 -2.384 -6.594 1.00 84.19 722 ASP A C 1
ATOM 5264 O O . ASP A 1 722 ? 26.189 -2.875 -6.025 1.00 84.19 722 ASP A O 1
ATOM 5268 N N . ASN A 1 723 ? 24.128 -1.997 -5.901 1.00 88.25 723 ASN A N 1
ATOM 5269 C CA . ASN A 1 723 ? 23.982 -2.175 -4.444 1.00 88.25 723 ASN A CA 1
ATOM 5270 C C . ASN A 1 723 ? 22.538 -1.945 -3.936 1.00 88.25 723 ASN A C 1
ATOM 5272 O O . ASN A 1 723 ? 21.748 -1.229 -4.550 1.00 88.25 723 ASN A O 1
ATOM 5276 N N . GLY A 1 724 ? 22.206 -2.479 -2.762 1.00 91.44 724 GLY A N 1
ATOM 5277 C CA . GLY A 1 724 ? 20.922 -2.257 -2.089 1.00 91.44 724 GLY A CA 1
ATOM 5278 C C . GLY A 1 724 ? 21.051 -1.431 -0.814 1.00 91.44 724 GLY A C 1
ATOM 5279 O O . GLY A 1 724 ? 22.033 -1.572 -0.085 1.00 91.44 724 GLY A O 1
ATOM 5280 N N . TYR A 1 725 ? 20.039 -0.617 -0.511 1.00 94.44 725 TYR A N 1
ATOM 5281 C CA . TYR A 1 725 ? 19.984 0.172 0.723 1.00 94.44 725 TYR A CA 1
ATOM 5282 C C . TYR A 1 725 ? 18.591 0.136 1.352 1.00 94.44 725 TYR A C 1
ATOM 5284 O O . TYR A 1 725 ? 17.577 0.211 0.653 1.00 94.44 725 TYR A O 1
ATOM 5292 N N . LEU A 1 726 ? 18.559 0.073 2.679 1.00 95.88 726 LEU A N 1
ATOM 5293 C CA . LEU A 1 726 ? 17.385 0.285 3.518 1.00 95.88 726 LEU A CA 1
ATOM 5294 C C . LEU A 1 726 ? 17.578 1.590 4.302 1.00 95.88 726 LEU A C 1
ATOM 5296 O O . LEU A 1 726 ? 18.671 1.864 4.781 1.00 95.88 726 LEU A O 1
ATOM 5300 N N . PHE A 1 727 ? 16.526 2.383 4.435 1.00 96.50 727 PHE A N 1
ATOM 5301 C CA . PHE A 1 727 ? 16.513 3.672 5.122 1.00 96.50 727 PHE A CA 1
ATOM 5302 C C . PHE A 1 727 ? 15.335 3.737 6.091 1.00 96.50 727 PHE A C 1
ATOM 5304 O O . PHE A 1 727 ? 14.321 3.049 5.905 1.00 96.50 727 PHE A O 1
ATOM 5311 N N . ASN A 1 728 ? 15.424 4.640 7.061 1.00 95.06 728 ASN A N 1
ATOM 5312 C CA . ASN A 1 728 ? 14.257 5.135 7.780 1.00 95.06 728 ASN A CA 1
ATOM 5313 C C . ASN A 1 728 ? 13.523 6.174 6.913 1.00 95.06 728 ASN A C 1
ATOM 5315 O O . ASN A 1 728 ? 14.147 6.917 6.149 1.00 95.06 728 ASN A O 1
ATOM 5319 N N . PHE A 1 729 ? 12.197 6.234 7.041 1.00 95.56 729 PHE A N 1
ATOM 5320 C CA . PHE A 1 729 ? 11.372 7.309 6.485 1.00 95.56 729 PHE A CA 1
ATOM 5321 C C . PHE A 1 729 ? 10.469 7.868 7.580 1.00 95.56 729 PHE A C 1
ATOM 5323 O O . PHE A 1 729 ? 9.853 7.102 8.322 1.00 95.56 729 PHE A O 1
ATOM 5330 N N . ASP A 1 730 ? 10.386 9.191 7.667 1.00 91.44 730 ASP A N 1
ATOM 5331 C CA . ASP A 1 730 ? 9.440 9.882 8.537 1.00 91.44 730 ASP A CA 1
ATOM 5332 C C . ASP A 1 730 ? 8.194 10.290 7.723 1.00 91.44 730 ASP A C 1
ATOM 5334 O O . ASP A 1 730 ? 8.262 11.222 6.914 1.00 91.44 730 ASP A O 1
ATOM 5338 N N . PRO A 1 731 ? 7.029 9.643 7.926 1.00 88.56 731 PRO A N 1
ATOM 5339 C CA . PRO A 1 731 ? 5.809 9.954 7.183 1.00 88.56 731 PRO A CA 1
ATOM 5340 C C . PRO A 1 731 ? 5.160 11.295 7.563 1.00 88.56 731 PRO A C 1
ATOM 5342 O O . PRO A 1 731 ? 4.195 11.691 6.898 1.00 88.56 731 PRO A O 1
ATOM 5345 N N . SER A 1 732 ? 5.653 11.985 8.598 1.00 88.50 732 SER A N 1
ATOM 5346 C CA . SER A 1 732 ? 5.198 13.317 9.014 1.00 88.50 732 SER A CA 1
ATOM 5347 C C . SER A 1 732 ? 5.988 14.460 8.369 1.00 88.50 732 SER A C 1
ATOM 5349 O O . SER A 1 732 ? 5.412 15.504 8.076 1.00 88.50 732 SER A O 1
ATOM 5351 N N . THR A 1 733 ? 7.282 14.265 8.094 1.00 87.75 733 THR A N 1
ATOM 5352 C CA . THR A 1 733 ? 8.152 15.304 7.508 1.00 87.75 733 THR A CA 1
ATOM 5353 C C . THR A 1 733 ? 8.620 15.003 6.088 1.00 87.75 733 THR A C 1
ATOM 5355 O O . THR A 1 733 ? 9.057 15.918 5.393 1.00 87.75 733 THR A O 1
ATOM 5358 N N . GLY A 1 734 ? 8.554 13.745 5.645 1.00 91.00 734 GLY A N 1
ATOM 5359 C CA . GLY A 1 734 ? 9.109 13.299 4.368 1.00 91.00 734 GLY A CA 1
ATOM 5360 C C . GLY A 1 734 ? 10.630 13.099 4.383 1.00 91.00 734 GLY A C 1
ATOM 5361 O O . GLY A 1 734 ? 11.224 12.917 3.321 1.00 91.00 734 GLY A O 1
ATOM 5362 N N . ILE A 1 735 ? 11.283 13.149 5.550 1.00 95.19 735 ILE A N 1
ATOM 5363 C CA . ILE A 1 735 ? 12.733 12.932 5.671 1.00 95.19 735 ILE A CA 1
ATOM 5364 C C . ILE A 1 735 ? 13.070 11.455 5.431 1.00 95.19 735 ILE A C 1
ATOM 5366 O O . ILE A 1 735 ? 12.437 10.558 5.989 1.00 95.19 735 ILE A O 1
ATOM 5370 N N . VAL A 1 736 ? 14.117 11.213 4.638 1.00 96.69 736 VAL A N 1
ATOM 5371 C CA . VAL A 1 736 ? 14.807 9.918 4.548 1.00 96.69 736 VAL A CA 1
ATOM 5372 C C . VAL A 1 736 ? 16.064 10.002 5.418 1.00 96.69 736 VAL A C 1
ATOM 5374 O O . VAL A 1 736 ? 16.797 10.989 5.328 1.00 96.69 736 VAL A O 1
ATOM 5377 N N . SER A 1 737 ? 16.347 8.996 6.247 1.00 93.06 737 SER A N 1
ATOM 5378 C CA . SER A 1 737 ? 17.526 8.979 7.133 1.00 93.06 737 SER A CA 1
ATOM 5379 C C . SER A 1 737 ? 18.151 7.584 7.274 1.00 93.06 737 SER A C 1
ATOM 5381 O O . SER A 1 737 ? 17.610 6.595 6.783 1.00 93.06 737 SER A O 1
ATOM 5383 N N . GLU A 1 738 ? 19.318 7.524 7.928 1.00 90.06 738 GLU A N 1
ATOM 5384 C CA . GLU A 1 738 ? 19.974 6.284 8.391 1.00 90.06 738 GLU A CA 1
ATOM 5385 C C . GLU A 1 738 ? 20.118 5.175 7.322 1.00 90.06 738 GLU A C 1
ATOM 5387 O O . GLU A 1 738 ? 19.479 4.126 7.415 1.00 90.06 738 GLU A O 1
ATOM 5392 N N . PRO A 1 739 ? 20.972 5.374 6.297 1.00 92.69 739 PRO A N 1
ATOM 5393 C CA . PRO A 1 739 ? 21.247 4.351 5.292 1.00 92.69 739 PRO A CA 1
ATOM 5394 C C . PRO A 1 739 ? 21.920 3.111 5.896 1.00 92.69 739 PRO A C 1
ATOM 5396 O O . PRO A 1 739 ? 23.062 3.162 6.359 1.00 92.69 739 PRO A O 1
ATOM 5399 N N . VAL A 1 740 ? 21.246 1.971 5.783 1.00 92.12 740 VAL A N 1
ATOM 5400 C CA . VAL A 1 740 ? 21.781 0.627 6.006 1.00 92.12 740 VAL A CA 1
ATOM 5401 C C . VAL A 1 740 ? 22.076 -0.011 4.649 1.00 92.12 740 VAL A C 1
ATOM 5403 O O . VAL A 1 740 ? 21.182 -0.249 3.839 1.00 92.12 740 VAL A O 1
ATOM 5406 N N . GLU A 1 741 ? 23.350 -0.292 4.395 1.00 91.50 741 GLU A N 1
ATOM 5407 C CA . GLU A 1 741 ? 23.823 -0.954 3.178 1.00 91.50 741 GLU A CA 1
ATOM 5408 C C . GLU A 1 741 ? 23.532 -2.468 3.220 1.00 91.50 741 GLU A C 1
ATOM 5410 O O . GLU A 1 741 ? 23.979 -3.161 4.135 1.00 91.50 741 GLU A O 1
ATOM 5415 N N . LEU A 1 742 ? 22.841 -2.997 2.205 1.00 89.44 742 LEU A N 1
ATOM 5416 C CA . LEU A 1 742 ? 22.514 -4.427 2.076 1.00 89.44 742 LEU A CA 1
ATOM 5417 C C . LEU A 1 742 ? 23.660 -5.260 1.465 1.00 89.44 742 LEU A C 1
ATOM 5419 O O . LEU A 1 742 ? 23.645 -6.485 1.568 1.00 89.44 742 LEU A O 1
ATOM 5423 N N . ARG A 1 743 ? 24.667 -4.606 0.863 1.00 86.19 743 ARG A N 1
ATOM 5424 C CA . ARG A 1 743 ? 25.918 -5.201 0.336 1.00 86.19 743 ARG A CA 1
ATOM 5425 C C . ARG A 1 743 ? 25.721 -6.269 -0.741 1.00 86.19 743 ARG A C 1
ATOM 5427 O O . ARG A 1 743 ? 26.442 -7.266 -0.781 1.00 86.19 743 ARG A O 1
ATOM 5434 N N . MET A 1 744 ? 24.757 -6.053 -1.627 1.00 85.50 744 MET A N 1
ATOM 5435 C CA . MET A 1 744 ? 24.456 -6.956 -2.736 1.00 85.50 744 MET A CA 1
ATOM 5436 C C . MET A 1 744 ? 23.886 -6.194 -3.935 1.00 85.50 744 MET A C 1
ATOM 5438 O O . MET A 1 744 ? 23.102 -5.264 -3.761 1.00 85.50 744 MET A O 1
ATOM 5442 N N . GLU A 1 745 ? 24.272 -6.600 -5.148 1.00 87.44 745 GLU A N 1
ATOM 5443 C CA . GLU A 1 745 ? 23.735 -6.059 -6.404 1.00 87.44 745 GLU A CA 1
ATOM 5444 C C . GLU A 1 745 ? 22.262 -6.495 -6.543 1.00 87.44 745 GLU A C 1
ATOM 5446 O O . GLU A 1 745 ? 21.991 -7.695 -6.686 1.00 87.44 745 GLU A O 1
ATOM 5451 N N . ILE A 1 746 ? 21.313 -5.547 -6.477 1.00 89.81 746 ILE A N 1
ATOM 5452 C CA . ILE A 1 746 ? 19.867 -5.837 -6.492 1.00 89.81 746 ILE A CA 1
ATOM 5453 C C . ILE A 1 746 ? 19.089 -5.053 -7.552 1.00 89.81 746 ILE A C 1
ATOM 5455 O O . ILE A 1 746 ? 19.442 -3.925 -7.890 1.00 89.81 746 ILE A O 1
ATOM 5459 N N . GLY A 1 747 ? 18.019 -5.659 -8.075 1.00 88.75 747 GLY A N 1
ATOM 5460 C CA . GLY A 1 747 ? 17.232 -5.103 -9.186 1.00 88.75 747 GLY A CA 1
ATOM 5461 C C . GLY A 1 747 ? 15.850 -4.590 -8.790 1.00 88.75 747 GLY A C 1
ATOM 5462 O O . GLY A 1 747 ? 15.412 -3.541 -9.253 1.00 88.75 747 GLY A O 1
ATOM 5463 N N . ALA A 1 748 ? 15.163 -5.314 -7.911 1.00 92.94 748 ALA A N 1
ATOM 5464 C CA . ALA A 1 748 ? 13.841 -4.969 -7.405 1.00 92.94 748 ALA A CA 1
ATOM 5465 C C . ALA A 1 748 ? 13.777 -5.172 -5.889 1.00 92.94 748 ALA A C 1
ATOM 5467 O O . ALA A 1 748 ? 14.507 -5.994 -5.330 1.00 92.94 748 ALA A O 1
ATOM 5468 N N . VAL A 1 749 ? 12.878 -4.433 -5.242 1.00 96.00 749 VAL A N 1
ATOM 5469 C CA . VAL A 1 749 ? 12.608 -4.470 -3.798 1.00 96.00 749 VAL A CA 1
ATOM 5470 C C . VAL A 1 749 ? 11.103 -4.518 -3.572 1.00 96.00 749 VAL A C 1
ATOM 5472 O O . VAL A 1 749 ? 10.364 -3.839 -4.280 1.00 96.00 749 VAL A O 1
ATOM 5475 N N . GLU A 1 750 ? 10.636 -5.280 -2.586 1.00 97.19 750 GLU A N 1
ATOM 5476 C CA . GLU A 1 750 ? 9.253 -5.192 -2.113 1.00 97.19 750 GLU A CA 1
ATOM 5477 C C . GLU A 1 750 ? 9.138 -5.639 -0.649 1.00 97.19 750 GLU A C 1
ATOM 5479 O O . GLU A 1 750 ? 9.790 -6.592 -0.233 1.00 97.19 750 GLU A O 1
ATOM 5484 N N . PHE A 1 751 ? 8.318 -4.957 0.151 1.00 95.94 751 PHE A N 1
ATOM 5485 C CA . PHE A 1 751 ? 8.076 -5.329 1.555 1.00 95.94 751 PHE A CA 1
ATOM 5486 C C . PHE A 1 751 ? 6.931 -6.346 1.686 1.00 95.94 751 PHE A C 1
ATOM 5488 O O . PHE A 1 751 ? 5.990 -6.329 0.886 1.00 95.94 751 PHE A O 1
ATOM 5495 N N . SER A 1 752 ? 6.952 -7.188 2.724 1.00 92.31 752 SER A N 1
ATOM 5496 C CA . SER A 1 752 ? 5.793 -8.017 3.083 1.00 92.31 752 SER A CA 1
ATOM 5497 C C . SER A 1 752 ? 4.589 -7.151 3.473 1.00 92.31 752 SER A C 1
ATOM 5499 O O . SER A 1 752 ? 4.746 -6.038 3.984 1.00 92.31 752 SER A O 1
ATOM 5501 N N . HIS A 1 753 ? 3.366 -7.655 3.265 1.00 83.31 753 HIS A N 1
ATOM 5502 C CA . HIS A 1 753 ? 2.133 -6.949 3.652 1.00 83.31 753 HIS A CA 1
ATOM 5503 C C . HIS A 1 753 ? 2.076 -6.619 5.146 1.00 83.31 753 HIS A C 1
ATOM 5505 O O . HIS A 1 753 ? 1.461 -5.623 5.510 1.00 83.31 753 HIS A O 1
ATOM 5511 N N . ASP A 1 754 ? 2.713 -7.439 5.985 1.00 79.50 754 ASP A N 1
ATOM 5512 C CA . ASP A 1 754 ? 2.777 -7.297 7.441 1.00 79.50 754 ASP A CA 1
ATOM 5513 C C . ASP A 1 754 ? 4.063 -6.619 7.952 1.00 79.50 754 ASP A C 1
ATOM 5515 O O . ASP A 1 754 ? 4.232 -6.458 9.160 1.00 79.50 754 ASP A O 1
ATOM 5519 N N . CYS A 1 755 ? 4.947 -6.202 7.039 1.00 85.56 755 CYS A N 1
ATOM 5520 C CA . CYS A 1 755 ? 6.146 -5.399 7.298 1.00 85.56 755 CYS A CA 1
ATOM 5521 C C . CYS A 1 755 ? 7.266 -6.095 8.088 1.00 85.56 755 CYS A C 1
ATOM 5523 O O . CYS A 1 755 ? 8.232 -5.437 8.476 1.00 85.56 755 CYS A O 1
ATOM 5525 N N . LYS A 1 756 ? 7.173 -7.415 8.294 1.00 87.00 756 LYS A N 1
ATOM 5526 C CA . LYS A 1 756 ? 8.236 -8.225 8.909 1.00 87.00 756 LYS A CA 1
ATOM 5527 C C . LYS A 1 756 ? 9.416 -8.483 7.974 1.00 87.00 756 LYS A C 1
ATOM 5529 O O . LYS A 1 756 ? 10.526 -8.682 8.458 1.00 87.00 756 LYS A O 1
ATOM 5534 N N . TYR A 1 757 ? 9.186 -8.499 6.660 1.00 93.19 757 TYR A N 1
ATOM 5535 C CA . TYR A 1 757 ? 10.188 -8.905 5.677 1.00 93.19 757 TYR A CA 1
ATOM 5536 C C . TYR A 1 757 ? 10.375 -7.888 4.547 1.00 93.19 757 TYR A C 1
ATOM 5538 O O . TYR A 1 757 ? 9.448 -7.175 4.154 1.00 93.19 757 TYR A O 1
ATOM 5546 N N . LEU A 1 758 ? 11.587 -7.867 3.993 1.00 96.06 758 LEU A N 1
ATOM 5547 C CA . LEU A 1 758 ? 11.938 -7.197 2.740 1.00 96.06 758 LEU A CA 1
ATOM 5548 C C . LEU A 1 758 ? 12.457 -8.249 1.755 1.00 96.06 758 LEU A C 1
ATOM 5550 O O . LEU A 1 758 ? 13.435 -8.934 2.047 1.00 96.06 758 LEU A O 1
ATOM 5554 N N . TYR A 1 759 ? 11.835 -8.352 0.586 1.00 97.38 759 TYR A N 1
ATOM 5555 C CA . TYR A 1 759 ? 12.299 -9.189 -0.519 1.00 97.38 759 TYR A CA 1
ATOM 5556 C C . TYR A 1 759 ? 13.111 -8.340 -1.484 1.00 97.38 759 TYR A C 1
ATOM 5558 O O . TYR A 1 759 ? 12.710 -7.222 -1.822 1.00 97.38 759 TYR A O 1
ATOM 5566 N N . VAL A 1 760 ? 14.229 -8.882 -1.959 1.00 96.25 760 VAL A N 1
ATOM 5567 C CA . VAL A 1 760 ? 15.071 -8.259 -2.985 1.00 96.25 760 VAL A CA 1
ATOM 5568 C C . VAL A 1 760 ? 15.460 -9.283 -4.047 1.00 96.25 760 VAL A C 1
ATOM 5570 O O . VAL A 1 760 ? 15.724 -10.444 -3.730 1.00 96.25 760 VAL A O 1
ATOM 5573 N N . THR A 1 761 ? 15.531 -8.869 -5.310 1.00 94.19 761 THR A N 1
ATOM 5574 C CA . THR A 1 761 ? 16.087 -9.714 -6.381 1.00 94.19 761 THR A CA 1
ATOM 5575 C C . THR A 1 761 ? 17.587 -9.467 -6.488 1.00 94.19 761 THR A C 1
ATOM 5577 O O . THR A 1 761 ? 18.004 -8.318 -6.607 1.00 94.19 761 THR A O 1
ATOM 5580 N N . ARG A 1 762 ? 18.411 -10.518 -6.436 1.00 91.94 762 ARG A N 1
ATOM 5581 C CA . ARG A 1 762 ? 19.882 -10.444 -6.391 1.00 91.94 762 ARG A CA 1
ATOM 5582 C C . ARG A 1 762 ? 20.509 -10.963 -7.688 1.00 91.94 762 ARG A C 1
ATOM 5584 O O . ARG A 1 762 ? 20.024 -11.929 -8.285 1.00 91.94 762 ARG A O 1
ATOM 5591 N N . ALA A 1 763 ? 21.591 -10.323 -8.128 1.00 86.31 763 ALA A N 1
ATOM 5592 C CA . ALA A 1 763 ? 22.410 -10.809 -9.239 1.00 86.31 763 ALA A CA 1
ATOM 5593 C C . ALA A 1 763 ? 23.106 -12.139 -8.885 1.00 86.31 763 ALA A C 1
ATOM 5595 O O . ALA A 1 763 ? 23.433 -12.395 -7.727 1.00 86.31 763 ALA A O 1
ATOM 5596 N N . GLU A 1 764 ? 23.340 -12.996 -9.881 1.00 78.12 764 GLU A N 1
ATOM 5597 C CA . GLU A 1 764 ? 24.129 -14.219 -9.684 1.00 78.12 764 GLU A CA 1
ATOM 5598 C C . GLU A 1 764 ? 25.616 -13.880 -9.451 1.00 78.12 764 GLU A C 1
ATOM 5600 O O . GLU A 1 764 ? 26.158 -12.983 -10.097 1.00 78.12 764 GLU A O 1
ATOM 5605 N N . ASP A 1 765 ? 26.296 -14.608 -8.557 1.00 63.53 765 ASP A N 1
ATOM 5606 C CA . ASP A 1 765 ? 27.687 -14.338 -8.160 1.00 63.53 765 ASP A CA 1
ATOM 5607 C C . ASP A 1 765 ? 28.644 -14.170 -9.361 1.00 63.53 765 ASP A C 1
ATOM 5609 O O . ASP A 1 765 ? 29.002 -15.117 -10.069 1.00 63.53 765 ASP A O 1
ATOM 5613 N N . GLY A 1 766 ? 29.109 -12.934 -9.571 1.00 55.38 766 GLY A N 1
ATOM 5614 C CA . GLY A 1 766 ? 30.022 -12.564 -10.658 1.00 55.38 766 GLY A CA 1
ATOM 5615 C C . GLY A 1 766 ? 29.360 -12.288 -12.018 1.00 55.38 766 GLY A C 1
ATOM 5616 O O . GLY A 1 766 ? 30.074 -11.963 -12.974 1.00 55.38 766 GLY A O 1
ATOM 5617 N N . ALA A 1 767 ? 28.032 -12.371 -12.122 1.00 57.16 767 ALA A N 1
ATOM 5618 C CA . ALA A 1 767 ? 27.253 -11.994 -13.297 1.00 57.16 767 ALA A CA 1
ATOM 5619 C C . ALA A 1 767 ? 26.693 -10.568 -13.151 1.00 57.16 767 ALA A C 1
ATOM 5621 O O . ALA A 1 767 ? 25.821 -10.306 -12.338 1.00 57.16 767 ALA A O 1
ATOM 5622 N N . LYS A 1 768 ? 27.132 -9.643 -14.013 1.00 52.22 768 LYS A N 1
ATOM 5623 C CA . LYS A 1 768 ? 26.706 -8.224 -13.990 1.00 52.22 768 LYS A CA 1
ATOM 5624 C C . LYS A 1 768 ? 25.322 -7.947 -14.599 1.00 52.22 768 LYS A C 1
ATOM 5626 O O . LYS A 1 768 ? 25.008 -6.803 -14.917 1.00 52.22 768 LYS A O 1
ATOM 5631 N N . THR A 1 769 ? 24.558 -8.992 -14.900 1.00 54.75 769 THR A N 1
ATOM 5632 C CA . THR A 1 769 ? 23.288 -8.932 -15.636 1.00 54.75 769 THR A CA 1
ATOM 5633 C C . THR A 1 769 ? 22.463 -10.174 -15.321 1.00 54.75 769 THR A C 1
ATOM 5635 O O . THR A 1 769 ? 22.989 -11.279 -15.453 1.00 54.75 769 THR A O 1
ATOM 5638 N N . GLY A 1 770 ? 21.178 -9.992 -15.013 1.00 73.81 770 GLY A N 1
ATOM 5639 C CA . GLY A 1 770 ? 20.257 -11.075 -14.666 1.00 73.81 770 GLY A CA 1
ATOM 5640 C C . GLY A 1 770 ? 20.147 -11.256 -13.153 1.00 73.81 770 GLY A C 1
ATOM 5641 O O . GLY A 1 770 ? 20.930 -11.985 -12.546 1.00 73.81 770 GLY A O 1
ATOM 5642 N N . PHE A 1 771 ? 19.158 -10.598 -12.545 1.00 87.75 771 PHE A N 1
ATOM 5643 C CA . PHE A 1 771 ? 18.803 -10.804 -11.141 1.00 87.75 771 PHE A CA 1
ATOM 5644 C C . PHE A 1 771 ? 18.061 -12.136 -11.027 1.00 87.75 771 PHE A C 1
ATOM 5646 O O . PHE A 1 771 ? 16.867 -12.196 -11.302 1.00 87.75 771 PHE A O 1
ATOM 5653 N N . LYS A 1 772 ? 18.778 -13.229 -10.756 1.00 91.94 772 LYS A N 1
ATOM 5654 C CA . LYS A 1 772 ? 18.220 -14.589 -10.824 1.00 91.94 772 LYS A CA 1
ATOM 5655 C C . LYS A 1 772 ? 17.774 -15.144 -9.480 1.00 91.94 772 LYS A C 1
ATOM 5657 O O . LYS A 1 772 ? 16.896 -16.004 -9.462 1.00 91.94 772 LYS A O 1
ATOM 5662 N N . ASP A 1 773 ? 18.363 -14.666 -8.392 1.00 92.81 773 ASP A N 1
ATOM 5663 C CA . ASP A 1 773 ? 18.046 -15.116 -7.041 1.00 92.81 773 ASP A CA 1
ATOM 5664 C C . ASP A 1 773 ? 17.066 -14.139 -6.373 1.00 92.81 773 ASP A C 1
ATOM 5666 O O . ASP A 1 773 ? 17.015 -12.951 -6.702 1.00 92.81 773 ASP A O 1
ATOM 5670 N N . LEU A 1 774 ? 16.288 -14.643 -5.423 1.00 94.31 774 LEU A N 1
ATOM 5671 C CA . LEU A 1 774 ? 15.377 -13.888 -4.573 1.00 94.31 774 LEU A CA 1
ATOM 5672 C C . LEU A 1 774 ? 15.832 -14.075 -3.124 1.00 94.31 774 LEU A C 1
ATOM 5674 O O . LEU A 1 774 ? 15.964 -15.207 -2.657 1.00 94.31 774 LEU A O 1
ATOM 5678 N N . VAL A 1 775 ? 16.078 -12.972 -2.425 1.00 94.81 775 VAL A N 1
ATOM 5679 C CA . VAL A 1 775 ? 16.584 -12.944 -1.048 1.00 94.81 775 VAL A CA 1
ATOM 5680 C C . VAL A 1 775 ? 15.548 -12.273 -0.157 1.00 94.81 775 VAL A C 1
ATOM 5682 O O . VAL A 1 775 ? 14.965 -11.257 -0.536 1.00 94.81 775 VAL A O 1
ATOM 5685 N N . ARG A 1 776 ? 15.323 -12.834 1.030 1.00 94.25 776 ARG A N 1
ATOM 5686 C CA . ARG A 1 776 ? 14.431 -12.298 2.061 1.00 94.25 776 ARG A CA 1
ATOM 5687 C C . ARG A 1 776 ? 15.255 -11.805 3.245 1.00 94.25 776 ARG A C 1
ATOM 5689 O O . ARG A 1 776 ? 16.062 -12.558 3.780 1.00 94.25 776 ARG A O 1
ATOM 5696 N N . PHE A 1 777 ? 15.008 -10.577 3.682 1.00 93.12 777 PHE A N 1
ATOM 5697 C CA . PHE A 1 777 ? 15.533 -10.030 4.929 1.00 93.12 777 PHE A CA 1
ATOM 5698 C C . PHE A 1 777 ? 14.463 -10.036 6.015 1.00 93.12 777 PHE A C 1
ATOM 5700 O O . PHE A 1 777 ? 13.342 -9.594 5.758 1.00 93.12 777 PHE A O 1
ATOM 5707 N N . ASN A 1 778 ? 14.810 -10.467 7.227 1.00 89.75 778 ASN A N 1
ATOM 5708 C CA . ASN A 1 778 ? 13.965 -10.291 8.409 1.00 89.75 778 ASN A CA 1
ATOM 5709 C C . ASN A 1 778 ? 14.238 -8.920 9.049 1.00 89.75 778 ASN A C 1
ATOM 5711 O O . ASN A 1 778 ? 15.349 -8.644 9.495 1.00 89.75 778 ASN A O 1
ATOM 5715 N N . LEU A 1 779 ? 13.216 -8.064 9.089 1.00 86.69 779 LEU A N 1
ATOM 5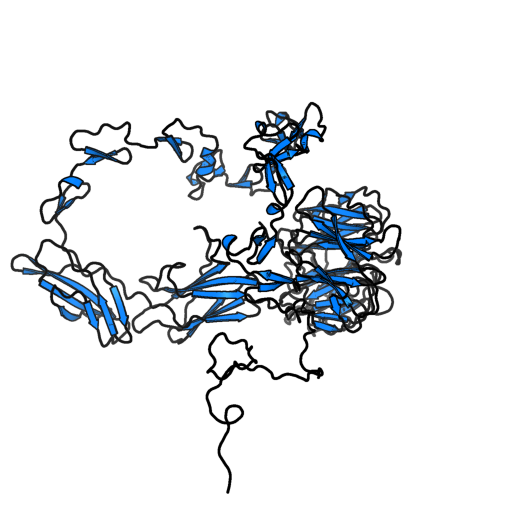716 C CA . LEU A 1 779 ? 13.287 -6.691 9.600 1.00 86.69 779 LEU A CA 1
ATOM 5717 C C . LEU A 1 779 ? 13.048 -6.596 11.116 1.00 86.69 779 LEU A C 1
ATOM 5719 O O . LEU A 1 779 ? 13.181 -5.514 11.684 1.00 86.69 779 LEU A O 1
ATOM 5723 N N . LEU A 1 780 ? 12.685 -7.707 11.770 1.00 84.19 780 LEU A N 1
ATOM 5724 C CA . LEU A 1 780 ? 12.457 -7.783 13.219 1.00 84.19 780 LEU A CA 1
ATOM 5725 C C . LEU A 1 780 ? 13.723 -8.127 14.022 1.00 84.19 780 LEU A C 1
ATOM 5727 O O . LEU A 1 780 ? 13.664 -8.186 15.249 1.00 84.19 780 LEU A O 1
ATOM 5731 N N . VAL A 1 781 ? 14.846 -8.392 13.351 1.00 77.25 781 VAL A N 1
ATOM 5732 C CA . VAL A 1 781 ? 16.118 -8.784 13.974 1.00 77.25 781 VAL A CA 1
ATOM 5733 C C . VAL A 1 781 ? 17.243 -7.853 13.532 1.00 77.25 781 VAL A C 1
ATOM 5735 O O . VAL A 1 781 ? 17.242 -7.343 12.410 1.00 77.25 781 VAL A O 1
ATOM 5738 N N . TRP A 1 782 ? 18.210 -7.631 14.423 1.00 73.88 782 TRP A N 1
ATOM 5739 C CA . TRP A 1 782 ? 19.418 -6.869 14.128 1.00 73.88 782 TRP A CA 1
ATOM 5740 C C . TRP A 1 782 ? 20.665 -7.634 14.611 1.00 73.88 782 TRP A C 1
ATOM 5742 O O . TRP A 1 782 ? 20.661 -8.093 15.754 1.00 73.88 782 TRP A O 1
ATOM 5752 N N . PRO A 1 783 ? 21.736 -7.766 13.799 1.00 78.56 783 PRO A N 1
ATOM 5753 C CA . PRO A 1 783 ? 21.859 -7.311 12.407 1.00 78.56 783 PRO A CA 1
ATOM 5754 C C . PRO A 1 783 ? 20.837 -7.979 11.474 1.00 78.56 783 PRO A C 1
ATOM 5756 O O . PRO A 1 783 ? 20.310 -9.039 11.798 1.00 78.56 783 PRO A O 1
ATOM 5759 N N . LEU A 1 784 ? 20.542 -7.338 10.336 1.00 82.19 784 LEU A N 1
ATOM 5760 C CA . LEU A 1 784 ? 19.585 -7.863 9.356 1.00 82.19 784 LEU A CA 1
ATOM 5761 C C . LEU A 1 784 ? 19.992 -9.270 8.903 1.00 82.19 784 LEU A C 1
ATOM 5763 O O . LEU A 1 784 ? 21.062 -9.453 8.319 1.00 82.19 784 LEU A O 1
ATOM 5767 N N . ASP A 1 785 ? 19.115 -10.239 9.146 1.00 83.50 785 ASP A N 1
ATOM 5768 C CA . ASP A 1 785 ? 19.296 -11.620 8.707 1.00 83.50 785 ASP A CA 1
ATOM 5769 C C . ASP A 1 785 ? 18.818 -11.778 7.261 1.00 83.50 785 ASP A C 1
ATOM 5771 O O . ASP A 1 785 ? 17.705 -11.361 6.930 1.00 83.50 785 ASP A O 1
ATOM 5775 N N . ALA A 1 786 ? 19.671 -12.344 6.405 1.00 88.81 786 ALA A N 1
ATOM 5776 C CA . ALA A 1 786 ? 19.485 -12.423 4.959 1.00 88.81 786 ALA A CA 1
ATOM 5777 C C . ALA A 1 786 ? 19.447 -13.885 4.503 1.00 88.81 786 ALA A C 1
ATOM 5779 O O . ALA A 1 786 ? 20.440 -14.607 4.600 1.00 88.81 786 ALA A O 1
ATOM 5780 N N . GLN A 1 787 ? 18.310 -14.304 3.956 1.00 90.69 787 GLN A N 1
ATOM 5781 C CA . GLN A 1 787 ? 18.042 -15.686 3.579 1.00 90.69 787 GLN A CA 1
ATOM 5782 C C . GLN A 1 787 ? 17.817 -15.812 2.068 1.00 90.69 787 GLN A C 1
ATOM 5784 O O . GLN A 1 787 ? 16.970 -15.117 1.503 1.00 90.69 787 GLN A O 1
ATOM 5789 N N . ASP A 1 788 ? 18.524 -16.739 1.417 1.00 90.88 788 ASP A N 1
ATOM 5790 C CA . ASP A 1 788 ? 18.180 -17.175 0.059 1.00 90.88 788 ASP A CA 1
ATOM 5791 C C . ASP A 1 788 ? 16.775 -17.798 0.079 1.00 90.88 788 ASP A C 1
ATOM 5793 O O . ASP A 1 788 ? 16.532 -18.789 0.770 1.00 90.88 788 ASP A O 1
ATOM 5797 N N . PHE A 1 789 ? 15.840 -17.190 -0.650 1.00 92.25 789 PHE A N 1
ATOM 5798 C CA . PHE A 1 789 ? 14.408 -17.474 -0.546 1.00 92.25 789 PHE A CA 1
ATOM 5799 C C . PHE A 1 789 ? 13.816 -18.093 -1.824 1.00 92.25 789 PHE A C 1
ATOM 5801 O O . PHE A 1 789 ? 12.838 -18.836 -1.770 1.00 92.25 789 PHE A O 1
ATOM 5808 N N . GLY A 1 790 ? 14.419 -17.832 -2.985 1.00 91.62 790 GLY A N 1
ATOM 5809 C CA . GLY A 1 790 ? 13.986 -18.400 -4.259 1.00 91.62 790 GLY A CA 1
ATOM 5810 C C . GLY A 1 790 ? 14.973 -18.142 -5.393 1.00 91.62 790 GLY A C 1
ATOM 5811 O O . GLY A 1 790 ? 15.955 -17.419 -5.229 1.00 91.62 790 GLY A O 1
ATOM 5812 N N . ARG A 1 791 ? 14.717 -18.732 -6.563 1.00 92.81 791 ARG A N 1
ATOM 5813 C CA . ARG A 1 791 ? 15.512 -18.522 -7.782 1.00 92.81 791 ARG A CA 1
ATOM 5814 C C . ARG A 1 791 ? 14.669 -18.784 -9.024 1.00 92.81 791 ARG A C 1
ATOM 5816 O O . ARG A 1 791 ? 13.852 -19.702 -9.012 1.00 92.81 791 ARG A O 1
ATOM 5823 N N . THR A 1 792 ? 14.901 -18.025 -10.095 1.00 92.19 792 THR A N 1
ATOM 5824 C CA . THR A 1 792 ? 14.209 -18.219 -11.376 1.00 92.19 792 THR A CA 1
ATOM 5825 C C . THR A 1 792 ? 14.987 -19.040 -12.401 1.00 92.19 792 THR A C 1
ATOM 5827 O O . THR A 1 792 ? 16.213 -18.926 -12.544 1.00 92.19 792 THR A O 1
ATOM 5830 N N . GLU A 1 793 ? 14.263 -19.843 -13.180 1.00 91.25 793 GLU A N 1
ATOM 5831 C CA . GLU A 1 793 ? 14.783 -20.468 -14.397 1.00 91.25 793 GLU A CA 1
ATOM 5832 C C . GLU A 1 793 ? 14.898 -19.464 -15.563 1.00 91.25 793 GLU A C 1
ATOM 5834 O O . GLU A 1 793 ? 15.786 -19.631 -16.407 1.00 91.25 793 GLU A O 1
ATOM 5839 N N . ALA A 1 794 ? 14.099 -18.385 -15.553 1.00 91.25 794 ALA A N 1
ATOM 5840 C CA . ALA A 1 794 ? 14.067 -17.299 -16.544 1.00 91.25 794 ALA A CA 1
ATOM 5841 C C . ALA A 1 794 ? 15.419 -16.568 -16.704 1.00 91.25 794 ALA A C 1
ATOM 5843 O O . ALA A 1 794 ? 16.363 -16.801 -15.946 1.00 91.25 794 ALA A O 1
ATOM 5844 N N . ALA A 1 795 ? 15.561 -15.659 -17.673 1.00 90.44 795 ALA A N 1
ATOM 5845 C CA . ALA A 1 795 ? 16.817 -14.911 -17.836 1.00 90.44 795 ALA A CA 1
ATOM 5846 C C . ALA A 1 795 ? 17.122 -13.986 -16.634 1.00 90.44 795 ALA A C 1
ATOM 5848 O O . ALA A 1 795 ? 18.289 -13.789 -16.291 1.00 90.44 795 ALA A O 1
ATOM 5849 N N . GLY A 1 796 ? 16.084 -13.515 -15.941 1.00 91.38 796 GLY A N 1
ATOM 5850 C CA . GLY A 1 796 ? 16.155 -12.807 -14.666 1.00 91.38 796 GLY A CA 1
ATOM 5851 C C . GLY A 1 796 ? 14.775 -12.344 -14.199 1.00 91.38 796 GLY A C 1
ATOM 5852 O O . GLY A 1 796 ? 13.780 -12.518 -14.904 1.00 91.38 796 GLY A O 1
ATOM 5853 N N . PHE A 1 797 ? 14.725 -11.752 -13.013 1.00 93.06 797 PHE A N 1
ATOM 5854 C CA . PHE A 1 797 ? 13.561 -11.061 -12.478 1.00 93.06 797 PHE A CA 1
ATOM 5855 C C . PHE A 1 797 ? 13.495 -9.603 -12.945 1.00 93.06 797 PHE A C 1
ATOM 5857 O O . PHE A 1 797 ? 14.523 -8.946 -13.130 1.00 93.06 797 PHE A O 1
ATOM 5864 N N . GLY A 1 798 ? 12.270 -9.099 -13.082 1.00 93.00 798 GLY A N 1
ATOM 5865 C CA . GLY A 1 798 ? 11.954 -7.680 -13.224 1.00 93.00 798 GLY A CA 1
ATOM 5866 C C . GLY A 1 798 ? 11.412 -7.084 -11.921 1.00 93.00 798 GLY A C 1
ATOM 5867 O O . GLY A 1 798 ? 11.858 -7.430 -10.827 1.00 93.00 798 GLY A O 1
ATOM 5868 N N . ALA A 1 799 ? 10.438 -6.186 -12.049 1.00 94.75 799 ALA A N 1
ATOM 5869 C CA . ALA A 1 799 ? 9.743 -5.546 -10.940 1.00 94.75 799 ALA A CA 1
ATOM 5870 C C . ALA A 1 799 ? 9.020 -6.556 -10.033 1.00 94.75 799 ALA A C 1
ATOM 5872 O O . ALA A 1 799 ? 8.563 -7.613 -10.477 1.00 94.75 799 ALA A O 1
ATOM 5873 N N . MET A 1 800 ? 8.864 -6.168 -8.767 1.00 96.31 800 MET A N 1
ATOM 5874 C CA . MET A 1 800 ? 8.015 -6.839 -7.782 1.00 96.31 800 MET A CA 1
ATOM 5875 C C . MET A 1 800 ? 6.858 -5.922 -7.386 1.00 96.31 800 MET A C 1
ATOM 5877 O O . MET A 1 800 ? 7.011 -4.702 -7.393 1.00 96.31 800 MET A O 1
ATOM 5881 N N . GLN A 1 801 ? 5.701 -6.489 -7.051 1.00 96.12 801 GLN A N 1
ATOM 5882 C CA . GLN A 1 801 ? 4.550 -5.705 -6.603 1.00 96.12 801 GLN A CA 1
ATOM 5883 C C . GLN A 1 801 ? 3.656 -6.517 -5.654 1.00 96.12 801 GLN A C 1
ATOM 5885 O O . GLN A 1 801 ? 3.227 -7.623 -5.995 1.00 96.12 801 GLN A O 1
ATOM 5890 N N . ARG A 1 802 ? 3.325 -5.957 -4.478 1.00 93.50 802 ARG A N 1
ATOM 5891 C CA . ARG A 1 802 ? 2.245 -6.481 -3.609 1.00 93.50 802 ARG A CA 1
ATOM 5892 C C . ARG A 1 802 ? 0.894 -6.410 -4.322 1.00 93.50 802 ARG A C 1
ATOM 5894 O O . ARG A 1 802 ? 0.519 -5.336 -4.799 1.00 93.50 802 ARG A O 1
ATOM 5901 N N . ALA A 1 803 ? 0.147 -7.511 -4.320 1.00 91.50 803 ALA A N 1
ATOM 5902 C CA . ALA A 1 803 ? -1.190 -7.618 -4.896 1.00 91.50 803 ALA A CA 1
ATOM 5903 C C . ALA A 1 803 ? -2.315 -7.659 -3.842 1.00 91.50 803 ALA A C 1
ATOM 5905 O O . ALA A 1 803 ? -2.071 -8.055 -2.692 1.00 91.50 803 ALA A O 1
ATOM 5906 N N . PRO A 1 804 ? -3.548 -7.240 -4.213 1.00 86.25 804 PRO A N 1
ATOM 5907 C CA . PRO A 1 804 ? -4.703 -7.238 -3.314 1.00 86.25 804 PRO A CA 1
ATOM 5908 C C . PRO A 1 804 ? -5.073 -8.616 -2.761 1.00 86.25 804 PRO A C 1
ATOM 5910 O O . PRO A 1 804 ? -5.620 -8.695 -1.666 1.00 86.25 804 PRO A O 1
ATOM 5913 N N . ASP A 1 805 ? -4.774 -9.704 -3.470 1.00 83.00 805 ASP A N 1
ATOM 5914 C CA . ASP A 1 805 ? -5.024 -11.083 -3.022 1.00 83.00 805 ASP A CA 1
ATOM 5915 C C . ASP A 1 805 ? -4.186 -11.502 -1.793 1.00 83.00 805 ASP A C 1
ATOM 5917 O O . ASP A 1 805 ? -4.597 -12.394 -1.053 1.00 83.00 805 ASP A O 1
ATOM 5921 N N . GLY A 1 806 ? -3.085 -10.801 -1.503 1.00 82.50 806 GLY A N 1
ATOM 5922 C CA . GLY A 1 806 ? -2.155 -11.110 -0.410 1.00 82.50 806 GLY A CA 1
ATOM 5923 C C . GLY A 1 806 ? -0.826 -11.718 -0.870 1.00 82.50 806 GLY A C 1
ATOM 5924 O O . GLY A 1 806 ? 0.003 -12.059 -0.027 1.00 82.50 806 GLY A O 1
ATOM 5925 N N . ASN A 1 807 ? -0.603 -11.839 -2.180 1.00 88.44 807 ASN A N 1
ATOM 5926 C CA . ASN A 1 807 ? 0.643 -12.322 -2.768 1.00 88.44 807 ASN A CA 1
ATOM 5927 C C . ASN A 1 807 ? 1.557 -11.151 -3.185 1.00 88.44 807 ASN A C 1
ATOM 5929 O O . ASN A 1 807 ? 1.123 -9.998 -3.292 1.00 88.44 807 ASN A O 1
ATOM 5933 N N . ILE A 1 808 ? 2.835 -11.432 -3.440 1.00 95.94 808 ILE A N 1
ATOM 5934 C CA . ILE A 1 808 ? 3.728 -10.533 -4.192 1.00 95.94 808 ILE A CA 1
ATOM 5935 C C . ILE A 1 808 ? 4.020 -11.196 -5.532 1.00 95.94 808 ILE A C 1
ATOM 5937 O O . ILE A 1 808 ? 4.540 -12.311 -5.563 1.00 95.94 808 ILE A O 1
ATOM 5941 N N . TYR A 1 809 ? 3.721 -10.511 -6.632 1.00 97.31 809 TYR A N 1
ATOM 5942 C CA . TYR A 1 809 ? 4.069 -10.985 -7.970 1.00 97.31 809 TYR A CA 1
ATOM 5943 C C . TYR A 1 809 ? 5.394 -10.393 -8.436 1.00 97.31 809 TYR A C 1
ATOM 5945 O O . TYR A 1 809 ? 5.730 -9.252 -8.112 1.00 97.31 809 TYR A O 1
ATOM 5953 N N . VAL A 1 810 ? 6.138 -11.188 -9.202 1.00 97.06 810 VAL A N 1
ATOM 5954 C CA . VAL A 1 810 ? 7.476 -10.875 -9.707 1.00 97.06 810 VAL A CA 1
ATOM 5955 C C . VAL A 1 810 ? 7.495 -11.096 -11.217 1.00 97.06 810 VAL A C 1
ATOM 5957 O O . VAL A 1 810 ? 7.190 -12.192 -11.693 1.00 97.06 810 VAL A O 1
ATOM 5960 N N . ALA A 1 811 ? 7.860 -10.069 -11.982 1.00 95.94 811 ALA A N 1
ATOM 5961 C CA . ALA A 1 811 ? 8.059 -10.204 -13.423 1.00 95.94 811 ALA A CA 1
ATOM 5962 C C . ALA A 1 811 ? 9.253 -11.128 -13.731 1.00 95.94 811 ALA A C 1
ATOM 5964 O O . ALA A 1 811 ? 10.253 -11.121 -13.009 1.00 95.94 811 ALA A O 1
ATOM 5965 N N . ARG A 1 812 ? 9.169 -11.910 -14.811 1.00 94.06 812 ARG A N 1
ATOM 5966 C CA . ARG A 1 812 ? 10.194 -12.884 -15.231 1.00 94.06 812 ARG A CA 1
ATOM 5967 C C . ARG A 1 812 ? 10.553 -12.643 -16.688 1.00 94.06 812 ARG A C 1
ATOM 5969 O O . ARG A 1 812 ? 9.667 -12.648 -17.528 1.00 94.06 812 ARG A O 1
ATOM 5976 N N . ASP A 1 813 ? 11.837 -12.504 -17.003 1.00 91.75 813 ASP A N 1
ATOM 5977 C CA . ASP A 1 813 ? 12.338 -12.394 -18.382 1.00 91.75 813 ASP A CA 1
ATOM 5978 C C . ASP A 1 813 ? 12.291 -13.774 -19.074 1.00 91.75 813 ASP A C 1
ATOM 5980 O O . ASP A 1 813 ? 13.286 -14.503 -19.174 1.00 91.75 813 ASP A O 1
ATOM 5984 N N . SER A 1 814 ? 11.071 -14.184 -19.435 1.00 89.19 814 SER A N 1
ATOM 5985 C CA . SER A 1 814 ? 10.733 -15.443 -20.096 1.00 89.19 814 SER A CA 1
ATOM 5986 C C . SER A 1 814 ? 9.420 -15.325 -20.877 1.00 89.19 814 SER A C 1
ATOM 5988 O O . SER A 1 814 ? 8.436 -14.766 -20.401 1.00 89.19 814 SER A O 1
ATOM 5990 N N . ALA A 1 815 ? 9.375 -15.916 -22.072 1.00 89.44 815 ALA A N 1
ATOM 5991 C CA . ALA A 1 815 ? 8.178 -15.984 -22.917 1.00 89.44 815 ALA A CA 1
ATOM 5992 C C . ALA A 1 815 ? 7.344 -17.261 -22.661 1.00 89.44 815 ALA A C 1
ATOM 5994 O O . ALA A 1 815 ? 6.770 -17.835 -23.589 1.00 89.44 815 ALA A O 1
ATOM 5995 N N . ASP A 1 816 ? 7.334 -17.747 -21.417 1.00 90.50 816 ASP A N 1
ATOM 5996 C CA . ASP A 1 816 ? 6.569 -18.925 -20.979 1.00 90.50 816 ASP A CA 1
ATOM 5997 C C . ASP A 1 816 ? 5.139 -18.594 -20.512 1.00 90.50 816 ASP A C 1
ATOM 5999 O O . ASP A 1 816 ? 4.333 -19.507 -20.336 1.00 90.50 816 ASP A O 1
ATOM 6003 N N . GLY A 1 817 ? 4.813 -17.307 -20.360 1.00 90.75 817 GLY A N 1
ATOM 6004 C CA . GLY A 1 817 ? 3.506 -16.836 -19.908 1.00 90.75 817 GLY A CA 1
ATOM 6005 C C . GLY A 1 817 ? 3.336 -16.780 -18.389 1.00 90.75 817 GLY A C 1
ATOM 6006 O O . GLY A 1 817 ? 2.208 -16.610 -17.941 1.00 90.75 817 GLY A O 1
ATOM 6007 N N . TYR A 1 818 ? 4.395 -16.913 -17.581 1.00 94.00 818 TYR A N 1
ATOM 6008 C CA . TYR A 1 818 ? 4.286 -16.935 -16.116 1.00 94.00 818 TYR A CA 1
ATOM 6009 C C . TYR A 1 818 ? 4.966 -15.757 -15.414 1.00 94.00 818 TYR A C 1
ATOM 6011 O O . TYR A 1 818 ? 6.149 -15.482 -15.622 1.00 94.00 818 TYR A O 1
ATOM 6019 N N . LEU A 1 819 ? 4.239 -15.156 -14.471 1.00 95.88 819 LEU A N 1
ATOM 6020 C CA . LEU A 1 819 ? 4.811 -14.379 -13.372 1.00 95.88 819 LEU A CA 1
ATOM 6021 C C . LEU A 1 819 ? 5.274 -15.320 -12.251 1.00 95.88 819 LEU A C 1
ATOM 6023 O O . LEU A 1 819 ? 4.635 -16.340 -11.974 1.00 95.88 819 LEU A O 1
ATOM 6027 N N . GLY A 1 820 ? 6.348 -14.936 -11.563 1.00 95.62 820 GLY A N 1
ATOM 6028 C CA . GLY A 1 820 ? 6.704 -15.524 -10.274 1.00 95.62 820 GLY A CA 1
ATOM 6029 C C . GLY A 1 820 ? 5.766 -15.009 -9.184 1.00 95.62 820 GLY A C 1
ATOM 6030 O O . GLY A 1 820 ? 5.243 -13.898 -9.292 1.00 95.62 820 GLY A O 1
ATOM 6031 N N . ALA A 1 821 ? 5.549 -15.794 -8.131 1.00 95.38 821 ALA A N 1
ATOM 6032 C CA . ALA A 1 821 ? 4.703 -15.402 -7.006 1.00 95.38 821 ALA A CA 1
ATOM 6033 C C . ALA A 1 821 ? 5.335 -15.794 -5.668 1.00 95.38 821 ALA A C 1
ATOM 6035 O O . ALA A 1 821 ? 5.708 -16.947 -5.471 1.00 95.38 821 ALA A O 1
ATOM 6036 N N . ILE A 1 822 ? 5.403 -14.854 -4.730 1.00 93.50 822 ILE A N 1
ATOM 6037 C CA . ILE A 1 822 ? 5.565 -15.153 -3.307 1.00 93.50 822 ILE A CA 1
ATOM 6038 C C . ILE A 1 822 ? 4.156 -15.268 -2.735 1.00 93.50 822 ILE A C 1
ATOM 6040 O O . ILE A 1 822 ? 3.404 -14.289 -2.726 1.00 93.50 822 ILE A O 1
ATOM 6044 N N . THR A 1 823 ? 3.794 -16.469 -2.296 1.00 85.94 823 THR A N 1
ATOM 6045 C CA . THR A 1 823 ? 2.466 -16.767 -1.742 1.00 85.94 823 THR A CA 1
ATOM 6046 C C . THR A 1 823 ? 2.501 -16.855 -0.223 1.00 85.94 823 THR A C 1
ATOM 6048 O O . THR A 1 823 ? 3.548 -17.154 0.347 1.00 85.94 823 THR A O 1
ATOM 6051 N N . SER A 1 824 ? 1.359 -16.626 0.435 1.00 75.06 824 SER A N 1
ATOM 6052 C CA . SER A 1 824 ? 1.241 -16.637 1.908 1.00 75.06 824 SER A CA 1
ATOM 6053 C C . SER A 1 824 ? 2.194 -15.659 2.616 1.00 75.06 824 SER A C 1
ATOM 6055 O O . SER A 1 824 ? 2.741 -15.972 3.673 1.00 75.06 824 SER A O 1
ATOM 6057 N N . VAL A 1 825 ? 2.371 -14.468 2.037 1.00 79.62 825 VAL A N 1
ATOM 6058 C CA . VAL A 1 825 ? 3.314 -13.437 2.495 1.00 79.62 825 VAL A CA 1
ATOM 6059 C C . VAL A 1 825 ? 3.110 -13.094 3.982 1.00 79.62 825 VAL A C 1
ATOM 6061 O O . VAL A 1 825 ? 1.991 -12.813 4.419 1.00 79.62 825 VAL A O 1
ATOM 6064 N N . GLY A 1 826 ? 4.193 -13.115 4.762 1.00 63.62 826 GLY A N 1
ATOM 6065 C CA . GLY A 1 826 ? 4.228 -12.832 6.201 1.00 63.62 826 GLY A CA 1
ATOM 6066 C C . GLY A 1 826 ? 3.779 -13.980 7.121 1.00 63.62 826 GLY A C 1
ATOM 6067 O O . GLY A 1 826 ? 3.626 -13.762 8.329 1.00 63.62 826 GLY A O 1
ATOM 6068 N N . LYS A 1 827 ? 3.535 -15.186 6.584 1.00 66.75 827 LYS A N 1
ATOM 6069 C CA . LYS A 1 827 ? 2.972 -16.347 7.309 1.00 66.75 827 LYS A CA 1
ATOM 6070 C C . LYS A 1 827 ? 3.908 -17.563 7.294 1.00 66.75 827 LYS A C 1
ATOM 6072 O O . LYS A 1 827 ? 4.789 -17.678 6.449 1.00 66.75 827 LYS A O 1
ATOM 6077 N N . ASP A 1 828 ? 3.639 -18.534 8.164 1.00 57.03 828 ASP A N 1
ATOM 6078 C CA . ASP A 1 828 ? 4.483 -19.727 8.384 1.00 57.03 828 ASP A CA 1
ATOM 6079 C C . ASP A 1 828 ? 4.592 -20.686 7.177 1.00 57.03 828 ASP A C 1
ATOM 6081 O O . ASP A 1 828 ? 5.397 -21.614 7.191 1.00 57.03 828 ASP A O 1
ATOM 6085 N N . ARG A 1 829 ? 3.786 -20.476 6.126 1.00 65.19 829 ARG A N 1
ATOM 6086 C CA . ARG A 1 829 ? 3.820 -21.225 4.852 1.00 65.19 829 ARG A CA 1
ATOM 6087 C C . ARG A 1 829 ? 4.184 -20.348 3.651 1.00 65.19 829 ARG A C 1
ATOM 6089 O O . ARG A 1 829 ? 3.734 -20.600 2.535 1.00 65.19 829 ARG A O 1
ATOM 6096 N N . GLU A 1 830 ? 4.931 -19.276 3.884 1.00 79.81 830 GLU A N 1
ATOM 6097 C CA . GLU A 1 830 ? 5.416 -18.413 2.814 1.00 79.81 830 GLU A CA 1
ATOM 6098 C C . GLU A 1 830 ? 6.352 -19.174 1.863 1.00 79.81 830 GLU A C 1
ATOM 6100 O O . GLU A 1 830 ? 7.327 -19.786 2.297 1.00 79.81 830 GLU A O 1
ATOM 6105 N N . VAL A 1 831 ? 6.075 -19.117 0.558 1.00 83.69 831 VAL A N 1
ATOM 6106 C CA . VAL A 1 831 ? 6.871 -19.813 -0.464 1.00 83.69 831 VAL A CA 1
ATOM 6107 C C . VAL A 1 831 ? 6.949 -19.005 -1.755 1.00 83.69 831 VAL A C 1
ATOM 6109 O O . VAL A 1 831 ? 5.964 -18.391 -2.175 1.00 83.69 831 VAL A O 1
ATOM 6112 N N . PHE A 1 832 ? 8.121 -19.023 -2.394 1.00 93.06 832 PHE A N 1
ATOM 6113 C CA . PHE A 1 832 ? 8.315 -18.521 -3.750 1.00 93.06 832 PHE A CA 1
ATOM 6114 C C . PHE A 1 832 ? 8.047 -19.616 -4.793 1.00 93.06 832 PHE A C 1
ATOM 6116 O O . PHE A 1 832 ? 8.648 -20.690 -4.762 1.00 93.06 832 PHE A O 1
ATOM 6123 N N . LEU A 1 833 ? 7.185 -19.305 -5.757 1.00 91.12 833 LEU A N 1
ATOM 6124 C CA . LEU A 1 833 ? 6.866 -20.121 -6.921 1.00 91.12 833 LEU A CA 1
ATOM 6125 C C . LEU A 1 833 ? 7.381 -19.417 -8.180 1.00 91.12 833 LEU A C 1
ATOM 6127 O O . LEU A 1 833 ? 6.891 -18.343 -8.531 1.00 91.12 833 LEU A O 1
ATOM 6131 N N . ASP A 1 834 ? 8.333 -20.031 -8.891 1.00 92.62 834 ASP A N 1
ATOM 6132 C CA . ASP A 1 834 ? 8.863 -19.451 -10.134 1.00 92.62 834 ASP A CA 1
ATOM 6133 C C . ASP A 1 834 ? 7.792 -19.388 -11.235 1.00 92.62 834 ASP A C 1
ATOM 6135 O O . ASP A 1 834 ? 7.633 -18.377 -11.905 1.00 92.62 834 ASP A O 1
ATOM 6139 N N . HIS A 1 835 ? 6.980 -20.437 -11.361 1.00 92.25 835 HIS A N 1
ATOM 6140 C CA . HIS A 1 835 ? 5.814 -20.470 -12.246 1.00 92.25 835 HIS A CA 1
ATOM 6141 C C . HIS A 1 835 ? 4.534 -20.235 -11.427 1.00 92.25 835 HIS A C 1
ATOM 6143 O O . HIS A 1 835 ? 3.679 -21.112 -11.326 1.00 92.25 835 HIS A O 1
ATOM 6149 N N . GLY A 1 836 ? 4.445 -19.072 -10.775 1.00 88.56 836 GLY A N 1
ATOM 6150 C CA . GLY A 1 836 ? 3.414 -18.762 -9.779 1.00 88.56 836 GLY A CA 1
ATOM 6151 C C . GLY A 1 836 ? 2.035 -18.432 -10.358 1.00 88.56 836 GLY A C 1
ATOM 6152 O O . GLY A 1 836 ? 1.033 -18.957 -9.880 1.00 88.56 836 GLY A O 1
ATOM 6153 N N . LEU A 1 837 ? 1.965 -17.588 -11.392 1.00 92.31 837 LEU A N 1
ATOM 6154 C CA . LEU A 1 837 ? 0.706 -17.200 -12.044 1.00 92.31 837 LEU A CA 1
ATOM 6155 C C . LEU A 1 837 ? 0.865 -17.171 -13.565 1.00 92.31 837 LEU A C 1
ATOM 6157 O O . LEU A 1 837 ? 1.678 -16.413 -14.089 1.00 92.31 837 LEU A O 1
ATOM 6161 N N . HIS A 1 838 ? 0.059 -17.967 -14.268 1.00 90.56 838 HIS A N 1
ATOM 6162 C CA . HIS A 1 838 ? -0.008 -17.949 -15.729 1.00 90.56 838 HIS A CA 1
ATOM 6163 C C . HIS A 1 838 ? -0.900 -16.802 -16.226 1.00 90.56 838 HIS A C 1
ATOM 6165 O O . HIS A 1 838 ? -2.068 -16.707 -15.846 1.00 90.56 838 HIS A O 1
ATOM 6171 N N . VAL A 1 839 ? -0.373 -15.983 -17.132 1.00 91.06 839 VAL A N 1
ATOM 6172 C CA . VAL A 1 839 ? -1.052 -14.855 -17.774 1.00 91.06 839 VAL A CA 1
ATOM 6173 C C . VAL A 1 839 ? -0.935 -15.025 -19.289 1.00 91.06 839 VAL A C 1
ATOM 6175 O O . VAL A 1 839 ? 0.143 -14.878 -19.867 1.00 91.06 839 VAL A O 1
ATOM 6178 N N . GLU A 1 840 ? -2.048 -15.355 -19.951 1.00 84.38 840 GLU A N 1
ATOM 6179 C CA . GLU A 1 840 ? -2.047 -15.600 -21.397 1.00 84.38 840 GLU A CA 1
ATOM 6180 C C . GLU A 1 840 ? -1.586 -14.346 -22.160 1.00 84.38 840 GLU A C 1
ATOM 6182 O O . GLU A 1 840 ? -2.159 -13.266 -22.030 1.00 84.38 840 GLU A O 1
ATOM 6187 N N . GLY A 1 841 ? -0.532 -14.497 -22.967 1.00 83.88 841 GLY A N 1
ATOM 6188 C CA . GLY A 1 841 ? 0.056 -13.404 -23.742 1.00 83.88 841 GLY A CA 1
ATOM 6189 C C . GLY A 1 841 ? 1.176 -12.626 -23.043 1.00 83.88 841 GLY A C 1
ATOM 6190 O O . GLY A 1 841 ? 1.780 -11.777 -23.698 1.00 83.88 841 GLY A O 1
ATOM 6191 N N . TYR A 1 842 ? 1.510 -12.922 -21.780 1.00 90.25 842 TYR A N 1
ATOM 6192 C CA . TYR A 1 842 ? 2.729 -12.390 -21.161 1.00 90.25 842 TYR A CA 1
ATOM 6193 C C . TYR A 1 842 ? 3.976 -12.926 -21.871 1.00 90.25 842 TYR A C 1
ATOM 6195 O O . TYR A 1 842 ? 4.108 -14.130 -22.098 1.00 90.25 842 TYR A O 1
ATOM 6203 N N . ASN A 1 843 ? 4.883 -12.023 -22.246 1.00 90.06 843 ASN A N 1
ATOM 6204 C CA . ASN A 1 843 ? 6.046 -12.327 -23.080 1.00 90.06 843 ASN A CA 1
ATOM 6205 C C . ASN A 1 843 ? 7.357 -11.883 -22.401 1.00 90.06 843 ASN A C 1
ATOM 6207 O O . ASN A 1 843 ? 8.344 -11.567 -23.066 1.00 90.06 843 ASN A O 1
ATOM 6211 N N . GLY A 1 844 ? 7.358 -11.872 -21.069 1.00 89.44 844 GLY A N 1
ATOM 6212 C CA . GLY A 1 844 ? 8.536 -11.629 -20.246 1.00 89.44 844 GLY A CA 1
ATOM 6213 C C . GLY A 1 844 ? 8.894 -10.162 -20.032 1.00 89.44 844 GLY A C 1
ATOM 6214 O O . GLY A 1 844 ? 10.036 -9.846 -19.705 1.00 89.44 844 GLY A O 1
ATOM 6215 N N . GLU A 1 845 ? 7.951 -9.239 -20.232 1.00 92.25 845 GLU A N 1
ATOM 6216 C CA . GLU A 1 845 ? 8.186 -7.825 -19.948 1.00 92.25 845 GLU A CA 1
ATOM 6217 C C . GLU A 1 845 ? 8.508 -7.600 -18.450 1.00 92.25 845 GLU A C 1
ATOM 6219 O O . GLU A 1 845 ? 7.757 -8.071 -17.591 1.00 92.25 845 GLU A O 1
ATOM 6224 N N . PRO A 1 846 ? 9.601 -6.890 -18.102 1.00 91.75 846 PRO A N 1
ATOM 6225 C CA . PRO A 1 846 ? 10.063 -6.782 -16.716 1.00 91.75 846 PRO A CA 1
ATOM 6226 C C . PRO A 1 846 ? 9.249 -5.808 -15.848 1.00 91.75 846 PRO A C 1
ATOM 6228 O O . PRO A 1 846 ? 9.429 -5.789 -14.633 1.00 91.75 846 PRO A O 1
ATOM 6231 N N . GLY A 1 847 ? 8.392 -4.970 -16.430 1.00 92.44 847 GLY A N 1
ATOM 6232 C CA . GLY A 1 847 ? 7.583 -3.991 -15.707 1.00 92.44 847 GLY A CA 1
ATOM 6233 C C . GLY A 1 847 ? 6.277 -4.537 -15.125 1.00 92.44 847 GLY A C 1
ATOM 6234 O O . GLY A 1 847 ? 5.569 -5.306 -15.772 1.00 92.44 847 GLY A O 1
ATOM 6235 N N . LEU A 1 848 ? 5.920 -4.050 -13.934 1.00 95.94 848 LEU A N 1
ATOM 6236 C CA . LEU A 1 848 ? 4.616 -4.238 -13.288 1.00 95.94 848 LEU A CA 1
ATOM 6237 C C . LEU A 1 848 ? 3.978 -2.872 -12.959 1.00 95.94 848 LEU A C 1
ATOM 6239 O O . LEU A 1 848 ? 4.669 -1.847 -12.998 1.00 95.94 848 LEU A O 1
ATOM 6243 N N . PRO A 1 849 ? 2.674 -2.817 -12.633 1.00 95.88 849 PRO A N 1
ATOM 6244 C CA . PRO A 1 849 ? 2.036 -1.580 -12.202 1.00 95.88 849 PRO A CA 1
ATOM 6245 C C . PRO A 1 849 ? 2.596 -1.082 -10.873 1.00 95.88 849 PRO A C 1
ATOM 6247 O O . PRO A 1 849 ? 2.815 -1.851 -9.940 1.00 95.88 849 PRO A O 1
ATOM 6250 N N . ASN A 1 850 ? 2.801 0.226 -10.789 1.00 95.81 850 ASN A N 1
ATOM 6251 C CA . ASN A 1 850 ? 3.337 0.905 -9.626 1.00 95.81 850 ASN A CA 1
ATOM 6252 C C . ASN A 1 850 ? 2.208 1.616 -8.867 1.00 95.81 850 ASN A C 1
ATOM 6254 O O . ASN A 1 850 ? 1.544 2.500 -9.415 1.00 95.81 850 ASN A O 1
ATOM 6258 N N . PHE A 1 851 ? 2.023 1.251 -7.600 1.00 96.25 851 PHE A N 1
ATOM 6259 C CA . PHE A 1 851 ? 1.019 1.832 -6.705 1.00 96.25 851 PHE A CA 1
ATOM 6260 C C . PHE A 1 851 ? 1.676 2.558 -5.521 1.00 96.25 851 PHE A C 1
ATOM 6262 O O . PHE A 1 851 ? 2.833 2.274 -5.191 1.00 96.25 851 PHE A O 1
ATOM 6269 N N . PRO A 1 852 ? 0.957 3.472 -4.841 1.00 95.50 852 PRO A N 1
ATOM 6270 C CA . PRO A 1 852 ? 1.380 3.986 -3.543 1.00 95.50 852 PRO A CA 1
ATOM 6271 C C . PRO A 1 852 ? 1.625 2.840 -2.557 1.00 95.50 852 PRO A C 1
ATOM 6273 O O . PRO A 1 852 ? 0.854 1.883 -2.491 1.00 95.50 852 PRO A O 1
ATOM 6276 N N . SER A 1 853 ? 2.713 2.929 -1.796 1.00 93.06 853 SER A N 1
ATOM 6277 C CA . SER A 1 853 ? 3.255 1.795 -1.036 1.00 93.06 853 SER A CA 1
ATOM 6278 C C . SER A 1 853 ? 2.314 1.306 0.073 1.00 93.06 853 SER A C 1
ATOM 6280 O O . SER A 1 853 ? 2.346 0.132 0.432 1.00 93.06 853 SER A O 1
ATOM 6282 N N . ASP A 1 854 ? 1.443 2.176 0.582 1.00 84.69 854 ASP A N 1
ATOM 6283 C CA . ASP A 1 854 ? 0.428 1.879 1.595 1.00 84.69 854 ASP A CA 1
ATOM 6284 C C . ASP A 1 854 ? -0.977 1.613 1.013 1.00 84.69 854 ASP A C 1
ATOM 6286 O O . ASP A 1 854 ? -1.948 1.535 1.758 1.00 84.69 854 ASP A O 1
ATOM 6290 N N . MET A 1 855 ? -1.111 1.457 -0.312 1.00 85.12 855 MET A N 1
ATOM 6291 C CA . MET A 1 855 ? -2.385 1.099 -0.961 1.00 85.12 855 MET A CA 1
ATOM 6292 C C . MET A 1 855 ? -2.727 -0.398 -0.833 1.00 85.12 855 MET A C 1
ATOM 6294 O O . MET A 1 855 ? -3.890 -0.777 -0.951 1.00 85.12 855 MET A O 1
ATOM 6298 N N . VAL A 1 856 ? -1.722 -1.252 -0.603 1.00 79.12 856 VAL A N 1
ATOM 6299 C CA . VAL A 1 856 ? -1.873 -2.707 -0.443 1.00 79.12 856 VAL A CA 1
ATOM 6300 C C . VAL A 1 856 ? -0.961 -3.200 0.681 1.00 79.12 856 VAL A C 1
ATOM 6302 O O . VAL A 1 856 ? 0.257 -3.016 0.624 1.00 79.12 856 VAL A O 1
ATOM 6305 N N . GLY A 1 857 ? -1.549 -3.886 1.663 1.00 66.69 857 GLY A N 1
ATOM 6306 C CA . GLY A 1 857 ? -0.872 -4.368 2.871 1.00 66.69 857 GLY A CA 1
ATOM 6307 C C . GLY A 1 857 ? -1.090 -3.453 4.079 1.00 66.69 857 GLY A C 1
ATOM 6308 O O . GLY A 1 857 ? -1.272 -2.249 3.936 1.00 66.69 857 GLY A O 1
ATOM 6309 N N . VAL A 1 858 ? -1.086 -4.045 5.273 1.00 66.25 858 VAL A N 1
ATOM 6310 C CA . VAL A 1 858 ? -1.238 -3.364 6.564 1.00 66.25 858 VAL A CA 1
ATOM 6311 C C . VAL A 1 858 ? -0.341 -4.095 7.557 1.00 66.25 858 VAL A C 1
ATOM 6313 O O . VAL A 1 858 ? -0.531 -5.292 7.787 1.00 66.25 858 VAL A O 1
ATOM 6316 N N . CYS A 1 859 ? 0.620 -3.397 8.166 1.00 68.50 859 CYS A N 1
ATOM 6317 C CA . CYS A 1 859 ? 1.402 -4.006 9.238 1.00 68.50 859 CYS A CA 1
ATOM 6318 C C . CYS A 1 859 ? 0.474 -4.298 10.415 1.00 68.50 859 CYS A C 1
ATOM 6320 O O . CYS A 1 859 ? -0.175 -3.386 10.929 1.00 68.50 859 CYS A O 1
ATOM 6322 N N . LYS A 1 860 ? 0.436 -5.549 10.872 1.00 47.91 860 LYS A N 1
ATOM 6323 C CA . LYS A 1 860 ? -0.216 -5.864 12.141 1.00 47.91 860 LYS A CA 1
ATOM 6324 C C . LYS A 1 860 ? 0.670 -5.337 13.264 1.00 47.91 860 LYS A C 1
ATOM 6326 O O . LYS A 1 860 ? 1.793 -5.811 13.424 1.00 47.91 860 LYS A O 1
ATOM 6331 N N . THR A 1 861 ? 0.175 -4.361 14.017 1.00 35.62 861 THR A N 1
ATOM 6332 C CA . THR A 1 861 ? 0.753 -4.012 15.316 1.00 35.62 861 THR A CA 1
ATOM 6333 C C . THR A 1 861 ? 0.681 -5.238 16.223 1.00 35.62 861 THR A C 1
ATOM 6335 O O . THR A 1 861 ? -0.364 -5.888 16.289 1.00 35.62 861 THR A O 1
ATOM 6338 N N . LYS A 1 862 ? 1.798 -5.560 16.877 1.00 28.38 862 LYS A N 1
ATOM 6339 C CA . LYS A 1 862 ? 1.785 -6.321 18.129 1.00 28.38 862 LYS A CA 1
ATOM 6340 C C . LYS A 1 862 ? 1.549 -5.357 19.284 1.00 28.38 862 LYS A C 1
ATOM 6342 O O . LYS A 1 862 ? 1.982 -4.194 19.128 1.00 28.38 862 LYS A O 1
#

pLDDT: mean 73.67, std 17.54, range [23.92, 97.88]

Foldseek 3Di:
DDDDDDADVHHHDDFDDDPNHGDDPPPDFDDDPVDDTDDDDDDDDDDDDDDDDDDDDPLCVPPDEDPQWDDDNVDTFRFADFQVSEDPPFTADPRTTDRDLCSPQDEDPQWDDDRVDTFRFDPFQVSEDPVWTADPRGTDRQLVVPADEDPQWDDDSVDTFGFADFQVSEDPPWTQDPRTTDGQLVVVQDEDPQWDDDSVDTFGFADFQVSEDPPFTADPRGTDHQVVLCPPADEDPQFDDTSNDTHGVALCPPDDDDDQWDDDPVDTDGDCVPVDDPAQWDQDRVGTDGDDQDWFADWAWDDDDQKIKIFTHQGDGNFAFAWKWKWKDAPPDDIDTPDIGGSPDGMDMGRHDDALRIDMWMWTWTDDPPDIDIDDIDDDDWHAAAAWPPFDWDADQFFIKTKTFPRRDGNAPFKKKWKWKDWDPPDDDPPDDTDTDIDGDDPPDGMDMDTDGPDDAQTKMKMFIWIADPHGINDDPPPDGDIDIDHRHDQPQFQQQWWDAAQQWIFGCRVLDTDIDGALDHFLAAKEWTDDSRNHTAWIFLLDDDDDFRAIAGPVRHGQGGDDAFDSQALPQKYKDAQFVDPQKIKMKGAHDVVNPLPPGIKIWIKGFDDQPDPDDPPDDDPDDDDNPRNIHGQEMDHPDRFFTREWAWAQAPVRFWIWIWTAGLPQQKIWIWTGHNVCQPPSYGHTHTADIEGDPPVDNFDWRYKAAALVRQKIWTAGQAWIWIWGADSHRRDTHDTDTPRFRFREWAAALQRQKIKTQGDDVPDSFASFWIWIWGPVDPPIDIGGADGAPASHWAYWDQDQSRKIWIQGQAQPQAIWIFPPTPDPPTHIDNRHDGHPPDGRSRHIYGYHNNSGHDHDDD

Sequence (862 aa):
MADAPSPNACGGQGVLHFNSAAANTGDPCGPCGDGHLSCDGLDDLQCTAASIEPCAQELCGGVECQPEEVCYDGNCFVSCSDDGECTPPSVCFNSMCVEDPCAVTSCDPNQACYDGSCFDTCNDDGDCTPPSICFNDKCVEDPCVVTSCDPTQACYVGSCFDTCNDDGDCTPPSICFNAMCVDDPCVVTSCDPTQACYVGSCFDTCNDDGDCTPPLVCYNNMCVGGDIICLDVQCPPGSTCVAGDCVLDDPCDSITCKEGKICRDGACFDECLETGCPDGSTCQPEGCVKDELLPPARFICETVGTVLVLDWEPSQTSDELIAYRVYEVVDGLPTVVLDEVDPTQTSYVISEVVDASVYYLVTAVYAVGTDEVESEPSNVGGCLPTEPSNLAVEVGDQGAALVFDNDSGPGIFFTYYAVYAAGRFDELGPQTKFSVLSVVCEADALQCGLRLEGLLPDTYYTAFVVTQNDVGTSSEPPVTGSYVEFLTTKGNVSQANHWFFGSRIGLDFSTGQPVAVTSAMVTSGGTAVMSGPDGKLLFYTNGGPPGNPAAIFGDDDAVMWPIVSGCSESLQAAIAIPLLGLDDHYVAFTTDCEANSFVNGSHYYVVAFEKEDGVGFNQQSVSGSVSDSGRGSVIDSGLVGLDFGGALAAVRHVNGEGYWIIMYSNRFSTFHTFLVSGSSFDQGRLVLEPGPDSTFDLGSTGHAAMIRLSPNKLRLALALNDNGYLFNFDPSTGIVSEPVELRMEIGAVEFSHDCKYLYVTRAEDGAKTGFKDLVRFNLLVWPLDAQDFGRTEAAGFGAMQRAPDGNIYVARDSADGYLGAITSVGKDREVFLDHGLHVEGYNGEPGLPNFPSDMVGVCKTK

Secondary structure (DSSP, 8-state):
-------STTSS----EETTEE--TTSS-PEETTTEE----SS-----SS--------TTTT--PPTTEEEETTEEEEB-SSGGGSPTTEEEETTEEEE-TTTT----TTEEEETTEEEEB-SSGGGSPTTEEEETTEEEE-GGGT----TTEEEETTEEEEB-SSGGGSPTTEEEETTEEEE-GGGT----TTEEEETTEEEEB-SSGGGSPTTEEEETTEEEETTGGGTT--PPTTEEEETTEEEES-TTTT--PPTTEEEETTEEEETHHHH-PPTTEEEETTEEEEPP-PPPEEEEEEEETTEEEEEEEPP--SSEEEEEEEEEEETTS--EEEEEE-TT--EEEES----SSEEEEEEEEEEETTEEEEPPPPPP--PPPPPPPS-EEEEETTEEEEEEE----TT----EEEEEEEE-GGG--TT---EEEEEE--TT-SEEEEEE-SPPTT-EEEEEEEEE-SS-BSS-TTTSS-EEEEE-------TT-EEEETEEEEEE-TTSS-EEEEEEEE-SS-BEEEE-TTS-EEEEE--S-SSS--EEEETTSSEEEE--S--TT-TTSEEEEE-TTSTTEEEEEE---GGGTTSS-EEEEEEE---SS------SS------TTSS-EEEEEEEEESSEEEEEEEEE-TTSSEEEEEEEETTTTEEEEEEEEGGGEETTEE--EE---EE------PPEEEEEE-TTSSEEEEEETTEEEEEEE-TTT--EEEEEE--S-EEEEEE-TTSSEEEEEEE-TT-SS-EEEEEEEETTSSSPEEEEEEE-SSS-EEEEEE-TTS-EEEEES-TTSEEEEEESTTSTT-EEEEEEEE-TT-------B---TTSS------